Protein 7LF4 (pdb70)

Structure (mmCIF, N/CA/C/O backbone):
data_7LF4
#
_entry.id   7LF4
#
_cell.length_a   117.130
_cell.length_b   117.130
_cell.length_c   210.220
_cell.angle_alpha   90.000
_cell.angle_beta   90.000
_cell.angle_gamma   120.000
#
_symmetry.space_group_name_H-M   'P 32 2 1'
#
loop_
_entity.id
_entity.type
_entity.pdbx_description
1 polymer 'Importin subunit alpha-3'
2 polymer 'Nuclear factor NF-kappa-B p105 subunit'
3 polymer 'Transcription factor p65'
#
loop_
_atom_site.group_PDB
_atom_site.id
_atom_site.type_symbol
_atom_site.label_atom_id
_atom_site.label_alt_id
_atom_site.label_comp_id
_atom_site.label_asym_id
_atom_site.label_entity_id
_atom_site.label_seq_id
_atom_site.pdbx_PDB_ins_code
_atom_site.Cartn_x
_atom_site.Cartn_y
_atom_site.Cartn_z
_atom_site.occupancy
_atom_site.B_iso_or_equiv
_atom_site.auth_seq_id
_atom_site.auth_comp_id
_atom_site.auth_asym_id
_atom_site.auth_atom_id
_atom_site.pdbx_PDB_model_num
ATOM 1 N N . SER A 1 72 ? 33.375 14.285 -23.183 1.00 113.52 72 SER A N 1
ATOM 2 C CA . SER A 1 72 ? 32.249 13.469 -23.703 1.00 132.68 72 SER A CA 1
ATOM 3 C C . SER A 1 72 ? 32.674 11.994 -23.734 1.00 151.64 72 SER A C 1
ATOM 4 O O . SER A 1 72 ? 33.872 11.734 -23.963 1.00 124.23 72 SER A O 1
ATOM 7 N N . LEU A 1 73 ? 31.723 11.071 -23.532 1.00 161.00 73 LEU A N 1
ATOM 8 C CA . LEU A 1 73 ? 32.070 9.636 -23.349 1.00 140.12 73 LEU A CA 1
ATOM 9 C C . LEU A 1 73 ? 31.707 8.707 -24.505 1.00 136.29 73 LEU A C 1
ATOM 10 O O . LEU A 1 73 ? 32.615 7.987 -24.925 1.00 141.31 73 LEU A O 1
ATOM 15 N N . GLU A 1 74 ? 30.463 8.668 -24.987 1.00 137.65 74 GLU A N 1
ATOM 16 C CA . GLU A 1 74 ? 30.245 7.612 -25.978 1.00 136.63 74 GLU A CA 1
ATOM 17 C C . GLU A 1 74 ? 29.993 8.131 -27.380 1.00 139.76 74 GLU A C 1
ATOM 18 O O . GLU A 1 74 ? 30.671 7.700 -28.322 1.00 125.35 74 GLU A O 1
ATOM 24 N N . ALA A 1 75 ? 29.037 9.039 -27.559 1.00 134.98 75 ALA A N 1
ATOM 25 C CA . ALA A 1 75 ? 28.615 9.322 -28.922 1.00 112.36 75 ALA A CA 1
ATOM 26 C C . ALA A 1 75 ? 29.630 10.257 -29.551 1.00 118.23 75 ALA A C 1
ATOM 27 O O . ALA A 1 75 ? 29.273 11.283 -30.139 1.00 95.64 75 ALA A O 1
ATOM 29 N N . ILE A 1 76 ? 30.906 9.875 -29.458 1.00 131.41 76 ILE A N 1
ATOM 30 C CA . ILE A 1 76 ? 31.963 10.594 -30.146 1.00 126.81 76 ILE A CA 1
ATOM 31 C C . ILE A 1 76 ? 31.901 10.361 -31.642 1.00 114.32 76 ILE A C 1
ATOM 32 O O . ILE A 1 76 ? 32.614 11.036 -32.394 1.00 119.59 76 ILE A O 1
ATOM 37 N N . VAL A 1 77 ? 31.059 9.417 -32.081 1.00 100.79 77 VAL A N 1
ATOM 38 C CA . VAL A 1 77 ? 30.686 9.348 -33.489 1.00 106.86 77 VAL A CA 1
ATOM 39 C C . VAL A 1 77 ? 30.276 10.739 -33.938 1.00 106.85 77 VAL A C 1
ATOM 40 O O . VAL A 1 77 ? 30.537 11.143 -35.078 1.00 102.38 77 VAL A O 1
ATOM 44 N N . GLN A 1 78 ? 29.635 11.502 -33.043 1.00 92.11 78 GLN A N 1
ATOM 45 C CA . GLN A 1 78 ? 29.283 12.865 -33.399 1.00 94.81 78 GLN A CA 1
ATOM 46 C C . GLN A 1 78 ? 30.499 13.780 -33.353 1.00 103.93 78 GLN A C 1
ATOM 47 O O . GLN A 1 78 ? 30.717 14.569 -34.282 1.00 113.43 78 GLN A O 1
ATOM 53 N N . ASN A 1 79 ? 31.320 13.668 -32.299 1.00 92.27 79 ASN A N 1
ATOM 54 C CA . ASN A 1 79 ? 32.388 14.646 -32.107 1.00 95.73 79 ASN A CA 1
ATOM 55 C C . ASN A 1 79 ? 33.394 14.572 -33.244 1.00 108.77 79 ASN A C 1
ATOM 56 O O . ASN A 1 79 ? 33.975 15.591 -33.639 1.00 85.66 79 ASN A O 1
ATOM 61 N N . ALA A 1 80 ? 33.574 13.373 -33.805 1.00 113.37 80 ALA A N 1
ATOM 62 C CA . ALA A 1 80 ? 34.520 13.113 -34.879 1.00 95.14 80 ALA A CA 1
ATOM 63 C C . ALA A 1 80 ? 34.070 13.713 -36.202 1.00 91.38 80 ALA A C 1
ATOM 64 O O . ALA A 1 80 ? 34.822 13.654 -37.181 1.00 91.85 80 ALA A O 1
ATOM 66 N N . SER A 1 81 ? 32.857 14.261 -36.257 1.00 93.63 81 SER A N 1
ATOM 67 C CA . SER A 1 81 ? 32.346 14.899 -37.461 1.00 97.82 81 SER A CA 1
ATOM 68 C C . SER A 1 81 ? 32.120 16.383 -37.192 1.00 88.42 81 SER A C 1
ATOM 69 O O . SER A 1 81 ? 31.069 16.941 -37.527 1.00 97.17 81 SER A O 1
ATOM 72 N N . SER A 1 82 ? 33.109 17.016 -36.565 1.00 84.40 82 SER A N 1
ATOM 73 C CA . SER A 1 82 ? 33.064 18.413 -36.161 1.00 83.71 82 SER A CA 1
ATOM 74 C C . SER A 1 82 ? 33.864 19.294 -37.114 1.00 91.22 82 SER A C 1
ATOM 75 O O . SER A 1 82 ? 34.848 18.858 -37.719 1.00 103.10 82 SER A O 1
ATOM 78 N N . ASP A 1 83 ? 33.418 20.546 -37.243 1.00 89.42 83 ASP A N 1
ATOM 79 C CA . ASP A 1 83 ? 34.180 21.545 -37.988 1.00 92.19 83 ASP A CA 1
ATOM 80 C C . ASP A 1 83 ? 35.514 21.829 -37.306 1.00 101.88 83 ASP A C 1
ATOM 81 O O . ASP A 1 83 ? 36.550 21.976 -37.966 1.00 119.43 83 ASP A O 1
ATOM 86 N N . ASN A 1 84 ? 35.496 21.910 -35.980 1.00 90.16 84 ASN A N 1
ATOM 87 C CA . ASN A 1 84 ? 36.668 22.209 -35.167 1.00 88.42 84 ASN A CA 1
ATOM 88 C C . ASN A 1 84 ? 37.616 21.014 -35.200 1.00 82.76 84 ASN A C 1
ATOM 89 O O . ASN A 1 84 ? 37.283 19.944 -34.681 1.00 79.70 84 ASN A O 1
ATOM 94 N N . GLN A 1 85 ? 38.792 21.174 -35.821 1.00 72.95 85 GLN A N 1
ATOM 95 C CA . GLN A 1 85 ? 39.665 20.013 -35.983 1.00 79.92 85 GLN A CA 1
ATOM 96 C C . GLN A 1 85 ? 40.193 19.491 -34.652 1.00 76.29 85 GLN A C 1
ATOM 97 O O . GLN A 1 85 ? 40.576 18.319 -34.571 1.00 71.65 85 GLN A O 1
ATOM 103 N N . GLY A 1 86 ? 40.201 20.321 -33.605 1.00 73.87 86 GLY A N 1
ATOM 104 C CA . GLY A 1 86 ? 40.570 19.831 -32.286 1.00 66.83 86 GLY A CA 1
ATOM 105 C C . GLY A 1 86 ? 39.567 18.839 -31.723 1.00 67.54 86 GLY A C 1
ATOM 106 O O . GLY A 1 86 ? 39.951 17.786 -31.202 1.00 66.47 86 GLY A O 1
ATOM 107 N N . ILE A 1 87 ? 38.271 19.150 -31.839 1.00 69.14 87 ILE A N 1
ATOM 108 C CA . ILE A 1 87 ? 37.222 18.240 -31.374 1.00 72.77 87 ILE A CA 1
ATOM 109 C C . ILE A 1 87 ? 37.300 16.924 -32.133 1.00 77.30 87 ILE A C 1
ATOM 110 O O . ILE A 1 87 ? 37.260 15.834 -31.546 1.00 79.29 87 ILE A O 1
ATOM 115 N N . GLN A 1 88 ? 37.420 17.018 -33.457 1.00 73.30 88 GLN A N 1
ATOM 116 C CA . GLN A 1 88 ? 37.502 15.841 -34.308 1.00 71.91 88 GLN A CA 1
ATOM 117 C C . GLN A 1 88 ? 38.710 14.992 -33.945 1.00 69.56 88 GLN A C 1
ATOM 118 O O . GLN A 1 88 ? 38.614 13.761 -33.850 1.00 63.85 88 GLN A O 1
ATOM 124 N N . LEU A 1 89 ? 39.859 15.638 -33.745 1.00 63.00 89 LEU A N 1
ATOM 125 C CA . LEU A 1 89 ? 41.080 14.899 -33.466 1.00 61.28 89 LEU A CA 1
ATOM 126 C C . LEU A 1 89 ? 40.987 14.220 -32.107 1.00 64.30 89 LEU A C 1
ATOM 127 O O . LEU A 1 89 ? 41.421 13.073 -31.952 1.00 72.68 89 LEU A O 1
ATOM 132 N N . SER A 1 90 ? 40.419 14.910 -31.110 1.00 74.96 90 SER A N 1
ATOM 133 C CA . SER A 1 90 ? 40.232 14.298 -29.795 1.00 70.68 90 SER A CA 1
ATOM 134 C C . SER A 1 90 ? 39.290 13.105 -29.865 1.00 69.62 90 SER A C 1
ATOM 135 O O . SER A 1 90 ? 39.536 12.078 -29.226 1.00 75.57 90 SER A O 1
ATOM 138 N N . ALA A 1 91 ? 38.200 13.220 -30.631 1.00 70.41 91 ALA A N 1
ATOM 139 C CA . ALA A 1 91 ? 37.262 12.104 -30.749 1.00 72.68 91 ALA A CA 1
ATOM 140 C C . ALA A 1 91 ? 37.903 10.905 -31.441 1.00 80.61 91 ALA A C 1
ATOM 141 O O . ALA A 1 91 ? 37.699 9.757 -31.028 1.00 73.96 91 ALA A O 1
ATOM 143 N N . VAL A 1 92 ? 38.669 11.150 -32.506 1.00 77.59 92 VAL A N 1
ATOM 144 C CA . VAL A 1 92 ? 39.337 10.053 -33.200 1.00 67.98 92 VAL A CA 1
ATOM 145 C C . VAL A 1 92 ? 40.398 9.429 -32.302 1.00 69.86 92 VAL A C 1
ATOM 146 O O . VAL A 1 92 ? 40.588 8.204 -32.291 1.00 68.84 92 VAL A O 1
ATOM 150 N N . GLN A 1 93 ? 41.103 10.256 -31.532 1.00 61.68 93 GLN A N 1
ATOM 151 C CA . GLN A 1 93 ? 42.074 9.732 -30.585 1.00 64.86 93 GLN A CA 1
ATOM 152 C C . GLN A 1 93 ? 41.389 8.899 -29.512 1.00 81.50 93 GLN A C 1
ATOM 153 O O . GLN A 1 93 ? 41.933 7.883 -29.079 1.00 93.26 93 GLN A O 1
ATOM 159 N N . ALA A 1 94 ? 40.183 9.299 -29.099 1.00 77.83 94 ALA A N 1
ATOM 160 C CA . ALA A 1 94 ? 39.383 8.490 -28.182 1.00 77.54 94 ALA A CA 1
ATOM 161 C C . ALA A 1 94 ? 38.982 7.155 -28.809 1.00 87.44 94 ALA A C 1
ATOM 162 O O . ALA A 1 94 ? 38.943 6.125 -28.125 1.00 89.77 94 ALA A O 1
ATOM 164 N N . ALA A 1 95 ? 38.632 7.160 -30.096 1.00 67.89 95 ALA A N 1
ATOM 165 C CA . ALA A 1 95 ? 38.315 5.902 -30.765 1.00 65.70 95 ALA A CA 1
ATOM 166 C C . ALA A 1 95 ? 39.530 4.980 -30.772 1.00 85.61 95 ALA A C 1
ATOM 167 O O . ALA A 1 95 ? 39.423 3.775 -30.489 1.00 72.76 95 ALA A O 1
ATOM 169 N N . ARG A 1 96 ? 40.701 5.545 -31.066 1.00 74.02 96 ARG A N 1
ATOM 170 C CA . ARG A 1 96 ? 41.948 4.805 -30.915 1.00 60.78 96 ARG A CA 1
ATOM 171 C C . ARG A 1 96 ? 42.122 4.295 -29.489 1.00 78.35 96 ARG A C 1
ATOM 172 O O . ARG A 1 96 ? 42.605 3.174 -29.277 1.00 87.83 96 ARG A O 1
ATOM 180 N N . LYS A 1 97 ? 41.735 5.105 -28.502 1.00 82.63 97 LYS A N 1
ATOM 181 C CA . LYS A 1 97 ? 41.854 4.692 -27.107 1.00 75.19 97 LYS A CA 1
ATOM 182 C C . LYS A 1 97 ? 41.031 3.442 -26.840 1.00 70.18 97 LYS A C 1
ATOM 183 O O . LYS A 1 97 ? 41.538 2.455 -26.296 1.00 79.94 97 LYS A O 1
ATOM 189 N N . LEU A 1 98 ? 39.759 3.463 -27.243 1.00 69.51 98 LEU A N 1
ATOM 190 C CA . LEU A 1 98 ? 38.919 2.276 -27.102 1.00 71.45 98 LEU A CA 1
ATOM 191 C C . LEU A 1 98 ? 39.512 1.078 -27.830 1.00 80.63 98 LEU A C 1
ATOM 192 O O . LEU A 1 98 ? 39.385 -0.059 -27.359 1.00 77.81 98 LEU A O 1
ATOM 197 N N . LEU A 1 99 ? 40.157 1.303 -28.970 1.00 78.78 99 LEU A N 1
ATOM 198 C CA . LEU A 1 99 ? 40.621 0.190 -29.785 1.00 79.92 99 LEU A CA 1
ATOM 199 C C . LEU A 1 99 ? 42.048 -0.254 -29.484 1.00 84.93 99 LEU A C 1
ATOM 200 O O . LEU A 1 99 ? 42.527 -1.195 -30.127 1.00 79.77 99 LEU A O 1
ATOM 205 N N . SER A 1 100 ? 42.741 0.368 -28.523 1.00 69.83 100 SER A N 1
ATOM 206 C CA . SER A 1 100 ? 44.127 -0.020 -28.287 1.00 91.31 100 SER A CA 1
ATOM 207 C C . SER A 1 100 ? 44.570 -0.098 -26.829 1.00 81.33 100 SER A C 1
ATOM 208 O O . SER A 1 100 ? 45.722 -0.469 -26.585 1.00 86.09 100 SER A O 1
ATOM 211 N N . SER A 1 101 ? 43.715 0.215 -25.856 1.00 95.01 101 SER A N 1
ATOM 212 C CA . SER A 1 101 ? 44.148 0.148 -24.462 1.00 105.65 101 SER A CA 1
ATOM 213 C C . SER A 1 101 ? 43.998 -1.250 -23.880 1.00 93.95 101 SER A C 1
ATOM 214 O O . SER A 1 101 ? 44.816 -1.668 -23.052 1.00 83.72 101 SER A O 1
ATOM 217 N N . ASP A 1 102 ? 42.988 -1.989 -24.326 1.00 110.69 102 ASP A N 1
ATOM 218 C CA . ASP A 1 102 ? 42.528 -3.183 -23.643 1.00 99.63 102 ASP A CA 1
ATOM 219 C C . ASP A 1 102 ? 42.968 -4.461 -24.351 1.00 103.62 102 ASP A C 1
ATOM 220 O O . ASP A 1 102 ? 43.668 -4.450 -25.366 1.00 96.28 102 ASP A O 1
ATOM 225 N N . ARG A 1 103 ? 42.516 -5.582 -23.789 1.00 120.89 103 ARG A N 1
ATOM 226 C CA . ARG A 1 103 ? 42.904 -6.915 -24.235 1.00 132.05 103 ARG A CA 1
ATOM 227 C C . ARG A 1 103 ? 42.110 -7.372 -25.460 1.00 98.37 103 ARG A C 1
ATOM 228 O O . ARG A 1 103 ? 42.699 -7.831 -26.445 1.00 80.90 103 ARG A O 1
ATOM 236 N N . ASN A 1 104 ? 40.786 -7.188 -25.447 1.00 92.98 104 ASN A N 1
ATOM 237 C CA . ASN A 1 104 ? 39.891 -7.647 -26.512 1.00 76.71 104 ASN A CA 1
ATOM 238 C C . ASN A 1 104 ? 39.075 -6.437 -26.940 1.00 88.04 104 ASN A C 1
ATOM 239 O O . ASN A 1 104 ? 38.004 -6.171 -26.377 1.00 104.84 104 ASN A O 1
ATOM 244 N N . PRO A 1 105 ? 39.536 -5.690 -27.943 1.00 97.15 105 PRO A N 1
ATOM 245 C CA . PRO A 1 105 ? 38.856 -4.447 -28.297 1.00 99.13 105 PRO A CA 1
ATOM 246 C C . PRO A 1 105 ? 37.455 -4.711 -28.821 1.00 93.45 105 PRO A C 1
ATOM 247 O O . PRO A 1 105 ? 37.200 -5.739 -29.474 1.00 100.41 105 PRO A O 1
ATOM 251 N N . PRO A 1 106 ? 36.514 -3.787 -28.565 1.00 90.87 106 PRO A N 1
ATOM 252 C CA . PRO A 1 106 ? 35.105 -3.984 -28.956 1.00 91.11 106 PRO A CA 1
ATOM 253 C C . PRO A 1 106 ? 34.874 -3.601 -30.413 1.00 85.30 106 PRO A C 1
ATOM 254 O O . PRO A 1 106 ? 34.099 -2.694 -30.731 1.00 80.37 106 PRO A O 1
ATOM 258 N N . ILE A 1 107 ? 35.542 -4.324 -31.312 1.00 73.12 107 ILE A N 1
ATOM 259 C CA . ILE A 1 107 ? 35.589 -3.922 -32.716 1.00 86.68 107 ILE A CA 1
ATOM 260 C C . ILE A 1 107 ? 34.190 -3.881 -33.311 1.00 98.73 107 ILE A C 1
ATOM 261 O O . ILE A 1 107 ? 33.866 -3.003 -34.123 1.00 84.14 107 ILE A O 1
ATOM 266 N N . ASP A 1 108 ? 33.340 -4.828 -32.915 1.00 94.05 108 ASP A N 1
ATOM 267 C CA . ASP A 1 108 ? 32.021 -4.944 -33.522 1.00 90.17 108 ASP A CA 1
ATOM 268 C C . ASP A 1 108 ? 31.153 -3.723 -33.226 1.00 100.25 108 ASP A C 1
ATOM 269 O O . ASP A 1 108 ? 30.489 -3.202 -34.128 1.00 110.99 108 ASP A O 1
ATOM 274 N N . ASP A 1 109 ? 31.156 -3.234 -31.981 1.00 107.48 109 ASP A N 1
ATOM 275 C CA . ASP A 1 109 ? 30.393 -2.022 -31.683 1.00 121.52 109 ASP A CA 1
ATOM 276 C C . ASP A 1 109 ? 30.932 -0.824 -32.457 1.00 112.15 109 ASP A C 1
ATOM 277 O O . ASP A 1 109 ? 30.157 0.025 -32.914 1.00 111.32 109 ASP A O 1
ATOM 282 N N . LEU A 1 110 ? 32.255 -0.737 -32.619 1.00 94.38 110 LEU A N 1
ATOM 283 C CA . LEU A 1 110 ? 32.835 0.365 -33.383 1.00 92.37 110 LEU A CA 1
ATOM 284 C C . LEU A 1 110 ? 32.380 0.329 -34.837 1.00 97.78 110 LEU A C 1
ATOM 285 O O . LEU A 1 110 ? 31.999 1.359 -35.408 1.00 76.44 110 LEU A O 1
ATOM 290 N N . ILE A 1 111 ? 32.395 -0.856 -35.449 1.00 95.50 111 ILE A N 1
ATOM 291 C CA . ILE A 1 111 ? 31.965 -0.975 -36.840 1.00 99.14 111 ILE A CA 1
ATOM 292 C C . ILE A 1 111 ? 30.479 -0.672 -36.962 1.00 95.97 111 ILE A C 1
ATOM 293 O O . ILE A 1 111 ? 30.045 0.028 -37.885 1.00 85.22 111 ILE A O 1
ATOM 298 N N . LYS A 1 112 ? 29.679 -1.180 -36.021 1.00 99.38 112 LYS A N 1
ATOM 299 C CA . LYS A 1 112 ? 28.243 -0.942 -36.024 1.00 106.68 112 LYS A CA 1
ATOM 300 C C . LYS A 1 112 ? 27.910 0.527 -35.819 1.00 104.61 112 LYS A C 1
ATOM 301 O O . LYS A 1 112 ? 26.849 0.979 -36.260 1.00 114.55 112 LYS A O 1
ATOM 307 N N . SER A 1 113 ? 28.798 1.278 -35.165 1.00 102.98 113 SER A N 1
ATOM 308 C CA . SER A 1 113 ? 28.561 2.674 -34.819 1.00 106.11 113 SER A CA 1
ATOM 309 C C . SER A 1 113 ? 28.723 3.629 -35.994 1.00 114.09 113 SER A C 1
ATOM 310 O O . SER A 1 113 ? 28.429 4.819 -35.843 1.00 90.19 113 SER A O 1
ATOM 313 N N . GLY A 1 114 ? 29.190 3.150 -37.145 1.00 123.05 114 GLY A N 1
ATOM 314 C CA . GLY A 1 114 ? 29.370 4.023 -38.287 1.00 128.58 114 GLY A CA 1
ATOM 315 C C . GLY A 1 114 ? 30.536 4.981 -38.199 1.00 111.77 114 GLY A C 1
ATOM 316 O O . GLY A 1 114 ? 30.537 5.999 -38.894 1.00 111.70 114 GLY A O 1
ATOM 317 N N . ILE A 1 115 ? 31.524 4.705 -37.344 1.00 100.24 115 ILE A N 1
ATOM 318 C CA . ILE A 1 115 ? 32.737 5.521 -37.337 1.00 95.32 115 ILE A CA 1
ATOM 319 C C . ILE A 1 115 ? 33.708 5.111 -38.437 1.00 96.08 115 ILE A C 1
ATOM 320 O O . ILE A 1 115 ? 34.668 5.846 -38.708 1.00 79.17 115 ILE A O 1
ATOM 325 N N . LEU A 1 116 ? 33.470 3.971 -39.107 1.00 92.38 116 LEU A N 1
ATOM 326 C CA . LEU A 1 116 ? 34.359 3.543 -40.188 1.00 81.44 116 LEU A CA 1
ATOM 327 C C . LEU A 1 116 ? 34.520 4.577 -41.295 1.00 82.48 116 LEU A C 1
ATOM 328 O O . LEU A 1 116 ? 35.663 4.993 -41.561 1.00 83.18 116 LEU A O 1
ATOM 333 N N . PRO A 1 117 ? 33.461 5.022 -41.985 1.00 80.89 117 PRO A N 1
ATOM 334 C CA . PRO A 1 117 ? 33.691 5.979 -43.079 1.00 77.78 117 PRO A CA 1
ATOM 335 C C . PRO A 1 117 ? 34.342 7.264 -42.613 1.00 77.25 117 PRO A C 1
ATOM 336 O O . PRO A 1 117 ? 35.106 7.872 -43.373 1.00 76.67 117 PRO A O 1
ATOM 340 N N . ILE A 1 118 ? 34.081 7.685 -41.374 1.00 71.82 118 ILE A N 1
ATOM 341 C CA . ILE A 1 118 ? 34.726 8.881 -40.836 1.00 79.55 118 ILE A CA 1
ATOM 342 C C . ILE A 1 118 ? 36.236 8.684 -40.742 1.00 69.38 118 ILE A C 1
ATOM 343 O O . ILE A 1 118 ? 37.018 9.552 -41.147 1.00 76.61 118 ILE A O 1
ATOM 348 N N . LEU A 1 119 ? 36.673 7.542 -40.201 1.00 63.72 119 LEU A N 1
ATOM 349 C CA . LEU A 1 119 ? 38.109 7.291 -40.084 1.00 65.71 119 LEU A CA 1
ATOM 350 C C . LEU A 1 119 ? 38.755 7.131 -41.457 1.00 72.86 119 LEU A C 1
ATOM 351 O O . LEU A 1 119 ? 39.892 7.580 -41.683 1.00 70.71 119 LEU A O 1
ATOM 356 N N . VAL A 1 120 ? 38.031 6.530 -42.401 1.00 68.54 120 VAL A N 1
ATOM 357 C CA . VAL A 1 120 ? 38.565 6.408 -43.753 1.00 66.15 120 VAL A CA 1
ATOM 358 C C . VAL A 1 120 ? 38.750 7.787 -44.382 1.00 73.26 120 VAL A C 1
ATOM 359 O O . VAL A 1 120 ? 39.777 8.059 -45.016 1.00 63.67 120 VAL A O 1
ATOM 363 N N . HIS A 1 121 ? 37.765 8.682 -44.214 1.00 55.92 121 HIS A N 1
ATOM 364 C CA . HIS A 1 121 ? 37.968 10.075 -44.610 1.00 55.86 121 HIS A CA 1
ATOM 365 C C . HIS A 1 121 ? 39.179 10.680 -43.922 1.00 60.57 121 HIS A C 1
ATOM 366 O O . HIS A 1 121 ? 39.958 11.405 -44.546 1.00 65.67 121 HIS A O 1
ATOM 373 N N . CYS A 1 122 ? 39.337 10.430 -42.624 1.00 66.63 122 CYS A N 1
ATOM 374 C CA . CYS A 1 122 ? 40.482 10.995 -41.920 1.00 61.57 122 CYS A CA 1
ATOM 375 C C . CYS A 1 122 ? 41.792 10.576 -42.570 1.00 60.15 122 CYS A C 1
ATOM 376 O O . CYS A 1 122 ? 42.758 11.347 -42.563 1.00 51.62 122 CYS A O 1
ATOM 379 N N . LEU A 1 123 ? 41.835 9.376 -43.158 1.00 67.79 123 LEU A N 1
ATOM 380 C CA . LEU A 1 123 ? 43.083 8.934 -43.784 1.00 56.38 123 LEU A CA 1
ATOM 381 C C . LEU A 1 123 ? 43.574 9.869 -44.887 1.00 51.65 123 LEU A C 1
ATOM 382 O O . LEU A 1 123 ? 44.771 9.856 -45.199 1.00 54.14 123 LEU A O 1
ATOM 387 N N . GLU A 1 124 ? 42.692 10.659 -45.496 1.00 51.63 124 GLU A N 1
ATOM 388 C CA . GLU A 1 124 ? 43.026 11.434 -46.686 1.00 60.13 124 GLU A CA 1
ATOM 389 C C . GLU A 1 124 ? 43.296 12.895 -46.357 1.00 59.63 124 GLU A C 1
ATOM 390 O O . GLU A 1 124 ? 43.428 13.715 -47.271 1.00 75.25 124 GLU A O 1
ATOM 396 N N . ARG A 1 125 ? 43.406 13.225 -45.069 1.00 63.64 125 ARG A N 1
ATOM 397 C CA . ARG A 1 125 ? 43.543 14.603 -44.597 1.00 60.02 125 ARG A CA 1
ATOM 398 C C . ARG A 1 125 ? 45.015 14.979 -44.470 1.00 51.44 125 ARG A C 1
ATOM 399 O O . ARG A 1 125 ? 45.609 14.976 -43.389 1.00 49.88 125 ARG A O 1
ATOM 407 N N . ASP A 1 126 ? 45.599 15.356 -45.605 1.00 49.32 126 ASP A N 1
ATOM 408 C CA . ASP A 1 126 ? 47.015 15.691 -45.680 1.00 60.43 126 ASP A CA 1
ATOM 409 C C . ASP A 1 126 ? 47.365 16.933 -44.879 1.00 54.94 126 ASP A C 1
ATOM 410 O O . ASP A 1 126 ? 48.552 17.196 -44.654 1.00 48.23 126 ASP A O 1
ATOM 415 N N . ASP A 1 127 ? 46.372 17.700 -44.446 1.00 50.29 127 ASP A N 1
ATOM 416 C CA . ASP A 1 127 ? 46.656 18.887 -43.664 1.00 68.39 127 ASP A CA 1
ATOM 417 C C . ASP A 1 127 ? 46.828 18.590 -42.183 1.00 64.91 127 ASP A C 1
ATOM 418 O O . ASP A 1 127 ? 47.446 19.391 -41.477 1.00 52.38 127 ASP A O 1
ATOM 423 N N . ASN A 1 128 ? 46.322 17.464 -41.690 1.00 63.92 128 ASN A N 1
ATOM 424 C CA . ASN A 1 128 ? 46.331 17.181 -40.257 1.00 58.70 128 ASN A CA 1
ATOM 425 C C . ASN A 1 128 ? 46.920 15.789 -40.044 1.00 58.54 128 ASN A C 1
ATOM 426 O O . ASN A 1 128 ? 46.186 14.811 -39.835 1.00 50.97 128 ASN A O 1
ATOM 431 N N . PRO A 1 129 ? 48.254 15.670 -40.068 1.00 62.31 129 PRO A N 1
ATOM 432 C CA . PRO A 1 129 ? 48.875 14.336 -40.007 1.00 53.84 129 PRO A CA 1
ATOM 433 C C . PRO A 1 129 ? 48.508 13.577 -38.751 1.00 57.47 129 PRO A C 1
ATOM 434 O O . PRO A 1 129 ? 48.446 12.344 -38.773 1.00 68.21 129 PRO A O 1
ATOM 438 N N . SER A 1 130 ? 48.308 14.283 -37.638 1.00 68.41 130 SER A N 1
ATOM 439 C CA . SER A 1 130 ? 47.940 13.617 -36.396 1.00 68.08 130 SER A CA 1
ATOM 440 C C . SER A 1 130 ? 46.580 12.950 -36.544 1.00 71.77 130 SER A C 1
ATOM 441 O O . SER A 1 130 ? 46.359 11.845 -36.032 1.00 73.16 130 SER A O 1
ATOM 444 N N . LEU A 1 131 ? 45.658 13.615 -37.245 1.00 54.65 131 LEU A N 1
ATOM 445 C CA . LEU A 1 131 ? 44.355 13.023 -37.525 1.00 62.14 131 LEU A CA 1
ATOM 446 C C . LEU A 1 131 ? 44.489 11.772 -38.388 1.00 68.59 131 LEU A C 1
ATOM 447 O O . LEU A 1 131 ? 43.854 10.744 -38.114 1.00 59.87 131 LEU A O 1
ATOM 452 N N . GLN A 1 132 ? 45.322 11.840 -39.429 1.00 58.42 132 GLN A N 1
ATOM 453 C CA . GLN A 1 132 ? 45.608 10.664 -40.247 1.00 55.87 132 GLN A CA 1
ATOM 454 C C . GLN A 1 132 ? 46.165 9.522 -39.412 1.00 60.57 132 GLN A C 1
ATOM 455 O O . GLN A 1 132 ? 45.743 8.371 -39.552 1.00 60.54 132 GLN A O 1
ATOM 461 N N . PHE A 1 133 ? 47.138 9.830 -38.557 1.00 60.32 133 PHE A N 1
ATOM 462 C CA . PHE A 1 133 ? 47.791 8.820 -37.734 1.00 56.95 133 PHE A CA 1
ATOM 463 C C . PHE A 1 133 ? 46.803 8.154 -36.789 1.00 59.05 133 PHE A C 1
ATOM 464 O O . PHE A 1 133 ? 46.758 6.921 -36.679 1.00 50.82 133 PHE A O 1
ATOM 472 N N . GLU A 1 134 ? 45.991 8.959 -36.101 1.00 58.51 134 GLU A N 1
ATOM 473 C CA . GLU A 1 134 ? 45.003 8.407 -35.181 1.00 67.28 134 GLU A CA 1
ATOM 474 C C . GLU A 1 134 ? 43.967 7.558 -35.906 1.00 63.51 134 GLU A C 1
ATOM 475 O O . GLU A 1 134 ? 43.625 6.464 -35.442 1.00 58.89 134 GLU A O 1
ATOM 481 N N . ALA A 1 135 ? 43.452 8.041 -37.040 1.00 62.21 135 ALA A N 1
ATOM 482 C CA . ALA A 1 135 ? 42.503 7.245 -37.810 1.00 66.82 135 ALA A CA 1
ATOM 483 C C . ALA A 1 135 ? 43.130 5.944 -38.285 1.00 54.37 135 ALA A C 1
ATOM 484 O O . ALA A 1 135 ? 42.493 4.884 -38.247 1.00 60.10 135 ALA A O 1
ATOM 486 N N . ALA A 1 136 ? 44.372 6.013 -38.765 1.00 53.10 136 ALA A N 1
ATOM 487 C CA . ALA A 1 136 ? 45.036 4.831 -39.293 1.00 50.41 136 ALA A CA 1
ATOM 488 C C . ALA A 1 136 ? 45.270 3.803 -38.202 1.00 51.30 136 ALA A C 1
ATOM 489 O O . ALA A 1 136 ? 45.143 2.605 -38.445 1.00 51.04 136 ALA A O 1
ATOM 491 N N . TRP A 1 137 ? 45.626 4.245 -36.998 1.00 55.60 137 TRP A N 1
ATOM 492 C CA . TRP A 1 137 ? 45.833 3.291 -35.912 1.00 57.60 137 TRP A CA 1
ATOM 493 C C . TRP A 1 137 ? 44.515 2.758 -35.349 1.00 53.95 137 TRP A C 1
ATOM 494 O O . TRP A 1 137 ? 44.425 1.566 -35.006 1.00 63.33 137 TRP A O 1
ATOM 505 N N . ALA A 1 138 ? 43.457 3.567 -35.347 1.00 55.69 138 ALA A N 1
ATOM 506 C CA . ALA A 1 138 ? 42.138 3.007 -35.083 1.00 56.83 138 ALA A CA 1
ATOM 507 C C . ALA A 1 138 ? 41.817 1.891 -36.071 1.00 56.13 138 ALA A C 1
ATOM 508 O O . ALA A 1 138 ? 41.557 0.747 -35.672 1.00 56.93 138 ALA A O 1
ATOM 510 N N . LEU A 1 139 ? 41.919 2.188 -37.372 1.00 67.99 139 LEU A N 1
ATOM 511 C CA . LEU A 1 139 ? 41.595 1.204 -38.404 1.00 55.24 139 LEU A CA 1
ATOM 512 C C . LEU A 1 139 ? 42.528 0.007 -38.351 1.00 53.88 139 LEU A C 1
ATOM 513 O O . LEU A 1 139 ? 42.125 -1.117 -38.666 1.00 58.73 139 LEU A O 1
ATOM 518 N N . THR A 1 140 ? 43.795 0.240 -38.024 1.00 52.89 140 THR A N 1
ATOM 519 C CA . THR A 1 140 ? 44.735 -0.856 -37.852 1.00 55.33 140 THR A CA 1
ATOM 520 C C . THR A 1 140 ? 44.225 -1.839 -36.817 1.00 64.30 140 THR A C 1
ATOM 521 O O . THR A 1 140 ? 44.196 -3.055 -37.052 1.00 55.01 140 THR A O 1
ATOM 525 N N . ASN A 1 141 ? 43.787 -1.324 -35.667 1.00 59.02 141 ASN A N 1
ATOM 526 C CA . ASN A 1 141 ? 43.268 -2.239 -34.664 1.00 56.83 141 ASN A CA 1
ATOM 527 C C . ASN A 1 141 ? 41.941 -2.865 -35.088 1.00 68.17 141 ASN A C 1
ATOM 528 O O . ASN A 1 141 ? 41.664 -4.007 -34.708 1.00 69.12 141 ASN A O 1
ATOM 533 N N . ILE A 1 142 ? 41.116 -2.170 -35.886 1.00 57.88 142 ILE A N 1
ATOM 534 C CA . ILE A 1 142 ? 39.909 -2.843 -36.384 1.00 58.99 142 ILE A CA 1
ATOM 535 C C . ILE A 1 142 ? 40.291 -4.018 -37.278 1.00 68.29 142 ILE A C 1
ATOM 536 O O . ILE A 1 142 ? 39.739 -5.120 -37.153 1.00 82.56 142 ILE A O 1
ATOM 541 N N . ALA A 1 143 ? 41.249 -3.811 -38.178 1.00 56.34 143 ALA A N 1
ATOM 542 C CA . ALA A 1 143 ? 41.646 -4.852 -39.115 1.00 68.20 143 ALA A CA 1
ATOM 543 C C . ALA A 1 143 ? 42.641 -5.828 -38.508 1.00 63.13 143 ALA A C 1
ATOM 544 O O . ALA A 1 143 ? 43.119 -6.724 -39.211 1.00 74.43 143 ALA A O 1
ATOM 546 N N . SER A 1 144 ? 42.924 -5.704 -37.216 1.00 75.22 144 SER A N 1
ATOM 547 C CA . SER A 1 144 ? 43.685 -6.717 -36.502 1.00 77.89 144 SER A CA 1
ATOM 548 C C . SER A 1 144 ? 42.789 -7.819 -35.952 1.00 74.09 144 SER A C 1
ATOM 549 O O . SER A 1 144 ? 43.271 -8.683 -35.211 1.00 74.24 144 SER A O 1
ATOM 552 N N . GLY A 1 145 ? 41.500 -7.801 -36.290 1.00 77.34 145 GLY A N 1
ATOM 553 C CA . GLY A 1 145 ? 40.535 -8.708 -35.697 1.00 74.90 145 GLY A CA 1
ATOM 554 C C . GLY A 1 145 ? 40.112 -9.864 -36.580 1.00 74.91 145 GLY A C 1
ATOM 555 O O . GLY A 1 145 ? 40.944 -10.480 -37.250 1.00 63.87 145 GLY A O 1
ATOM 556 N N . THR A 1 146 ? 38.813 -10.164 -36.592 1.00 79.61 146 THR A N 1
ATOM 557 C CA . THR A 1 146 ? 38.301 -11.320 -37.315 1.00 74.57 146 THR A CA 1
ATOM 558 C C . THR A 1 146 ? 38.330 -11.063 -38.823 1.00 73.84 146 THR A C 1
ATOM 559 O O . THR A 1 146 ? 38.603 -9.953 -39.289 1.00 77.91 146 THR A O 1
ATOM 563 N N . SER A 1 147 ? 38.033 -12.117 -39.591 1.00 81.94 147 SER A N 1
ATOM 564 C CA . SER A 1 147 ? 38.059 -11.999 -41.047 1.00 83.78 147 SER A CA 1
ATOM 565 C C . SER A 1 147 ? 37.046 -10.963 -41.520 1.00 80.36 147 SER A C 1
ATOM 566 O O . SER A 1 147 ? 37.364 -10.113 -42.362 1.00 82.16 147 SER A O 1
ATOM 569 N N . GLU A 1 148 ? 35.821 -11.005 -40.984 1.00 75.25 148 GLU A N 1
ATOM 570 C CA . GLU A 1 148 ? 34.845 -9.996 -41.383 1.00 94.07 148 GLU A CA 1
ATOM 571 C C . GLU A 1 148 ? 35.230 -8.623 -40.857 1.00 83.01 148 GLU A C 1
ATOM 572 O O . GLU A 1 148 ? 34.901 -7.613 -41.480 1.00 67.60 148 GLU A O 1
ATOM 578 N N . GLN A 1 149 ? 35.899 -8.563 -39.706 1.00 73.72 149 GLN A N 1
ATOM 579 C CA . GLN A 1 149 ? 36.388 -7.283 -39.202 1.00 79.08 149 GLN A CA 1
ATOM 580 C C . GLN A 1 149 ? 37.430 -6.675 -40.135 1.00 77.19 149 GLN A C 1
ATOM 581 O O . GLN A 1 149 ? 37.438 -5.456 -40.351 1.00 84.72 149 GLN A O 1
ATOM 587 N N . THR A 1 150 ? 38.325 -7.496 -40.689 1.00 72.26 150 THR A N 1
ATOM 588 C CA . THR A 1 150 ? 39.263 -6.983 -41.684 1.00 72.19 150 THR A CA 1
ATOM 589 C C . THR A 1 150 ? 38.532 -6.570 -42.958 1.00 75.16 150 THR A C 1
ATOM 590 O O . THR A 1 150 ? 38.840 -5.528 -43.554 1.00 70.53 150 THR A O 1
ATOM 594 N N . GLN A 1 151 ? 37.559 -7.378 -43.390 1.00 77.27 151 GLN A N 1
ATOM 595 C CA . GLN A 1 151 ? 36.767 -7.007 -44.559 1.00 81.74 151 GLN A CA 1
ATOM 596 C C . GLN A 1 151 ? 35.969 -5.732 -44.338 1.00 80.83 151 GLN A C 1
ATOM 597 O O . GLN A 1 151 ? 35.648 -5.046 -45.305 1.00 81.69 151 GLN A O 1
ATOM 603 N N . ALA A 1 152 ? 35.614 -5.408 -43.098 1.00 72.14 152 ALA A N 1
ATOM 604 C CA . ALA A 1 152 ? 34.953 -4.129 -42.853 1.00 72.82 152 ALA A CA 1
ATOM 605 C C . ALA A 1 152 ? 35.847 -2.969 -43.278 1.00 72.15 152 ALA A C 1
ATOM 606 O O . ALA A 1 152 ? 35.408 -2.057 -43.992 1.00 78.45 152 ALA A O 1
ATOM 608 N N . VAL A 1 153 ? 37.125 -3.019 -42.891 1.00 68.47 153 VAL A N 1
ATOM 609 C CA . VAL A 1 153 ? 38.067 -1.987 -43.310 1.00 60.89 153 VAL A CA 1
ATOM 610 C C . VAL A 1 153 ? 38.269 -2.031 -44.818 1.00 71.59 153 VAL A C 1
ATOM 611 O O . VAL A 1 153 ? 38.257 -0.990 -45.488 1.00 72.55 153 VAL A O 1
ATOM 615 N N . VAL A 1 154 ? 38.448 -3.232 -45.378 1.00 81.97 154 VAL A N 1
ATOM 616 C CA . VAL A 1 154 ? 38.721 -3.341 -46.812 1.00 77.14 154 VAL A CA 1
ATOM 617 C C . VAL A 1 154 ? 37.554 -2.792 -47.623 1.00 61.17 154 VAL A C 1
ATOM 618 O O . VAL A 1 154 ? 37.736 -1.971 -48.528 1.00 61.07 154 VAL A O 1
ATOM 622 N N . GLN A 1 155 ? 36.340 -3.253 -47.323 1.00 65.97 155 GLN A N 1
ATOM 623 C CA . GLN A 1 155 ? 35.154 -2.824 -48.044 1.00 66.07 155 GLN A CA 1
ATOM 624 C C . GLN A 1 155 ? 34.792 -1.377 -47.741 1.00 69.51 155 GLN A C 1
ATOM 625 O O . GLN A 1 155 ? 33.998 -0.787 -48.481 1.00 81.44 155 GLN A O 1
ATOM 631 N N . SER A 1 156 ? 35.336 -0.794 -46.665 1.00 74.48 156 SER A N 1
ATOM 632 C CA . SER A 1 156 ? 35.343 0.665 -46.572 1.00 71.06 156 SER A CA 1
ATOM 633 C C . SER A 1 156 ? 36.250 1.290 -47.623 1.00 71.16 156 SER A C 1
ATOM 634 O O . SER A 1 156 ? 36.312 2.521 -47.721 1.00 66.44 156 SER A O 1
ATOM 637 N N . ASN A 1 157 ? 36.966 0.459 -48.380 1.00 61.00 157 ASN A N 1
ATOM 638 C CA . ASN A 1 157 ? 37.777 0.861 -49.525 1.00 70.45 157 ASN A CA 1
ATOM 639 C C . ASN A 1 157 ? 38.843 1.873 -49.095 1.00 59.68 157 ASN A C 1
ATOM 640 O O . ASN A 1 157 ? 38.949 2.982 -49.620 1.00 56.71 157 ASN A O 1
ATOM 645 N N . ALA A 1 158 ? 39.649 1.454 -48.115 1.00 51.51 158 ALA A N 1
ATOM 646 C CA . ALA A 1 158 ? 40.709 2.280 -47.555 1.00 53.84 158 ALA A CA 1
ATOM 647 C C . ALA A 1 158 ? 42.107 1.841 -47.968 1.00 68.37 158 ALA A C 1
ATOM 648 O O . ALA A 1 158 ? 43.064 2.589 -47.732 1.00 55.97 158 ALA A O 1
ATOM 650 N N . VAL A 1 159 ? 42.247 0.659 -48.585 1.00 48.98 159 VAL A N 1
ATOM 651 C CA . VAL A 1 159 ? 43.580 0.156 -48.927 1.00 47.89 159 VAL A CA 1
ATOM 652 C C . VAL A 1 159 ? 44.307 1.141 -49.831 1.00 47.06 159 VAL A C 1
ATOM 653 O O . VAL A 1 159 ? 45.488 1.429 -49.573 1.00 46.27 159 VAL A O 1
ATOM 657 N N . PRO A 1 160 ? 43.689 1.719 -50.870 1.00 47.31 160 PRO A N 1
ATOM 658 C CA . PRO A 1 160 ? 44.419 2.730 -51.655 1.00 55.66 160 PRO A CA 1
ATOM 659 C C . PRO A 1 160 ? 44.816 3.942 -50.830 1.00 56.95 160 PRO A C 1
ATOM 660 O O . PRO A 1 160 ? 45.851 4.562 -51.107 1.00 52.04 160 PRO A O 1
ATOM 664 N N . LEU A 1 161 ? 44.012 4.306 -49.828 1.00 50.90 161 LEU A N 1
ATOM 665 C CA . LEU A 1 161 ? 44.376 5.412 -48.946 1.00 60.06 161 LEU A CA 1
ATOM 666 C C . LEU A 1 161 ? 45.627 5.099 -48.133 1.00 46.96 161 LEU A C 1
ATOM 667 O O . LEU A 1 161 ? 46.511 5.950 -47.992 1.00 59.07 161 LEU A O 1
ATOM 672 N N . PHE A 1 162 ? 45.709 3.899 -47.554 1.00 47.99 162 PHE A N 1
ATOM 673 C CA . PHE A 1 162 ? 46.940 3.531 -46.862 1.00 45.73 162 PHE A CA 1
ATOM 674 C C . PHE A 1 162 ? 48.117 3.569 -47.825 1.00 44.86 162 PHE A C 1
ATOM 675 O O . PHE A 1 162 ? 49.204 4.051 -47.480 1.00 44.38 162 PHE A O 1
ATOM 683 N N . LEU A 1 163 ? 47.909 3.065 -49.043 1.00 44.81 163 LEU A N 1
ATOM 684 C CA . LEU A 1 163 ? 48.962 3.073 -50.052 1.00 49.56 163 LEU A CA 1
ATOM 685 C C . LEU A 1 163 ? 49.436 4.488 -50.342 1.00 54.94 163 LEU A C 1
ATOM 686 O O . LEU A 1 163 ? 50.634 4.729 -50.541 1.00 55.62 163 LEU A O 1
ATOM 691 N N . ARG A 1 164 ? 48.504 5.433 -50.371 1.00 44.34 164 ARG A N 1
ATOM 692 C CA . ARG A 1 164 ? 48.867 6.821 -50.592 1.00 44.23 164 ARG A CA 1
ATOM 693 C C . ARG A 1 164 ? 49.618 7.382 -49.388 1.00 50.84 164 ARG A C 1
ATOM 694 O O . ARG A 1 164 ? 50.579 8.144 -49.546 1.00 64.66 164 ARG A O 1
ATOM 702 N N . LEU A 1 165 ? 49.215 6.975 -48.179 1.00 52.43 165 LEU A N 1
ATOM 703 C CA . LEU A 1 165 ? 49.910 7.358 -46.951 1.00 49.82 165 LEU A CA 1
ATOM 704 C C . LEU A 1 165 ? 51.335 6.828 -46.882 1.00 53.09 165 LEU A C 1
ATOM 705 O O . LEU A 1 165 ? 52.162 7.398 -46.161 1.00 56.39 165 LEU A O 1
ATOM 710 N N . LEU A 1 166 ? 51.634 5.750 -47.607 1.00 54.03 166 LEU A N 1
ATOM 711 C CA . LEU A 1 166 ? 53.013 5.263 -47.655 1.00 45.47 166 LEU A CA 1
ATOM 712 C C . LEU A 1 166 ? 53.987 6.306 -48.174 1.00 51.92 166 LEU A C 1
ATOM 713 O O . LEU A 1 166 ? 55.192 6.182 -47.928 1.00 42.73 166 LEU A O 1
ATOM 718 N N . HIS A 1 167 ? 53.504 7.323 -48.881 1.00 55.93 167 HIS A N 1
ATOM 719 C CA . HIS A 1 167 ? 54.369 8.342 -49.445 1.00 58.60 167 HIS A CA 1
ATOM 720 C C . HIS A 1 167 ? 54.362 9.622 -48.618 1.00 52.20 167 HIS A C 1
ATOM 721 O O . HIS A 1 167 ? 54.869 10.651 -49.079 1.00 54.20 167 HIS A O 1
ATOM 728 N N . SER A 1 168 ? 53.783 9.587 -47.419 1.00 50.45 168 SER A N 1
ATOM 729 C CA . SER A 1 168 ? 53.719 10.779 -46.593 1.00 57.63 168 SER A CA 1
ATOM 730 C C . SER A 1 168 ? 55.115 11.192 -46.123 1.00 53.80 168 SER A C 1
ATOM 731 O O . SER A 1 168 ? 55.990 10.347 -45.919 1.00 75.30 168 SER A O 1
ATOM 734 N N . PRO A 1 169 ? 55.344 12.492 -45.935 1.00 62.07 169 PRO A N 1
ATOM 735 C CA . PRO A 1 169 ? 56.608 12.961 -45.354 1.00 44.16 169 PRO A CA 1
ATOM 736 C C . PRO A 1 169 ? 56.715 12.817 -43.844 1.00 48.45 169 PRO A C 1
ATOM 737 O O . PRO A 1 169 ? 57.620 13.415 -43.253 1.00 69.88 169 PRO A O 1
ATOM 741 N N . HIS A 1 170 ? 55.828 12.063 -43.197 1.00 61.84 170 HIS A N 1
ATOM 742 C CA . HIS A 1 170 ? 55.846 11.882 -41.748 1.00 62.04 170 HIS A CA 1
ATOM 743 C C . HIS A 1 170 ? 56.073 10.405 -41.445 1.00 62.27 170 HIS A C 1
ATOM 744 O O . HIS A 1 170 ? 55.266 9.561 -41.854 1.00 57.38 170 HIS A O 1
ATOM 751 N N . GLN A 1 171 ? 57.146 10.098 -40.703 1.00 51.30 171 GLN A N 1
ATOM 752 C CA . GLN A 1 171 ? 57.475 8.700 -40.433 1.00 62.56 171 GLN A CA 1
ATOM 753 C C . GLN A 1 171 ? 56.317 7.956 -39.788 1.00 66.88 171 GLN A C 1
ATOM 754 O O . GLN A 1 171 ? 56.026 6.817 -40.166 1.00 68.04 171 GLN A O 1
ATOM 760 N N . ASN A 1 172 ? 55.683 8.551 -38.777 1.00 63.38 172 ASN A N 1
ATOM 761 C CA . ASN A 1 172 ? 54.654 7.812 -38.052 1.00 58.70 172 ASN A CA 1
ATOM 762 C C . ASN A 1 172 ? 53.450 7.490 -38.935 1.00 61.02 172 ASN A C 1
ATOM 763 O O . ASN A 1 172 ? 52.856 6.412 -38.795 1.00 59.72 172 ASN A O 1
ATOM 768 N N . VAL A 1 173 ? 53.093 8.377 -39.870 1.00 62.23 173 VAL A N 1
ATOM 769 C CA . VAL A 1 173 ? 52.004 8.058 -40.792 1.00 59.33 173 VAL A CA 1
ATOM 770 C C . VAL A 1 173 ? 52.390 6.889 -41.692 1.00 68.99 173 VAL A C 1
ATOM 771 O O . VAL A 1 173 ? 51.589 5.974 -41.921 1.00 55.52 173 VAL A O 1
ATOM 775 N N . CYS A 1 174 ? 53.624 6.887 -42.204 1.00 62.74 174 CYS A N 1
ATOM 776 C CA A CYS A 1 174 ? 54.092 5.758 -43.004 1.00 61.02 174 CYS A CA 1
ATOM 777 C CA B CYS A 1 174 ? 54.079 5.759 -43.008 0.00 75.92 174 CYS A CA 1
ATOM 778 C C . CYS A 1 174 ? 54.067 4.471 -42.197 1.00 59.48 174 CYS A C 1
ATOM 779 O O . CYS A 1 174 ? 53.667 3.416 -42.703 1.00 62.15 174 CYS A O 1
ATOM 784 N N . GLU A 1 175 ? 54.519 4.540 -40.945 1.00 53.72 175 GLU A N 1
ATOM 785 C CA . GLU A 1 175 ? 54.575 3.360 -40.102 1.00 50.62 175 GLU A CA 1
ATOM 786 C C . GLU A 1 175 ? 53.186 2.806 -39.880 1.00 48.39 175 GLU A C 1
ATOM 787 O O . GLU A 1 175 ? 52.978 1.591 -39.933 1.00 60.53 175 GLU A O 1
ATOM 793 N N . GLN A 1 176 ? 52.215 3.679 -39.638 1.00 47.90 176 GLN A N 1
ATOM 794 C CA . GLN A 1 176 ? 50.894 3.148 -39.357 1.00 47.92 176 GLN A CA 1
ATOM 795 C C . GLN A 1 176 ? 50.237 2.629 -40.634 1.00 49.28 176 GLN A C 1
ATOM 796 O O . GLN A 1 176 ? 49.502 1.636 -40.598 1.00 57.23 176 GLN A O 1
ATOM 802 N N . ALA A 1 177 ? 50.496 3.278 -41.772 1.00 47.16 177 ALA A N 1
ATOM 803 C CA . ALA A 1 177 ? 49.993 2.754 -43.034 1.00 46.68 177 ALA A CA 1
ATOM 804 C C . ALA A 1 177 ? 50.574 1.372 -43.316 1.00 46.16 177 ALA A C 1
ATOM 805 O O . ALA A 1 177 ? 49.849 0.451 -43.718 1.00 48.24 177 ALA A O 1
ATOM 807 N N . VAL A 1 178 ? 51.883 1.208 -43.092 1.00 46.05 178 VAL A N 1
ATOM 808 C CA . VAL A 1 178 ? 52.540 -0.085 -43.267 1.00 45.59 178 VAL A CA 1
ATOM 809 C C . VAL A 1 178 ? 51.944 -1.116 -42.318 1.00 48.42 178 VAL A C 1
ATOM 810 O O . VAL A 1 178 ? 51.671 -2.254 -42.712 1.00 50.10 178 VAL A O 1
ATOM 814 N N . TRP A 1 179 ? 51.720 -0.734 -41.060 1.00 46.16 179 TRP A N 1
ATOM 815 C CA . TRP A 1 179 ? 51.164 -1.670 -40.090 1.00 49.17 179 TRP A CA 1
ATOM 816 C C . TRP A 1 179 ? 49.790 -2.153 -40.553 1.00 55.12 179 TRP A C 1
ATOM 817 O O . TRP A 1 179 ? 49.491 -3.357 -40.533 1.00 59.21 179 TRP A O 1
ATOM 828 N N . ALA A 1 180 ? 48.918 -1.202 -40.918 1.00 50.44 180 ALA A N 1
ATOM 829 C CA . ALA A 1 180 ? 47.556 -1.532 -41.319 1.00 46.54 180 ALA A CA 1
ATOM 830 C C . ALA A 1 180 ? 47.545 -2.428 -42.545 1.00 51.15 180 ALA A C 1
ATOM 831 O O . ALA A 1 180 ? 46.794 -3.421 -42.605 1.00 56.73 180 ALA A O 1
ATOM 833 N N . LEU A 1 181 ? 48.360 -2.086 -43.540 1.00 56.61 181 LEU A N 1
ATOM 834 C CA . LEU A 1 181 ? 48.435 -2.931 -44.716 1.00 45.15 181 LEU A CA 1
ATOM 835 C C . LEU A 1 181 ? 48.916 -4.324 -44.341 1.00 55.88 181 LEU A C 1
ATOM 836 O O . LEU A 1 181 ? 48.424 -5.317 -44.878 1.00 56.14 181 LEU A O 1
ATOM 841 N N . GLY A 1 182 ? 49.893 -4.416 -43.437 1.00 52.95 182 GLY A N 1
ATOM 842 C CA . GLY A 1 182 ? 50.343 -5.720 -42.973 1.00 44.73 182 GLY A CA 1
ATOM 843 C C . GLY A 1 182 ? 49.226 -6.545 -42.361 1.00 45.01 182 GLY A C 1
ATOM 844 O O . GLY A 1 182 ? 49.098 -7.737 -42.645 1.00 51.62 182 GLY A O 1
ATOM 845 N N . ASN A 1 183 ? 48.389 -5.921 -41.528 1.00 45.54 183 ASN A N 1
ATOM 846 C CA . ASN A 1 183 ? 47.237 -6.655 -41.005 1.00 45.90 183 ASN A CA 1
ATOM 847 C C . ASN A 1 183 ? 46.292 -7.109 -42.118 1.00 52.01 183 ASN A C 1
ATOM 848 O O . ASN A 1 183 ? 45.703 -8.194 -42.032 1.00 50.40 183 ASN A O 1
ATOM 853 N N . ILE A 1 184 ? 46.095 -6.283 -43.150 1.00 50.35 184 ILE A N 1
ATOM 854 C CA . ILE A 1 184 ? 45.198 -6.685 -44.240 1.00 61.25 184 ILE A CA 1
ATOM 855 C C . ILE A 1 184 ? 45.802 -7.845 -45.035 1.00 57.69 184 ILE A C 1
ATOM 856 O O . ILE A 1 184 ? 45.128 -8.842 -45.327 1.00 47.95 184 ILE A O 1
ATOM 861 N N . ILE A 1 185 ? 47.081 -7.724 -45.397 1.00 49.18 185 ILE A N 1
ATOM 862 C CA . ILE A 1 185 ? 47.774 -8.740 -46.183 1.00 44.19 185 ILE A CA 1
ATOM 863 C C . ILE A 1 185 ? 47.807 -10.067 -45.435 1.00 54.86 185 ILE A C 1
ATOM 864 O O . ILE A 1 185 ? 47.690 -11.146 -46.033 1.00 57.08 185 ILE A O 1
ATOM 869 N N . GLY A 1 186 ? 47.947 -10.008 -44.111 1.00 58.37 186 GLY A N 1
ATOM 870 C CA . GLY A 1 186 ? 48.044 -11.201 -43.292 1.00 48.31 186 GLY A CA 1
ATOM 871 C C . GLY A 1 186 ? 46.749 -11.975 -43.164 1.00 57.87 186 GLY A C 1
ATOM 872 O O . GLY A 1 186 ? 46.762 -13.077 -42.606 1.00 71.06 186 GLY A O 1
ATOM 873 N N . ASP A 1 187 ? 45.632 -11.411 -43.631 1.00 68.50 187 ASP A N 1
ATOM 874 C CA . ASP A 1 187 ? 44.343 -12.082 -43.490 1.00 65.80 187 ASP A CA 1
ATOM 875 C C . ASP A 1 187 ? 44.277 -13.346 -44.336 1.00 68.14 187 ASP A C 1
ATOM 876 O O . ASP A 1 187 ? 43.926 -14.420 -43.835 1.00 81.22 187 ASP A O 1
ATOM 881 N N . GLY A 1 188 ? 44.610 -13.245 -45.621 1.00 68.27 188 GLY A N 1
ATOM 882 C CA . GLY A 1 188 ? 44.497 -14.379 -46.507 1.00 70.34 188 GLY A CA 1
ATOM 883 C C . GLY A 1 188 ? 45.158 -14.172 -47.854 1.00 68.76 188 GLY A C 1
ATOM 884 O O . GLY A 1 188 ? 45.659 -13.086 -48.168 1.00 71.06 188 GLY A O 1
ATOM 885 N N . PRO A 1 189 ? 45.199 -15.232 -48.671 1.00 73.52 189 PRO A N 1
ATOM 886 C CA . PRO A 1 189 ? 45.806 -15.090 -50.005 1.00 72.17 189 PRO A CA 1
ATOM 887 C C . PRO A 1 189 ? 45.090 -14.070 -50.872 1.00 72.59 189 PRO A C 1
ATOM 888 O O . PRO A 1 189 ? 45.733 -13.345 -51.646 1.00 45.08 189 PRO A O 1
ATOM 892 N N . GLN A 1 190 ? 43.763 -13.994 -50.751 1.00 83.40 190 GLN A N 1
ATOM 893 C CA . GLN A 1 190 ? 42.989 -13.064 -51.565 1.00 77.07 190 GLN A CA 1
ATOM 894 C C . GLN A 1 190 ? 43.384 -11.629 -51.261 1.00 71.78 190 GLN A C 1
ATOM 895 O O . GLN A 1 190 ? 43.683 -10.844 -52.169 1.00 70.82 190 GLN A O 1
ATOM 901 N N . CYS A 1 191 ? 43.395 -11.272 -49.974 1.00 72.25 191 CYS A N 1
ATOM 902 C CA . CYS A 1 191 ? 43.721 -9.906 -49.592 1.00 64.41 191 CYS A CA 1
ATOM 903 C C . CYS A 1 191 ? 45.180 -9.594 -49.884 1.00 48.11 191 CYS A C 1
ATOM 904 O O . CYS A 1 191 ? 45.512 -8.476 -50.287 1.00 53.10 191 CYS A O 1
ATOM 907 N N . ARG A 1 192 ? 46.066 -10.569 -49.687 1.00 44.26 192 ARG A N 1
ATOM 908 C CA . ARG A 1 192 ? 47.465 -10.370 -50.041 1.00 43.65 192 ARG A CA 1
ATOM 909 C C . ARG A 1 192 ? 47.613 -10.038 -51.520 1.00 53.10 192 ARG A C 1
ATOM 910 O O . ARG A 1 192 ? 48.289 -9.067 -51.883 1.00 47.52 192 ARG A O 1
ATOM 918 N N . ASP A 1 193 ? 46.982 -10.827 -52.391 1.00 58.84 193 ASP A N 1
ATOM 919 C CA . ASP A 1 193 ? 47.080 -10.557 -53.823 1.00 50.47 193 ASP A CA 1
ATOM 920 C C . ASP A 1 193 ? 46.445 -9.218 -54.187 1.00 52.01 193 ASP A C 1
ATOM 921 O O . ASP A 1 193 ? 46.970 -8.487 -55.037 1.00 59.76 193 ASP A O 1
ATOM 926 N N . TYR A 1 194 ? 45.305 -8.887 -53.572 1.00 58.54 194 TYR A N 1
ATOM 927 C CA . TYR A 1 194 ? 44.682 -7.583 -53.800 1.00 58.74 194 TYR A CA 1
ATOM 928 C C . TYR A 1 194 ? 45.626 -6.445 -53.441 1.00 49.22 194 TYR A C 1
ATOM 929 O O . TYR A 1 194 ? 45.865 -5.546 -54.257 1.00 44.51 194 TYR A O 1
ATOM 938 N N . VAL A 1 195 ? 46.188 -6.477 -52.229 1.00 52.64 195 VAL A N 1
ATOM 939 C CA . VAL A 1 195 ? 47.070 -5.394 -51.805 1.00 48.38 195 VAL A CA 1
ATOM 940 C C . VAL A 1 195 ? 48.296 -5.313 -52.708 1.00 58.66 195 VAL A C 1
ATOM 941 O O . VAL A 1 195 ? 48.776 -4.216 -53.027 1.00 54.68 195 VAL A O 1
ATOM 945 N N . ILE A 1 196 ? 48.821 -6.463 -53.141 1.00 43.60 196 ILE A N 1
ATOM 946 C CA . ILE A 1 196 ? 49.926 -6.450 -54.098 1.00 49.43 196 ILE A CA 1
ATOM 947 C C . ILE A 1 196 ? 49.506 -5.752 -55.388 1.00 49.80 196 ILE A C 1
ATOM 948 O O . ILE A 1 196 ? 50.241 -4.916 -55.928 1.00 52.61 196 ILE A O 1
ATOM 953 N N . SER A 1 197 ? 48.310 -6.079 -55.893 1.00 51.39 197 SER A N 1
ATOM 954 C CA . SER A 1 197 ? 47.868 -5.603 -57.203 1.00 54.70 197 SER A CA 1
ATOM 955 C C . SER A 1 197 ? 47.761 -4.084 -57.290 1.00 57.23 197 SER A C 1
ATOM 956 O O . SER A 1 197 ? 47.810 -3.536 -58.397 1.00 49.25 197 SER A O 1
ATOM 959 N N . LEU A 1 198 ? 47.616 -3.393 -56.163 1.00 54.39 198 LEU A N 1
ATOM 960 C CA . LEU A 1 198 ? 47.615 -1.936 -56.140 1.00 51.72 198 LEU A CA 1
ATOM 961 C C . LEU A 1 198 ? 49.013 -1.345 -55.945 1.00 53.08 198 LEU A C 1
ATOM 962 O O . LEU A 1 198 ? 49.139 -0.129 -55.765 1.00 46.96 198 LEU A O 1
ATOM 967 N N . GLY A 1 199 ? 50.054 -2.180 -55.977 1.00 51.94 199 GLY A N 1
ATOM 968 C CA . GLY A 1 199 ? 51.436 -1.731 -56.012 1.00 46.69 199 GLY A CA 1
ATOM 969 C C . GLY A 1 199 ? 52.077 -1.430 -54.670 1.00 54.81 199 GLY A C 1
ATOM 970 O O . GLY A 1 199 ? 52.734 -0.395 -54.512 1.00 59.30 199 GLY A O 1
ATOM 971 N N . VAL A 1 200 ? 51.913 -2.333 -53.700 1.00 63.77 200 VAL A N 1
ATOM 972 C CA . VAL A 1 200 ? 52.409 -2.076 -52.349 1.00 47.49 200 VAL A CA 1
ATOM 973 C C . VAL A 1 200 ? 53.902 -2.372 -52.226 1.00 43.62 200 VAL A C 1
ATOM 974 O O . VAL A 1 200 ? 54.601 -1.745 -51.418 1.00 52.34 200 VAL A O 1
ATOM 978 N N . VAL A 1 201 ? 54.426 -3.291 -53.036 1.00 47.08 201 VAL A N 1
ATOM 979 C CA . VAL A 1 201 ? 55.716 -3.891 -52.714 1.00 43.11 201 VAL A CA 1
ATOM 980 C C . VAL A 1 201 ? 56.852 -2.900 -52.941 1.00 43.32 201 VAL A C 1
ATOM 981 O O . VAL A 1 201 ? 57.776 -2.808 -52.128 1.00 43.33 201 VAL A O 1
ATOM 985 N N . LYS A 1 202 ? 56.836 -2.177 -54.059 1.00 43.56 202 LYS A N 1
ATOM 986 C CA . LYS A 1 202 ? 57.957 -1.274 -54.323 1.00 43.84 202 LYS A CA 1
ATOM 987 C C . LYS A 1 202 ? 58.054 -0.144 -53.302 1.00 49.79 202 LYS A C 1
ATOM 988 O O . LYS A 1 202 ? 59.157 0.077 -52.762 1.00 51.43 202 LYS A O 1
ATOM 994 N N . PRO A 1 203 ? 56.977 0.583 -52.966 1.00 51.05 203 PRO A N 1
ATOM 995 C CA . PRO A 1 203 ? 57.087 1.547 -51.858 1.00 45.65 203 PRO A CA 1
ATOM 996 C C . PRO A 1 203 ? 57.421 0.908 -50.525 1.00 44.56 203 PRO A C 1
ATOM 997 O O . PRO A 1 203 ? 58.181 1.497 -49.746 1.00 54.05 203 PRO A O 1
ATOM 1001 N N . LEU A 1 204 ? 56.879 -0.279 -50.231 1.00 48.51 204 LEU A N 1
ATOM 1002 C CA . LEU A 1 204 ? 57.196 -0.929 -48.961 1.00 44.09 204 LEU A CA 1
ATOM 1003 C C . LEU A 1 204 ? 58.684 -1.220 -48.851 1.00 44.03 204 LEU A C 1
ATOM 1004 O O . LEU A 1 204 ? 59.310 -0.953 -47.820 1.00 44.27 204 LEU A O 1
ATOM 1009 N N . LEU A 1 205 ? 59.266 -1.754 -49.920 1.00 43.78 205 LEU A N 1
ATOM 1010 C CA . LEU A 1 205 ? 60.673 -2.113 -49.928 1.00 43.73 205 LEU A CA 1
ATOM 1011 C C . LEU A 1 205 ? 61.588 -0.903 -50.020 1.00 52.89 205 LEU A C 1
ATOM 1012 O O . LEU A 1 205 ? 62.774 -1.026 -49.688 1.00 64.64 205 LEU A O 1
ATOM 1017 N N . SER A 1 206 ? 61.080 0.258 -50.456 1.00 44.56 206 SER A N 1
ATOM 1018 C CA . SER A 1 206 ? 61.949 1.433 -50.475 1.00 45.37 206 SER A CA 1
ATOM 1019 C C . SER A 1 206 ? 62.323 1.880 -49.068 1.00 57.89 206 SER A C 1
ATOM 1020 O O . SER A 1 206 ? 63.395 2.468 -48.878 1.00 73.81 206 SER A O 1
ATOM 1023 N N . PHE A 1 207 ? 61.477 1.597 -48.068 1.00 52.61 207 PHE A N 1
ATOM 1024 C CA . PHE A 1 207 ? 61.749 2.099 -46.722 1.00 58.55 207 PHE A CA 1
ATOM 1025 C C . PHE A 1 207 ? 63.039 1.533 -46.149 1.00 64.40 207 PHE A C 1
ATOM 1026 O O . PHE A 1 207 ? 63.670 2.176 -45.305 1.00 66.54 207 PHE A O 1
ATOM 1034 N N . ILE A 1 208 ? 63.462 0.358 -46.614 1.00 60.17 208 ILE A N 1
ATOM 1035 C CA . ILE A 1 208 ? 64.686 -0.269 -46.128 1.00 59.48 208 ILE A CA 1
ATOM 1036 C C . ILE A 1 208 ? 65.860 0.636 -46.463 1.00 76.57 208 ILE A C 1
ATOM 1037 O O . ILE A 1 208 ? 66.212 0.820 -47.632 1.00 87.22 208 ILE A O 1
ATOM 1042 N N . SER A 1 209 ? 66.463 1.212 -45.428 1.00 81.03 209 SER A N 1
ATOM 1043 C CA . SER A 1 209 ? 67.557 2.156 -45.584 1.00 95.67 209 SER A CA 1
ATOM 1044 C C . SER A 1 209 ? 68.406 2.114 -44.328 1.00 94.97 209 SER A C 1
ATOM 1045 O O . SER A 1 209 ? 67.877 1.879 -43.238 1.00 96.31 209 SER A O 1
ATOM 1048 N N . PRO A 1 210 ? 69.722 2.307 -44.445 1.00 90.06 210 PRO A N 1
ATOM 1049 C CA . PRO A 1 210 ? 70.576 2.292 -43.246 1.00 86.92 210 PRO A CA 1
ATOM 1050 C C . PRO A 1 210 ? 70.218 3.383 -42.249 1.00 93.61 210 PRO A C 1
ATOM 1051 O O . PRO A 1 210 ? 70.668 3.325 -41.098 1.00 100.08 210 PRO A O 1
ATOM 1055 N N . SER A 1 211 ? 69.418 4.362 -42.661 1.00 96.73 211 SER A N 1
ATOM 1056 C CA . SER A 1 211 ? 69.053 5.529 -41.868 1.00 90.89 211 SER A CA 1
ATOM 1057 C C . SER A 1 211 ? 67.600 5.463 -41.395 1.00 86.36 211 SER A C 1
ATOM 1058 O O . SER A 1 211 ? 66.882 6.465 -41.394 1.00 101.46 211 SER A O 1
ATOM 1061 N N . ILE A 1 212 ? 67.150 4.274 -41.005 1.00 68.22 212 ILE A N 1
ATOM 1062 C CA . ILE A 1 212 ? 65.758 4.017 -40.638 1.00 70.97 212 ILE A CA 1
ATOM 1063 C C . ILE A 1 212 ? 65.648 3.704 -39.148 1.00 74.94 212 ILE A C 1
ATOM 1064 O O . ILE A 1 212 ? 66.563 3.094 -38.577 1.00 83.99 212 ILE A O 1
ATOM 1069 N N . PRO A 1 213 ? 64.584 4.130 -38.467 1.00 65.38 213 PRO A N 1
ATOM 1070 C CA . PRO A 1 213 ? 64.346 3.637 -37.104 1.00 66.98 213 PRO A CA 1
ATOM 1071 C C . PRO A 1 213 ? 64.094 2.135 -37.108 1.00 73.43 213 PRO A C 1
ATOM 1072 O O . PRO A 1 213 ? 63.464 1.598 -38.021 1.00 67.76 213 PRO A O 1
ATOM 1076 N N . ILE A 1 214 ? 64.598 1.455 -36.075 1.00 76.55 214 ILE A N 1
ATOM 1077 C CA . ILE A 1 214 ? 64.507 -0.005 -36.039 1.00 70.28 214 ILE A CA 1
ATOM 1078 C C . ILE A 1 214 ? 63.108 -0.475 -35.647 1.00 60.13 214 ILE A C 1
ATOM 1079 O O . ILE A 1 214 ? 62.620 -1.490 -36.176 1.00 59.70 214 ILE A O 1
ATOM 1084 N N . THR A 1 215 ? 62.419 0.277 -34.778 1.00 61.29 215 THR A N 1
ATOM 1085 C CA . THR A 1 215 ? 61.042 -0.057 -34.421 1.00 59.94 215 THR A CA 1
ATOM 1086 C C . THR A 1 215 ? 60.164 -0.164 -35.657 1.00 72.18 215 THR A C 1
ATOM 1087 O O . THR A 1 215 ? 59.207 -0.945 -35.681 1.00 71.28 215 THR A O 1
ATOM 1091 N N . PHE A 1 216 ? 60.510 0.587 -36.699 1.00 62.41 216 PHE A N 1
ATOM 1092 C CA . PHE A 1 216 ? 59.818 0.693 -37.971 1.00 52.44 216 PHE A CA 1
ATOM 1093 C C . PHE A 1 216 ? 60.317 -0.336 -38.982 1.00 56.12 216 PHE A C 1
ATOM 1094 O O . PHE A 1 216 ? 59.520 -0.907 -39.743 1.00 46.35 216 PHE A O 1
ATOM 1102 N N . LEU A 1 217 ? 61.631 -0.567 -39.010 1.00 56.71 217 LEU A N 1
ATOM 1103 C CA . LEU A 1 217 ? 62.175 -1.608 -39.871 1.00 46.26 217 LEU A CA 1
ATOM 1104 C C . LEU A 1 217 ? 61.563 -2.959 -39.536 1.00 47.08 217 LEU A C 1
ATOM 1105 O O . LEU A 1 217 ? 61.325 -3.784 -40.428 1.00 59.44 217 LEU A O 1
ATOM 1110 N N . ARG A 1 218 ? 61.306 -3.204 -38.252 1.00 46.29 218 ARG A N 1
ATOM 1111 C CA . ARG A 1 218 ? 60.693 -4.469 -37.855 1.00 59.35 218 ARG A CA 1
ATOM 1112 C C . ARG A 1 218 ? 59.276 -4.605 -38.401 1.00 52.18 218 ARG A C 1
ATOM 1113 O O . ARG A 1 218 ? 58.864 -5.694 -38.819 1.00 60.03 218 ARG A O 1
ATOM 1121 N N . ASN A 1 219 ? 58.511 -3.513 -38.393 1.00 50.50 219 ASN A N 1
ATOM 1122 C CA . ASN A 1 219 ? 57.167 -3.551 -38.962 1.00 45.82 219 ASN A CA 1
ATOM 1123 C C . ASN A 1 219 ? 57.219 -3.822 -40.463 1.00 45.19 219 ASN A C 1
ATOM 1124 O O . ASN A 1 219 ? 56.410 -4.594 -40.999 1.00 45.09 219 ASN A O 1
ATOM 1129 N N . VAL A 1 220 ? 58.182 -3.210 -41.152 1.00 45.11 220 VAL A N 1
ATOM 1130 C CA . VAL A 1 220 ? 58.366 -3.476 -42.578 1.00 44.59 220 VAL A CA 1
ATOM 1131 C C . VAL A 1 220 ? 58.668 -4.955 -42.820 1.00 44.11 220 VAL A C 1
ATOM 1132 O O . VAL A 1 220 ? 58.087 -5.588 -43.713 1.00 59.94 220 VAL A O 1
ATOM 1136 N N . THR A 1 221 ? 59.575 -5.536 -42.028 1.00 44.19 221 THR A N 1
ATOM 1137 C CA . THR A 1 221 ? 59.913 -6.951 -42.227 1.00 43.76 221 THR A CA 1
ATOM 1138 C C . THR A 1 221 ? 58.724 -7.852 -41.911 1.00 43.67 221 THR A C 1
ATOM 1139 O O . THR A 1 221 ? 58.525 -8.889 -42.561 1.00 45.70 221 THR A O 1
ATOM 1143 N N . TRP A 1 222 ? 57.936 -7.473 -40.903 1.00 44.12 222 TRP A N 1
ATOM 1144 C CA . TRP A 1 222 ? 56.698 -8.187 -40.607 1.00 44.16 222 TRP A CA 1
ATOM 1145 C C . TRP A 1 222 ? 55.766 -8.203 -41.820 1.00 43.84 222 TRP A C 1
ATOM 1146 O O . TRP A 1 222 ? 55.212 -9.249 -42.197 1.00 43.61 222 TRP A O 1
ATOM 1157 N N . VAL A 1 223 ? 55.571 -7.039 -42.440 1.00 56.01 223 VAL A N 1
ATOM 1158 C CA . VAL A 1 223 ? 54.690 -6.973 -43.601 1.00 43.68 223 VAL A CA 1
ATOM 1159 C C . VAL A 1 223 ? 55.252 -7.825 -44.731 1.00 43.18 223 VAL A C 1
ATOM 1160 O O . VAL A 1 223 ? 54.496 -8.444 -45.492 1.00 51.97 223 VAL A O 1
ATOM 1164 N N . MET A 1 224 ? 56.582 -7.868 -44.859 1.00 43.01 224 MET A N 1
ATOM 1165 C CA . MET A 1 224 ? 57.212 -8.745 -45.844 1.00 42.58 224 MET A CA 1
ATOM 1166 C C . MET A 1 224 ? 56.871 -10.207 -45.579 1.00 42.40 224 MET A C 1
ATOM 1167 O O . MET A 1 224 ? 56.514 -10.960 -46.507 1.00 42.14 224 MET A O 1
ATOM 1172 N N . VAL A 1 225 ? 56.937 -10.619 -44.311 1.00 42.61 225 VAL A N 1
ATOM 1173 C CA . VAL A 1 225 ? 56.549 -11.988 -43.996 1.00 42.52 225 VAL A CA 1
ATOM 1174 C C . VAL A 1 225 ? 55.119 -12.246 -44.439 1.00 42.59 225 VAL A C 1
ATOM 1175 O O . VAL A 1 225 ? 54.834 -13.258 -45.082 1.00 43.84 225 VAL A O 1
ATOM 1179 N N . ASN A 1 226 ? 54.211 -11.308 -44.154 1.00 42.92 226 ASN A N 1
ATOM 1180 C CA . ASN A 1 226 ? 52.834 -11.487 -44.605 1.00 43.05 226 ASN A CA 1
ATOM 1181 C C . ASN A 1 226 ? 52.726 -11.558 -46.123 1.00 42.74 226 ASN A C 1
ATOM 1182 O O . ASN A 1 226 ? 51.825 -12.228 -46.647 1.00 52.84 226 ASN A O 1
ATOM 1187 N N . LEU A 1 227 ? 53.601 -10.861 -46.842 1.00 42.53 227 LEU A N 1
ATOM 1188 C CA . LEU A 1 227 ? 53.596 -10.994 -48.297 1.00 42.48 227 LEU A CA 1
ATOM 1189 C C . LEU A 1 227 ? 54.028 -12.382 -48.740 1.00 42.00 227 LEU A C 1
ATOM 1190 O O . LEU A 1 227 ? 53.614 -12.844 -49.810 1.00 41.93 227 LEU A O 1
ATOM 1195 N N . CYS A 1 228 ? 54.826 -13.068 -47.930 1.00 41.89 228 CYS A N 1
ATOM 1196 C CA . CYS A 1 228 ? 55.388 -14.357 -48.326 1.00 41.61 228 CYS A CA 1
ATOM 1197 C C . CYS A 1 228 ? 54.521 -15.571 -47.969 1.00 41.72 228 CYS A C 1
ATOM 1198 O O . CYS A 1 228 ? 54.930 -16.706 -48.248 1.00 54.00 228 CYS A O 1
ATOM 1201 N N . ARG A 1 229 ? 53.350 -15.376 -47.366 1.00 42.08 229 ARG A N 1
ATOM 1202 C CA . ARG A 1 229 ? 52.590 -16.463 -46.761 1.00 42.32 229 ARG A CA 1
ATOM 1203 C C . ARG A 1 229 ? 51.481 -17.018 -47.665 1.00 54.70 229 ARG A C 1
ATOM 1204 O O . ARG A 1 229 ? 51.340 -16.638 -48.831 1.00 62.46 229 ARG A O 1
ATOM 1212 N N . HIS A 1 230 ? 50.676 -17.933 -47.100 1.00 54.85 230 HIS A N 1
ATOM 1213 C CA . HIS A 1 230 ? 49.493 -18.516 -47.740 1.00 72.88 230 HIS A CA 1
ATOM 1214 C C . HIS A 1 230 ? 49.724 -19.316 -49.028 1.00 71.14 230 HIS A C 1
ATOM 1215 O O . HIS A 1 230 ? 49.532 -18.795 -50.131 1.00 74.87 230 HIS A O 1
ATOM 1222 N N . LYS A 1 231 ? 50.165 -20.575 -48.888 1.00 56.83 231 LYS A N 1
ATOM 1223 C CA . LYS A 1 231 ? 50.522 -21.433 -50.020 1.00 76.75 231 LYS A CA 1
ATOM 1224 C C . LYS A 1 231 ? 49.492 -21.551 -51.147 1.00 76.05 231 LYS A C 1
ATOM 1225 O O . LYS A 1 231 ? 49.859 -22.020 -52.230 1.00 84.52 231 LYS A O 1
ATOM 1231 N N . ASP A 1 232 ? 48.228 -21.173 -50.961 1.00 69.13 232 ASP A N 1
ATOM 1232 C CA . ASP A 1 232 ? 47.221 -21.434 -51.996 1.00 67.15 232 ASP A CA 1
ATOM 1233 C C . ASP A 1 232 ? 46.326 -20.236 -52.297 1.00 57.46 232 ASP A C 1
ATOM 1234 O O . ASP A 1 232 ? 45.386 -19.953 -51.532 1.00 72.88 232 ASP A O 1
ATOM 1239 N N . PRO A 1 233 ? 46.550 -19.534 -53.420 1.00 58.84 233 PRO A N 1
ATOM 1240 C CA . PRO A 1 233 ? 47.706 -19.718 -54.297 1.00 48.02 233 PRO A CA 1
ATOM 1241 C C . PRO A 1 233 ? 48.916 -18.991 -53.733 1.00 57.70 233 PRO A C 1
ATOM 1242 O O . PRO A 1 233 ? 48.739 -18.005 -53.020 1.00 73.79 233 PRO A O 1
ATOM 1246 N N . PRO A 1 234 ? 50.120 -19.470 -54.025 1.00 58.80 234 PRO A N 1
ATOM 1247 C CA . PRO A 1 234 ? 51.320 -18.819 -53.492 1.00 47.06 234 PRO A CA 1
ATOM 1248 C C . PRO A 1 234 ? 51.423 -17.395 -54.008 1.00 61.22 234 PRO A C 1
ATOM 1249 O O . PRO A 1 234 ? 50.737 -17.034 -54.977 1.00 80.45 234 PRO A O 1
ATOM 1253 N N . PRO A 1 235 ? 52.235 -16.544 -53.387 1.00 48.70 235 PRO A N 1
ATOM 1254 C CA . PRO A 1 235 ? 52.310 -15.151 -53.833 1.00 41.95 235 PRO A CA 1
ATOM 1255 C C . PRO A 1 235 ? 52.863 -15.066 -55.244 1.00 50.65 235 PRO A C 1
ATOM 1256 O O . PRO A 1 235 ? 53.553 -15.987 -55.705 1.00 53.37 235 PRO A O 1
ATOM 1260 N N . PRO A 1 236 ? 52.572 -13.983 -55.965 1.00 53.66 236 PRO A N 1
ATOM 1261 C CA . PRO A 1 236 ? 53.003 -13.891 -57.367 1.00 60.98 236 PRO A CA 1
ATOM 1262 C C . PRO A 1 236 ? 54.513 -14.003 -57.524 1.00 63.45 236 PRO A C 1
ATOM 1263 O O . PRO A 1 236 ? 55.281 -13.519 -56.690 1.00 57.84 236 PRO A O 1
ATOM 1267 N N . MET A 1 237 ? 54.927 -14.674 -58.609 1.00 56.73 237 MET A N 1
ATOM 1268 C CA . MET A 1 237 ? 56.350 -14.864 -58.889 1.00 51.30 237 MET A CA 1
ATOM 1269 C C . MET A 1 237 ? 57.069 -13.528 -59.019 1.00 49.76 237 MET A C 1
ATOM 1270 O O . MET A 1 237 ? 58.191 -13.355 -58.515 1.00 71.76 237 MET A O 1
ATOM 1275 N N . GLU A 1 238 ? 56.416 -12.565 -59.671 1.00 49.32 238 GLU A N 1
ATOM 1276 C CA . GLU A 1 238 ? 56.961 -11.220 -59.795 1.00 60.22 238 GLU A CA 1
ATOM 1277 C C . GLU A 1 238 ? 57.304 -10.670 -58.417 1.00 59.77 238 GLU A C 1
ATOM 1278 O O . GLU A 1 238 ? 58.422 -10.200 -58.177 1.00 56.11 238 GLU A O 1
ATOM 1284 N N . THR A 1 239 ? 56.357 -10.788 -57.479 1.00 65.67 239 THR A N 1
ATOM 1285 C CA . THR A 1 239 ? 56.513 -10.208 -56.149 1.00 56.19 239 THR A CA 1
ATOM 1286 C C . THR A 1 239 ? 57.592 -10.934 -55.351 1.00 41.57 239 THR A C 1
ATOM 1287 O O . THR A 1 239 ? 58.343 -10.305 -54.596 1.00 41.57 239 THR A O 1
ATOM 1291 N N . ILE A 1 240 ? 57.695 -12.256 -55.514 1.00 41.36 240 ILE A N 1
ATOM 1292 C CA . ILE A 1 240 ? 58.720 -13.018 -54.801 1.00 48.79 240 ILE A CA 1
ATOM 1293 C C . ILE A 1 240 ? 60.116 -12.590 -55.241 1.00 41.08 240 ILE A C 1
ATOM 1294 O O . ILE A 1 240 ? 61.025 -12.401 -54.414 1.00 41.02 240 ILE A O 1
ATOM 1299 N N . GLN A 1 241 ? 60.313 -12.442 -56.556 1.00 44.14 241 GLN A N 1
ATOM 1300 C CA . GLN A 1 241 ? 61.633 -12.028 -57.006 1.00 43.58 241 GLN A CA 1
ATOM 1301 C C . GLN A 1 241 ? 61.877 -10.542 -56.788 1.00 47.29 241 GLN A C 1
ATOM 1302 O O . GLN A 1 241 ? 63.034 -10.104 -56.828 1.00 41.69 241 GLN A O 1
ATOM 1308 N N . GLU A 1 242 ? 60.817 -9.761 -56.533 1.00 53.59 242 GLU A N 1
ATOM 1309 C CA . GLU A 1 242 ? 61.010 -8.392 -56.039 1.00 54.43 242 GLU A CA 1
ATOM 1310 C C . GLU A 1 242 ? 61.483 -8.391 -54.586 1.00 53.51 242 GLU A C 1
ATOM 1311 O O . GLU A 1 242 ? 62.352 -7.596 -54.215 1.00 43.75 242 GLU A O 1
ATOM 1317 N N . ILE A 1 243 ? 60.912 -9.272 -53.755 1.00 45.61 243 ILE A N 1
ATOM 1318 C CA . ILE A 1 243 ? 61.225 -9.310 -52.325 1.00 41.62 243 ILE A CA 1
ATOM 1319 C C . ILE A 1 243 ? 62.625 -9.852 -52.059 1.00 41.51 243 ILE A C 1
ATOM 1320 O O . ILE A 1 243 ? 63.364 -9.308 -51.232 1.00 46.01 243 ILE A O 1
ATOM 1325 N N . LEU A 1 244 ? 63.015 -10.923 -52.743 1.00 41.36 244 LEU A N 1
ATOM 1326 C CA . LEU A 1 244 ? 64.247 -11.623 -52.371 1.00 41.13 244 LEU A CA 1
ATOM 1327 C C . LEU A 1 244 ? 65.504 -10.750 -52.256 1.00 47.21 244 LEU A C 1
ATOM 1328 O O . LEU A 1 244 ? 66.300 -10.994 -51.332 1.00 41.43 244 LEU A O 1
ATOM 1333 N N . PRO A 1 245 ? 65.765 -9.764 -53.129 1.00 55.48 245 PRO A N 1
ATOM 1334 C CA . PRO A 1 245 ? 66.926 -8.881 -52.881 1.00 46.34 245 PRO A CA 1
ATOM 1335 C C . PRO A 1 245 ? 66.859 -8.156 -51.548 1.00 42.29 245 PRO A C 1
ATOM 1336 O O . PRO A 1 245 ? 67.887 -7.996 -50.856 1.00 45.57 245 PRO A O 1
ATOM 1340 N N . ALA A 1 246 ? 65.651 -7.742 -51.148 1.00 48.11 246 ALA A N 1
ATOM 1341 C CA . ALA A 1 246 ? 65.485 -7.113 -49.842 1.00 43.58 246 ALA A CA 1
ATOM 1342 C C . ALA A 1 246 ? 65.864 -8.074 -48.734 1.00 42.40 246 ALA A C 1
ATOM 1343 O O . ALA A 1 246 ? 66.480 -7.678 -47.740 1.00 51.16 246 ALA A O 1
ATOM 1345 N N . LEU A 1 247 ? 65.528 -9.351 -48.899 1.00 41.99 247 LEU A N 1
ATOM 1346 C CA . LEU A 1 247 ? 65.874 -10.341 -47.883 1.00 41.87 247 LEU A CA 1
ATOM 1347 C C . LEU A 1 247 ? 67.378 -10.616 -47.847 1.00 41.95 247 LEU A C 1
ATOM 1348 O O . LEU A 1 247 ? 67.941 -10.829 -46.769 1.00 44.71 247 LEU A O 1
ATOM 1353 N N . CYS A 1 248 ? 68.048 -10.635 -49.010 1.00 42.09 248 CYS A N 1
ATOM 1354 C CA . CYS A 1 248 ? 69.511 -10.714 -49.007 1.00 42.05 248 CYS A CA 1
ATOM 1355 C C . CYS A 1 248 ? 70.136 -9.567 -48.219 1.00 57.25 248 CYS A C 1
ATOM 1356 O O . CYS A 1 248 ? 71.146 -9.762 -47.535 1.00 72.71 248 CYS A O 1
ATOM 1359 N N . VAL A 1 249 ? 69.560 -8.366 -48.286 1.00 49.57 249 VAL A N 1
ATOM 1360 C CA . VAL A 1 249 ? 70.102 -7.307 -47.433 1.00 43.47 249 VAL A CA 1
ATOM 1361 C C . VAL A 1 249 ? 69.780 -7.573 -45.959 1.00 43.58 249 VAL A C 1
ATOM 1362 O O . VAL A 1 249 ? 70.660 -7.491 -45.090 1.00 51.16 249 VAL A O 1
ATOM 1366 N N . LEU A 1 250 ? 68.517 -7.890 -45.654 1.00 47.89 250 LEU A N 1
ATOM 1367 C CA . LEU A 1 250 ? 68.069 -7.969 -44.263 1.00 43.51 250 LEU A CA 1
ATOM 1368 C C . LEU A 1 250 ? 68.646 -9.155 -43.494 1.00 55.67 250 LEU A C 1
ATOM 1369 O O . LEU A 1 250 ? 68.705 -9.090 -42.263 1.00 69.85 250 LEU A O 1
ATOM 1374 N N . ILE A 1 251 ? 69.096 -10.217 -44.172 1.00 66.45 251 ILE A N 1
ATOM 1375 C CA . ILE A 1 251 ? 69.622 -11.380 -43.461 1.00 43.64 251 ILE A CA 1
ATOM 1376 C C . ILE A 1 251 ? 70.976 -11.116 -42.816 1.00 62.98 251 ILE A C 1
ATOM 1377 O O . ILE A 1 251 ? 71.400 -11.874 -41.935 1.00 69.44 251 ILE A O 1
ATOM 1382 N N . HIS A 1 252 ? 71.644 -10.033 -43.194 1.00 66.24 252 HIS A N 1
ATOM 1383 C CA . HIS A 1 252 ? 72.925 -9.660 -42.620 1.00 70.20 252 HIS A CA 1
ATOM 1384 C C . HIS A 1 252 ? 72.794 -8.729 -41.427 1.00 70.39 252 HIS A C 1
ATOM 1385 O O . HIS A 1 252 ? 73.817 -8.313 -40.871 1.00 89.36 252 HIS A O 1
ATOM 1392 N N . HIS A 1 253 ? 71.573 -8.396 -41.020 1.00 47.02 253 HIS A N 1
ATOM 1393 C CA . HIS A 1 253 ? 71.383 -7.400 -39.981 1.00 56.51 253 HIS A CA 1
ATOM 1394 C C . HIS A 1 253 ? 71.761 -7.999 -38.623 1.00 70.92 253 HIS A C 1
ATOM 1395 O O . HIS A 1 253 ? 72.001 -9.202 -38.494 1.00 73.70 253 HIS A O 1
ATOM 1402 N N . THR A 1 254 ? 71.881 -7.143 -37.607 1.00 71.23 254 THR A N 1
ATOM 1403 C CA . THR A 1 254 ? 72.265 -7.622 -36.282 1.00 65.77 254 THR A CA 1
ATOM 1404 C C . THR A 1 254 ? 71.095 -7.805 -35.321 1.00 65.06 254 THR A C 1
ATOM 1405 O O . THR A 1 254 ? 71.227 -8.576 -34.363 1.00 55.47 254 THR A O 1
ATOM 1409 N N . ASP A 1 255 ? 69.970 -7.122 -35.538 1.00 56.36 255 ASP A N 1
ATOM 1410 C CA . ASP A 1 255 ? 68.812 -7.293 -34.668 1.00 53.58 255 ASP A CA 1
ATOM 1411 C C . ASP A 1 255 ? 68.194 -8.679 -34.787 1.00 46.92 255 ASP A C 1
ATOM 1412 O O . ASP A 1 255 ? 67.997 -9.199 -35.886 1.00 52.51 255 ASP A O 1
ATOM 1417 N N . VAL A 1 256 ? 67.847 -9.256 -33.633 1.00 47.31 256 VAL A N 1
ATOM 1418 C CA . VAL A 1 256 ? 67.249 -10.587 -33.594 1.00 47.11 256 VAL A CA 1
ATOM 1419 C C . VAL A 1 256 ? 65.875 -10.591 -34.256 1.00 47.26 256 VAL A C 1
ATOM 1420 O O . VAL A 1 256 ? 65.545 -11.509 -35.015 1.00 62.00 256 VAL A O 1
ATOM 1424 N N . ASN A 1 257 ? 65.038 -9.589 -33.962 1.00 53.88 257 ASN A N 1
ATOM 1425 C CA . ASN A 1 257 ? 63.695 -9.577 -34.541 1.00 58.56 257 ASN A CA 1
ATOM 1426 C C . ASN A 1 257 ? 63.766 -9.537 -36.065 1.00 63.43 257 ASN A C 1
ATOM 1427 O O . ASN A 1 257 ? 63.010 -10.242 -36.755 1.00 59.20 257 ASN A O 1
ATOM 1432 N N . ILE A 1 258 ? 64.681 -8.725 -36.605 1.00 57.24 258 ILE A N 1
ATOM 1433 C CA . ILE A 1 258 ? 64.837 -8.615 -38.053 1.00 45.99 258 ILE A CA 1
ATOM 1434 C C . ILE A 1 258 ? 65.187 -9.968 -38.654 1.00 47.91 258 ILE A C 1
ATOM 1435 O O . ILE A 1 258 ? 64.577 -10.401 -39.637 1.00 43.90 258 ILE A O 1
ATOM 1440 N N . LEU A 1 259 ? 66.174 -10.658 -38.070 1.00 53.81 259 LEU A N 1
ATOM 1441 C CA . LEU A 1 259 ? 66.573 -11.965 -38.592 1.00 44.72 259 LEU A CA 1
ATOM 1442 C C . LEU A 1 259 ? 65.472 -13.004 -38.473 1.00 43.80 259 LEU A C 1
ATOM 1443 O O . LEU A 1 259 ? 65.271 -13.792 -39.404 1.00 43.25 259 LEU A O 1
ATOM 1448 N N . VAL A 1 260 ? 64.789 -13.066 -37.327 1.00 44.25 260 VAL A N 1
ATOM 1449 C CA . VAL A 1 260 ? 63.726 -14.055 -37.178 1.00 44.10 260 VAL A CA 1
ATOM 1450 C C . VAL A 1 260 ? 62.659 -13.835 -38.242 1.00 53.76 260 VAL A C 1
ATOM 1451 O O . VAL A 1 260 ? 62.222 -14.784 -38.904 1.00 58.13 260 VAL A O 1
ATOM 1455 N N . ASP A 1 261 ? 62.269 -12.578 -38.475 1.00 48.90 261 ASP A N 1
ATOM 1456 C CA . ASP A 1 261 ? 61.258 -12.317 -39.497 1.00 44.81 261 ASP A CA 1
ATOM 1457 C C . ASP A 1 261 ? 61.782 -12.613 -40.904 1.00 47.21 261 ASP A C 1
ATOM 1458 O O . ASP A 1 261 ? 61.066 -13.191 -41.731 1.00 53.57 261 ASP A O 1
ATOM 1463 N N . THR A 1 262 ? 63.033 -12.242 -41.187 1.00 42.89 262 THR A N 1
ATOM 1464 C CA . THR A 1 262 ? 63.637 -12.513 -42.489 1.00 42.43 262 THR A CA 1
ATOM 1465 C C . THR A 1 262 ? 63.631 -14.004 -42.789 1.00 42.99 262 THR A C 1
ATOM 1466 O O . THR A 1 262 ? 63.210 -14.451 -43.875 1.00 46.08 262 THR A O 1
ATOM 1470 N N . VAL A 1 263 ? 64.070 -14.794 -41.811 1.00 42.20 263 VAL A N 1
ATOM 1471 C CA . VAL A 1 263 ? 64.206 -16.217 -42.024 1.00 41.89 263 VAL A CA 1
ATOM 1472 C C . VAL A 1 263 ? 62.847 -16.902 -42.056 1.00 49.33 263 VAL A C 1
ATOM 1473 O O . VAL A 1 263 ? 62.678 -17.900 -42.768 1.00 41.50 263 VAL A O 1
ATOM 1477 N N . TRP A 1 264 ? 61.850 -16.388 -41.322 1.00 42.19 264 TRP A N 1
ATOM 1478 C CA . TRP A 1 264 ? 60.502 -16.933 -41.496 1.00 42.18 264 TRP A CA 1
ATOM 1479 C C . TRP A 1 264 ? 59.923 -16.605 -42.867 1.00 50.24 264 TRP A C 1
ATOM 1480 O O . TRP A 1 264 ? 59.183 -17.416 -43.440 1.00 45.99 264 TRP A O 1
ATOM 1491 N N . ALA A 1 265 ? 60.209 -15.419 -43.399 1.00 45.23 265 ALA A N 1
ATOM 1492 C CA . ALA A 1 265 ? 59.844 -15.139 -44.785 1.00 41.54 265 ALA A CA 1
ATOM 1493 C C . ALA A 1 265 ? 60.426 -16.188 -45.721 1.00 41.16 265 ALA A C 1
ATOM 1494 O O . ALA A 1 265 ? 59.718 -16.735 -46.578 1.00 41.01 265 ALA A O 1
ATOM 1496 N N . LEU A 1 266 ? 61.721 -16.479 -45.568 1.00 41.05 266 LEU A N 1
ATOM 1497 C CA . LEU A 1 266 ? 62.328 -17.521 -46.402 1.00 40.71 266 LEU A CA 1
ATOM 1498 C C . LEU A 1 266 ? 61.661 -18.876 -46.174 1.00 41.14 266 LEU A C 1
ATOM 1499 O O . LEU A 1 266 ? 61.501 -19.661 -47.112 1.00 40.45 266 LEU A O 1
ATOM 1504 N N . SER A 1 267 ? 61.308 -19.187 -44.931 1.00 41.66 267 SER A N 1
ATOM 1505 C CA . SER A 1 267 ? 60.690 -20.466 -44.640 1.00 44.51 267 SER A CA 1
ATOM 1506 C C . SER A 1 267 ? 59.364 -20.612 -45.364 1.00 49.58 267 SER A C 1
ATOM 1507 O O . SER A 1 267 ? 59.096 -21.652 -45.982 1.00 52.87 267 SER A O 1
ATOM 1510 N N . TYR A 1 268 ? 58.534 -19.574 -45.309 1.00 41.20 268 TYR A N 1
ATOM 1511 C CA . TYR A 1 268 ? 57.283 -19.556 -46.054 1.00 41.28 268 TYR A CA 1
ATOM 1512 C C . TYR A 1 268 ? 57.517 -19.761 -47.549 1.00 40.97 268 TYR A C 1
ATOM 1513 O O . TYR A 1 268 ? 56.894 -20.633 -48.173 1.00 47.38 268 TYR A O 1
ATOM 1522 N N . LEU A 1 269 ? 58.458 -19.005 -48.129 1.00 51.69 269 LEU A N 1
ATOM 1523 C CA . LEU A 1 269 ? 58.717 -19.150 -49.561 1.00 40.93 269 LEU A CA 1
ATOM 1524 C C . LEU A 1 269 ? 59.141 -20.575 -49.904 1.00 40.37 269 LEU A C 1
ATOM 1525 O O . LEU A 1 269 ? 58.554 -21.210 -50.787 1.00 49.53 269 LEU A O 1
ATOM 1530 N N . THR A 1 270 ? 60.149 -21.103 -49.207 1.00 40.25 270 THR A N 1
ATOM 1531 C CA . THR A 1 270 ? 60.633 -22.441 -49.513 1.00 40.10 270 THR A CA 1
ATOM 1532 C C . THR A 1 270 ? 59.580 -23.509 -49.245 1.00 40.29 270 THR A C 1
ATOM 1533 O O . THR A 1 270 ? 59.636 -24.586 -49.851 1.00 40.22 270 THR A O 1
ATOM 1537 N N . ASP A 1 271 ? 58.622 -23.243 -48.355 1.00 40.58 271 ASP A N 1
ATOM 1538 C CA . ASP A 1 271 ? 57.512 -24.164 -48.185 1.00 48.04 271 ASP A CA 1
ATOM 1539 C C . ASP A 1 271 ? 56.548 -24.088 -49.358 1.00 47.98 271 ASP A C 1
ATOM 1540 O O . ASP A 1 271 ? 55.834 -25.058 -49.609 1.00 57.83 271 ASP A O 1
ATOM 1545 N N . ALA A 1 272 ? 56.528 -22.968 -50.096 1.00 40.87 272 ALA A N 1
ATOM 1546 C CA . ALA A 1 272 ? 55.521 -22.787 -51.146 1.00 51.24 272 ALA A CA 1
ATOM 1547 C C . ALA A 1 272 ? 55.652 -23.785 -52.297 1.00 53.85 272 ALA A C 1
ATOM 1548 O O . ALA A 1 272 ? 54.644 -24.119 -52.927 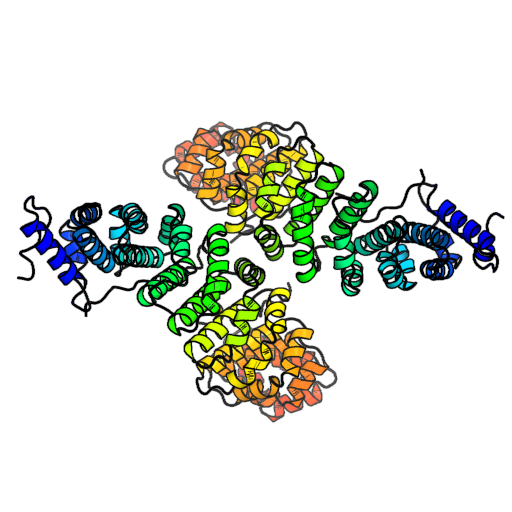1.00 56.17 272 ALA A O 1
ATOM 1550 N N . GLY A 1 273 ? 56.847 -24.256 -52.613 1.00 61.35 273 GLY A N 1
ATOM 1551 C CA . GLY A 1 273 ? 56.984 -25.242 -53.675 1.00 51.67 273 GLY A CA 1
ATOM 1552 C C . GLY A 1 273 ? 58.300 -25.119 -54.413 1.00 45.89 273 GLY A C 1
ATOM 1553 O O . GLY A 1 273 ? 59.041 -24.150 -54.267 1.00 44.02 273 GLY A O 1
ATOM 1554 N N . ASN A 1 274 ? 58.567 -26.137 -55.243 1.00 46.93 274 ASN A N 1
ATOM 1555 C CA . ASN A 1 274 ? 59.897 -26.317 -55.828 1.00 40.19 274 ASN A CA 1
ATOM 1556 C C . ASN A 1 274 ? 60.325 -25.141 -56.697 1.00 40.16 274 ASN A C 1
ATOM 1557 O O . ASN A 1 274 ? 61.510 -24.804 -56.748 1.00 43.76 274 ASN A O 1
ATOM 1562 N N . GLU A 1 275 ? 59.382 -24.495 -57.368 1.00 40.42 275 GLU A N 1
ATOM 1563 C CA . GLU A 1 275 ? 59.722 -23.328 -58.163 1.00 40.47 275 GLU A CA 1
ATOM 1564 C C . GLU A 1 275 ? 60.168 -22.181 -57.264 1.00 44.23 275 GLU A C 1
ATOM 1565 O O . GLU A 1 275 ? 61.169 -21.507 -57.542 1.00 42.33 275 GLU A O 1
ATOM 1571 N N . GLN A 1 276 ? 59.433 -21.950 -56.180 1.00 40.30 276 GLN A N 1
ATOM 1572 C CA . GLN A 1 276 ? 59.797 -20.907 -55.232 1.00 40.21 276 GLN A CA 1
ATOM 1573 C C . GLN A 1 276 ? 61.094 -21.253 -54.498 1.00 39.96 276 GLN A C 1
ATOM 1574 O O . GLN A 1 276 ? 61.933 -20.379 -54.244 1.00 39.90 276 GLN A O 1
ATOM 1580 N N . ILE A 1 277 ? 61.298 -22.535 -54.195 1.00 44.47 277 ILE A N 1
ATOM 1581 C CA . ILE A 1 277 ? 62.583 -22.987 -53.680 1.00 47.13 277 ILE A CA 1
ATOM 1582 C C . ILE A 1 277 ? 63.690 -22.626 -54.658 1.00 45.53 277 ILE A C 1
ATOM 1583 O O . ILE A 1 277 ? 64.778 -22.200 -54.258 1.00 39.51 277 ILE A O 1
ATOM 1588 N N . GLN A 1 278 ? 63.433 -22.789 -55.958 1.00 44.72 278 GLN A N 1
ATOM 1589 C CA . GLN A 1 278 ? 64.475 -22.495 -56.938 1.00 39.72 278 GLN A CA 1
ATOM 1590 C C . GLN A 1 278 ? 64.724 -20.993 -57.026 1.00 43.25 278 GLN A C 1
ATOM 1591 O O . GLN A 1 278 ? 65.855 -20.554 -57.241 1.00 44.15 278 GLN A O 1
ATOM 1597 N N . MET A 1 279 ? 63.683 -20.182 -56.832 1.00 39.96 279 MET A N 1
ATOM 1598 C CA . MET A 1 279 ? 63.899 -18.734 -56.753 1.00 40.10 279 MET A CA 1
ATOM 1599 C C . MET A 1 279 ? 64.771 -18.377 -55.560 1.00 44.73 279 MET A C 1
ATOM 1600 O O . MET A 1 279 ? 65.652 -17.514 -55.655 1.00 42.77 279 MET A O 1
ATOM 1605 N N . VAL A 1 280 ? 64.530 -19.021 -54.418 1.00 43.53 280 VAL A N 1
ATOM 1606 C CA . VAL A 1 280 ? 65.331 -18.714 -53.240 1.00 39.84 280 VAL A CA 1
ATOM 1607 C C . VAL A 1 280 ? 66.778 -19.134 -53.472 1.00 51.18 280 VAL A C 1
ATOM 1608 O O . VAL A 1 280 ? 67.717 -18.431 -53.087 1.00 54.68 280 VAL A O 1
ATOM 1612 N N . ILE A 1 281 ? 66.982 -20.283 -54.116 1.00 42.89 281 ILE A N 1
ATOM 1613 C CA . ILE A 1 281 ? 68.336 -20.738 -54.427 1.00 41.50 281 ILE A CA 1
ATOM 1614 C C . ILE A 1 281 ? 69.019 -19.766 -55.385 1.00 49.97 281 ILE A C 1
ATOM 1615 O O . ILE A 1 281 ? 70.207 -19.438 -55.231 1.00 50.94 281 ILE A O 1
ATOM 1620 N N . ASP A 1 282 ? 68.273 -19.299 -56.393 1.00 48.04 282 ASP A N 1
ATOM 1621 C CA . ASP A 1 282 ? 68.827 -18.444 -57.436 1.00 59.23 282 ASP A CA 1
ATOM 1622 C C . ASP A 1 282 ? 69.153 -17.056 -56.912 1.00 54.22 282 ASP A C 1
ATOM 1623 O O . ASP A 1 282 ? 69.964 -16.353 -57.523 1.00 66.80 282 ASP A O 1
ATOM 1628 N N . SER A 1 283 ? 68.557 -16.659 -55.783 1.00 48.49 283 SER A N 1
ATOM 1629 C CA . SER A 1 283 ? 68.854 -15.370 -55.177 1.00 53.16 283 SER A CA 1
ATOM 1630 C C . SER A 1 283 ? 70.204 -15.375 -54.480 1.00 42.01 283 SER A C 1
ATOM 1631 O O . SER A 1 283 ? 70.651 -14.318 -54.025 1.00 66.02 283 SER A O 1
ATOM 1634 N N . GLY A 1 284 ? 70.856 -16.534 -54.392 1.00 46.06 284 GLY A N 1
ATOM 1635 C CA . GLY A 1 284 ? 72.160 -16.617 -53.771 1.00 64.80 284 GLY A CA 1
ATOM 1636 C C . GLY A 1 284 ? 72.143 -16.474 -52.269 1.00 53.27 284 GLY A C 1
ATOM 1637 O O . GLY A 1 284 ? 73.191 -16.217 -51.672 1.00 58.01 284 GLY A O 1
ATOM 1638 N N . ILE A 1 285 ? 70.984 -16.662 -51.634 1.00 47.28 285 ILE A N 1
ATOM 1639 C CA . ILE A 1 285 ? 70.848 -16.387 -50.209 1.00 41.68 285 ILE A CA 1
ATOM 1640 C C . ILE A 1 285 ? 71.085 -17.630 -49.360 1.00 40.46 285 ILE A C 1
ATOM 1641 O O . ILE A 1 285 ? 71.359 -17.504 -48.159 1.00 42.63 285 ILE A O 1
ATOM 1646 N N . VAL A 1 286 ? 71.007 -18.822 -49.957 1.00 45.82 286 VAL A N 1
ATOM 1647 C CA . VAL A 1 286 ? 71.213 -20.053 -49.189 1.00 40.02 286 VAL A CA 1
ATOM 1648 C C . VAL A 1 286 ? 72.561 -20.067 -48.482 1.00 40.65 286 VAL A C 1
ATOM 1649 O O . VAL A 1 286 ? 72.616 -20.479 -47.312 1.00 41.31 286 VAL A O 1
ATOM 1653 N N . PRO A 1 287 ? 73.678 -19.650 -49.096 1.00 40.39 287 PRO A N 1
ATOM 1654 C CA . PRO A 1 287 ? 74.940 -19.610 -48.335 1.00 49.72 287 PRO A CA 1
ATOM 1655 C C . PRO A 1 287 ? 74.944 -18.626 -47.178 1.00 46.41 287 PRO A C 1
ATOM 1656 O O . PRO A 1 287 ? 75.798 -18.748 -46.293 1.00 60.30 287 PRO A O 1
ATOM 1660 N N . HIS A 1 288 ? 74.043 -17.649 -47.152 1.00 48.74 288 HIS A N 1
ATOM 1661 C CA . HIS A 1 288 ? 73.919 -16.828 -45.962 1.00 41.56 288 HIS A CA 1
ATOM 1662 C C . HIS A 1 288 ? 72.930 -17.419 -44.968 1.00 41.47 288 HIS A C 1
ATOM 1663 O O . HIS A 1 288 ? 72.957 -17.055 -43.783 1.00 46.23 288 HIS A O 1
ATOM 1670 N N . LEU A 1 289 ? 72.082 -18.347 -45.419 1.00 41.04 289 LEU A N 1
ATOM 1671 C CA . LEU A 1 289 ? 71.070 -18.941 -44.555 1.00 41.01 289 LEU A CA 1
ATOM 1672 C C . LEU A 1 289 ? 71.637 -20.098 -43.744 1.00 45.60 289 LEU A C 1
ATOM 1673 O O . LEU A 1 289 ? 71.454 -20.154 -42.520 1.00 44.73 289 LEU A O 1
ATOM 1678 N N . VAL A 1 290 ? 72.329 -21.033 -44.411 1.00 40.78 290 VAL A N 1
ATOM 1679 C CA . VAL A 1 290 ? 72.829 -22.221 -43.716 1.00 40.81 290 VAL A CA 1
ATOM 1680 C C . VAL A 1 290 ? 73.628 -21.888 -42.456 1.00 49.31 290 VAL A C 1
ATOM 1681 O O . VAL A 1 290 ? 73.376 -22.507 -41.414 1.00 43.81 290 VAL A O 1
ATOM 1685 N N . PRO A 1 291 ? 74.568 -20.940 -42.463 1.00 42.42 291 PRO A N 1
ATOM 1686 C CA . PRO A 1 291 ? 75.312 -20.643 -41.223 1.00 42.18 291 PRO A CA 1
ATOM 1687 C C . PRO A 1 291 ? 74.440 -20.187 -40.065 1.00 45.41 291 PRO A C 1
ATOM 1688 O O . PRO A 1 291 ? 74.900 -20.241 -38.920 1.00 58.51 291 PRO A O 1
ATOM 1692 N N . LEU A 1 292 ? 73.204 -19.732 -40.309 1.00 42.61 292 LEU A N 1
ATOM 1693 C CA . LEU A 1 292 ? 72.339 -19.357 -39.197 1.00 46.94 292 LEU A CA 1
ATOM 1694 C C . LEU A 1 292 ? 71.864 -20.555 -38.388 1.00 49.32 292 LEU A C 1
ATOM 1695 O O . LEU A 1 292 ? 71.279 -20.358 -37.316 1.00 45.60 292 LEU A O 1
ATOM 1700 N N . LEU A 1 293 ? 72.118 -21.782 -38.853 1.00 44.80 293 LEU A N 1
ATOM 1701 C CA . LEU A 1 293 ? 71.716 -22.954 -38.083 1.00 42.55 293 LEU A CA 1
ATOM 1702 C C . LEU A 1 293 ? 72.424 -23.042 -36.732 1.00 60.21 293 LEU A C 1
ATOM 1703 O O . LEU A 1 293 ? 71.863 -23.593 -35.782 1.00 67.23 293 LEU A O 1
ATOM 1708 N N . SER A 1 294 ? 73.649 -22.535 -36.624 1.00 46.25 294 SER A N 1
ATOM 1709 C CA . SER A 1 294 ? 74.383 -22.531 -35.363 1.00 54.71 294 SER A CA 1
ATOM 1710 C C . SER A 1 294 ? 74.554 -21.112 -34.821 1.00 71.78 294 SER A C 1
ATOM 1711 O O . SER A 1 294 ? 75.609 -20.740 -34.299 1.00 90.03 294 SER A O 1
ATOM 1714 N N . HIS A 1 295 ? 73.517 -20.297 -34.988 1.00 70.57 295 HIS A N 1
ATOM 1715 C CA . HIS A 1 295 ? 73.449 -18.944 -34.463 1.00 66.92 295 HIS A CA 1
ATOM 1716 C C . HIS A 1 295 ? 73.191 -18.978 -32.958 1.00 58.35 295 HIS A C 1
ATOM 1717 O O . HIS A 1 295 ? 72.713 -19.972 -32.409 1.00 77.77 295 HIS A O 1
ATOM 1724 N N . GLN A 1 296 ? 73.527 -17.872 -32.288 1.00 69.33 296 GLN A N 1
ATOM 1725 C CA . GLN A 1 296 ? 73.424 -17.814 -30.829 1.00 85.52 296 GLN A CA 1
ATOM 1726 C C . GLN A 1 296 ? 71.991 -18.004 -30.355 1.00 71.72 296 GLN A C 1
ATOM 1727 O O . GLN A 1 296 ? 71.736 -18.743 -29.395 1.00 64.42 296 GLN A O 1
ATOM 1733 N N . GLU A 1 297 ? 71.045 -17.344 -31.013 1.00 66.79 297 GLU A N 1
ATOM 1734 C CA . GLU A 1 297 ? 69.665 -17.288 -30.544 1.00 66.91 297 GLU A CA 1
ATOM 1735 C C . GLU A 1 297 ? 68.882 -18.499 -31.027 1.00 58.12 297 GLU A C 1
ATOM 1736 O O . GLU A 1 297 ? 69.093 -18.985 -32.143 1.00 60.07 297 GLU A O 1
ATOM 1742 N N . VAL A 1 298 ? 67.971 -18.992 -30.188 1.00 57.86 298 VAL A N 1
ATOM 1743 C CA . VAL A 1 298 ? 67.276 -20.230 -30.548 1.00 46.76 298 VAL A CA 1
ATOM 1744 C C . VAL A 1 298 ? 66.209 -19.962 -31.602 1.00 52.52 298 VAL A C 1
ATOM 1745 O O . VAL A 1 298 ? 65.953 -20.807 -32.460 1.00 54.08 298 VAL A O 1
ATOM 1749 N N . LYS A 1 299 ? 65.559 -18.792 -31.553 1.00 60.82 299 LYS A N 1
ATOM 1750 C CA . LYS A 1 299 ? 64.557 -18.467 -32.571 1.00 61.52 299 LYS A CA 1
ATOM 1751 C C . LYS A 1 299 ? 65.163 -18.408 -33.970 1.00 51.52 299 LYS A C 1
ATOM 1752 O O . LYS A 1 299 ? 64.598 -18.958 -34.926 1.00 53.83 299 LYS A O 1
ATOM 1758 N N . VAL A 1 300 ? 66.309 -17.737 -34.113 1.00 45.86 300 VAL A N 1
ATOM 1759 C CA . VAL A 1 300 ? 66.994 -17.738 -35.401 1.00 44.35 300 VAL A CA 1
ATOM 1760 C C . VAL A 1 300 ? 67.265 -19.168 -35.844 1.00 51.84 300 VAL A C 1
ATOM 1761 O O . VAL A 1 300 ? 67.028 -19.531 -37.015 1.00 43.31 300 VAL A O 1
ATOM 1765 N N . GLN A 1 301 ? 67.745 -20.004 -34.912 1.00 44.56 301 GLN A N 1
ATOM 1766 C CA . GLN A 1 301 ? 68.080 -21.384 -35.251 1.00 43.92 301 GLN A CA 1
ATOM 1767 C C . GLN A 1 301 ? 66.863 -22.180 -35.723 1.00 43.61 301 GLN A C 1
ATOM 1768 O O . GLN A 1 301 ? 66.938 -22.900 -36.730 1.00 43.06 301 GLN A O 1
ATOM 1774 N N . THR A 1 302 ? 65.751 -22.101 -34.980 1.00 44.03 302 THR A N 1
ATOM 1775 C CA . THR A 1 302 ? 64.577 -22.876 -35.352 1.00 45.03 302 THR A CA 1
ATOM 1776 C C . THR A 1 302 ? 64.056 -22.426 -36.719 1.00 51.98 302 THR A C 1
ATOM 1777 O O . THR A 1 302 ? 63.744 -23.255 -37.587 1.00 46.23 302 THR A O 1
ATOM 1781 N N . ALA A 1 303 ? 63.950 -21.113 -36.936 1.00 43.27 303 ALA A N 1
ATOM 1782 C CA . ALA A 1 303 ? 63.444 -20.659 -38.220 1.00 42.78 303 ALA A CA 1
ATOM 1783 C C . ALA A 1 303 ? 64.376 -21.049 -39.373 1.00 42.21 303 ALA A C 1
ATOM 1784 O O . ALA A 1 303 ? 63.909 -21.436 -40.463 1.00 42.00 303 ALA A O 1
ATOM 1786 N N . ALA A 1 304 ? 65.689 -20.970 -39.155 1.00 43.25 304 ALA A N 1
ATOM 1787 C CA . ALA A 1 304 ? 66.630 -21.340 -40.202 1.00 41.78 304 ALA A CA 1
ATOM 1788 C C . ALA A 1 304 ? 66.538 -22.834 -40.508 1.00 41.53 304 ALA A C 1
ATOM 1789 O O . ALA A 1 304 ? 66.599 -23.250 -41.688 1.00 41.10 304 ALA A O 1
ATOM 1791 N N . LEU A 1 305 ? 66.404 -23.660 -39.455 1.00 41.86 305 LEU A N 1
ATOM 1792 C CA . LEU A 1 305 ? 66.236 -25.085 -39.660 1.00 41.71 305 LEU A CA 1
ATOM 1793 C C . LEU A 1 305 ? 64.988 -25.354 -40.458 1.00 41.50 305 LEU A C 1
ATOM 1794 O O . LEU A 1 305 ? 65.006 -26.195 -41.366 1.00 41.17 305 LEU A O 1
ATOM 1799 N N . ARG A 1 306 ? 63.911 -24.606 -40.173 1.00 43.52 306 ARG A N 1
ATOM 1800 C CA . ARG A 1 306 ? 62.678 -24.801 -40.931 1.00 41.62 306 ARG A CA 1
ATOM 1801 C C . ARG A 1 306 ? 62.881 -24.478 -42.416 1.00 49.09 306 ARG A C 1
ATOM 1802 O O . ARG A 1 306 ? 62.461 -25.237 -43.304 1.00 58.56 306 ARG A O 1
ATOM 1810 N N . ALA A 1 307 ? 63.531 -23.344 -42.695 1.00 41.00 307 ALA A N 1
ATOM 1811 C CA . ALA A 1 307 ? 63.732 -22.917 -44.073 1.00 44.03 307 ALA A CA 1
ATOM 1812 C C . ALA A 1 307 ? 64.552 -23.947 -44.856 1.00 40.31 307 ALA A C 1
ATOM 1813 O O . ALA A 1 307 ? 64.148 -24.379 -45.946 1.00 40.10 307 ALA A O 1
ATOM 1815 N N . VAL A 1 308 ? 65.716 -24.345 -44.318 1.00 40.33 308 VAL A N 1
ATOM 1816 C CA . VAL A 1 308 ? 66.572 -25.260 -45.051 1.00 42.94 308 VAL A CA 1
ATOM 1817 C C . VAL A 1 308 ? 65.956 -26.666 -45.111 1.00 42.82 308 VAL A C 1
ATOM 1818 O O . VAL A 1 308 ? 66.147 -27.393 -46.102 1.00 49.61 308 VAL A O 1
ATOM 1822 N N . GLY A 1 309 ? 65.183 -27.073 -44.101 1.00 40.34 309 GLY A N 1
ATOM 1823 C CA . GLY A 1 309 ? 64.448 -28.323 -44.218 1.00 40.41 309 GLY A CA 1
ATOM 1824 C C . GLY A 1 309 ? 63.467 -28.281 -45.374 1.00 52.41 309 GLY A C 1
ATOM 1825 O O . GLY A 1 309 ? 63.388 -29.222 -46.183 1.00 62.79 309 GLY A O 1
ATOM 1826 N N . ASN A 1 310 ? 62.752 -27.160 -45.511 1.00 43.57 310 ASN A N 1
ATOM 1827 C CA . ASN A 1 310 ? 61.848 -27.014 -46.646 1.00 46.76 310 ASN A CA 1
ATOM 1828 C C . ASN A 1 310 ? 62.605 -27.097 -47.967 1.00 39.93 310 ASN A C 1
ATOM 1829 O O . ASN A 1 310 ? 62.123 -27.716 -48.927 1.00 39.91 310 ASN A O 1
ATOM 1834 N N . ILE A 1 311 ? 63.790 -26.480 -48.043 1.00 47.82 311 ILE A N 1
ATOM 1835 C CA . ILE A 1 311 ? 64.549 -26.549 -49.293 1.00 39.49 311 ILE A CA 1
ATOM 1836 C C . ILE A 1 311 ? 64.915 -27.994 -49.618 1.00 39.41 311 ILE A C 1
ATOM 1837 O O . ILE A 1 311 ? 64.728 -28.461 -50.748 1.00 39.35 311 ILE A O 1
ATOM 1842 N N . VAL A 1 312 ? 65.392 -28.742 -48.619 1.00 44.43 312 VAL A N 1
ATOM 1843 C CA . VAL A 1 312 ? 65.872 -30.100 -48.875 1.00 43.17 312 VAL A CA 1
ATOM 1844 C C . VAL A 1 312 ? 64.691 -31.046 -49.060 1.00 40.60 312 VAL A C 1
ATOM 1845 O O . VAL A 1 312 ? 64.880 -32.244 -49.309 1.00 39.60 312 VAL A O 1
ATOM 1849 N N . THR A 1 313 ? 63.465 -30.521 -48.943 1.00 39.78 313 THR A N 1
ATOM 1850 C CA . THR A 1 313 ? 62.321 -31.322 -49.376 1.00 40.02 313 THR A CA 1
ATOM 1851 C C . THR A 1 313 ? 62.222 -31.465 -50.897 1.00 46.91 313 THR A C 1
ATOM 1852 O O . THR A 1 313 ? 61.457 -32.317 -51.362 1.00 69.78 313 THR A O 1
ATOM 1856 N N . GLY A 1 314 ? 62.973 -30.681 -51.679 1.00 47.70 314 GLY A N 1
ATOM 1857 C CA . GLY A 1 314 ? 62.780 -30.609 -53.121 1.00 48.00 314 GLY A CA 1
ATOM 1858 C C . GLY A 1 314 ? 63.490 -31.666 -5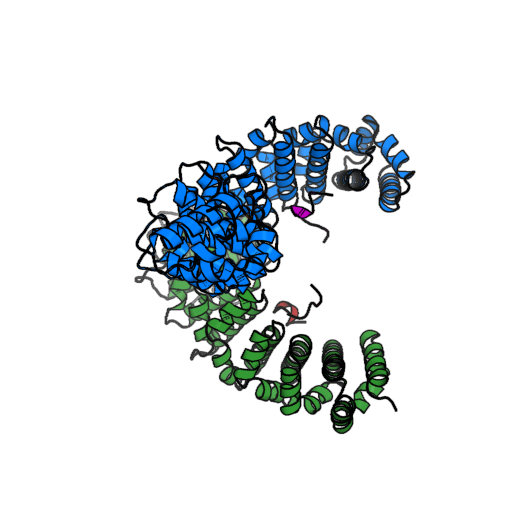3.951 1.00 55.17 314 GLY A C 1
ATOM 1859 O O . GLY A 1 314 ? 63.432 -32.860 -53.626 1.00 54.81 314 GLY A O 1
ATOM 1860 N N . THR A 1 315 ? 64.130 -31.253 -55.044 1.00 49.15 315 THR A N 1
ATOM 1861 C CA . THR A 1 315 ? 64.878 -32.173 -55.882 1.00 52.60 315 THR A CA 1
ATOM 1862 C C . THR A 1 315 ? 66.231 -32.476 -55.251 1.00 61.95 315 THR A C 1
ATOM 1863 O O . THR A 1 315 ? 66.659 -31.832 -54.288 1.00 54.72 315 THR A O 1
ATOM 1867 N N . ASP A 1 316 ? 66.904 -33.490 -55.796 1.00 51.67 316 ASP A N 1
ATOM 1868 C CA . ASP A 1 316 ? 68.213 -33.839 -55.259 1.00 64.15 316 ASP A CA 1
ATOM 1869 C C . ASP A 1 316 ? 69.239 -32.742 -55.506 1.00 58.45 316 ASP A C 1
ATOM 1870 O O . ASP A 1 316 ? 70.161 -32.576 -54.703 1.00 69.31 316 ASP A O 1
ATOM 1875 N N . GLU A 1 317 ? 69.122 -32.015 -56.619 1.00 61.20 317 GLU A N 1
ATOM 1876 C CA . GLU A 1 317 ? 70.094 -30.964 -56.921 1.00 57.06 317 GLU A CA 1
ATOM 1877 C C . GLU A 1 317 ? 69.904 -29.740 -56.019 1.00 55.67 317 GLU A C 1
ATOM 1878 O O . GLU A 1 317 ? 70.884 -29.116 -55.582 1.00 67.06 317 GLU A O 1
ATOM 1884 N N . GLN A 1 318 ? 68.652 -29.390 -55.711 1.00 48.01 318 GLN A N 1
ATOM 1885 C CA . GLN A 1 318 ? 68.377 -28.359 -54.709 1.00 46.79 318 GLN A CA 1
ATOM 1886 C C . GLN A 1 318 ? 68.900 -28.767 -53.336 1.00 46.88 318 GLN A C 1
ATOM 1887 O O . GLN A 1 318 ? 69.606 -28.002 -52.647 1.00 54.68 318 GLN A O 1
ATOM 1893 N N . THR A 1 319 ? 68.567 -29.992 -52.930 1.00 49.33 319 THR A N 1
ATOM 1894 C CA . THR A 1 319 ? 69.105 -30.555 -51.695 1.00 50.21 319 THR A CA 1
ATOM 1895 C C . THR A 1 319 ? 70.623 -30.431 -51.697 1.00 48.28 319 THR A C 1
ATOM 1896 O O . THR A 1 319 ? 71.242 -30.134 -50.670 1.00 47.95 319 THR A O 1
ATOM 1900 N N . GLN A 1 320 ? 71.238 -30.657 -52.863 1.00 48.86 320 GLN A N 1
ATOM 1901 C CA . GLN A 1 320 ? 72.689 -30.629 -52.961 1.00 49.20 320 GLN A CA 1
ATOM 1902 C C . GLN A 1 320 ? 73.226 -29.215 -52.822 1.00 48.08 320 GLN A C 1
ATOM 1903 O O . GLN A 1 320 ? 74.343 -29.039 -52.344 1.00 48.15 320 GLN A O 1
ATOM 1909 N N . VAL A 1 321 ? 72.473 -28.204 -53.264 1.00 47.12 321 VAL A N 1
ATOM 1910 C CA . VAL A 1 321 ? 72.893 -26.831 -52.984 1.00 46.05 321 VAL A CA 1
ATOM 1911 C C . VAL A 1 321 ? 73.026 -26.645 -51.483 1.00 45.73 321 VAL A C 1
ATOM 1912 O O . VAL A 1 321 ? 74.048 -26.142 -50.975 1.00 55.03 321 VAL A O 1
ATOM 1916 N N . VAL A 1 322 ? 72.003 -27.093 -50.746 1.00 52.98 322 VAL A N 1
ATOM 1917 C CA . VAL A 1 322 ? 72.058 -26.962 -49.286 1.00 51.02 322 VAL A CA 1
ATOM 1918 C C . VAL A 1 322 ? 73.272 -27.687 -48.718 1.00 46.30 322 VAL A C 1
ATOM 1919 O O . VAL A 1 322 ? 74.022 -27.127 -47.911 1.00 46.20 322 VAL A O 1
ATOM 1923 N N . LEU A 1 323 ? 73.502 -28.929 -49.157 1.00 60.13 323 LEU A N 1
ATOM 1924 C CA . LEU A 1 323 ? 74.643 -29.694 -48.648 1.00 54.06 323 LEU A CA 1
ATOM 1925 C C . LEU A 1 323 ? 75.978 -29.040 -49.002 1.00 48.94 323 LEU A C 1
ATOM 1926 O O . LEU A 1 323 ? 76.920 -29.078 -48.202 1.00 57.25 323 LEU A O 1
ATOM 1931 N N . ASN A 1 324 ? 76.088 -28.453 -50.197 1.00 48.20 324 ASN A N 1
ATOM 1932 C CA . ASN A 1 324 ? 77.312 -27.755 -50.575 1.00 48.34 324 ASN A CA 1
ATOM 1933 C C . ASN A 1 324 ? 77.536 -26.490 -49.765 1.00 57.18 324 ASN A C 1
ATOM 1934 O O . ASN A 1 324 ? 78.675 -26.018 -49.688 1.00 75.07 324 ASN A O 1
ATOM 1939 N N . CYS A 1 325 ? 76.497 -25.935 -49.147 1.00 46.82 325 CYS A N 1
ATOM 1940 C CA . CYS A 1 325 ? 76.776 -24.883 -48.177 1.00 46.04 325 CYS A CA 1
ATOM 1941 C C . CYS A 1 325 ? 77.285 -25.437 -46.849 1.00 51.11 325 CYS A C 1
ATOM 1942 O O . CYS A 1 325 ? 77.321 -24.706 -45.852 1.00 68.48 325 CYS A O 1
ATOM 1945 N N . ASP A 1 326 ? 77.679 -26.711 -46.825 1.00 66.20 326 ASP A N 1
ATOM 1946 C CA . ASP A 1 326 ? 78.246 -27.372 -45.647 1.00 56.33 326 ASP A CA 1
ATOM 1947 C C . ASP A 1 326 ? 77.231 -27.378 -44.499 1.00 54.02 326 ASP A C 1
ATOM 1948 O O . ASP A 1 326 ? 77.545 -27.052 -43.351 1.00 47.78 326 ASP A O 1
ATOM 1953 N N . ALA A 1 327 ? 75.991 -27.749 -44.828 1.00 60.32 327 ALA A N 1
ATOM 1954 C CA . ALA A 1 327 ? 74.914 -27.648 -43.857 1.00 46.86 327 ALA A CA 1
ATOM 1955 C C . ALA A 1 327 ? 75.066 -28.673 -42.746 1.00 47.64 327 ALA A C 1
ATOM 1956 O O . ALA A 1 327 ? 74.728 -28.388 -41.586 1.00 47.33 327 ALA A O 1
ATOM 1958 N N . LEU A 1 328 ? 75.574 -29.861 -43.079 1.00 48.69 328 LEU A N 1
ATOM 1959 C CA . LEU A 1 328 ? 75.609 -30.946 -42.110 1.00 49.51 328 LEU A CA 1
ATOM 1960 C C . LEU A 1 328 ? 76.513 -30.634 -40.924 1.00 59.47 328 LEU A C 1
ATOM 1961 O O . LEU A 1 328 ? 76.265 -31.137 -39.822 1.00 59.96 328 LEU A O 1
ATOM 1966 N N . SER A 1 329 ? 77.544 -29.801 -41.113 1.00 55.13 329 SER A N 1
ATOM 1967 C CA . SER A 1 329 ? 78.465 -29.516 -40.016 1.00 62.06 329 SER A CA 1
ATOM 1968 C C . SER A 1 329 ? 77.774 -28.817 -38.859 1.00 49.32 329 SER A C 1
ATOM 1969 O O . SER A 1 329 ? 78.315 -28.783 -37.749 1.00 62.93 329 SER A O 1
ATOM 1972 N N . HIS A 1 330 ? 76.599 -28.245 -39.100 1.00 48.31 330 HIS A N 1
ATOM 1973 C CA . HIS A 1 330 ? 75.853 -27.595 -38.038 1.00 50.41 330 HIS A CA 1
ATOM 1974 C C . HIS A 1 330 ? 75.037 -28.576 -37.213 1.00 54.56 330 HIS A C 1
ATOM 1975 O O . HIS A 1 330 ? 74.726 -28.278 -36.054 1.00 69.88 330 HIS A O 1
ATOM 1982 N N . PHE A 1 331 ? 74.725 -29.756 -37.754 1.00 48.52 331 PHE A N 1
ATOM 1983 C CA . PHE A 1 331 ? 73.668 -30.516 -37.095 1.00 48.62 331 PHE A CA 1
ATOM 1984 C C . PHE A 1 331 ? 74.023 -31.253 -35.811 1.00 60.45 331 PHE A C 1
ATOM 1985 O O . PHE A 1 331 ? 73.125 -31.437 -34.982 1.00 54.98 331 PHE A O 1
ATOM 1993 N N . PRO A 1 332 ? 75.246 -31.751 -35.605 1.00 55.26 332 PRO A N 1
ATOM 1994 C CA . PRO A 1 332 ? 75.523 -32.391 -34.306 1.00 51.18 332 PRO A CA 1
ATOM 1995 C C . PRO A 1 332 ? 75.062 -31.538 -33.133 1.00 50.52 332 PRO A C 1
ATOM 1996 O O . PRO A 1 332 ? 74.389 -32.044 -32.221 1.00 50.70 332 PRO A O 1
ATOM 2000 N N . ALA A 1 333 ? 75.331 -30.230 -33.187 1.00 53.02 333 ALA A N 1
ATOM 2001 C CA . ALA A 1 333 ? 74.840 -29.320 -32.154 1.00 50.09 333 ALA A CA 1
ATOM 2002 C C . ALA A 1 333 ? 73.319 -29.364 -32.058 1.00 48.39 333 ALA A C 1
ATOM 2003 O O . ALA A 1 333 ? 72.754 -29.282 -30.957 1.00 48.29 333 ALA A O 1
ATOM 2005 N N . LEU A 1 334 ? 72.639 -29.539 -33.201 1.00 51.16 334 LEU A N 1
ATOM 2006 C CA . LEU A 1 334 ? 71.182 -29.601 -33.197 1.00 57.23 334 LEU A CA 1
ATOM 2007 C C . LEU A 1 334 ? 70.691 -30.929 -32.649 1.00 53.40 334 LEU A C 1
ATOM 2008 O O . LEU A 1 334 ? 69.582 -30.999 -32.104 1.00 51.35 334 LEU A O 1
ATOM 2013 N N . LEU A 1 335 ? 71.486 -31.991 -32.813 1.00 49.26 335 LEU A N 1
ATOM 2014 C CA . LEU A 1 335 ? 71.067 -33.307 -32.366 1.00 56.25 335 LEU A CA 1
ATOM 2015 C C . LEU A 1 335 ? 71.280 -33.492 -30.870 1.00 61.26 335 LEU A C 1
ATOM 2016 O O . LEU A 1 335 ? 70.678 -34.395 -30.278 1.00 80.87 335 LEU A O 1
ATOM 2021 N N . THR A 1 336 ? 72.093 -32.618 -30.289 1.00 50.45 336 THR A N 1
ATOM 2022 C CA . THR A 1 336 ? 72.407 -32.645 -28.848 1.00 50.87 336 THR A CA 1
ATOM 2023 C C . THR A 1 336 ? 71.797 -31.434 -28.159 1.00 49.91 336 THR A C 1
ATOM 2024 O O . THR A 1 336 ? 72.083 -31.244 -27.011 1.00 50.16 336 THR A O 1
ATOM 2028 N N . HIS A 1 337 ? 70.988 -30.649 -28.859 1.00 52.48 337 HIS A N 1
ATOM 2029 C CA . HIS A 1 337 ? 70.371 -29.482 -28.251 1.00 48.05 337 HIS A CA 1
ATOM 2030 C C . HIS A 1 337 ? 69.375 -29.952 -27.195 1.00 56.37 337 HIS A C 1
ATOM 2031 O O . HIS A 1 337 ? 68.649 -30.925 -27.427 1.00 58.08 337 HIS A O 1
ATOM 2038 N N . PRO A 1 338 ? 69.337 -29.324 -26.016 1.00 57.63 338 PRO A N 1
ATOM 2039 C CA . PRO A 1 338 ? 68.366 -29.773 -25.006 1.00 48.63 338 PRO A CA 1
ATOM 2040 C C . PRO A 1 338 ? 66.917 -29.675 -25.454 1.00 56.88 338 PRO A C 1
ATOM 2041 O O . PRO A 1 338 ? 66.126 -30.561 -25.108 1.00 62.64 338 PRO A O 1
ATOM 2045 N N . LYS A 1 339 ? 66.537 -28.661 -26.233 1.00 61.36 339 LYS A N 1
ATOM 2046 C CA . LYS A 1 339 ? 65.152 -28.597 -26.685 1.00 51.51 339 LYS A CA 1
ATOM 2047 C C . LYS A 1 339 ? 64.875 -29.763 -27.620 1.00 63.71 339 LYS A C 1
ATOM 2048 O O . LYS A 1 339 ? 65.598 -29.987 -28.597 1.00 73.36 339 LYS A O 1
ATOM 2054 N N . GLU A 1 340 ? 63.813 -30.500 -27.315 1.00 60.65 340 GLU A N 1
ATOM 2055 C CA . GLU A 1 340 ? 63.591 -31.773 -27.979 1.00 58.87 340 GLU A CA 1
ATOM 2056 C C . GLU A 1 340 ? 62.908 -31.609 -29.342 1.00 59.12 340 GLU A C 1
ATOM 2057 O O . GLU A 1 340 ? 63.131 -32.436 -30.238 1.00 69.86 340 GLU A O 1
ATOM 2063 N N . LYS A 1 341 ? 62.110 -30.546 -29.542 1.00 61.73 341 LYS A N 1
ATOM 2064 C CA . LYS A 1 341 ? 61.567 -30.306 -30.881 1.00 49.54 341 LYS A CA 1
ATOM 2065 C C . LYS A 1 341 ? 62.681 -30.051 -31.888 1.00 56.41 341 LYS A C 1
ATOM 2066 O O . LYS A 1 341 ? 62.540 -30.382 -33.072 1.00 58.03 341 LYS A O 1
ATOM 2072 N N . ILE A 1 342 ? 63.780 -29.433 -31.444 1.00 52.12 342 ILE A N 1
ATOM 2073 C CA . ILE A 1 342 ? 64.907 -29.190 -32.336 1.00 52.96 342 ILE A CA 1
ATOM 2074 C C . ILE A 1 342 ? 65.553 -30.500 -32.750 1.00 59.53 342 ILE A C 1
ATOM 2075 O O . ILE A 1 342 ? 65.882 -30.692 -33.926 1.00 70.10 342 ILE A O 1
ATOM 2080 N N . ASN A 1 343 ? 65.761 -31.414 -31.798 1.00 52.14 343 ASN A N 1
ATOM 2081 C CA . ASN A 1 343 ? 66.255 -32.733 -32.169 1.00 55.13 343 ASN A CA 1
ATOM 2082 C C . ASN A 1 343 ? 65.340 -33.344 -33.211 1.00 48.77 343 ASN A C 1
ATOM 2083 O O . ASN A 1 343 ? 65.798 -33.892 -34.223 1.00 49.24 343 ASN A O 1
ATOM 2088 N N . LYS A 1 344 ? 64.031 -33.245 -32.966 1.00 51.06 344 LYS A N 1
ATOM 2089 C CA . LYS A 1 344 ? 63.039 -33.881 -33.822 1.00 48.98 344 LYS A CA 1
ATOM 2090 C C . LYS A 1 344 ? 63.106 -33.335 -35.244 1.00 55.26 344 LYS A C 1
ATOM 2091 O O . LYS A 1 344 ? 63.145 -34.101 -36.216 1.00 67.87 344 LYS A O 1
ATOM 2097 N N . GLU A 1 345 ? 63.156 -32.004 -35.386 1.00 54.06 345 GLU A N 1
ATOM 2098 C CA . GLU A 1 345 ? 63.210 -31.418 -36.725 1.00 53.50 345 GLU A CA 1
ATOM 2099 C C . GLU A 1 345 ? 64.558 -31.646 -37.391 1.00 47.00 345 GLU A C 1
ATOM 2100 O O . GLU A 1 345 ? 64.624 -31.754 -38.616 1.00 48.59 345 GLU A O 1
ATOM 2106 N N . ALA A 1 346 ? 65.645 -31.682 -36.619 1.00 47.17 346 ALA A N 1
ATOM 2107 C CA . ALA A 1 346 ? 66.943 -31.951 -37.219 1.00 47.58 346 ALA A CA 1
ATOM 2108 C C . ALA A 1 346 ? 66.977 -33.356 -37.804 1.00 48.81 346 ALA A C 1
ATOM 2109 O O . ALA A 1 346 ? 67.508 -33.578 -38.903 1.00 49.10 346 ALA A O 1
ATOM 2111 N N . VAL A 1 347 ? 66.378 -34.318 -37.100 1.00 53.08 347 VAL A N 1
ATOM 2112 C CA . VAL A 1 347 ? 66.318 -35.669 -37.642 1.00 54.25 347 VAL A CA 1
ATOM 2113 C C . VAL A 1 347 ? 65.335 -35.725 -38.812 1.00 50.81 347 VAL A C 1
ATOM 2114 O O . VAL A 1 347 ? 65.511 -36.525 -39.737 1.00 64.77 347 VAL A O 1
ATOM 2118 N N . TRP A 1 348 ? 64.293 -34.884 -38.803 1.00 53.63 348 TRP A N 1
ATOM 2119 C CA . TRP A 1 348 ? 63.461 -34.715 -40.000 1.00 65.67 348 TRP A CA 1
ATOM 2120 C C . TRP A 1 348 ? 64.296 -34.308 -41.214 1.00 54.06 348 TRP A C 1
ATOM 2121 O O . TRP A 1 348 ? 64.200 -34.916 -42.294 1.00 56.27 348 TRP A O 1
ATOM 2132 N N . PHE A 1 349 ? 65.091 -33.249 -41.055 1.00 53.04 349 PHE A N 1
ATOM 2133 C CA . PHE A 1 349 ? 66.008 -32.802 -42.100 1.00 53.68 349 PHE A CA 1
ATOM 2134 C C . PHE A 1 349 ? 66.845 -33.968 -42.598 1.00 49.53 349 PHE A C 1
ATOM 2135 O O . PHE A 1 349 ? 66.979 -34.208 -43.805 1.00 50.91 349 PHE A O 1
ATOM 2143 N N . LEU A 1 350 ? 67.440 -34.690 -41.655 1.00 50.22 350 LEU A N 1
ATOM 2144 C CA . LEU A 1 350 ? 68.324 -35.785 -42.012 1.00 51.42 350 LEU A CA 1
ATOM 2145 C C . LEU A 1 350 ? 67.577 -36.886 -42.752 1.00 52.45 350 LEU A C 1
ATOM 2146 O O . LEU A 1 350 ? 68.144 -37.526 -43.640 1.00 53.26 350 LEU A O 1
ATOM 2151 N N . SER A 1 351 ? 66.319 -37.135 -42.389 1.00 52.51 351 SER A N 1
ATOM 2152 C CA . SER A 1 351 ? 65.529 -38.140 -43.091 1.00 53.53 351 SER A CA 1
ATOM 2153 C C . SER A 1 351 ? 65.322 -37.734 -44.539 1.00 53.28 351 SER A C 1
ATOM 2154 O O . SER A 1 351 ? 65.352 -38.576 -45.448 1.00 56.20 351 SER A O 1
ATOM 2157 N N . ASN A 1 352 ? 65.082 -36.445 -44.771 1.00 51.99 352 ASN A N 1
ATOM 2158 C CA . ASN A 1 352 ? 65.021 -35.971 -46.149 1.00 51.72 352 ASN A CA 1
ATOM 2159 C C . ASN A 1 352 ? 66.372 -36.100 -46.857 1.00 52.06 352 ASN A C 1
ATOM 2160 O O . ASN A 1 352 ? 66.410 -36.272 -48.078 1.00 52.46 352 ASN A O 1
ATOM 2165 N N . ILE A 1 353 ? 67.487 -35.989 -46.130 1.00 51.96 353 ILE A N 1
ATOM 2166 C CA . ILE A 1 353 ? 68.783 -36.130 -46.798 1.00 52.38 353 ILE A CA 1
ATOM 2167 C C . ILE A 1 353 ? 69.070 -37.591 -47.155 1.00 53.95 353 ILE A C 1
ATOM 2168 O O . ILE A 1 353 ? 69.529 -37.891 -48.263 1.00 54.53 353 ILE A O 1
ATOM 2173 N N . THR A 1 354 ? 68.811 -38.522 -46.231 1.00 55.91 354 THR A N 1
ATOM 2174 C CA . THR A 1 354 ? 69.033 -39.941 -46.506 1.00 66.03 354 THR A CA 1
ATOM 2175 C C . THR A 1 354 ? 68.090 -40.484 -47.568 1.00 72.37 354 THR A C 1
ATOM 2176 O O . THR A 1 354 ? 68.324 -41.586 -48.075 1.00 87.70 354 THR A O 1
ATOM 2180 N N . ALA A 1 355 ? 67.029 -39.752 -47.900 1.00 56.10 355 ALA A N 1
ATOM 2181 C CA . ALA A 1 355 ? 66.139 -40.145 -48.980 1.00 66.77 355 ALA A CA 1
ATOM 2182 C C . ALA A 1 355 ? 66.713 -39.842 -50.357 1.00 75.94 355 ALA A C 1
ATOM 2183 O O . ALA A 1 355 ? 66.105 -40.226 -51.361 1.00 78.17 355 ALA A O 1
ATOM 2185 N N . GLY A 1 356 ? 67.867 -39.183 -50.430 1.00 63.71 356 GLY A N 1
ATOM 2186 C CA . GLY A 1 356 ? 68.449 -38.791 -51.700 1.00 56.09 356 GLY A CA 1
ATOM 2187 C C . GLY A 1 356 ? 69.242 -39.868 -52.414 1.00 70.57 356 GLY A C 1
ATOM 2188 O O . GLY A 1 356 ? 68.841 -41.038 -52.442 1.00 66.72 356 GLY A O 1
ATOM 2189 N N . ASN A 1 357 ? 70.369 -39.474 -53.005 1.00 70.49 357 ASN A N 1
ATOM 2190 C CA . ASN A 1 357 ? 71.204 -40.376 -53.782 1.00 68.98 357 ASN A CA 1
ATOM 2191 C C . ASN A 1 357 ? 72.297 -40.944 -52.875 1.00 66.45 357 ASN A C 1
ATOM 2192 O O . ASN A 1 357 ? 72.294 -40.733 -51.660 1.00 72.39 357 ASN A O 1
ATOM 2197 N N . GLN A 1 358 ? 73.241 -41.684 -53.457 1.00 60.55 358 GLN A N 1
ATOM 2198 C CA . GLN A 1 358 ? 74.247 -42.356 -52.642 1.00 62.44 358 GLN A CA 1
ATOM 2199 C C . GLN A 1 358 ? 75.261 -41.372 -52.068 1.00 70.14 358 GLN A C 1
ATOM 2200 O O . GLN A 1 358 ? 75.707 -41.529 -50.925 1.00 97.15 358 GLN A O 1
ATOM 2206 N N . GLN A 1 359 ? 75.633 -40.350 -52.839 1.00 68.90 359 GLN A N 1
ATOM 2207 C CA . GLN A 1 359 ? 76.602 -39.378 -52.344 1.00 72.39 359 GLN A CA 1
ATOM 2208 C C . GLN A 1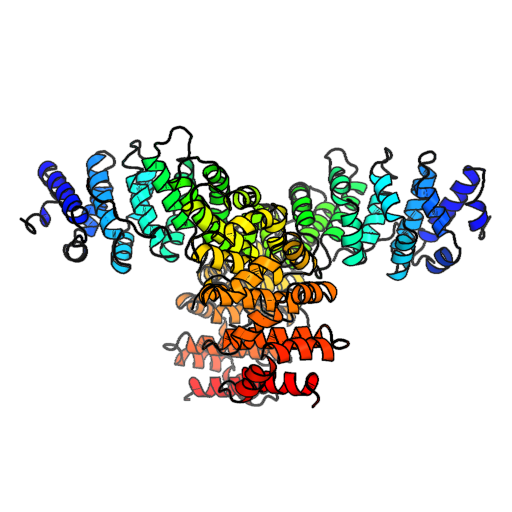 359 ? 76.042 -38.580 -51.172 1.00 70.43 359 GLN A C 1
ATOM 2209 O O . GLN A 1 359 ? 76.785 -38.223 -50.250 1.00 57.08 359 GLN A O 1
ATOM 2215 N N . GLN A 1 360 ? 74.737 -38.309 -51.177 1.00 79.07 360 GLN A N 1
ATOM 2216 C CA . GLN A 1 360 ? 74.109 -37.596 -50.065 1.00 69.51 360 GLN A CA 1
ATOM 2217 C C . GLN A 1 360 ? 74.049 -38.451 -48.798 1.00 57.52 360 GLN A C 1
ATOM 2218 O O . GLN A 1 360 ? 74.316 -37.956 -47.692 1.00 56.72 360 GLN A O 1
ATOM 2224 N N . VAL A 1 361 ? 73.709 -39.735 -48.936 1.00 68.90 361 VAL A N 1
ATOM 2225 C CA . VAL A 1 361 ? 73.844 -40.664 -47.815 1.00 58.29 361 VAL A CA 1
ATOM 2226 C C . VAL A 1 361 ? 75.275 -40.668 -47.298 1.00 58.62 361 VAL A C 1
ATOM 2227 O O . VAL A 1 361 ? 75.515 -40.701 -46.086 1.00 58.54 361 VAL A O 1
ATOM 2231 N N . GLN A 1 362 ? 76.246 -40.629 -48.210 1.00 59.03 362 GLN A N 1
ATOM 2232 C CA . GLN A 1 362 ? 77.641 -40.630 -47.792 1.00 59.45 362 GLN A CA 1
ATOM 2233 C C . GLN A 1 362 ? 77.993 -39.348 -47.050 1.00 58.13 362 GLN A C 1
ATOM 2234 O O . GLN A 1 362 ? 78.836 -39.369 -46.157 1.00 67.74 362 GLN A O 1
ATOM 2240 N N . ALA A 1 363 ? 77.408 -38.218 -47.442 1.00 66.24 363 ALA A N 1
ATOM 2241 C CA . ALA A 1 363 ? 77.621 -36.985 -46.690 1.00 55.58 363 ALA A CA 1
ATOM 2242 C C . ALA A 1 363 ? 77.057 -37.101 -45.278 1.00 64.83 363 ALA A C 1
ATOM 2243 O O . ALA A 1 363 ? 77.702 -36.688 -44.300 1.00 55.08 363 ALA A O 1
ATOM 2245 N N . VAL A 1 364 ? 75.871 -37.706 -45.149 1.00 63.63 364 VAL A N 1
ATOM 2246 C CA . VAL A 1 364 ? 75.328 -37.991 -43.818 1.00 55.45 364 VAL A CA 1
ATOM 2247 C C . VAL A 1 364 ? 76.321 -38.823 -43.016 1.00 56.55 364 VAL A C 1
ATOM 2248 O O . VAL A 1 364 ? 76.611 -38.529 -41.851 1.00 62.45 364 VAL A O 1
ATOM 2252 N N . ILE A 1 365 ? 76.866 -39.867 -43.638 1.00 58.67 365 ILE A N 1
ATOM 2253 C CA . ILE A 1 365 ? 77.794 -40.757 -42.941 1.00 59.07 365 ILE A CA 1
ATOM 2254 C C . ILE A 1 365 ? 79.068 -40.017 -42.547 1.00 58.80 365 ILE A C 1
ATOM 2255 O O . ILE A 1 365 ? 79.495 -40.051 -41.386 1.00 69.31 365 ILE A O 1
ATOM 2260 N N . ASP A 1 366 ? 79.688 -39.328 -43.507 1.00 58.43 366 ASP A N 1
ATOM 2261 C CA . ASP A 1 366 ? 80.967 -38.678 -43.266 1.00 58.57 366 ASP A CA 1
ATOM 2262 C C . ASP A 1 366 ? 80.839 -37.523 -42.292 1.00 61.66 366 ASP A C 1
ATOM 2263 O O . ASP A 1 366 ? 81.854 -37.073 -41.753 1.00 70.59 366 ASP A O 1
ATOM 2268 N N . ALA A 1 367 ? 79.627 -37.032 -42.051 1.00 61.85 367 ALA A N 1
ATOM 2269 C CA . ALA A 1 367 ? 79.487 -36.010 -41.027 1.00 66.46 367 ALA A CA 1
ATOM 2270 C C . ALA A 1 367 ? 79.415 -36.595 -39.620 1.00 72.15 367 ALA A C 1
ATOM 2271 O O . ALA A 1 367 ? 79.259 -35.834 -38.659 1.00 61.07 367 ALA A O 1
ATOM 2273 N N . ASN A 1 368 ? 79.556 -37.917 -39.483 1.00 72.95 368 ASN A N 1
ATOM 2274 C CA . ASN A 1 368 ? 79.509 -38.645 -38.216 1.00 62.39 368 ASN A CA 1
ATOM 2275 C C . ASN A 1 368 ? 78.126 -38.622 -37.579 1.00 57.11 368 ASN A C 1
ATOM 2276 O O . ASN A 1 368 ? 77.985 -38.888 -36.380 1.00 83.21 368 ASN A O 1
ATOM 2281 N N . LEU A 1 369 ? 77.096 -38.318 -38.361 1.00 56.25 369 LEU A N 1
ATOM 2282 C CA . LEU A 1 369 ? 75.734 -38.197 -37.858 1.00 55.58 369 LEU A CA 1
ATOM 2283 C C . LEU A 1 369 ? 75.049 -39.545 -37.693 1.00 59.01 369 LEU A C 1
ATOM 2284 O O . LEU A 1 369 ? 73.999 -39.612 -37.048 1.00 65.56 369 LEU A O 1
ATOM 2289 N N . VAL A 1 370 ? 75.629 -40.612 -38.241 1.00 60.71 370 VAL A N 1
ATOM 2290 C CA . VAL A 1 370 ? 75.028 -41.940 -38.107 1.00 59.11 370 VAL A CA 1
ATOM 2291 C C . VAL A 1 370 ? 74.975 -42.394 -36.650 1.00 67.17 370 VAL A C 1
ATOM 2292 O O . VAL A 1 370 ? 73.902 -42.838 -36.202 1.00 59.72 370 VAL A O 1
ATOM 2296 N N . PRO A 1 371 ? 76.067 -42.336 -35.869 1.00 63.63 371 PRO A N 1
ATOM 2297 C CA . PRO A 1 371 ? 75.953 -42.735 -34.459 1.00 60.36 371 PRO A CA 1
ATOM 2298 C C . PRO A 1 371 ? 74.962 -41.890 -33.689 1.00 69.63 371 PRO A C 1
ATOM 2299 O O . PRO A 1 371 ? 74.248 -42.414 -32.830 1.00 69.49 371 PRO A O 1
ATOM 2303 N N . MET A 1 372 ? 74.888 -40.591 -33.984 1.00 60.32 372 MET A N 1
ATOM 2304 C CA . MET A 1 372 ? 73.967 -39.732 -33.253 1.00 58.24 372 MET A CA 1
ATOM 2305 C C . MET A 1 372 ? 72.520 -40.063 -33.588 1.00 61.48 372 MET A C 1
ATOM 2306 O O . MET A 1 372 ? 71.655 -40.056 -32.704 1.00 71.69 372 MET A O 1
ATOM 2311 N N . ILE A 1 373 ? 72.238 -40.350 -34.860 1.00 56.69 373 ILE A N 1
ATOM 2312 C CA . ILE A 1 373 ? 70.886 -40.742 -35.244 1.00 56.73 373 ILE A CA 1
ATOM 2313 C C . ILE A 1 373 ? 70.501 -42.050 -34.563 1.00 61.43 373 ILE A C 1
ATOM 2314 O O . ILE A 1 373 ? 69.381 -42.196 -34.062 1.00 57.96 373 ILE A O 1
ATOM 2319 N N . ILE A 1 374 ? 71.423 -43.019 -34.523 1.00 67.33 374 ILE A N 1
ATOM 2320 C CA . ILE A 1 374 ? 71.122 -44.278 -33.838 1.00 60.59 374 ILE A CA 1
ATOM 2321 C C . ILE A 1 374 ? 70.923 -44.038 -32.344 1.00 65.13 374 ILE A C 1
ATOM 2322 O O . ILE A 1 374 ? 70.064 -44.658 -31.703 1.00 65.36 374 ILE A O 1
ATOM 2327 N N . HIS A 1 375 ? 71.704 -43.124 -31.772 1.00 65.52 375 HIS A N 1
ATOM 2328 C CA . HIS A 1 375 ? 71.575 -42.783 -30.360 1.00 59.37 375 HIS A CA 1
ATOM 2329 C C . HIS A 1 375 ? 70.191 -42.219 -30.062 1.00 61.44 375 HIS A C 1
ATOM 2330 O O . HIS A 1 375 ? 69.527 -42.636 -29.102 1.00 67.78 375 HIS A O 1
ATOM 2337 N N . LEU A 1 376 ? 69.747 -41.258 -30.878 1.00 67.09 376 LEU A N 1
ATOM 2338 C CA . LEU A 1 376 ? 68.416 -40.679 -30.719 1.00 61.58 376 LEU A CA 1
ATOM 2339 C C . LEU A 1 376 ? 67.324 -41.707 -30.984 1.00 67.15 376 LEU A C 1
ATOM 2340 O O . LEU A 1 376 ? 66.239 -41.625 -30.397 1.00 57.09 376 LEU A O 1
ATOM 2345 N N . LEU A 1 377 ? 67.594 -42.666 -31.871 1.00 76.25 377 LEU A N 1
ATOM 2346 C CA . LEU A 1 377 ? 66.695 -43.795 -32.081 1.00 75.84 377 LEU A CA 1
ATOM 2347 C C . LEU A 1 377 ? 66.544 -44.617 -30.813 1.00 74.93 377 LEU A C 1
ATOM 2348 O O . LEU A 1 377 ? 65.446 -45.084 -30.487 1.00 80.90 377 LEU A O 1
ATOM 2353 N N . ASP A 1 378 ? 67.646 -44.811 -30.093 1.00 63.64 378 ASP A N 1
ATOM 2354 C CA . ASP A 1 378 ? 67.635 -45.673 -28.919 1.00 61.81 378 ASP A CA 1
ATOM 2355 C C . ASP A 1 378 ? 66.969 -44.980 -27.730 1.00 68.35 378 ASP A C 1
ATOM 2356 O O . ASP A 1 378 ? 65.990 -45.489 -27.171 1.00 78.46 378 ASP A O 1
ATOM 2361 N N . LYS A 1 379 ? 67.484 -43.809 -27.334 1.00 67.01 379 LYS A N 1
ATOM 2362 C CA . LYS A 1 379 ? 67.204 -43.239 -26.018 1.00 69.94 379 LYS A CA 1
ATOM 2363 C C . LYS A 1 379 ? 66.229 -42.060 -26.005 1.00 70.62 379 LYS A C 1
ATOM 2364 O O . LYS A 1 379 ? 65.814 -41.646 -24.917 1.00 72.29 379 LYS A O 1
ATOM 2370 N N . GLY A 1 380 ? 65.836 -41.527 -27.159 1.00 58.95 380 GLY A N 1
ATOM 2371 C CA . GLY A 1 380 ? 64.957 -40.370 -27.217 1.00 60.72 380 GLY A CA 1
ATOM 2372 C C . GLY A 1 380 ? 63.527 -40.693 -26.818 1.00 80.93 380 GLY A C 1
ATOM 2373 O O . GLY A 1 380 ? 63.193 -41.805 -26.409 1.00 98.82 380 GLY A O 1
ATOM 2374 N N . ASP A 1 381 ? 62.657 -39.690 -26.934 1.00 87.36 381 ASP A N 1
ATOM 2375 C CA . ASP A 1 381 ? 61.243 -39.957 -26.705 1.00 93.71 381 ASP A CA 1
ATOM 2376 C C . ASP A 1 381 ? 60.668 -40.634 -27.946 1.00 91.32 381 ASP A C 1
ATOM 2377 O O . ASP A 1 381 ? 61.378 -40.928 -28.909 1.00 93.51 381 ASP A O 1
ATOM 2382 N N . PHE A 1 382 ? 59.353 -40.850 -27.949 1.00 101.77 382 PHE A N 1
ATOM 2383 C CA . PHE A 1 382 ? 58.705 -41.437 -29.116 1.00 80.25 382 PHE A CA 1
ATOM 2384 C C . PHE A 1 382 ? 58.774 -40.516 -30.329 1.00 81.86 382 PHE A C 1
ATOM 2385 O O . PHE A 1 382 ? 59.057 -40.973 -31.445 1.00 74.96 382 PHE A O 1
ATOM 2393 N N . GLY A 1 383 ? 58.530 -39.218 -30.126 1.00 85.98 383 GLY A N 1
ATOM 2394 C CA . GLY A 1 383 ? 58.476 -38.291 -31.246 1.00 98.07 383 GLY A CA 1
ATOM 2395 C C . GLY A 1 383 ? 59.764 -38.249 -32.049 1.00 84.24 383 GLY A C 1
ATOM 2396 O O . GLY A 1 383 ? 59.737 -38.211 -33.283 1.00 75.51 383 GLY A O 1
ATOM 2397 N N . THR A 1 384 ? 60.911 -38.241 -31.359 1.00 73.80 384 THR A N 1
ATOM 2398 C CA . THR A 1 384 ? 62.205 -38.217 -32.038 1.00 60.24 384 THR A CA 1
ATOM 2399 C C . THR A 1 384 ? 62.578 -39.588 -32.601 1.00 71.54 384 THR A C 1
ATOM 2400 O O . THR A 1 384 ? 63.180 -39.677 -33.681 1.00 74.90 384 THR A O 1
ATOM 2404 N N . GLN A 1 385 ? 62.241 -40.661 -31.877 1.00 65.83 385 GLN A N 1
ATOM 2405 C CA . GLN A 1 385 ? 62.508 -42.006 -32.375 1.00 63.21 385 GLN A CA 1
ATOM 2406 C C . GLN A 1 385 ? 61.785 -42.279 -33.687 1.00 65.33 385 GLN A C 1
ATOM 2407 O O . GLN A 1 385 ? 62.317 -42.992 -34.547 1.00 61.57 385 GLN A O 1
ATOM 2413 N N . LYS A 1 386 ? 60.582 -41.726 -33.860 1.00 61.41 386 LYS A N 1
ATOM 2414 C CA . LYS A 1 386 ? 59.894 -41.837 -35.145 1.00 64.28 386 LYS A CA 1
ATOM 2415 C C . LYS A 1 386 ? 60.761 -41.289 -36.274 1.00 56.69 386 LYS A C 1
ATOM 2416 O O . LYS A 1 386 ? 60.912 -41.916 -37.334 1.00 56.96 386 LYS A O 1
ATOM 2422 N N . GLU A 1 387 ? 61.335 -40.103 -36.063 1.00 61.74 387 GLU A N 1
ATOM 2423 C CA . GLU A 1 387 ? 62.101 -39.454 -37.118 1.00 58.09 387 GLU A CA 1
ATOM 2424 C C . GLU A 1 387 ? 63.396 -40.203 -37.379 1.00 56.51 387 GLU A C 1
ATOM 2425 O O . GLU A 1 387 ? 63.831 -40.338 -38.531 1.00 61.72 387 GLU A O 1
ATOM 2431 N N . ALA A 1 388 ? 64.014 -40.715 -36.313 1.00 64.14 388 ALA A N 1
ATOM 2432 C CA . ALA A 1 388 ? 65.193 -41.553 -36.480 1.00 56.65 388 ALA A CA 1
ATOM 2433 C C . ALA A 1 388 ? 64.850 -42.787 -37.300 1.00 57.99 388 ALA A C 1
ATOM 2434 O O . ALA A 1 388 ? 65.640 -43.222 -38.145 1.00 67.19 388 ALA A O 1
ATOM 2436 N N . ALA A 1 389 ? 63.673 -43.369 -37.055 1.00 58.56 389 ALA A N 1
ATOM 2437 C CA . ALA A 1 389 ? 63.260 -44.558 -37.791 1.00 59.93 389 ALA A CA 1
ATOM 2438 C C . ALA A 1 389 ? 63.082 -44.252 -39.271 1.00 63.34 389 ALA A C 1
ATOM 2439 O O . ALA A 1 389 ? 63.485 -45.048 -40.129 1.00 74.10 389 ALA A O 1
ATOM 2441 N N . TRP A 1 390 ? 62.466 -43.110 -39.591 1.00 72.99 390 TRP A N 1
ATOM 2442 C CA . TRP A 1 390 ? 62.415 -42.693 -40.993 1.00 59.83 390 TRP A CA 1
ATOM 2443 C C . TRP A 1 390 ? 63.808 -42.532 -41.582 1.00 57.98 390 TRP A C 1
ATOM 2444 O O . TRP A 1 390 ? 64.055 -42.948 -42.718 1.00 66.46 390 TRP A O 1
ATOM 2455 N N . ALA A 1 391 ? 64.723 -41.901 -40.844 1.00 57.24 391 ALA A N 1
ATOM 2456 C CA . ALA A 1 391 ? 66.066 -41.716 -41.380 1.00 57.18 391 ALA A CA 1
ATOM 2457 C C . ALA A 1 391 ? 66.717 -43.060 -41.693 1.00 58.76 391 ALA A C 1
ATOM 2458 O O . ALA A 1 391 ? 67.286 -43.255 -42.779 1.00 70.90 391 ALA A O 1
ATOM 2460 N N . ILE A 1 392 ? 66.597 -44.015 -40.771 1.00 59.73 392 ILE A N 1
ATOM 2461 C CA . ILE A 1 392 ? 67.214 -45.324 -40.958 1.00 61.31 392 ILE A CA 1
ATOM 2462 C C . ILE A 1 392 ? 66.587 -46.050 -42.144 1.00 68.29 392 ILE A C 1
ATOM 2463 O O . ILE A 1 392 ? 67.291 -46.621 -42.988 1.00 64.27 392 ILE A O 1
ATOM 2468 N N . SER A 1 393 ? 65.251 -46.062 -42.213 1.00 62.18 393 SER A N 1
ATOM 2469 C CA . SER A 1 393 ? 64.572 -46.769 -43.297 1.00 63.17 393 SER A CA 1
ATOM 2470 C C . SER A 1 393 ? 64.881 -46.146 -44.650 1.00 62.66 393 SER A C 1
ATOM 2471 O O . SER A 1 393 ? 65.073 -46.859 -45.642 1.00 80.83 393 SER A O 1
ATOM 2474 N N . ASN A 1 394 ? 64.913 -44.816 -44.718 1.00 61.08 394 ASN A N 1
ATOM 2475 C CA . ASN A 1 394 ? 65.221 -44.168 -45.981 1.00 70.36 394 ASN A CA 1
ATOM 2476 C C . ASN A 1 394 ? 66.663 -44.446 -46.389 1.00 61.66 394 ASN A C 1
ATOM 2477 O O . ASN A 1 394 ? 66.967 -44.526 -47.585 1.00 71.26 394 ASN A O 1
ATOM 2482 N N . LEU A 1 395 ? 67.563 -44.608 -45.419 1.00 61.14 395 LEU A N 1
ATOM 2483 C CA . LEU A 1 395 ? 68.919 -44.979 -45.793 1.00 61.79 395 LEU A CA 1
ATOM 2484 C C . LEU A 1 395 ? 68.970 -46.426 -46.281 1.00 63.61 395 LEU A C 1
ATOM 2485 O O . LEU A 1 395 ? 69.739 -46.743 -47.196 1.00 66.02 395 LEU A O 1
ATOM 2490 N N . THR A 1 396 ? 68.154 -47.314 -45.698 1.00 64.48 396 THR A N 1
ATOM 2491 C CA . THR A 1 396 ? 68.096 -48.690 -46.195 1.00 66.28 396 THR A CA 1
ATOM 2492 C C . THR A 1 396 ? 67.555 -48.726 -47.622 1.00 75.00 396 THR A C 1
ATOM 2493 O O . THR A 1 396 ? 67.961 -49.569 -48.430 1.00 96.71 396 THR A O 1
ATOM 2497 N N . ILE A 1 397 ? 66.616 -47.832 -47.940 1.00 84.90 397 ILE A N 1
ATOM 2498 C CA . ILE A 1 397 ? 66.101 -47.746 -49.308 1.00 83.32 397 ILE A CA 1
ATOM 2499 C C . ILE A 1 397 ? 67.155 -47.177 -50.258 1.00 71.35 397 ILE A C 1
ATOM 2500 O O . ILE A 1 397 ? 67.322 -47.665 -51.382 1.00 95.98 397 ILE A O 1
ATOM 2505 N N . SER A 1 398 ? 67.885 -46.146 -49.828 1.00 72.31 398 SER A N 1
ATOM 2506 C CA . SER A 1 398 ? 68.712 -45.361 -50.738 1.00 74.07 398 SER A CA 1
ATOM 2507 C C . SER A 1 398 ? 70.170 -45.805 -50.838 1.00 77.28 398 SER A C 1
ATOM 2508 O O . SER A 1 398 ? 70.844 -45.418 -51.799 1.00 87.24 398 SER A O 1
ATOM 2511 N N . GLY A 1 399 ? 70.677 -46.607 -49.894 1.00 79.58 399 GLY A N 1
ATOM 2512 C CA . GLY A 1 399 ? 72.109 -46.759 -49.709 1.00 84.32 399 GLY A CA 1
ATOM 2513 C C . GLY A 1 399 ? 72.788 -47.834 -50.557 1.00 86.74 399 GLY A C 1
ATOM 2514 O O . GLY A 1 399 ? 72.160 -48.569 -51.320 1.00 67.93 399 GLY A O 1
ATOM 2515 N N . ARG A 1 400 ? 74.123 -47.890 -50.409 1.00 91.41 400 ARG A N 1
ATOM 2516 C CA . ARG A 1 400 ? 74.995 -48.859 -51.066 1.00 95.83 400 ARG A CA 1
ATOM 2517 C C . ARG A 1 400 ? 75.293 -50.081 -50.200 1.00 98.01 400 ARG A C 1
ATOM 2518 O O . ARG A 1 400 ? 74.697 -50.313 -49.144 1.00 90.63 400 ARG A O 1
ATOM 2526 N N . LYS A 1 401 ? 76.247 -50.880 -50.687 1.00 105.78 401 LYS A N 1
ATOM 2527 C CA . LYS A 1 401 ? 76.825 -52.023 -49.997 1.00 96.53 401 LYS A CA 1
ATOM 2528 C C . LYS A 1 401 ? 77.449 -51.557 -48.687 1.00 93.07 401 LYS A C 1
ATOM 2529 O O . LYS A 1 401 ? 76.934 -51.801 -47.585 1.00 97.44 401 LYS A O 1
ATOM 2535 N N . ASP A 1 402 ? 78.537 -50.797 -48.840 1.00 95.09 402 ASP A N 1
ATOM 2536 C CA . ASP A 1 402 ? 79.361 -50.341 -47.730 1.00 103.15 402 ASP A CA 1
ATOM 2537 C C . ASP A 1 402 ? 78.651 -49.349 -46.820 1.00 87.41 402 ASP A C 1
ATOM 2538 O O . ASP A 1 402 ? 79.025 -49.231 -45.654 1.00 91.41 402 ASP A O 1
ATOM 2543 N N . GLN A 1 403 ? 77.621 -48.661 -47.306 1.00 79.66 403 GLN A N 1
ATOM 2544 C CA . GLN A 1 403 ? 76.905 -47.708 -46.462 1.00 81.09 403 GLN A CA 1
ATOM 2545 C C . GLN A 1 403 ? 76.027 -48.413 -45.436 1.00 83.53 403 GLN A C 1
ATOM 2546 O O . GLN A 1 403 ? 76.092 -48.112 -44.237 1.00 79.93 403 GLN A O 1
ATOM 2552 N N . VAL A 1 404 ? 75.189 -49.348 -45.886 1.00 73.29 404 VAL A N 1
ATOM 2553 C CA . VAL A 1 404 ? 74.436 -50.162 -44.939 1.00 83.85 404 VAL A CA 1
ATOM 2554 C C . VAL A 1 404 ? 75.392 -50.988 -44.084 1.00 90.57 404 VAL A C 1
ATOM 2555 O O . VAL A 1 404 ? 75.113 -51.260 -42.908 1.00 78.59 404 VAL A O 1
ATOM 2559 N N . ALA A 1 405 ? 76.546 -51.375 -44.644 1.00 90.90 405 ALA A N 1
ATOM 2560 C CA . ALA A 1 405 ? 77.558 -52.062 -43.841 1.00 79.31 405 ALA A CA 1
ATOM 2561 C C . ALA A 1 405 ? 78.100 -51.176 -42.715 1.00 85.03 405 ALA A C 1
ATOM 2562 O O . ALA A 1 405 ? 78.279 -51.643 -41.585 1.00 82.06 405 ALA A O 1
ATOM 2564 N N . TYR A 1 406 ? 78.374 -49.898 -43.007 1.00 93.05 406 TYR A N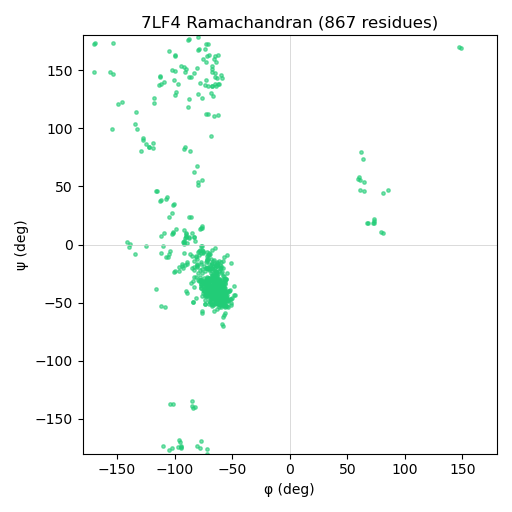 1
ATOM 2565 C CA . TYR A 1 406 ? 78.782 -48.945 -41.975 1.00 79.92 406 TYR A CA 1
ATOM 2566 C C . TYR A 1 406 ? 77.691 -48.764 -40.935 1.00 67.82 406 TYR A C 1
ATOM 2567 O O . TYR A 1 406 ? 77.966 -48.685 -39.732 1.00 67.75 406 TYR A O 1
ATOM 2576 N N . LEU A 1 407 ? 76.444 -48.678 -41.392 1.00 72.92 407 LEU A N 1
ATOM 2577 C CA . LEU A 1 407 ? 75.309 -48.602 -40.482 1.00 78.96 407 LEU A CA 1
ATOM 2578 C C . LEU A 1 407 ? 75.271 -49.788 -39.528 1.00 84.89 407 LEU A C 1
ATOM 2579 O O . LEU A 1 407 ? 74.993 -49.623 -38.334 1.00 77.06 407 LEU A O 1
ATOM 2584 N N . ILE A 1 408 ? 75.546 -50.990 -40.031 1.00 82.85 408 ILE A N 1
ATOM 2585 C CA . ILE A 1 408 ? 75.598 -52.154 -39.149 1.00 84.79 408 ILE A CA 1
ATOM 2586 C C . ILE A 1 408 ? 76.798 -52.071 -38.205 1.00 80.15 408 ILE A C 1
ATOM 2587 O O . ILE A 1 408 ? 76.681 -52.370 -37.011 1.00 77.14 408 ILE A O 1
ATOM 2592 N N . GLN A 1 409 ? 77.966 -51.662 -38.721 1.00 88.74 409 GLN A N 1
ATOM 2593 C CA . GLN A 1 409 ? 79.150 -51.488 -37.877 1.00 83.88 409 GLN A CA 1
ATOM 2594 C C . GLN A 1 409 ? 78.881 -50.507 -36.740 1.00 87.41 409 GLN A C 1
ATOM 2595 O O . GLN A 1 409 ? 79.522 -50.584 -35.685 1.00 94.23 409 GLN A O 1
ATOM 2601 N N . GLN A 1 410 ? 77.949 -49.575 -36.934 1.00 89.91 410 GLN A N 1
ATOM 2602 C CA . GLN A 1 410 ? 77.522 -48.679 -35.869 1.00 91.65 410 GLN A CA 1
ATOM 2603 C C . GLN A 1 410 ? 76.353 -49.235 -35.059 1.00 95.03 410 GLN A C 1
ATOM 2604 O O . GLN A 1 410 ? 75.760 -48.499 -34.263 1.00 91.92 410 GLN A O 1
ATOM 2610 N N . ASN A 1 411 ? 75.997 -50.506 -35.273 1.00 94.10 411 ASN A N 1
ATOM 2611 C CA . ASN A 1 411 ? 75.164 -51.270 -34.340 1.00 100.36 411 ASN A CA 1
ATOM 2612 C C . ASN A 1 411 ? 73.752 -50.688 -34.203 1.00 72.22 411 ASN A C 1
ATOM 2613 O O . ASN A 1 411 ? 73.269 -50.411 -33.103 1.00 68.65 411 ASN A O 1
ATOM 2618 N N . VAL A 1 412 ? 73.081 -50.526 -35.348 1.00 83.55 412 VAL A N 1
ATOM 2619 C CA . VAL A 1 412 ? 71.724 -49.977 -35.405 1.00 80.43 412 VAL A CA 1
ATOM 2620 C C . VAL A 1 412 ? 70.622 -50.998 -35.133 1.00 80.63 412 VAL A C 1
ATOM 2621 O O . VAL A 1 412 ? 69.498 -50.608 -34.789 1.00 80.04 412 VAL A O 1
ATOM 2625 N N . ILE A 1 413 ? 70.913 -52.295 -35.261 1.00 89.10 413 ILE A N 1
ATOM 2626 C CA . ILE A 1 413 ? 69.843 -53.298 -35.309 1.00 89.37 413 ILE A CA 1
ATOM 2627 C C . ILE A 1 413 ? 69.010 -53.334 -34.030 1.00 89.99 413 ILE A C 1
ATOM 2628 O O . ILE A 1 413 ? 67.771 -53.331 -34.128 1.00 93.06 413 ILE A O 1
ATOM 2633 N N . PRO A 1 414 ? 69.593 -53.390 -32.829 1.00 90.61 414 PRO A N 1
ATOM 2634 C CA . PRO A 1 414 ? 68.776 -53.578 -31.609 1.00 91.22 414 PRO A CA 1
ATOM 2635 C C . PRO A 1 414 ? 67.775 -52.453 -31.385 1.00 82.33 414 PRO A C 1
ATOM 2636 O O . PRO A 1 414 ? 66.581 -52.734 -31.175 1.00 79.51 414 PRO A O 1
ATOM 2640 N N . PRO A 1 415 ? 68.193 -51.175 -31.362 1.00 82.33 415 PRO A N 1
ATOM 2641 C CA . PRO A 1 415 ? 67.182 -50.126 -31.158 1.00 84.50 415 PRO A CA 1
ATOM 2642 C C . PRO A 1 415 ? 66.156 -50.084 -32.271 1.00 88.38 415 PRO A C 1
ATOM 2643 O O . PRO A 1 415 ? 64.984 -49.793 -32.010 1.00 84.54 415 PRO A O 1
ATOM 2647 N N . PHE A 1 416 ? 66.561 -50.391 -33.504 1.00 87.65 416 PHE A N 1
ATOM 2648 C CA . PHE A 1 416 ? 65.623 -50.377 -34.618 1.00 86.53 416 PHE A CA 1
ATOM 2649 C C . PHE A 1 416 ? 64.554 -51.445 -34.411 1.00 91.49 416 PHE A C 1
ATOM 2650 O O . PHE A 1 416 ? 63.371 -51.218 -34.700 1.00 84.52 416 PHE A O 1
ATOM 2658 N N . CYS A 1 417 ? 64.949 -52.604 -33.867 1.00 88.92 417 CYS A N 1
ATOM 2659 C CA . CYS A 1 417 ? 63.982 -53.664 -33.592 1.00 87.97 417 CYS A CA 1
ATOM 2660 C C . CYS A 1 417 ? 63.067 -53.316 -32.424 1.00 91.56 417 CYS A C 1
ATOM 2661 O O . CYS A 1 417 ? 61.872 -53.630 -32.459 1.00 100.46 417 CYS A O 1
ATOM 2664 N N . ASN A 1 418 ? 63.599 -52.677 -31.376 1.00 84.21 418 ASN A N 1
ATOM 2665 C CA . ASN A 1 418 ? 62.748 -52.414 -30.210 1.00 86.60 418 ASN A CA 1
ATOM 2666 C C . ASN A 1 418 ? 61.562 -51.497 -30.500 1.00 88.61 418 ASN A C 1
ATOM 2667 O O . ASN A 1 418 ? 60.645 -51.437 -29.674 1.00 85.66 418 ASN A O 1
ATOM 2672 N N . LEU A 1 419 ? 61.547 -50.789 -31.629 1.00 95.90 419 LEU A N 1
ATOM 2673 C CA . LEU A 1 419 ? 60.399 -49.950 -31.965 1.00 95.61 419 LEU A CA 1
ATOM 2674 C C . LEU A 1 419 ? 59.228 -50.738 -32.538 1.00 100.42 419 LEU A C 1
ATOM 2675 O O . LEU A 1 419 ? 58.174 -50.148 -32.792 1.00 106.92 419 LEU A O 1
ATOM 2680 N N . LEU A 1 420 ? 59.393 -52.040 -32.777 1.00 92.98 420 LEU A N 1
ATOM 2681 C CA . LEU A 1 420 ? 58.351 -52.832 -33.425 1.00 91.83 420 LEU A CA 1
ATOM 2682 C C . LEU A 1 420 ? 57.058 -52.905 -32.614 1.00 98.99 420 LEU A C 1
ATOM 2683 O O . LEU A 1 420 ? 56.014 -53.256 -33.173 1.00 101.09 420 LEU A O 1
ATOM 2688 N N . THR A 1 421 ? 57.091 -52.556 -31.324 1.00 90.68 421 THR A N 1
ATOM 2689 C CA . THR A 1 421 ? 55.960 -52.736 -30.417 1.00 85.94 421 THR A CA 1
ATOM 2690 C C . THR A 1 421 ? 55.199 -51.442 -30.150 1.00 86.74 421 THR A C 1
ATOM 2691 O O . THR A 1 421 ? 54.583 -51.300 -29.089 1.00 72.64 421 THR A O 1
ATOM 2695 N N . VAL A 1 422 ? 55.221 -50.505 -31.066 1.00 84.81 422 VAL A N 1
ATOM 2696 C CA . VAL A 1 422 ? 54.709 -49.172 -30.771 1.00 92.34 422 VAL A CA 1
ATOM 2697 C C . VAL A 1 422 ? 53.234 -49.059 -31.143 1.00 92.13 422 VAL A C 1
ATOM 2698 O O . VAL A 1 422 ? 52.729 -49.760 -32.026 1.00 97.52 422 VAL A O 1
ATOM 2702 N N . LYS A 1 423 ? 52.538 -48.159 -30.434 1.00 95.65 423 LYS A N 1
ATOM 2703 C CA . LYS A 1 423 ? 51.118 -47.918 -30.661 1.00 103.03 423 LYS A CA 1
ATOM 2704 C C . LYS A 1 423 ? 50.846 -47.436 -32.080 1.00 114.22 423 LYS A C 1
ATOM 2705 O O . LYS A 1 423 ? 49.784 -47.723 -32.643 1.00 105.38 423 LYS A O 1
ATOM 2711 N N . ASP A 1 424 ? 51.790 -46.709 -32.669 1.00 117.56 424 ASP A N 1
ATOM 2712 C CA . ASP A 1 424 ? 51.614 -46.133 -33.993 1.00 107.48 424 ASP A CA 1
ATOM 2713 C C . ASP A 1 424 ? 51.849 -47.168 -35.086 1.00 109.71 424 ASP A C 1
ATOM 2714 O O . ASP A 1 424 ? 52.861 -47.876 -35.081 1.00 98.54 424 ASP A O 1
ATOM 2719 N N . ALA A 1 425 ? 50.896 -47.259 -36.017 1.00 104.09 425 ALA A N 1
ATOM 2720 C CA . ALA A 1 425 ? 51.001 -48.227 -37.102 1.00 106.35 425 ALA A CA 1
ATOM 2721 C C . ALA A 1 425 ? 52.035 -47.804 -38.146 1.00 114.09 425 ALA A C 1
ATOM 2722 O O . ALA A 1 425 ? 52.775 -48.655 -38.670 1.00 106.47 425 ALA A O 1
ATOM 2724 N N . GLN A 1 426 ? 52.101 -46.505 -38.478 1.00 107.65 426 GLN A N 1
ATOM 2725 C CA . GLN A 1 426 ? 53.031 -46.093 -39.530 1.00 100.83 426 GLN A CA 1
ATOM 2726 C C . GLN A 1 426 ? 54.456 -46.470 -39.163 1.00 97.90 426 GLN A C 1
ATOM 2727 O O . GLN A 1 426 ? 55.191 -47.026 -39.982 1.00 79.93 426 GLN A O 1
ATOM 2733 N N . VAL A 1 427 ? 54.851 -46.199 -37.918 1.00 100.95 427 VAL A N 1
ATOM 2734 C CA . VAL A 1 427 ? 56.245 -46.367 -37.516 1.00 101.91 427 VAL A CA 1
ATOM 2735 C C . VAL A 1 427 ? 56.636 -47.843 -37.483 1.00 90.75 427 VAL A C 1
ATOM 2736 O O . VAL A 1 427 ? 57.751 -48.211 -37.880 1.00 64.64 427 VAL A O 1
ATOM 2740 N N . VAL A 1 428 ? 55.750 -48.710 -36.981 1.00 93.65 428 VAL A N 1
ATOM 2741 C CA . VAL A 1 428 ? 56.065 -50.136 -36.988 1.00 98.34 428 VAL A CA 1
ATOM 2742 C C . VAL A 1 428 ? 56.175 -50.632 -38.424 1.00 95.60 428 VAL A C 1
ATOM 2743 O O . VAL A 1 428 ? 57.037 -51.461 -38.750 1.00 96.38 428 VAL A O 1
ATOM 2747 N N . GLN A 1 429 ? 55.332 -50.104 -39.316 1.00 79.19 429 GLN A N 1
ATOM 2748 C CA . GLN A 1 429 ? 55.461 -50.466 -40.722 1.00 93.15 429 GLN A CA 1
ATOM 2749 C C . GLN A 1 429 ? 56.801 -49.994 -41.279 1.00 90.51 429 GLN A C 1
ATOM 2750 O O . GLN A 1 429 ? 57.432 -50.693 -42.080 1.00 91.50 429 GLN A O 1
ATOM 2756 N N . VAL A 1 430 ? 57.241 -48.802 -40.869 1.00 90.87 430 VAL A N 1
ATOM 2757 C CA . VAL A 1 430 ? 58.504 -48.241 -41.349 1.00 81.65 430 VAL A CA 1
ATOM 2758 C C . VAL A 1 430 ? 59.679 -49.120 -40.929 1.00 79.57 430 VAL A C 1
ATOM 2759 O O . VAL A 1 430 ? 60.582 -49.404 -41.728 1.00 92.16 430 VAL A O 1
ATOM 2763 N N . VAL A 1 431 ? 59.695 -49.554 -39.665 1.00 75.93 431 VAL A N 1
ATOM 2764 C CA . VAL A 1 431 ? 60.800 -50.405 -39.221 1.00 82.32 431 VAL A CA 1
ATOM 2765 C C . VAL A 1 431 ? 60.735 -51.771 -39.898 1.00 92.95 431 VAL A C 1
ATOM 2766 O O . VAL A 1 431 ? 61.774 -52.360 -40.217 1.00 98.10 431 VAL A O 1
ATOM 2770 N N . LEU A 1 432 ? 59.529 -52.301 -40.137 1.00 87.97 432 LEU A N 1
ATOM 2771 C CA . LEU A 1 432 ? 59.445 -53.550 -40.894 1.00 91.85 432 LEU A CA 1
ATOM 2772 C C . LEU A 1 432 ? 59.996 -53.387 -42.308 1.00 91.21 432 LEU A C 1
ATOM 2773 O O . LEU A 1 432 ? 60.707 -54.266 -42.806 1.00 88.91 432 LEU A O 1
ATOM 2778 N N . ASP A 1 433 ? 59.680 -52.270 -42.971 1.00 98.30 433 ASP A N 1
ATOM 2779 C CA . ASP A 1 433 ? 60.242 -52.004 -44.295 1.00 109.40 433 ASP A CA 1
ATOM 2780 C C . ASP A 1 433 ? 61.762 -51.942 -44.249 1.00 99.84 433 ASP A C 1
ATOM 2781 O O . ASP A 1 433 ? 62.455 -52.548 -45.083 1.00 91.55 433 ASP A O 1
ATOM 2786 N N . GLY A 1 434 ? 62.299 -51.211 -43.270 1.00 90.41 434 GLY A N 1
ATOM 2787 C CA . GLY A 1 434 ? 63.743 -51.096 -43.158 1.00 93.24 434 GLY A CA 1
ATOM 2788 C C . GLY A 1 434 ? 64.412 -52.436 -42.934 1.00 92.60 434 GLY A C 1
ATOM 2789 O O . GLY A 1 434 ? 65.385 -52.775 -43.606 1.00 75.55 434 GLY A O 1
ATOM 2790 N N . LEU A 1 435 ? 63.878 -53.226 -42.000 1.00 93.99 435 LEU A N 1
ATOM 2791 C CA . LEU A 1 435 ? 64.400 -54.565 -41.744 1.00 82.45 435 LEU A CA 1
ATOM 2792 C C . LEU A 1 435 ? 64.348 -55.426 -42.997 1.00 100.50 435 LEU A C 1
ATOM 2793 O O . LEU A 1 435 ? 65.310 -56.136 -43.322 1.00 93.15 435 LEU A O 1
ATOM 2798 N N . SER A 1 436 ? 63.207 -55.405 -43.689 1.00 99.54 436 SER A N 1
ATOM 2799 C CA . SER A 1 436 ? 63.044 -56.195 -44.899 1.00 87.75 436 SER A CA 1
ATOM 2800 C C . SER A 1 436 ? 64.145 -55.873 -45.893 1.00 92.82 436 SER A C 1
ATOM 2801 O O . SER A 1 436 ? 64.790 -56.773 -46.441 1.00 84.44 436 SER A O 1
ATOM 2804 N N . ASN A 1 437 ? 64.393 -54.583 -46.111 1.00 93.36 437 ASN A N 1
ATOM 2805 C CA . ASN A 1 437 ? 65.424 -54.203 -47.069 1.00 90.93 437 ASN A CA 1
ATOM 2806 C C . ASN A 1 437 ? 66.827 -54.521 -46.557 1.00 84.55 437 ASN A C 1
ATOM 2807 O O . ASN A 1 437 ? 67.722 -54.796 -47.362 1.00 94.11 437 ASN A O 1
ATOM 2812 N N . ILE A 1 438 ? 67.044 -54.475 -45.237 1.00 79.78 438 ILE A N 1
ATOM 2813 C CA . ILE A 1 438 ? 68.361 -54.793 -44.685 1.00 86.63 438 ILE A CA 1
ATOM 2814 C C . ILE A 1 438 ? 68.693 -56.272 -44.871 1.00 110.14 438 ILE A C 1
ATOM 2815 O O . ILE A 1 438 ? 69.824 -56.623 -45.232 1.00 115.51 438 ILE A O 1
ATOM 2820 N N . LEU A 1 439 ? 67.725 -57.162 -44.628 1.00 105.56 439 LEU A N 1
ATOM 2821 C CA . LEU A 1 439 ? 67.960 -58.586 -44.874 1.00 118.19 439 LEU A CA 1
ATOM 2822 C C . LEU A 1 439 ? 68.255 -58.855 -46.343 1.00 126.02 439 LEU A C 1
ATOM 2823 O O . LEU A 1 439 ? 69.168 -59.623 -46.672 1.00 133.50 439 LEU A O 1
ATOM 2828 N N . LYS A 1 440 ? 67.487 -58.234 -47.240 1.00 118.77 440 LYS A N 1
ATOM 2829 C CA . LYS A 1 440 ? 67.722 -58.384 -48.672 1.00 102.38 440 LYS A CA 1
ATOM 2830 C C . LYS A 1 440 ? 69.057 -57.771 -49.077 1.00 101.95 440 LYS A C 1
ATOM 2831 O O . LYS A 1 440 ? 69.751 -58.297 -49.955 1.00 111.64 440 LYS A O 1
ATOM 2837 N N . MET A 1 441 ? 69.432 -56.663 -48.432 1.00 121.74 441 MET A N 1
ATOM 2838 C CA . MET A 1 441 ? 70.627 -55.915 -48.814 1.00 121.37 441 MET A CA 1
ATOM 2839 C C . MET A 1 441 ? 71.900 -56.739 -48.681 1.00 109.52 441 MET A C 1
ATOM 2840 O O . MET A 1 441 ? 72.775 -56.688 -49.555 1.00 97.31 441 MET A O 1
ATOM 2845 N N . ALA A 1 442 ? 72.035 -57.491 -47.596 1.00 127.89 442 ALA A N 1
ATOM 2846 C CA . ALA A 1 442 ? 73.209 -58.330 -47.376 1.00 142.35 442 ALA A CA 1
ATOM 2847 C C . ALA A 1 442 ? 72.712 -59.767 -47.302 1.00 148.63 442 ALA A C 1
ATOM 2848 O O . ALA A 1 442 ? 72.417 -60.287 -46.223 1.00 145.28 442 ALA A O 1
ATOM 2850 N N . GLU A 1 443 ? 72.615 -60.401 -48.470 1.00 159.95 443 GLU A N 1
ATOM 2851 C CA . GLU A 1 443 ? 72.175 -61.785 -48.544 1.00 154.29 443 GLU A CA 1
ATOM 2852 C C . GLU A 1 443 ? 73.261 -62.762 -48.118 1.00 173.52 443 GLU A C 1
ATOM 2853 O O . GLU A 1 443 ? 72.943 -63.903 -47.763 1.00 152.15 443 GLU A O 1
ATOM 2859 N N . ASP A 1 444 ? 74.531 -62.353 -48.159 1.00 237.97 444 ASP A N 1
ATOM 2860 C CA . ASP A 1 444 ? 75.608 -63.224 -47.700 1.00 234.62 444 ASP A CA 1
ATOM 2861 C C . ASP A 1 444 ? 75.726 -63.249 -46.179 1.00 218.14 444 ASP A C 1
ATOM 2862 O O . ASP A 1 444 ? 76.116 -64.280 -45.618 1.00 217.44 444 ASP A O 1
ATOM 2867 N N . GLU A 1 445 ? 75.405 -62.144 -45.494 1.00 177.39 445 GLU A N 1
ATOM 2868 C CA . GLU A 1 445 ? 75.207 -62.198 -44.049 1.00 178.32 445 GLU A CA 1
ATOM 2869 C C . GLU A 1 445 ? 73.767 -62.491 -43.654 1.00 177.82 445 GLU A C 1
ATOM 2870 O O . GLU A 1 445 ? 73.445 -62.397 -42.466 1.00 170.90 445 GLU A O 1
ATOM 2876 N N . ALA A 1 446 ? 72.899 -62.861 -44.603 1.00 164.33 446 ALA A N 1
ATOM 2877 C CA . ALA A 1 446 ? 71.472 -62.946 -44.294 1.00 150.36 446 ALA A CA 1
ATOM 2878 C C . ALA A 1 446 ? 71.202 -63.882 -43.124 1.00 139.26 446 ALA A C 1
ATOM 2879 O O . ALA A 1 446 ? 70.305 -63.624 -42.311 1.00 142.54 446 ALA A O 1
ATOM 2881 N N . GLU A 1 447 ? 72.006 -64.936 -42.993 1.00 138.92 447 GLU A N 1
ATOM 2882 C CA . GLU A 1 447 ? 71.882 -65.856 -41.869 1.00 143.36 447 GLU A CA 1
ATOM 2883 C C . GLU A 1 447 ? 72.309 -65.196 -40.559 1.00 145.04 447 GLU A C 1
ATOM 2884 O O . GLU A 1 447 ? 71.560 -65.202 -39.571 1.00 141.98 447 GLU A O 1
ATOM 2890 N N . THR A 1 448 ? 73.484 -64.562 -40.549 1.00 143.36 448 THR A N 1
ATOM 2891 C CA . THR A 1 448 ? 73.935 -63.894 -39.333 1.00 145.03 448 THR A CA 1
ATOM 2892 C C . THR A 1 448 ? 73.119 -62.635 -39.058 1.00 143.45 448 THR A C 1
ATOM 2893 O O . THR A 1 448 ? 72.971 -62.244 -37.897 1.00 144.48 448 THR A O 1
ATOM 2897 N N . ILE A 1 449 ? 72.585 -61.981 -40.095 1.00 139.79 449 ILE A N 1
ATOM 2898 C CA . ILE A 1 449 ? 71.700 -60.843 -39.849 1.00 130.80 449 ILE A CA 1
ATOM 2899 C C . ILE A 1 449 ? 70.405 -61.306 -39.196 1.00 131.50 449 ILE A C 1
ATOM 2900 O O . ILE A 1 449 ? 69.915 -60.679 -38.247 1.00 116.56 449 ILE A O 1
ATOM 2905 N N . GLY A 1 450 ? 69.828 -62.405 -39.691 1.00 132.23 450 GLY A N 1
ATOM 2906 C CA . GLY A 1 450 ? 68.653 -62.953 -39.040 1.00 117.22 450 GLY A CA 1
ATOM 2907 C C . GLY A 1 450 ? 68.930 -63.333 -37.600 1.00 125.39 450 GLY A C 1
ATOM 2908 O O . GLY A 1 450 ? 68.092 -63.125 -36.719 1.00 119.15 450 GLY A O 1
ATOM 2909 N N . ASN A 1 451 ? 70.122 -63.875 -37.339 1.00 144.05 451 ASN A N 1
ATOM 2910 C CA . ASN A 1 451 ? 70.505 -64.175 -35.961 1.00 146.58 451 ASN A CA 1
ATOM 2911 C C . ASN A 1 451 ? 70.663 -62.922 -35.104 1.00 145.01 451 ASN A C 1
ATOM 2912 O O . ASN A 1 451 ? 70.258 -62.925 -33.940 1.00 140.27 451 ASN A O 1
ATOM 2917 N N . LEU A 1 452 ? 71.284 -61.860 -35.623 1.00 133.83 452 LEU A N 1
ATOM 2918 C CA . LEU A 1 452 ? 71.428 -60.665 -34.794 1.00 110.96 452 LEU A CA 1
ATOM 2919 C C . LEU A 1 452 ? 70.069 -60.024 -34.529 1.00 110.44 452 LEU A C 1
ATOM 2920 O O . LEU A 1 452 ? 69.858 -59.430 -33.465 1.00 110.88 452 LEU A O 1
ATOM 2925 N N . ILE A 1 453 ? 69.135 -60.149 -35.476 1.00 115.96 453 ILE A N 1
ATOM 2926 C CA . ILE A 1 453 ? 67.756 -59.717 -35.246 1.00 115.06 453 ILE A CA 1
ATOM 2927 C C . ILE A 1 453 ? 67.113 -60.552 -34.145 1.00 112.89 453 ILE A C 1
ATOM 2928 O O . ILE A 1 453 ? 66.525 -60.017 -33.198 1.00 112.53 453 ILE A O 1
ATOM 2933 N N . GLU A 1 454 ? 67.206 -61.879 -34.258 1.00 127.82 454 GLU A N 1
ATOM 2934 C CA . GLU A 1 454 ? 66.614 -62.769 -33.264 1.00 126.23 454 GLU A CA 1
ATOM 2935 C C . GLU A 1 454 ? 67.292 -62.619 -31.905 1.00 127.51 454 GLU A C 1
ATOM 2936 O O . GLU A 1 454 ? 66.702 -62.975 -30.880 1.00 121.53 454 GLU A O 1
ATOM 2942 N N . GLU A 1 455 ? 68.513 -62.078 -31.895 1.00 132.62 455 GLU A N 1
ATOM 2943 C CA . GLU A 1 455 ? 69.301 -61.921 -30.676 1.00 123.61 455 GLU A CA 1
ATOM 2944 C C . GLU A 1 455 ? 68.659 -60.937 -29.709 1.00 135.24 455 GLU A C 1
ATOM 2945 O O . GLU A 1 455 ? 68.505 -61.225 -28.516 1.00 152.33 455 GLU A O 1
ATOM 2951 N N . CYS A 1 456 ? 68.294 -59.757 -30.205 1.00 133.67 456 CYS A N 1
ATOM 2952 C CA . CYS A 1 456 ? 67.672 -58.718 -29.402 1.00 123.38 456 CYS A CA 1
ATOM 2953 C C . CYS A 1 456 ? 66.155 -58.851 -29.341 1.00 120.66 456 CYS A C 1
ATOM 2954 O O . CYS A 1 456 ? 65.461 -57.857 -29.094 1.00 112.17 456 CYS A O 1
ATOM 2957 N N . GLY A 1 457 ? 65.633 -60.054 -29.563 1.00 121.53 457 GLY A N 1
ATOM 2958 C CA . GLY A 1 457 ? 64.211 -60.310 -29.479 1.00 120.29 457 GLY A CA 1
ATOM 2959 C C . GLY A 1 457 ? 63.403 -59.891 -30.685 1.00 125.70 457 GLY A C 1
ATOM 2960 O O . GLY A 1 457 ? 62.170 -59.909 -30.615 1.00 116.83 457 GLY A O 1
ATOM 2961 N N . GLY A 1 458 ? 64.055 -59.531 -31.793 1.00 134.61 458 GLY A N 1
ATOM 2962 C CA . GLY A 1 458 ? 63.326 -59.031 -32.949 1.00 131.79 458 GLY A CA 1
ATOM 2963 C C . GLY A 1 458 ? 62.427 -60.067 -33.599 1.00 125.40 458 GLY A C 1
ATOM 2964 O O . GLY A 1 458 ? 61.324 -59.743 -34.051 1.00 123.28 458 GLY A O 1
ATOM 2965 N N . LEU A 1 459 ? 62.889 -61.319 -33.673 1.00 129.34 459 LEU A N 1
ATOM 2966 C CA . LEU A 1 459 ? 62.052 -62.385 -34.220 1.00 132.44 459 LEU A CA 1
ATOM 2967 C C . LEU A 1 459 ? 60.724 -62.490 -33.487 1.00 137.28 459 LEU A C 1
ATOM 2968 O O . LEU A 1 459 ? 59.671 -62.661 -34.115 1.00 130.83 459 LEU A O 1
ATOM 2973 N N . GLU A 1 460 ? 60.755 -62.412 -32.157 1.00 138.69 460 GLU A N 1
ATOM 2974 C CA . GLU A 1 460 ? 59.533 -62.577 -31.381 1.00 141.59 460 GLU A CA 1
ATOM 2975 C C . GLU A 1 460 ? 58.550 -61.452 -31.686 1.00 132.46 460 GLU A C 1
ATOM 2976 O O . GLU A 1 460 ? 57.351 -61.694 -31.881 1.00 123.35 460 GLU A O 1
ATOM 2982 N N . LYS A 1 461 ? 59.049 -60.213 -31.764 1.00 130.15 461 LYS A N 1
ATOM 2983 C CA . LYS A 1 461 ? 58.178 -59.075 -32.038 1.00 110.03 461 LYS A CA 1
ATOM 2984 C C . LYS A 1 461 ? 57.623 -59.140 -33.457 1.00 128.39 461 LYS A C 1
ATOM 2985 O O . LYS A 1 461 ? 56.475 -58.754 -33.698 1.00 144.11 461 LYS A O 1
ATOM 2991 N N . ILE A 1 462 ? 58.430 -59.611 -34.413 1.00 132.03 462 ILE A N 1
ATOM 2992 C CA . ILE A 1 462 ? 57.947 -59.782 -35.782 1.00 126.67 462 ILE A CA 1
ATOM 2993 C C . ILE A 1 462 ? 56.856 -60.844 -35.843 1.00 126.48 462 ILE A C 1
ATOM 2994 O O . ILE A 1 462 ? 55.831 -60.668 -36.515 1.00 119.11 462 ILE A O 1
ATOM 2999 N N . GLU A 1 463 ? 57.046 -61.958 -35.135 1.00 127.72 463 GLU A N 1
ATOM 3000 C CA . GLU A 1 463 ? 56.016 -62.990 -35.137 1.00 129.71 463 GLU A CA 1
ATOM 3001 C C . GLU A 1 463 ? 54.749 -62.506 -34.446 1.00 133.54 463 GLU A C 1
ATOM 3002 O O . GLU A 1 463 ? 53.649 -62.956 -34.786 1.00 135.97 463 GLU A O 1
ATOM 3008 N N . GLN A 1 464 ? 54.881 -61.594 -33.480 1.00 141.30 464 GLN A N 1
ATOM 3009 C CA . GLN A 1 464 ? 53.697 -61.033 -32.835 1.00 148.27 464 GLN A CA 1
ATOM 3010 C C . GLN A 1 464 ? 52.987 -60.020 -33.734 1.00 152.76 464 GLN A C 1
ATOM 3011 O O . GLN A 1 464 ? 51.753 -59.965 -33.755 1.00 150.20 464 GLN A O 1
ATOM 3017 N N . LEU A 1 465 ? 53.740 -59.191 -34.469 1.00 159.62 465 LEU A N 1
ATOM 3018 C CA . LEU A 1 465 ? 53.115 -58.311 -35.459 1.00 153.52 465 LEU A CA 1
ATOM 3019 C C . LEU A 1 465 ? 52.515 -59.085 -36.623 1.00 159.11 465 LEU A C 1
ATOM 3020 O O . LEU A 1 465 ? 51.664 -58.546 -37.339 1.00 158.16 465 LEU A O 1
ATOM 3025 N N . GLN A 1 466 ? 52.955 -60.325 -36.845 1.00 152.18 466 GLN A N 1
ATOM 3026 C CA . GLN A 1 466 ? 52.221 -61.205 -37.746 1.00 151.20 466 GLN A CA 1
ATOM 3027 C C . GLN A 1 466 ? 50.802 -61.444 -37.241 1.00 142.96 466 GLN A C 1
ATOM 3028 O O . GLN A 1 466 ? 49.930 -61.840 -38.022 1.00 132.91 466 GLN A O 1
ATOM 3034 N N . ASN A 1 467 ? 50.551 -61.167 -35.959 1.00 145.67 467 ASN A N 1
ATOM 3035 C CA . ASN A 1 467 ? 49.239 -61.294 -35.337 1.00 139.54 467 ASN A CA 1
ATOM 3036 C C . ASN A 1 467 ? 48.534 -59.948 -35.191 1.00 133.78 467 ASN A C 1
ATOM 3037 O O . ASN A 1 467 ? 47.821 -59.731 -34.205 1.00 124.10 467 ASN A O 1
ATOM 3042 N N . HIS A 1 468 ? 48.731 -59.030 -36.133 1.00 140.08 468 HIS A N 1
ATOM 3043 C CA . HIS A 1 468 ? 48.241 -57.666 -35.994 1.00 142.61 468 HIS A CA 1
ATOM 3044 C C . HIS A 1 468 ? 46.943 -57.505 -36.782 1.00 155.02 468 HIS A C 1
ATOM 3045 O O . HIS A 1 468 ? 46.614 -58.318 -37.650 1.00 157.74 468 HIS A O 1
ATOM 3052 N N . GLU A 1 469 ? 46.194 -56.448 -36.460 1.00 157.28 469 GLU A N 1
ATOM 3053 C CA . GLU A 1 469 ? 44.887 -56.216 -37.068 1.00 167.85 469 GLU A CA 1
ATOM 3054 C C . GLU A 1 469 ? 44.943 -55.447 -38.385 1.00 175.10 469 GLU A C 1
ATOM 3055 O O . GLU A 1 469 ? 43.905 -55.303 -39.040 1.00 178.82 469 GLU A O 1
ATOM 3061 N N . ASN A 1 470 ? 46.106 -54.932 -38.772 1.00 186.06 470 ASN A N 1
ATOM 3062 C CA . ASN A 1 470 ? 46.272 -54.160 -39.998 1.00 175.97 470 ASN A CA 1
ATOM 3063 C C . ASN A 1 470 ? 46.842 -55.061 -41.088 1.00 183.49 470 ASN A C 1
ATOM 3064 O O . ASN A 1 470 ? 47.835 -55.757 -40.855 1.00 184.33 470 ASN A O 1
ATOM 3069 N N . GLU A 1 471 ? 46.221 -55.039 -42.277 1.00 189.96 471 GLU A N 1
ATOM 3070 C CA . GLU A 1 471 ? 46.698 -55.881 -43.375 1.00 189.59 471 GLU A CA 1
ATOM 3071 C C . GLU A 1 471 ? 48.166 -55.628 -43.667 1.00 179.88 471 GLU A C 1
ATOM 3072 O O . GLU A 1 471 ? 48.954 -56.570 -43.830 1.00 174.37 471 GLU A O 1
ATOM 3078 N N . ASP A 1 472 ? 48.550 -54.355 -43.722 1.00 172.19 472 ASP A N 1
ATOM 3079 C CA . ASP A 1 472 ? 49.905 -53.997 -44.116 1.00 169.40 472 ASP A CA 1
ATOM 3080 C C . ASP A 1 472 ? 50.914 -54.672 -43.200 1.00 165.58 472 ASP A C 1
ATOM 3081 O O . ASP A 1 472 ? 51.847 -55.350 -43.657 1.00 167.50 472 ASP A O 1
ATOM 3086 N N . ILE A 1 473 ? 50.672 -54.573 -41.893 1.00 168.45 473 ILE A N 1
ATOM 3087 C CA . ILE A 1 473 ? 51.639 -55.023 -40.902 1.00 173.68 473 ILE A CA 1
ATOM 3088 C C . ILE A 1 473 ? 51.770 -56.543 -40.920 1.00 174.10 473 ILE A C 1
ATOM 3089 O O . ILE A 1 473 ? 52.885 -57.075 -40.991 1.00 170.82 473 ILE A O 1
ATOM 3094 N N . TYR A 1 474 ? 50.647 -57.274 -40.851 1.00 173.08 474 TYR A N 1
ATOM 3095 C CA . TYR A 1 474 ? 50.797 -58.725 -40.762 1.00 166.25 474 TYR A CA 1
ATOM 3096 C C . TYR A 1 474 ? 51.244 -59.319 -42.091 1.00 158.21 474 TYR A C 1
ATOM 3097 O O . TYR A 1 474 ? 51.979 -60.312 -42.100 1.00 146.88 474 TYR A O 1
ATOM 3106 N N . LYS A 1 475 ? 50.809 -58.749 -43.218 1.00 161.70 475 LYS A N 1
ATOM 3107 C CA . LYS A 1 475 ? 51.273 -59.265 -44.500 1.00 162.71 475 LYS A CA 1
ATOM 3108 C C . LYS A 1 475 ? 52.781 -59.073 -44.635 1.00 157.31 475 LYS A C 1
ATOM 3109 O O . LYS A 1 475 ? 53.493 -59.993 -45.059 1.00 151.73 475 LYS A O 1
ATOM 3115 N N . LEU A 1 476 ? 53.300 -57.903 -44.232 1.00 153.46 476 LEU A N 1
ATOM 3116 C CA . LEU A 1 476 ? 54.749 -57.714 -44.238 1.00 138.30 476 LEU A CA 1
ATOM 3117 C C . LEU A 1 476 ? 55.453 -58.667 -43.277 1.00 143.03 476 LEU A C 1
ATOM 3118 O O . LEU A 1 476 ? 56.528 -59.186 -43.596 1.00 139.39 476 LEU A O 1
ATOM 3123 N N . ALA A 1 477 ? 54.898 -58.873 -42.077 1.00 155.39 477 ALA A N 1
ATOM 3124 C CA . ALA A 1 477 ? 55.559 -59.751 -41.112 1.00 159.22 477 ALA A CA 1
ATOM 3125 C C . ALA A 1 477 ? 55.624 -61.188 -41.622 1.00 147.35 477 ALA A C 1
ATOM 3126 O O . ALA A 1 477 ? 56.663 -61.852 -41.514 1.00 145.69 477 ALA A O 1
ATOM 3128 N N . TYR A 1 478 ? 54.522 -61.678 -42.192 1.00 136.63 478 TYR A N 1
ATOM 3129 C CA . TYR A 1 478 ? 54.500 -63.003 -42.804 1.00 146.42 478 TYR A CA 1
ATOM 3130 C C . TYR A 1 478 ? 55.492 -63.095 -43.962 1.00 153.83 478 TYR A C 1
ATOM 3131 O O . TYR A 1 478 ? 56.195 -64.101 -44.111 1.00 157.48 478 TYR A O 1
ATOM 3140 N N . GLU A 1 479 ? 55.583 -62.034 -44.765 1.00 153.99 479 GLU A N 1
ATOM 3141 C CA . GLU A 1 479 ? 56.489 -61.991 -45.912 1.00 153.07 479 GLU A CA 1
ATOM 3142 C C . GLU A 1 479 ? 57.961 -62.038 -45.484 1.00 156.24 479 GLU A C 1
ATOM 3143 O O . GLU A 1 479 ? 58.758 -62.833 -46.018 1.00 154.47 479 GLU A O 1
ATOM 3149 N N . ILE A 1 480 ? 58.325 -61.243 -44.474 1.00 158.98 480 ILE A N 1
ATOM 3150 C CA . ILE A 1 480 ? 59.697 -61.247 -43.971 1.00 149.36 480 ILE A CA 1
ATOM 3151 C C . ILE A 1 480 ? 60.029 -62.580 -43.305 1.00 148.97 480 ILE A C 1
ATOM 3152 O O . ILE A 1 480 ? 61.147 -63.091 -43.447 1.00 150.31 480 ILE A O 1
ATOM 3157 N N . ILE A 1 481 ? 59.090 -63.154 -42.545 1.00 148.08 481 ILE A N 1
ATOM 3158 C CA . ILE A 1 481 ? 59.356 -64.454 -41.932 1.00 157.31 481 ILE A CA 1
ATOM 3159 C C . ILE A 1 481 ? 59.525 -65.535 -42.998 1.00 160.33 481 ILE A C 1
ATOM 3160 O O . ILE A 1 481 ? 60.346 -66.448 -42.846 1.00 165.16 481 ILE A O 1
ATOM 3165 N N . ASP A 1 482 ? 58.766 -65.455 -44.096 1.00 162.24 482 ASP A N 1
ATOM 3166 C CA . ASP A 1 482 ? 58.911 -66.473 -45.135 1.00 166.44 482 ASP A CA 1
ATOM 3167 C C . ASP A 1 482 ? 60.257 -66.393 -45.849 1.00 162.89 482 ASP A C 1
ATOM 3168 O O . ASP A 1 482 ? 60.917 -67.422 -46.034 1.00 164.44 482 ASP A O 1
ATOM 3173 N N . GLN A 1 483 ? 60.694 -65.198 -46.270 1.00 157.02 483 GLN A N 1
ATOM 3174 C CA . GLN A 1 483 ? 61.891 -65.198 -47.120 1.00 158.82 483 GLN A CA 1
ATOM 3175 C C . GLN A 1 483 ? 63.146 -65.620 -46.357 1.00 158.83 483 GLN A C 1
ATOM 3176 O O . GLN A 1 483 ? 63.949 -66.409 -46.870 1.00 150.81 483 GLN A O 1
ATOM 3182 N N . PHE A 1 484 ? 63.338 -65.116 -45.141 1.00 162.91 484 PHE A N 1
ATOM 3183 C CA . PHE A 1 484 ? 64.635 -65.193 -44.475 1.00 157.55 484 PHE A CA 1
ATOM 3184 C C . PHE A 1 484 ? 64.696 -66.126 -43.276 1.00 159.57 484 PHE A C 1
ATOM 3185 O O . PHE A 1 484 ? 65.771 -66.263 -42.683 1.00 164.80 484 PHE A O 1
ATOM 3193 N N . PHE A 1 485 ? 63.604 -66.782 -42.901 1.00 160.90 485 PHE A N 1
ATOM 3194 C CA . PHE A 1 485 ? 63.615 -67.611 -41.697 1.00 166.71 485 PHE A CA 1
ATOM 3195 C C . PHE A 1 485 ? 63.316 -69.070 -42.027 1.00 162.46 485 PHE A C 1
ATOM 3196 O O . PHE A 1 485 ? 62.177 -69.531 -41.927 1.00 144.65 485 PHE A O 1
ATOM 3204 N N . SER A 1 486 ? 64.362 -69.793 -42.443 1.00 161.63 486 SER A N 1
ATOM 3205 C CA . SER A 1 486 ? 64.240 -71.224 -42.689 1.00 150.82 486 SER A CA 1
ATOM 3206 C C . SER A 1 486 ? 64.233 -71.987 -41.373 1.00 157.13 486 SER A C 1
ATOM 3207 O O . SER A 1 486 ? 63.608 -73.049 -41.275 1.00 145.68 486 SER A O 1
ATOM 3210 N N . SER A 1 487 ? 64.944 -71.457 -40.377 1.00 168.19 487 SER A N 1
ATOM 3211 C CA . SER A 1 487 ? 64.974 -71.940 -38.994 1.00 152.50 487 SER A CA 1
ATOM 3212 C C . SER A 1 487 ? 64.878 -73.452 -38.808 1.00 128.03 487 SER A C 1
ATOM 3213 O O . SER A 1 487 ? 64.796 -73.933 -37.678 1.00 122.69 487 SER A O 1
ATOM 3216 N N . GLU B 2 4 ? 55.442 -19.130 -37.524 1.00 94.66 433 GLU B N 1
ATOM 3217 C CA . GLU B 2 4 ? 55.175 -18.917 -36.105 1.00 112.96 433 GLU B CA 1
ATOM 3218 C C . GLU B 2 4 ? 54.842 -17.461 -35.788 1.00 111.13 433 GLU B C 1
ATOM 3219 O O . GLU B 2 4 ? 54.105 -17.177 -34.844 1.00 91.60 433 GLU B O 1
ATOM 3225 N N . VAL B 2 5 ? 55.371 -16.535 -36.588 1.00 113.75 434 VAL B N 1
ATOM 3226 C CA . VAL B 2 5 ? 55.056 -15.127 -36.384 1.00 102.83 434 VAL B CA 1
ATOM 3227 C C . VAL B 2 5 ? 53.567 -14.901 -36.622 1.00 88.54 434 VAL B C 1
ATOM 3228 O O . VAL B 2 5 ? 52.976 -15.462 -37.555 1.00 105.51 434 VAL B O 1
ATOM 3232 N N . GLN B 2 6 ? 52.932 -14.117 -35.750 1.00 83.74 435 GLN B N 1
ATOM 3233 C CA . GLN B 2 6 ? 51.482 -14.002 -35.836 1.00 84.92 435 GLN B CA 1
ATOM 3234 C C . GLN B 2 6 ? 51.112 -13.149 -37.044 1.00 71.22 435 GLN B C 1
ATOM 3235 O O . GLN B 2 6 ? 51.757 -12.138 -37.332 1.00 70.33 435 GLN B O 1
ATOM 3241 N N . ARG B 2 7 ? 50.092 -13.596 -37.783 1.00 71.26 436 ARG B N 1
ATOM 3242 C CA . ARG B 2 7 ? 49.785 -12.989 -39.078 1.00 70.33 436 ARG B CA 1
ATOM 3243 C C . ARG B 2 7 ? 49.131 -11.617 -38.933 1.00 68.78 436 ARG B C 1
ATOM 3244 O O . ARG B 2 7 ? 49.474 -10.686 -39.670 1.00 68.98 436 ARG B O 1
ATOM 3252 N N . LYS B 2 8 ? 48.196 -11.465 -38.002 1.00 68.59 437 LYS B N 1
ATOM 3253 C CA . LYS B 2 8 ? 47.612 -10.168 -37.686 1.00 67.44 437 LYS B CA 1
ATOM 3254 C C . LYS B 2 8 ? 48.025 -9.742 -36.284 1.00 67.59 437 LYS B C 1
ATOM 3255 O O . LYS B 2 8 ? 48.186 -10.579 -35.392 1.00 88.75 437 LYS B O 1
ATOM 3261 N N . ARG B 2 9 ? 48.228 -8.438 -36.103 1.00 82.66 438 ARG B N 1
ATOM 3262 C CA . ARG B 2 9 ? 48.861 -7.923 -34.892 1.00 69.54 438 ARG B CA 1
ATOM 3263 C C . ARG B 2 9 ? 48.262 -6.569 -34.530 1.00 69.23 438 ARG B C 1
ATOM 3264 O O . ARG B 2 9 ? 48.299 -5.643 -35.346 1.00 65.78 438 ARG B O 1
ATOM 3272 N N . GLN B 2 10 ? 47.706 -6.443 -33.321 1.00 81.47 439 GLN B N 1
ATOM 3273 C CA . GLN B 2 10 ? 47.113 -5.172 -32.915 1.00 86.40 439 GLN B CA 1
ATOM 3274 C C . GLN B 2 10 ? 48.150 -4.297 -32.223 1.00 77.12 439 GLN B C 1
ATOM 3275 O O . GLN B 2 10 ? 49.086 -4.790 -31.586 1.00 68.06 439 GLN B O 1
ATOM 3281 N N . LYS B 2 11 ? 47.962 -2.986 -32.342 1.00 67.03 440 LYS B N 1
ATOM 3282 C CA . LYS B 2 11 ? 48.919 -2.020 -31.825 1.00 72.57 440 LYS B CA 1
ATOM 3283 C C . LYS B 2 11 ? 48.614 -1.688 -30.370 1.00 87.11 440 LYS B C 1
ATOM 3284 O O . LYS B 2 11 ? 47.501 -1.272 -30.032 1.00 85.11 440 LYS B O 1
ATOM 3290 N N . LEU B 2 12 ? 49.617 -1.870 -29.525 1.00 89.35 441 LEU B N 1
ATOM 3291 C CA . LEU B 2 12 ? 49.509 -1.811 -28.077 1.00 76.90 441 LEU B CA 1
ATOM 3292 C C . LEU B 2 12 ? 49.921 -0.440 -27.554 1.00 83.72 441 LEU B C 1
ATOM 3293 O O . LEU B 2 12 ? 50.875 0.163 -28.054 1.00 96.90 441 LEU B O 1
ATOM 3298 N N . MET B 2 13 ? 49.150 0.079 -26.570 1.00 87.52 442 MET B N 1
ATOM 3299 C CA . MET B 2 13 ? 49.464 1.418 -26.078 1.00 83.12 442 MET B CA 1
ATOM 3300 C C . MET B 2 13 ? 50.663 1.394 -25.136 1.00 96.98 442 MET B C 1
ATOM 3301 O O . MET B 2 13 ? 50.763 0.513 -24.277 1.00 92.14 442 MET B O 1
ATOM 3306 N N . PRO B 2 14 ? 51.564 2.379 -25.252 1.00 109.20 443 PRO B N 1
ATOM 3307 C CA . PRO B 2 14 ? 52.736 2.539 -24.385 1.00 114.43 443 PRO B CA 1
ATOM 3308 C C . PRO B 2 14 ? 52.347 2.776 -22.925 1.00 106.92 443 PRO B C 1
ATOM 3309 O O . PRO B 2 14 ? 52.034 1.825 -22.209 1.00 93.69 443 PRO B O 1
ATOM 3313 N N . SER C 1 72 ? 102.905 -49.153 -94.424 1.00 203.24 72 SER C N 1
ATOM 3314 C CA . SER C 1 72 ? 102.485 -50.156 -93.454 1.00 208.10 72 SER C CA 1
ATOM 3315 C C . SER C 1 72 ? 101.326 -49.655 -92.596 1.00 208.88 72 SER C C 1
ATOM 3316 O O . SER C 1 72 ? 101.274 -48.487 -92.210 1.00 211.67 72 SER C O 1
ATOM 3319 N N . LEU C 1 73 ? 100.400 -50.564 -92.301 1.00 176.62 73 LEU C N 1
ATOM 3320 C CA . LEU C 1 73 ? 99.214 -50.282 -91.503 1.00 171.16 73 LEU C CA 1
ATOM 3321 C C . LEU C 1 73 ? 99.396 -50.652 -90.037 1.00 188.32 73 LEU C C 1
ATOM 3322 O O . LEU C 1 73 ? 98.691 -50.111 -89.179 1.00 178.74 73 LEU C O 1
ATOM 3327 N N . GLU C 1 74 ? 100.322 -51.560 -89.737 1.00 211.82 74 GLU C N 1
ATOM 3328 C CA . GLU C 1 74 ? 100.564 -52.060 -88.387 1.00 219.36 74 GLU C CA 1
ATOM 3329 C C . GLU C 1 74 ? 101.941 -51.716 -87.836 1.00 229.22 74 GLU C C 1
ATOM 3330 O O . GLU C 1 74 ? 102.060 -51.424 -86.645 1.00 233.83 74 GLU C O 1
ATOM 3336 N N . ALA C 1 75 ? 102.992 -51.743 -88.660 1.00 218.47 75 ALA C N 1
ATOM 3337 C CA . ALA C 1 75 ? 104.374 -51.763 -88.171 1.00 215.23 75 ALA C CA 1
ATOM 3338 C C . ALA C 1 75 ? 104.849 -50.395 -87.662 1.00 220.35 75 ALA C C 1
ATOM 3339 O O . ALA C 1 75 ? 105.847 -49.838 -88.118 1.00 204.86 75 ALA C O 1
ATOM 3341 N N . ILE C 1 76 ? 104.096 -49.841 -86.705 1.00 247.09 76 ILE C N 1
ATOM 3342 C CA . ILE C 1 76 ? 104.510 -48.638 -85.978 1.00 240.28 76 ILE C CA 1
ATOM 3343 C C . ILE C 1 76 ? 104.270 -48.825 -84.474 1.00 225.41 76 ILE C C 1
ATOM 3344 O O . ILE C 1 76 ? 104.758 -48.042 -83.649 1.00 216.22 76 ILE C O 1
ATOM 3349 N N . VAL C 1 77 ? 103.594 -49.923 -84.114 1.00 201.39 77 VAL C N 1
ATOM 3350 C CA . VAL C 1 77 ? 102.956 -50.082 -82.800 1.00 193.46 77 VAL C CA 1
ATOM 3351 C C . VAL C 1 77 ? 103.862 -49.708 -81.626 1.00 187.14 77 VAL C C 1
ATOM 3352 O O . VAL C 1 77 ? 103.426 -49.034 -80.685 1.00 168.50 77 VAL C O 1
ATOM 3356 N N . GLN C 1 78 ? 105.124 -50.132 -81.653 1.00 189.95 78 GLN C N 1
ATOM 3357 C CA . GLN C 1 78 ? 106.004 -49.908 -80.503 1.00 186.25 78 GLN C CA 1
ATOM 3358 C C . GLN C 1 78 ? 106.658 -48.524 -80.502 1.00 187.82 78 GLN C C 1
ATOM 3359 O O . GLN C 1 78 ? 106.879 -47.940 -79.427 1.00 170.34 78 GLN C O 1
ATOM 3365 N N . ASN C 1 79 ? 106.922 -47.970 -81.689 1.00 198.22 79 ASN C N 1
ATOM 3366 C CA . ASN C 1 79 ? 107.833 -46.838 -81.845 1.00 190.37 79 ASN C CA 1
ATOM 3367 C C . ASN C 1 79 ? 107.476 -45.639 -80.975 1.00 192.56 79 ASN C C 1
ATOM 3368 O O . ASN C 1 79 ? 108.362 -44.835 -80.666 1.00 185.00 79 ASN C O 1
ATOM 3373 N N . ALA C 1 80 ? 106.214 -45.496 -80.569 1.00 196.94 80 ALA C N 1
ATOM 3374 C CA . ALA C 1 80 ? 105.810 -44.313 -79.818 1.00 194.58 80 ALA C CA 1
ATOM 3375 C C . ALA C 1 80 ? 106.393 -44.253 -78.412 1.00 185.09 80 ALA C C 1
ATOM 3376 O O . ALA C 1 80 ? 106.241 -43.218 -77.751 1.00 175.55 80 ALA C O 1
ATOM 3378 N N . SER C 1 81 ? 107.060 -45.305 -77.935 1.00 187.15 81 SER C N 1
ATOM 3379 C CA . SER C 1 81 ? 107.631 -45.219 -76.592 1.00 185.61 81 SER C CA 1
ATOM 3380 C C . SER C 1 81 ? 109.155 -45.282 -76.628 1.00 198.65 81 SER C C 1
ATOM 3381 O O . SER C 1 81 ? 109.772 -46.002 -75.836 1.00 190.22 81 SER C O 1
ATOM 3384 N N . SER C 1 82 ? 109.765 -44.514 -77.528 1.00 202.35 82 SER C N 1
ATOM 3385 C CA . SER C 1 82 ? 111.199 -44.555 -77.780 1.00 201.76 82 SER C CA 1
ATOM 3386 C C . SER C 1 82 ? 111.943 -43.424 -77.074 1.00 212.26 82 SER C C 1
ATOM 3387 O O . SER C 1 82 ? 111.407 -42.333 -76.864 1.00 200.34 82 SER C O 1
ATOM 3390 N N . ASP C 1 83 ? 113.197 -43.710 -76.705 1.00 234.61 83 ASP C N 1
ATOM 3391 C CA . ASP C 1 83 ? 114.073 -42.682 -76.145 1.00 232.84 83 ASP C CA 1
ATOM 3392 C C . ASP C 1 83 ? 114.380 -41.597 -77.169 1.00 228.93 83 ASP C C 1
ATOM 3393 O O . ASP C 1 83 ? 114.387 -40.404 -76.840 1.00 211.87 83 ASP C O 1
ATOM 3398 N N . ASN C 1 84 ? 114.652 -41.998 -78.409 1.00 235.04 84 ASN C N 1
ATOM 3399 C CA . ASN C 1 84 ? 114.987 -41.072 -79.487 1.00 231.93 84 ASN C CA 1
ATOM 3400 C C . ASN C 1 84 ? 113.724 -40.326 -79.900 1.00 229.34 84 ASN C C 1
ATOM 3401 O O . ASN C 1 84 ? 112.799 -40.922 -80.460 1.00 233.81 84 ASN C O 1
ATOM 3406 N N . GLN C 1 85 ? 113.680 -39.019 -79.624 1.00 212.18 85 GLN C N 1
ATOM 3407 C CA . GLN C 1 85 ? 112.456 -38.255 -79.846 1.00 207.01 85 GLN C CA 1
ATOM 3408 C C . GLN C 1 85 ? 112.073 -38.139 -81.319 1.00 211.94 85 GLN C C 1
ATOM 3409 O O . GLN C 1 85 ? 110.919 -37.815 -81.612 1.00 208.97 85 GLN C O 1
ATOM 3415 N N . GLY C 1 86 ? 113.004 -38.367 -82.249 1.00 217.35 86 GLY C N 1
ATOM 3416 C CA . GLY C 1 86 ? 112.619 -38.413 -83.652 1.00 207.49 86 GLY C CA 1
ATOM 3417 C C . GLY C 1 86 ? 111.725 -39.601 -83.964 1.00 213.06 86 GLY C C 1
ATOM 3418 O O . GLY C 1 86 ? 110.699 -39.465 -84.637 1.00 210.81 86 GLY C O 1
ATOM 3419 N N . ILE C 1 87 ? 112.103 -40.783 -83.473 1.00 209.59 87 ILE C N 1
ATOM 3420 C CA . ILE C 1 87 ? 111.261 -41.968 -83.627 1.00 203.97 87 ILE C CA 1
ATOM 3421 C C . ILE C 1 87 ? 109.946 -41.778 -82.884 1.00 189.96 87 ILE C C 1
ATOM 3422 O O . ILE C 1 87 ? 108.868 -42.115 -83.389 1.00 172.96 87 ILE C O 1
ATOM 3427 N N . GLN C 1 88 ? 110.027 -41.248 -81.663 1.00 198.60 88 GLN C N 1
ATOM 3428 C CA . GLN C 1 88 ? 108.851 -41.036 -80.827 1.00 189.52 88 GLN C CA 1
ATOM 3429 C C . GLN C 1 88 ? 107.846 -40.093 -81.480 1.00 200.70 88 GLN C C 1
ATOM 3430 O O . GLN C 1 88 ? 106.643 -40.376 -81.512 1.00 199.04 88 GLN C O 1
ATOM 3436 N N . LEU C 1 89 ? 108.322 -38.958 -81.997 1.00 210.68 89 LEU C N 1
ATOM 3437 C CA . LEU C 1 89 ? 107.417 -37.942 -82.530 1.00 207.79 89 LEU C CA 1
ATOM 3438 C C . LEU C 1 89 ? 106.761 -38.406 -83.830 1.00 212.15 89 LEU C C 1
ATOM 3439 O O . LEU C 1 89 ? 105.559 -38.182 -84.045 1.00 205.81 89 LEU C O 1
ATOM 3444 N N . SER C 1 90 ? 107.526 -39.078 -84.698 1.00 220.95 90 SER C N 1
ATOM 3445 C CA . SER C 1 90 ? 106.955 -39.603 -85.935 1.00 214.02 90 SER C CA 1
ATOM 3446 C C . SER C 1 90 ? 105.856 -40.615 -85.645 1.00 214.59 90 SER C C 1
ATOM 3447 O O . SER C 1 90 ? 104.802 -40.600 -86.291 1.00 214.38 90 SER C O 1
ATOM 3450 N N . ALA C 1 91 ? 106.078 -41.487 -84.659 1.00 195.27 91 ALA C N 1
ATOM 3451 C CA . ALA C 1 91 ? 105.084 -42.501 -84.326 1.00 182.06 91 ALA C CA 1
ATOM 3452 C C . ALA C 1 91 ? 103.798 -41.876 -83.801 1.00 202.90 91 ALA C C 1
ATOM 3453 O O . ALA C 1 91 ? 102.699 -42.313 -84.157 1.00 211.28 91 ALA C O 1
ATOM 3455 N N . VAL C 1 92 ? 103.912 -40.860 -82.943 1.00 242.28 92 VAL C N 1
ATOM 3456 C CA . VAL C 1 92 ? 102.715 -40.229 -82.393 1.00 247.12 92 VAL C CA 1
ATOM 3457 C C . VAL C 1 92 ? 101.946 -39.478 -83.474 1.00 240.41 92 VAL C C 1
ATOM 3458 O O . VAL C 1 92 ? 100.709 -39.526 -83.518 1.00 238.13 92 VAL C O 1
ATOM 3462 N N . GLN C 1 93 ? 102.651 -38.778 -84.368 1.00 211.92 93 GLN C N 1
ATOM 3463 C CA . GLN C 1 93 ? 101.944 -38.122 -85.465 1.00 199.97 93 GLN C CA 1
ATOM 3464 C C . GLN C 1 93 ? 101.285 -39.142 -86.390 1.00 200.18 93 GLN C C 1
ATOM 3465 O O . GLN C 1 93 ? 100.169 -38.919 -86.879 1.00 188.72 93 GLN C O 1
ATOM 3471 N N . ALA C 1 94 ? 101.931 -40.292 -86.601 1.00 215.76 94 ALA C N 1
ATOM 3472 C CA . ALA C 1 94 ? 101.295 -41.358 -87.369 1.00 201.68 94 ALA C CA 1
ATOM 3473 C C . ALA C 1 94 ? 100.045 -41.882 -86.674 1.00 205.70 94 ALA C C 1
ATOM 3474 O O . ALA C 1 94 ? 99.038 -42.157 -87.330 1.00 207.30 94 ALA C O 1
ATOM 3476 N N . ALA C 1 95 ? 100.096 -42.047 -85.350 1.00 192.02 95 ALA C N 1
ATOM 3477 C CA . ALA C 1 95 ? 98.924 -42.512 -84.612 1.00 176.11 95 ALA C CA 1
ATOM 3478 C C . ALA C 1 95 ? 97.777 -41.517 -84.728 1.00 173.74 95 ALA C C 1
ATOM 3479 O O . ALA C 1 95 ? 96.615 -41.903 -84.922 1.00 162.80 95 ALA C O 1
ATOM 3481 N N . ARG C 1 96 ? 98.094 -40.227 -84.617 1.00 183.37 96 ARG C N 1
ATOM 3482 C CA . ARG C 1 96 ? 97.107 -39.190 -84.890 1.00 172.97 96 ARG C CA 1
ATOM 3483 C C . ARG C 1 96 ? 96.520 -39.332 -86.291 1.00 170.96 96 ARG C C 1
ATOM 3484 O O . ARG C 1 96 ? 95.316 -39.130 -86.489 1.00 152.41 96 ARG C O 1
ATOM 3492 N N . LYS C 1 97 ? 97.354 -39.669 -87.276 1.00 175.89 97 LYS C N 1
ATOM 3493 C CA . LYS C 1 97 ? 96.839 -39.903 -88.624 1.00 158.02 97 LYS C CA 1
ATOM 3494 C C . LYS C 1 97 ? 95.882 -41.093 -88.656 1.00 165.06 97 LYS C C 1
ATOM 3495 O O . LYS C 1 97 ? 94.784 -41.005 -89.219 1.00 157.87 97 LYS C O 1
ATOM 3501 N N . LEU C 1 98 ? 96.282 -42.213 -88.046 1.00 176.91 98 LEU C N 1
ATOM 3502 C CA . LEU C 1 98 ? 95.424 -43.398 -88.003 1.00 169.05 98 LEU C CA 1
ATOM 3503 C C . LEU C 1 98 ? 94.072 -43.099 -87.369 1.00 155.62 98 LEU C C 1
ATOM 3504 O O . LEU C 1 98 ? 93.047 -43.642 -87.798 1.00 147.25 98 LEU C O 1
ATOM 3509 N N . LEU C 1 99 ? 94.042 -42.251 -86.349 1.00 153.64 99 LEU C N 1
ATOM 3510 C CA . LEU C 1 99 ? 92.799 -42.050 -85.621 1.00 163.30 99 LEU C CA 1
ATOM 3511 C C . LEU C 1 99 ? 91.958 -40.888 -86.140 1.00 167.53 99 LEU C C 1
ATOM 3512 O O . LEU C 1 99 ? 90.896 -40.617 -85.573 1.00 162.88 99 LEU C O 1
ATOM 3517 N N . SER C 1 100 ? 92.385 -40.201 -87.200 1.00 167.66 100 SER C N 1
ATOM 3518 C CA . SER C 1 100 ? 91.607 -39.080 -87.713 1.00 167.77 100 SER C CA 1
ATOM 3519 C C . SER C 1 100 ? 91.572 -38.961 -89.231 1.00 152.14 100 SER C C 1
ATOM 3520 O O . SER C 1 100 ? 90.965 -38.009 -89.732 1.00 149.39 100 SER C O 1
ATOM 3523 N N . SER C 1 101 ? 92.186 -39.877 -89.982 1.00 139.22 101 SER C N 1
ATOM 3524 C CA . SER C 1 101 ? 92.241 -39.681 -91.428 1.00 153.99 101 SER C CA 1
ATOM 3525 C C . SER C 1 101 ? 90.974 -40.154 -92.133 1.00 159.44 101 SER C C 1
ATOM 3526 O O . SER C 1 101 ? 90.541 -39.533 -93.110 1.00 146.89 101 SER C O 1
ATOM 3529 N N . ASP C 1 102 ? 90.370 -41.240 -91.665 1.00 179.81 102 ASP C N 1
ATOM 3530 C CA . ASP C 1 102 ? 89.282 -41.902 -92.369 1.00 175.06 102 ASP C CA 1
ATOM 3531 C C . ASP C 1 102 ? 87.964 -41.701 -91.624 1.00 182.77 102 ASP C C 1
ATOM 3532 O O . ASP C 1 102 ? 87.885 -40.955 -90.639 1.00 177.29 102 ASP C O 1
ATOM 3537 N N . ARG C 1 103 ? 86.915 -42.376 -92.105 1.00 170.89 103 ARG C N 1
ATOM 3538 C CA . ARG C 1 103 ? 85.607 -42.259 -91.471 1.00 158.12 103 ARG C CA 1
ATOM 3539 C C . ARG C 1 103 ? 85.570 -43.027 -90.160 1.00 151.11 103 ARG C C 1
ATOM 3540 O O . ARG C 1 103 ? 84.971 -42.565 -89.184 1.00 138.30 103 ARG C O 1
ATOM 3548 N N . ASN C 1 104 ? 86.190 -44.208 -90.126 1.00 167.23 104 ASN C N 1
ATOM 3549 C CA . ASN C 1 104 ? 86.162 -45.083 -88.956 1.00 174.40 10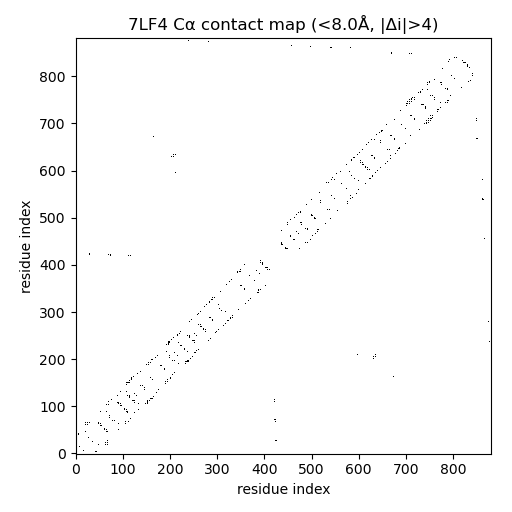4 ASN C CA 1
ATOM 3550 C C . ASN C 1 104 ? 87.574 -45.479 -88.544 1.00 184.57 104 ASN C C 1
ATOM 3551 O O . ASN C 1 104 ? 88.121 -46.478 -89.032 1.00 190.11 104 ASN C O 1
ATOM 3556 N N . PRO C 1 105 ? 88.209 -44.697 -87.669 1.00 175.13 105 PRO C N 1
ATOM 3557 C CA . PRO C 1 105 ? 89.540 -45.062 -87.192 1.00 165.16 105 PRO C CA 1
ATOM 3558 C C . PRO C 1 105 ? 89.483 -46.311 -86.323 1.00 162.31 105 PRO C C 1
ATOM 3559 O O . PRO C 1 105 ? 88.470 -46.570 -85.655 1.00 153.55 105 PRO C O 1
ATOM 3563 N N . PRO C 1 106 ? 90.563 -47.107 -86.296 1.00 160.61 106 PRO C N 1
ATOM 3564 C CA . PRO C 1 106 ? 90.573 -48.443 -85.642 1.00 149.72 106 PRO C CA 1
ATOM 3565 C C . PRO C 1 106 ? 90.762 -48.411 -84.129 1.00 171.71 106 PRO C C 1
ATOM 3566 O O . PRO C 1 106 ? 91.774 -48.859 -83.586 1.00 171.62 106 PRO C O 1
ATOM 3570 N N . ILE C 1 107 ? 89.759 -47.889 -83.419 1.00 188.62 107 ILE C N 1
ATOM 3571 C CA . ILE C 1 107 ? 89.892 -47.643 -81.981 1.00 191.89 107 ILE C CA 1
ATOM 3572 C C . ILE C 1 107 ? 90.183 -48.940 -81.228 1.00 203.61 107 ILE C C 1
ATOM 3573 O O . ILE C 1 107 ? 90.951 -48.955 -80.251 1.00 212.51 107 ILE C O 1
ATOM 3578 N N . ASP C 1 108 ? 89.579 -50.048 -81.673 1.00 181.88 108 ASP C N 1
ATOM 3579 C CA . ASP C 1 108 ? 89.702 -51.310 -80.948 1.00 176.10 108 ASP C CA 1
ATOM 3580 C C . ASP C 1 108 ? 91.148 -51.791 -80.899 1.00 176.19 108 ASP C C 1
ATOM 3581 O O . ASP C 1 108 ? 91.626 -52.231 -79.847 1.00 180.29 108 ASP C O 1
ATOM 3586 N N . ASP C 1 109 ? 91.861 -51.717 -82.027 1.00 183.34 109 ASP C N 1
ATOM 3587 C CA . ASP C 1 109 ? 93.273 -52.089 -82.027 1.00 187.86 109 ASP C CA 1
ATOM 3588 C C . ASP C 1 109 ? 94.100 -51.154 -81.156 1.00 190.15 109 ASP C C 1
ATOM 3589 O O . ASP C 1 109 ? 95.084 -51.581 -80.547 1.00 193.87 109 ASP C O 1
ATOM 3594 N N . LEU C 1 110 ? 93.750 -49.867 -81.117 1.00 180.05 110 LEU C N 1
ATOM 3595 C CA . LEU C 1 110 ? 94.492 -48.952 -80.257 1.00 177.82 110 LEU C CA 1
ATOM 3596 C C . LEU C 1 110 ? 94.348 -49.350 -78.788 1.00 176.76 110 LEU C C 1
ATOM 3597 O O . LEU C 1 110 ? 95.328 -49.318 -78.035 1.00 173.89 110 LEU C O 1
ATOM 3602 N N . ILE C 1 111 ? 93.138 -49.720 -78.355 1.00 172.07 111 ILE C N 1
ATOM 3603 C CA . ILE C 1 111 ? 92.993 -50.178 -76.970 1.00 160.29 111 ILE C CA 1
ATOM 3604 C C . ILE C 1 111 ? 93.703 -51.516 -76.758 1.00 163.92 111 ILE C C 1
ATOM 3605 O O . ILE C 1 111 ? 94.372 -51.721 -75.737 1.00 154.05 111 ILE C O 1
ATOM 3610 N N . LYS C 1 112 ? 93.573 -52.448 -77.712 1.00 176.16 112 LYS C N 1
ATOM 3611 C CA . LYS C 1 112 ? 94.196 -53.762 -77.554 1.00 167.26 112 LYS C CA 1
ATOM 3612 C C . LYS C 1 112 ? 95.719 -53.693 -77.554 1.00 161.11 112 LYS C C 1
ATOM 3613 O O . LYS C 1 112 ? 96.373 -54.530 -76.923 1.00 158.58 112 LYS C O 1
ATOM 3619 N N . SER C 1 113 ? 96.297 -52.716 -78.248 1.00 165.41 113 SER C N 1
ATOM 3620 C CA . SER C 1 113 ? 97.742 -52.609 -78.401 1.00 171.73 113 SER C CA 1
ATOM 3621 C C . SER C 1 113 ? 98.438 -52.003 -77.190 1.00 180.57 113 SER C C 1
ATOM 3622 O O . SER C 1 113 ? 99.673 -51.972 -77.162 1.00 175.00 113 SER C O 1
ATOM 3625 N N . GLY C 1 114 ? 97.688 -51.521 -76.200 1.00 178.69 114 GLY C N 1
ATOM 3626 C CA . GLY C 1 114 ? 98.298 -50.908 -75.036 1.00 167.23 114 GLY C CA 1
ATOM 3627 C C . GLY C 1 114 ? 98.886 -49.539 -75.279 1.00 169.92 114 GLY C C 1
ATOM 3628 O O . GLY C 1 114 ? 99.749 -49.098 -74.515 1.00 164.30 114 GLY C O 1
ATOM 3629 N N . ILE C 1 115 ? 98.433 -48.843 -76.324 1.00 175.97 115 ILE C N 1
ATOM 3630 C CA . ILE C 1 115 ? 98.891 -47.482 -76.587 1.00 167.50 115 ILE C CA 1
ATOM 3631 C C . ILE C 1 115 ? 98.210 -46.458 -75.691 1.00 170.56 115 ILE C C 1
ATOM 3632 O O . ILE C 1 115 ? 98.618 -45.289 -75.682 1.00 178.57 115 ILE C O 1
ATOM 3637 N N . LEU C 1 116 ? 97.175 -46.859 -74.938 1.00 165.16 116 LEU C N 1
ATOM 3638 C CA . LEU C 1 116 ? 96.491 -45.919 -74.049 1.00 165.99 116 LEU C CA 1
ATOM 3639 C C . LEU C 1 116 ? 97.444 -45.276 -73.045 1.00 174.90 116 LEU C C 1
ATOM 3640 O O . LEU C 1 116 ? 97.590 -44.039 -73.065 1.00 175.12 116 LEU C O 1
ATOM 3645 N N . PRO C 1 117 ? 98.126 -46.024 -72.163 1.00 173.92 117 PRO C N 1
ATOM 3646 C CA . PRO C 1 117 ? 99.048 -45.357 -71.228 1.00 170.04 117 PRO C CA 1
ATOM 3647 C C . PRO C 1 117 ? 100.180 -44.619 -71.927 1.00 179.79 117 PRO C C 1
ATOM 3648 O O . PRO C 1 117 ? 100.659 -43.601 -71.410 1.00 181.99 117 PRO C O 1
ATOM 3652 N N . ILE C 1 118 ? 100.603 -45.091 -73.104 1.00 181.09 118 ILE C N 1
ATOM 3653 C CA . ILE C 1 118 ? 101.681 -44.435 -73.843 1.00 177.43 118 ILE C CA 1
ATOM 3654 C C . ILE C 1 118 ? 101.281 -43.016 -74.236 1.00 179.07 118 ILE C C 1
ATOM 3655 O O . ILE C 1 118 ? 102.003 -42.045 -73.973 1.00 177.79 118 ILE C O 1
ATOM 3660 N N . LEU C 1 119 ? 100.108 -42.871 -74.852 1.00 181.18 119 LEU C N 1
ATOM 3661 C CA . LEU C 1 119 ? 99.642 -41.544 -75.246 1.00 176.20 119 LEU C CA 1
ATOM 3662 C C . LEU C 1 119 ? 99.267 -40.696 -74.036 1.00 170.07 119 LEU C C 1
ATOM 3663 O O . LEU C 1 119 ? 99.411 -39.464 -74.071 1.00 170.64 119 LEU C O 1
ATOM 3668 N N . VAL C 1 120 ? 98.791 -41.322 -72.958 1.00 171.12 120 VAL C N 1
ATOM 3669 C CA . VAL C 1 120 ? 98.529 -40.552 -71.744 1.00 171.00 120 VAL C CA 1
ATOM 3670 C C . VAL C 1 120 ? 99.824 -39.942 -71.212 1.00 171.26 120 VAL C C 1
ATOM 3671 O O . VAL C 1 120 ? 99.847 -38.777 -70.794 1.00 163.24 120 VAL C O 1
ATOM 3675 N N . HIS C 1 121 ? 100.921 -40.711 -71.212 1.00 177.05 121 HIS C N 1
ATOM 3676 C CA . HIS C 1 121 ? 102.229 -40.110 -70.939 1.00 174.95 121 HIS C CA 1
ATOM 3677 C C . HIS C 1 121 ? 102.556 -38.995 -71.923 1.00 175.33 121 HIS C C 1
ATOM 3678 O O . HIS C 1 121 ? 103.072 -37.944 -71.525 1.00 167.90 121 HIS C O 1
ATOM 3685 N N . CYS C 1 122 ? 102.288 -39.214 -73.215 1.00 183.63 122 CYS C N 1
ATOM 3686 C CA . CYS C 1 122 ? 102.586 -38.181 -74.208 1.00 182.23 122 CYS C CA 1
ATOM 3687 C C . CYS C 1 122 ? 101.897 -36.865 -73.869 1.00 176.91 122 CYS C C 1
ATOM 3688 O O . CYS C 1 122 ? 102.411 -35.789 -74.197 1.00 173.74 122 CYS C O 1
ATOM 3691 N N . LEU C 1 123 ? 100.730 -36.940 -73.228 1.00 172.37 123 LEU C N 1
ATOM 3692 C CA . LEU C 1 123 ? 99.993 -35.744 -72.824 1.00 161.22 123 LEU C CA 1
ATOM 3693 C C . LEU C 1 123 ? 100.782 -34.841 -71.879 1.00 156.54 123 LEU C C 1
ATOM 3694 O O . LEU C 1 123 ? 100.446 -33.658 -71.748 1.00 155.66 123 LEU C O 1
ATOM 3699 N N . GLU C 1 124 ? 101.805 -35.368 -71.210 1.00 152.70 124 GLU C N 1
ATOM 3700 C CA . GLU C 1 124 ? 102.405 -34.743 -70.038 1.00 158.14 124 GLU C CA 1
ATOM 3701 C C . GLU C 1 124 ? 103.682 -33.953 -70.331 1.00 167.63 124 GLU C C 1
ATOM 3702 O O . GLU C 1 124 ? 104.405 -33.601 -69.394 1.00 170.05 124 GLU C O 1
ATOM 3708 N N . ARG C 1 125 ? 103.977 -33.668 -71.601 1.00 175.72 125 ARG C N 1
ATOM 3709 C CA . ARG C 1 125 ? 105.222 -32.996 -71.992 1.00 179.07 125 ARG C CA 1
ATOM 3710 C C . ARG C 1 125 ? 105.004 -31.482 -72.014 1.00 180.10 125 ARG C C 1
ATOM 3711 O O . ARG C 1 125 ? 104.745 -30.871 -73.053 1.00 176.40 125 ARG C O 1
ATOM 3719 N N . ASP C 1 126 ? 105.128 -30.862 -70.831 1.00 173.55 126 ASP C N 1
ATOM 3720 C CA . ASP C 1 126 ? 104.852 -29.431 -70.697 1.00 166.52 126 ASP C CA 1
ATOM 3721 C C . ASP C 1 126 ? 105.812 -28.567 -71.505 1.00 168.15 126 ASP C C 1
ATOM 3722 O O . ASP C 1 126 ? 105.518 -27.392 -71.752 1.00 157.03 126 ASP C O 1
ATOM 3727 N N . ASP C 1 127 ? 106.951 -29.120 -71.910 1.00 182.09 127 ASP C N 1
ATOM 3728 C CA . ASP C 1 127 ? 107.981 -28.402 -72.650 1.00 181.78 127 ASP C CA 1
ATOM 3729 C C . ASP C 1 127 ? 107.838 -28.476 -74.165 1.00 191.92 127 ASP C C 1
ATOM 3730 O O . ASP C 1 127 ? 108.430 -27.648 -74.867 1.00 191.83 127 ASP C O 1
ATOM 3735 N N . ASN C 1 128 ? 107.066 -29.430 -74.686 1.00 209.02 128 ASN C N 1
ATOM 3736 C CA . ASN C 1 128 ? 107.039 -29.754 -76.112 1.00 210.27 128 ASN C CA 1
ATOM 3737 C C . ASN C 1 128 ? 105.595 -29.650 -76.586 1.00 206.48 128 ASN C C 1
ATOM 3738 O O . ASN C 1 128 ? 104.856 -30.647 -76.587 1.00 199.82 128 ASN C O 1
ATOM 3743 N N . PRO C 1 129 ? 105.146 -28.451 -76.971 1.00 188.91 129 PRO C N 1
ATOM 3744 C CA . PRO C 1 129 ? 103.710 -28.248 -77.234 1.00 180.60 129 PRO C CA 1
ATOM 3745 C C . PRO C 1 129 ? 103.145 -29.154 -78.313 1.00 186.57 129 PRO C C 1
ATOM 3746 O O . PRO C 1 129 ? 102.001 -29.617 -78.202 1.00 187.26 129 PRO C O 1
ATOM 3750 N N . SER C 1 130 ? 103.932 -29.427 -79.355 1.00 182.67 130 SER C N 1
ATOM 3751 C CA . SER C 1 130 ? 103.446 -30.220 -80.481 1.00 186.20 130 SER C CA 1
ATOM 3752 C C . SER C 1 130 ? 103.184 -31.673 -80.097 1.00 194.44 130 SER C C 1
ATOM 3753 O O . SER C 1 130 ? 102.210 -32.273 -80.567 1.00 195.51 130 SER C O 1
ATOM 3756 N N . LEU C 1 131 ? 104.051 -32.270 -79.274 1.00 206.06 131 LEU C N 1
ATOM 3757 C CA . LEU C 1 131 ? 103.827 -33.654 -78.864 1.00 204.66 131 LEU C CA 1
ATOM 3758 C C . LEU C 1 131 ? 102.542 -33.781 -78.053 1.00 205.04 131 LEU C C 1
ATOM 3759 O O . LEU C 1 131 ? 101.738 -34.696 -78.279 1.00 202.61 131 LEU C O 1
ATOM 3764 N N . GLN C 1 132 ? 102.326 -32.859 -77.108 1.00 181.24 132 GLN C N 1
ATOM 3765 C CA . GLN C 1 132 ? 101.055 -32.823 -76.390 1.00 161.98 132 GLN C CA 1
ATOM 3766 C C . GLN C 1 132 ? 99.880 -32.647 -77.340 1.00 169.10 132 GLN C C 1
ATOM 3767 O O . GLN C 1 132 ? 98.847 -33.299 -77.174 1.00 166.27 132 GLN C O 1
ATOM 3773 N N . PHE C 1 133 ? 99.999 -31.746 -78.318 1.00 174.85 133 PHE C N 1
ATOM 3774 C CA . PHE C 1 133 ? 98.893 -31.521 -79.246 1.00 170.45 133 PHE C CA 1
ATOM 3775 C C . PHE C 1 133 ? 98.546 -32.788 -80.020 1.00 176.37 133 PHE C C 1
ATOM 3776 O O . PHE C 1 133 ? 97.372 -33.170 -80.125 1.00 170.78 133 PHE C O 1
ATOM 3784 N N . GLU C 1 134 ? 99.563 -33.453 -80.574 1.00 196.03 134 GLU C N 1
ATOM 3785 C CA . GLU C 1 134 ? 99.329 -34.673 -81.340 1.00 188.68 134 GLU C CA 1
ATOM 3786 C C . GLU C 1 134 ? 98.721 -35.761 -80.467 1.00 187.35 134 GLU C C 1
ATOM 3787 O O . GLU C 1 134 ? 97.755 -36.427 -80.869 1.00 180.73 134 GLU C O 1
ATOM 3793 N N . ALA C 1 135 ? 99.260 -35.941 -79.257 1.00 188.53 135 ALA C N 1
ATOM 3794 C CA . ALA C 1 135 ? 98.705 -36.931 -78.343 1.00 179.62 135 ALA C CA 1
ATOM 3795 C C . ALA C 1 135 ? 97.258 -36.618 -77.998 1.00 176.10 135 ALA C C 1
ATOM 3796 O O . ALA C 1 135 ? 96.400 -37.509 -78.002 1.00 168.08 135 ALA C O 1
ATOM 3798 N N . ALA C 1 136 ? 96.971 -35.350 -77.712 1.00 167.68 136 ALA C N 1
ATOM 3799 C CA . ALA C 1 136 ? 95.630 -34.957 -77.312 1.00 147.85 136 ALA C CA 1
ATOM 3800 C C . ALA C 1 136 ? 94.630 -35.164 -78.439 1.00 142.54 136 ALA C C 1
ATOM 3801 O O . ALA C 1 136 ? 93.493 -35.567 -78.192 1.00 127.05 136 ALA C O 1
ATOM 3803 N N . TRP C 1 137 ? 95.025 -34.887 -79.683 1.00 150.77 137 TRP C N 1
ATOM 3804 C CA . TRP C 1 137 ? 94.097 -35.092 -80.794 1.00 150.03 137 TRP C CA 1
ATOM 3805 C C . TRP C 1 137 ? 93.912 -36.576 -81.123 1.00 147.09 137 TRP C C 1
ATOM 3806 O O . TRP C 1 137 ? 92.793 -36.999 -81.466 1.00 148.24 137 TRP C O 1
ATOM 3817 N N . ALA C 1 138 ? 94.949 -37.398 -80.929 1.00 150.34 138 ALA C N 1
ATOM 3818 C CA . ALA C 1 138 ? 94.746 -38.848 -80.954 1.00 149.60 138 ALA C CA 1
ATOM 3819 C C . ALA C 1 138 ? 93.703 -39.284 -79.921 1.00 141.72 138 ALA C C 1
ATOM 3820 O O . ALA C 1 138 ? 92.734 -39.982 -80.254 1.00 144.02 138 ALA C O 1
ATOM 3822 N N . LEU C 1 139 ? 93.884 -38.880 -78.656 1.00 133.61 139 LEU C N 1
ATOM 3823 C CA . LEU C 1 139 ? 92.929 -39.270 -77.615 1.00 139.21 139 LEU C CA 1
ATOM 3824 C C . LEU C 1 139 ? 91.543 -38.706 -77.891 1.00 129.74 139 LEU C C 1
ATOM 3825 O O . LEU C 1 139 ? 90.530 -39.348 -77.590 1.00 119.72 139 LEU C O 1
ATOM 3830 N N . THR C 1 140 ? 91.485 -37.491 -78.432 1.00 129.79 140 THR C N 1
ATOM 3831 C CA . THR C 1 140 ? 90.222 -36.884 -78.820 1.00 126.34 140 THR C CA 1
ATOM 3832 C C . THR C 1 140 ? 89.452 -37.789 -79.759 1.00 126.74 140 THR C C 1
ATOM 3833 O O . THR C 1 140 ? 88.253 -38.032 -79.575 1.00 117.77 140 THR C O 1
ATOM 3837 N N . ASN C 1 141 ? 90.132 -38.295 -80.781 1.00 138.46 141 ASN C N 1
ATOM 3838 C CA . ASN C 1 141 ? 89.450 -39.179 -81.713 1.00 134.75 141 ASN C CA 1
ATOM 3839 C C . ASN C 1 141 ? 89.126 -40.532 -81.090 1.00 137.36 141 ASN C C 1
ATOM 3840 O O . ASN C 1 141 ? 88.138 -41.165 -81.478 1.00 133.76 141 ASN C O 1
ATOM 3845 N N . ILE C 1 142 ? 89.934 -40.995 -80.131 1.00 151.84 142 ILE C N 1
ATOM 3846 C CA . ILE C 1 142 ? 89.612 -42.257 -79.459 1.00 151.01 142 ILE C CA 1
ATOM 3847 C C . ILE C 1 142 ? 88.323 -42.123 -78.652 1.00 147.18 142 ILE C C 1
ATOM 3848 O O . ILE C 1 142 ? 87.434 -42.981 -78.718 1.00 143.27 142 ILE C O 1
ATOM 3853 N N . ALA C 1 143 ? 88.201 -41.040 -77.884 1.00 137.87 143 ALA C N 1
ATOM 3854 C CA . ALA C 1 143 ? 87.042 -40.805 -77.028 1.00 118.60 143 ALA C CA 1
ATOM 3855 C C . ALA C 1 143 ? 85.888 -40.154 -77.774 1.00 124.78 143 ALA C C 1
ATOM 3856 O O . ALA C 1 143 ? 84.946 -39.668 -77.138 1.00 122.20 143 ALA C O 1
ATOM 3858 N N . SER C 1 144 ? 85.979 -40.062 -79.094 1.00 115.53 144 SER C N 1
ATOM 3859 C CA . SER C 1 144 ? 84.860 -39.656 -79.927 1.00 113.39 144 SER C CA 1
ATOM 3860 C C . SER C 1 144 ? 84.023 -40.838 -80.404 1.00 112.16 144 SER C C 1
ATOM 3861 O O . SER C 1 144 ? 83.084 -40.639 -81.182 1.00 115.22 144 SER C O 1
ATOM 3864 N N . GLY C 1 145 ? 84.313 -42.044 -79.937 1.00 109.75 145 GLY C N 1
ATOM 3865 C CA . GLY C 1 145 ? 83.718 -43.255 -80.487 1.00 123.89 145 GLY C CA 1
ATOM 3866 C C . GLY C 1 145 ? 82.590 -43.798 -79.637 1.00 121.47 145 GLY C C 1
ATOM 3867 O O . GLY C 1 145 ? 81.739 -43.048 -79.146 1.00 98.11 145 GLY C O 1
ATOM 3868 N N . THR C 1 146 ? 82.581 -45.117 -79.463 1.00 137.76 146 THR C N 1
ATOM 3869 C CA . THR C 1 146 ? 81.486 -45.766 -78.763 1.00 133.89 146 THR C CA 1
ATOM 3870 C C . THR C 1 146 ? 81.561 -45.432 -77.275 1.00 121.58 146 THR C C 1
ATOM 3871 O O . THR C 1 146 ? 82.518 -44.827 -76.795 1.00 121.76 146 THR C O 1
ATOM 3875 N N . SER C 1 147 ? 80.524 -45.831 -76.539 1.00 118.18 147 SER C N 1
ATOM 3876 C CA . SER C 1 147 ? 80.445 -45.488 -75.122 1.00 135.79 147 SER C CA 1
ATOM 3877 C C . SER C 1 147 ? 81.613 -46.080 -74.331 1.00 150.08 147 SER C C 1
ATOM 3878 O O . SER C 1 147 ? 82.296 -45.373 -73.572 1.00 156.10 147 SER C O 1
ATOM 3881 N N . GLU C 1 148 ? 81.886 -47.370 -74.535 1.00 144.36 148 GLU C N 1
ATOM 3882 C CA . GLU C 1 148 ? 82.924 -48.052 -73.768 1.00 139.77 148 GLU C CA 1
ATOM 3883 C C . GLU C 1 148 ? 84.330 -47.601 -74.166 1.00 141.69 148 GLU C C 1
ATOM 3884 O O . GLU C 1 148 ? 85.220 -47.528 -73.312 1.00 145.71 148 GLU C O 1
ATOM 3890 N N . GLN C 1 149 ? 84.540 -47.259 -75.438 1.00 145.20 149 GLN C N 1
ATOM 3891 C CA . GLN C 1 149 ? 85.829 -46.726 -75.880 1.00 151.60 149 GLN C CA 1
ATOM 3892 C C . GLN C 1 149 ? 86.142 -45.389 -75.204 1.00 137.66 149 GLN C C 1
ATOM 3893 O O . GLN C 1 149 ? 87.277 -45.140 -74.760 1.00 131.20 149 GLN C O 1
ATOM 3899 N N . THR C 1 150 ? 85.134 -44.526 -75.085 1.00 138.58 150 THR C N 1
ATOM 3900 C CA . THR C 1 150 ? 85.318 -43.259 -74.388 1.00 137.60 150 THR C CA 1
ATOM 3901 C C . THR C 1 150 ? 85.579 -43.477 -72.903 1.00 142.71 150 THR C C 1
ATOM 3902 O O . THR C 1 150 ? 86.418 -42.788 -72.300 1.00 133.43 150 THR C O 1
ATOM 3906 N N . GLN C 1 151 ? 84.858 -44.422 -72.291 1.00 151.16 151 GLN C N 1
ATOM 3907 C CA . GLN C 1 151 ? 85.126 -44.730 -70.891 1.00 149.87 151 GLN C CA 1
ATOM 3908 C C . GLN C 1 151 ? 86.554 -45.249 -70.723 1.00 152.40 151 GLN C C 1
ATOM 3909 O O . GLN C 1 151 ? 87.202 -44.986 -69.701 1.00 161.45 151 GLN C O 1
ATOM 3915 N N . ALA C 1 152 ? 87.064 -45.957 -71.738 1.00 153.35 152 ALA C N 1
ATOM 3916 C CA . ALA C 1 152 ? 88.459 -46.391 -71.746 1.00 148.25 152 ALA C CA 1
ATOM 3917 C C . ALA C 1 152 ? 89.411 -45.204 -71.736 1.00 148.21 152 ALA C C 1
ATOM 3918 O O . ALA C 1 152 ? 90.433 -45.224 -71.039 1.00 148.83 152 ALA C O 1
ATOM 3920 N N . VAL C 1 153 ? 89.109 -44.172 -72.528 1.00 142.66 153 VAL C N 1
ATOM 3921 C CA . VAL C 1 153 ? 89.968 -42.986 -72.515 1.00 128.94 153 VAL C CA 1
ATOM 3922 C C . VAL C 1 153 ? 89.958 -42.343 -71.134 1.00 137.21 153 VAL C C 1
ATOM 3923 O O . VAL C 1 153 ? 91.004 -41.928 -70.617 1.00 132.70 153 VAL C O 1
ATOM 3927 N N . VAL C 1 154 ? 88.776 -42.236 -70.522 1.00 153.25 154 VAL C N 1
ATOM 3928 C CA . VAL C 1 154 ? 88.684 -41.586 -69.212 1.00 162.57 154 VAL C CA 1
ATOM 3929 C C . VAL C 1 154 ? 89.482 -42.354 -68.161 1.00 168.18 154 VAL C C 1
ATOM 3930 O O . VAL C 1 154 ? 90.291 -41.774 -67.428 1.00 157.97 154 VAL C O 1
ATOM 3934 N N . GLN C 1 155 ? 89.264 -43.670 -68.065 1.00 169.31 155 GLN C N 1
ATOM 3935 C CA . GLN C 1 155 ? 89.946 -44.456 -67.038 1.00 158.07 155 GLN C CA 1
ATOM 3936 C C . GLN C 1 155 ? 91.449 -44.577 -67.260 1.00 147.56 155 GLN C C 1
ATOM 3937 O O . GLN C 1 155 ? 92.154 -45.020 -66.348 1.00 126.47 155 GLN C O 1
ATOM 3943 N N . SER C 1 156 ? 91.956 -44.214 -68.438 1.00 177.87 156 SER C N 1
ATOM 3944 C CA . SER C 1 156 ? 93.389 -43.992 -68.610 1.00 182.49 156 SER C CA 1
ATOM 3945 C C . SER C 1 156 ? 93.843 -42.799 -67.772 1.00 183.51 156 SER C C 1
ATOM 3946 O O . SER C 1 156 ? 95.033 -42.466 -67.734 1.00 183.25 156 SER C O 1
ATOM 3949 N N . ASN C 1 157 ? 92.881 -42.150 -67.112 1.00 166.17 157 ASN C N 1
ATOM 3950 C CA . ASN C 1 157 ? 93.113 -41.080 -66.146 1.00 167.60 157 ASN C CA 1
ATOM 3951 C C . ASN C 1 157 ? 93.834 -39.910 -66.821 1.00 155.34 157 ASN C C 1
ATOM 3952 O O . ASN C 1 157 ? 94.931 -39.496 -66.438 1.00 143.61 157 ASN C O 1
ATOM 3957 N N . ALA C 1 158 ? 93.178 -39.394 -67.864 1.00 148.66 158 ALA C N 1
ATOM 3958 C CA . ALA C 1 158 ? 93.695 -38.302 -68.673 1.00 140.87 158 ALA C CA 1
ATOM 3959 C C . ALA C 1 158 ? 93.002 -36.974 -68.415 1.00 132.30 158 ALA C C 1
ATOM 3960 O O . ALA C 1 158 ? 93.470 -35.947 -68.918 1.00 130.55 158 ALA C O 1
ATOM 3962 N N . VAL C 1 159 ? 91.890 -36.966 -67.676 1.00 122.03 159 VAL C N 1
ATOM 3963 C CA . VAL C 1 159 ? 91.136 -35.724 -67.487 1.00 123.35 159 VAL C CA 1
ATOM 3964 C C . VAL C 1 159 ? 91.934 -34.629 -66.779 1.00 137.42 159 VAL C C 1
ATOM 3965 O O . VAL C 1 159 ? 91.892 -33.476 -67.241 1.00 123.38 159 VAL C O 1
ATOM 3969 N N . PRO C 1 160 ? 92.669 -34.892 -65.679 1.00 146.80 160 PRO C N 1
ATOM 3970 C CA . PRO C 1 160 ? 93.436 -33.785 -65.082 1.00 138.51 160 PRO C CA 1
ATOM 3971 C C . PRO C 1 160 ? 94.507 -33.270 -66.019 1.00 144.37 160 PRO C C 1
ATOM 3972 O O . PRO C 1 160 ? 94.849 -32.079 -65.988 1.00 147.55 160 PRO C O 1
ATOM 3976 N N . LEU C 1 161 ? 95.035 -34.152 -66.867 1.00 144.10 161 LEU C N 1
ATOM 3977 C CA . LEU C 1 161 ? 96.039 -33.752 -67.842 1.00 147.40 161 LEU C CA 1
ATOM 3978 C C . LEU C 1 161 ? 95.462 -32.736 -68.820 1.00 151.23 161 LEU C C 1
ATOM 3979 O O . LEU C 1 161 ? 96.054 -31.676 -69.057 1.00 154.75 161 LEU C O 1
ATOM 3984 N N . PHE C 1 162 ? 94.277 -33.029 -69.363 1.00 142.58 162 PHE C N 1
ATOM 3985 C CA . PHE C 1 162 ? 93.580 -32.083 -70.231 1.00 136.79 162 PHE C CA 1
ATOM 3986 C C . PHE C 1 162 ? 93.277 -30.782 -69.496 1.00 144.62 162 PHE C C 1
ATOM 3987 O O . PHE C 1 162 ? 93.426 -29.686 -70.057 1.00 143.61 162 PHE C O 1
ATOM 3995 N N . LEU C 1 163 ? 92.844 -30.886 -68.237 1.00 133.81 163 LEU C N 1
ATOM 3996 C CA . LEU C 1 163 ? 92.525 -29.687 -67.468 1.00 130.44 163 LEU C CA 1
ATOM 3997 C C . LEU C 1 163 ? 93.733 -28.777 -67.315 1.00 140.12 163 LEU C C 1
ATOM 3998 O O . LEU C 1 163 ? 93.610 -27.551 -67.417 1.00 127.75 163 LEU C O 1
ATOM 4003 N N . ARG C 1 164 ? 94.909 -29.346 -67.048 1.00 153.16 164 ARG C N 1
ATOM 4004 C CA . ARG C 1 164 ? 96.079 -28.481 -66.970 1.00 150.90 164 ARG C CA 1
ATOM 4005 C C . ARG C 1 164 ? 96.472 -27.972 -68.350 1.00 150.20 164 ARG C C 1
ATOM 4006 O O . ARG C 1 164 ? 96.943 -26.837 -68.478 1.00 150.78 164 ARG C O 1
ATOM 4014 N N . LEU C 1 165 ? 96.259 -28.781 -69.392 1.00 154.63 165 LEU C N 1
ATOM 4015 C CA . LEU C 1 165 ? 96.510 -28.304 -70.748 1.00 150.43 165 LEU C CA 1
ATOM 4016 C C . LEU C 1 165 ? 95.653 -27.087 -71.062 1.00 144.99 165 LEU C C 1
ATOM 4017 O O . LEU C 1 165 ? 95.993 -26.291 -71.944 1.00 156.85 165 LEU C O 1
ATOM 4022 N N . LEU C 1 166 ? 94.527 -26.946 -70.365 1.00 130.79 166 LEU C N 1
ATOM 4023 C CA . LEU C 1 166 ? 93.693 -25.755 -70.514 1.00 131.77 166 LEU C CA 1
ATOM 4024 C C . LEU C 1 166 ? 94.388 -24.460 -70.088 1.00 137.53 166 LEU C C 1
ATOM 4025 O O . LEU C 1 166 ? 93.910 -23.378 -70.446 1.00 127.18 166 LEU C O 1
ATOM 4030 N N . HIS C 1 167 ? 95.470 -24.527 -69.309 1.00 137.89 167 HIS C N 1
ATOM 4031 C CA . HIS C 1 167 ? 96.157 -23.326 -68.843 1.00 141.09 167 HIS C CA 1
ATOM 4032 C C . HIS C 1 167 ? 97.438 -23.026 -69.620 1.00 155.60 167 HIS C C 1
ATOM 4033 O O . HIS C 1 167 ? 98.188 -22.125 -69.232 1.00 165.08 167 HIS C O 1
ATOM 4040 N N . SER C 1 168 ? 97.693 -23.745 -70.711 1.00 195.01 168 SER C N 1
ATOM 4041 C CA . SER C 1 168 ? 98.927 -23.592 -71.471 1.00 195.65 168 SER C CA 1
ATOM 4042 C C . SER C 1 168 ? 99.002 -22.227 -72.162 1.00 198.73 168 SER C C 1
ATOM 4043 O O . SER C 1 168 ? 97.974 -21.610 -72.453 1.00 207.22 168 SER C O 1
ATOM 4046 N N . PRO C 1 169 ? 100.212 -21.726 -72.421 1.00 167.14 169 PRO C N 1
ATOM 4047 C CA . PRO C 1 169 ? 100.369 -20.492 -73.204 1.00 161.53 169 PRO C CA 1
ATOM 4048 C C . PRO C 1 169 ? 100.168 -20.654 -74.704 1.00 158.49 169 PRO C C 1
ATOM 4049 O O . PRO C 1 169 ? 100.540 -19.748 -75.455 1.00 144.59 169 PRO C O 1
ATOM 4053 N N . HIS C 1 170 ? 99.606 -21.769 -75.168 1.00 169.00 170 HIS C N 1
ATOM 4054 C CA . HIS C 1 170 ? 99.417 -22.038 -76.589 1.00 170.62 170 HIS C CA 1
ATOM 4055 C C . HIS C 1 170 ? 97.934 -22.164 -76.911 1.00 164.41 170 HIS C C 1
ATOM 4056 O O . HIS C 1 170 ? 97.220 -22.941 -76.267 1.00 164.78 170 HIS C O 1
ATOM 4063 N N . GLN C 1 171 ? 97.475 -21.377 -77.889 1.00 153.80 171 GLN C N 1
ATOM 4064 C CA . GLN C 1 171 ? 96.064 -21.384 -78.273 1.00 150.46 171 GLN C CA 1
ATOM 4065 C C . GLN C 1 171 ? 95.570 -22.773 -78.654 1.00 162.04 171 GLN C C 1
ATOM 4066 O O . GLN C 1 171 ? 94.545 -23.241 -78.144 1.00 166.11 171 GLN C O 1
ATOM 4072 N N . ASN C 1 172 ? 96.279 -23.439 -79.568 1.00 169.42 172 ASN C N 1
ATOM 4073 C CA . ASN C 1 172 ? 95.795 -24.701 -80.121 1.00 170.24 172 ASN C CA 1
ATOM 4074 C C . ASN C 1 172 ? 95.787 -25.824 -79.089 1.00 173.36 172 ASN C C 1
ATOM 4075 O O . ASN C 1 172 ? 94.915 -26.700 -79.140 1.00 171.14 172 ASN C O 1
ATOM 4080 N N . VAL C 1 173 ? 96.738 -25.824 -78.152 1.00 193.49 173 VAL C N 1
ATOM 4081 C CA . VAL C 1 173 ? 96.730 -26.839 -77.101 1.00 195.68 173 VAL C CA 1
ATOM 4082 C C . VAL C 1 173 ? 95.491 -26.684 -76.226 1.00 190.28 173 VAL C C 1
ATOM 4083 O O . VAL C 1 173 ? 94.842 -27.672 -75.855 1.00 185.20 173 VAL C O 1
ATOM 4087 N N . CYS C 1 174 ? 95.144 -25.441 -75.883 1.00 165.11 174 CYS C N 1
ATOM 4088 C CA A CYS C 1 174 ? 93.897 -25.197 -75.167 0.99 147.41 174 CYS C CA 1
ATOM 4089 C CA B CYS C 1 174 ? 93.896 -25.199 -75.167 0.01 147.07 174 CYS C CA 1
ATOM 4090 C C . CYS C 1 174 ? 92.697 -25.623 -76.005 1.00 141.71 174 CYS C C 1
ATOM 4091 O O . CYS C 1 174 ? 91.741 -26.205 -75.481 1.00 134.83 174 CYS C O 1
ATOM 4096 N N . GLU C 1 175 ? 92.734 -25.344 -77.311 1.00 150.03 175 GLU C N 1
ATOM 4097 C CA . GLU C 1 175 ? 91.652 -25.752 -78.202 1.00 151.67 175 GLU C CA 1
ATOM 4098 C C . GLU C 1 175 ? 91.432 -27.255 -78.134 1.00 147.89 175 GLU C C 1
ATOM 4099 O O . GLU C 1 175 ? 90.296 -27.729 -78.014 1.00 138.81 175 GLU C O 1
ATOM 4105 N N . GLN C 1 176 ? 92.518 -28.020 -78.179 1.00 167.00 176 GLN C N 1
ATOM 4106 C CA . GLN C 1 176 ? 92.390 -29.470 -78.222 1.00 164.36 176 GLN C CA 1
ATOM 4107 C C . GLN C 1 176 ? 92.013 -30.047 -76.861 1.00 156.06 176 GLN C C 1
ATOM 4108 O O . GLN C 1 176 ? 91.263 -31.026 -76.790 1.00 155.49 176 GLN C O 1
ATOM 4114 N N . ALA C 1 177 ? 92.525 -29.469 -75.770 1.00 137.36 177 ALA C N 1
ATOM 4115 C CA . ALA C 1 177 ? 92.081 -29.905 -74.451 1.00 115.25 177 ALA C CA 1
ATOM 4116 C C . ALA C 1 177 ? 90.587 -29.650 -74.281 1.00 118.15 177 ALA C C 1
ATOM 4117 O O . ALA C 1 177 ? 89.855 -30.508 -73.769 1.00 116.62 177 ALA C O 1
ATOM 4119 N N . VAL C 1 178 ? 90.114 -28.480 -74.728 1.00 115.15 178 VAL C N 1
ATOM 4120 C CA . VAL C 1 178 ? 88.686 -28.179 -74.700 1.00 107.42 178 VAL C CA 1
ATOM 4121 C C . VAL C 1 178 ? 87.916 -29.196 -75.527 1.00 106.45 178 VAL C C 1
ATOM 4122 O O . VAL C 1 178 ? 86.868 -29.695 -75.103 1.00 102.46 178 VAL C O 1
ATOM 4126 N N . TRP C 1 179 ? 88.420 -29.513 -76.723 1.00 112.93 179 TRP C N 1
ATOM 4127 C CA . TRP C 1 179 ? 87.719 -30.437 -77.608 1.00 113.97 179 TRP C CA 1
ATOM 4128 C C . TRP C 1 179 ? 87.571 -31.801 -76.944 1.00 111.52 179 TRP C C 1
ATOM 4129 O O . TRP C 1 179 ? 86.474 -32.380 -76.894 1.00 112.77 179 TRP C O 1
ATOM 4140 N N . ALA C 1 180 ? 88.691 -32.336 -76.446 1.00 111.55 180 ALA C N 1
ATOM 4141 C CA . ALA C 1 180 ? 88.694 -33.662 -75.842 1.00 114.81 180 ALA C CA 1
ATOM 4142 C C . ALA C 1 180 ? 87.787 -33.704 -74.626 1.00 108.44 180 ALA C C 1
ATOM 4143 O O . ALA C 1 180 ? 86.988 -34.635 -74.460 1.00 97.77 180 ALA C O 1
ATOM 4145 N N . LEU C 1 181 ? 87.888 -32.694 -73.762 1.00 102.31 181 LEU C N 1
ATOM 4146 C CA . LEU C 1 181 ? 87.019 -32.673 -72.598 1.00 101.95 181 LEU C CA 1
ATOM 4147 C C . LEU C 1 181 ? 85.559 -32.613 -73.016 1.00 105.08 181 LEU C C 1
ATOM 4148 O O . LEU C 1 181 ? 84.740 -33.374 -72.502 1.00 102.15 181 LEU C O 1
ATOM 4153 N N . GLY C 1 182 ? 85.231 -31.781 -74.008 1.00 99.75 182 GLY C N 1
ATOM 4154 C CA . GLY C 1 182 ? 83.858 -31.716 -74.486 1.00 94.55 182 GLY C CA 1
ATOM 4155 C C . GLY C 1 182 ? 83.340 -33.063 -74.946 1.00 95.13 182 GLY C C 1
ATOM 4156 O O . GLY C 1 182 ? 82.195 -33.427 -74.663 1.00 103.73 182 GLY C O 1
ATOM 4157 N N . ASN C 1 183 ? 84.173 -33.819 -75.664 1.00 103.13 183 ASN C N 1
ATOM 4158 C CA . ASN C 1 183 ? 83.789 -35.186 -76.014 1.00 106.50 183 ASN C CA 1
ATOM 4159 C C . ASN C 1 183 ? 83.573 -36.030 -74.765 1.00 114.86 183 ASN C C 1
ATOM 4160 O O . ASN C 1 183 ? 82.671 -36.876 -74.725 1.00 117.23 183 ASN C O 1
ATOM 4165 N N . ILE C 1 184 ? 84.385 -35.808 -73.732 1.00 116.32 184 ILE C N 1
ATOM 4166 C CA . ILE C 1 184 ? 84.252 -36.584 -72.500 1.00 110.59 184 ILE C CA 1
ATOM 4167 C C . ILE C 1 184 ? 82.921 -36.280 -71.814 1.00 112.12 184 ILE C C 1
ATOM 4168 O O . ILE C 1 184 ? 82.206 -37.192 -71.382 1.00 112.54 184 ILE C O 1
ATOM 4173 N N . ILE C 1 185 ? 82.570 -34.994 -71.700 1.00 95.84 185 ILE C N 1
ATOM 4174 C CA . ILE C 1 185 ? 81.297 -34.597 -71.100 1.00 93.83 185 ILE C CA 1
ATOM 4175 C C . ILE C 1 185 ? 80.130 -35.184 -71.890 1.00 101.90 185 ILE C C 1
ATOM 4176 O O . ILE C 1 185 ? 79.083 -35.517 -71.317 1.00 96.66 185 ILE C O 1
ATOM 4181 N N . GLY C 1 186 ? 80.291 -35.341 -73.205 1.00 94.20 186 GLY C N 1
ATOM 4182 C CA . GLY C 1 186 ? 79.201 -35.788 -74.058 1.00 100.38 186 GLY C CA 1
ATOM 4183 C C . GLY C 1 186 ? 78.794 -37.246 -73.906 1.00 99.61 186 GLY C C 1
ATOM 4184 O O . GLY C 1 186 ? 77.730 -37.611 -74.417 1.00 94.97 186 GLY C O 1
ATOM 4185 N N . ASP C 1 187 ? 79.584 -38.083 -73.224 1.00 93.38 187 ASP C N 1
ATOM 4186 C CA . ASP C 1 187 ? 79.209 -39.494 -73.127 1.00 108.50 187 ASP C CA 1
ATOM 4187 C C . ASP C 1 187 ? 77.936 -39.676 -72.315 1.00 103.91 187 ASP C C 1
ATOM 4188 O O . ASP C 1 187 ? 76.983 -40.319 -72.769 1.00 103.71 187 ASP C O 1
ATOM 4193 N N . GLY C 1 188 ? 77.900 -39.118 -71.113 1.00 98.94 188 GLY C N 1
ATOM 4194 C CA . GLY C 1 188 ? 76.767 -39.275 -70.239 1.00 95.73 188 GLY C CA 1
ATOM 4195 C C . GLY C 1 188 ? 76.872 -38.353 -69.047 1.00 96.22 188 GLY C C 1
ATOM 4196 O O . GLY C 1 188 ? 77.897 -37.698 -68.827 1.00 93.73 188 GLY C O 1
ATOM 4197 N N . PRO C 1 189 ? 75.813 -38.300 -68.240 1.00 90.50 189 PRO C N 1
ATOM 4198 C CA . PRO C 1 189 ? 75.849 -37.442 -67.048 1.00 92.19 189 PRO C CA 1
ATOM 4199 C C . PRO C 1 189 ? 76.970 -37.806 -66.102 1.00 95.21 189 PRO C C 1
ATOM 4200 O O . PRO C 1 189 ? 77.481 -36.934 -65.389 1.00 103.03 189 PRO C O 1
ATOM 4204 N N . GLN C 1 190 ? 77.350 -39.085 -66.069 1.00 102.82 190 GLN C N 1
ATOM 4205 C CA . GLN C 1 190 ? 78.365 -39.553 -65.134 1.00 86.05 190 GLN C CA 1
ATOM 4206 C C . GLN C 1 190 ? 79.673 -38.812 -65.370 1.00 88.55 190 GLN C C 1
ATOM 4207 O O . GLN C 1 190 ? 80.233 -38.180 -64.463 1.00 88.59 190 GLN C O 1
ATOM 4213 N N . CYS C 1 191 ? 80.140 -38.838 -66.619 1.00 87.96 191 CYS C N 1
ATOM 4214 C CA . CYS C 1 191 ? 81.396 -38.202 -66.986 1.00 87.76 191 CYS C CA 1
ATOM 4215 C C . CYS C 1 191 ? 81.279 -36.686 -66.940 1.00 91.49 191 CYS C C 1
ATOM 4216 O O . CYS C 1 191 ? 82.251 -35.996 -66.621 1.00 82.25 191 CYS C O 1
ATOM 4219 N N . ARG C 1 192 ? 80.112 -36.145 -67.297 1.00 85.12 192 ARG C N 1
ATOM 4220 C CA . ARG C 1 192 ? 79.895 -34.707 -67.170 1.00 79.78 192 ARG C CA 1
ATOM 4221 C C . ARG C 1 192 ? 80.109 -34.247 -65.737 1.00 104.70 192 ARG C C 1
ATOM 4222 O O . ARG C 1 192 ? 80.855 -33.293 -65.479 1.00 111.32 192 ARG C O 1
ATOM 4230 N N . ASP C 1 193 ? 79.444 -34.913 -64.790 1.00 111.56 193 ASP C N 1
ATOM 4231 C CA . ASP C 1 193 ? 79.564 -34.532 -63.389 1.00 98.87 193 ASP C CA 1
ATOM 4232 C C . ASP C 1 193 ? 80.998 -34.703 -62.921 1.00 102.47 193 ASP C C 1
ATOM 4233 O O . ASP C 1 193 ? 81.525 -33.866 -62.178 1.00 103.54 193 ASP C O 1
ATOM 4238 N N . TYR C 1 194 ? 81.646 -35.783 -63.366 1.00 115.22 194 TYR C N 1
ATOM 4239 C CA . TYR C 1 194 ? 83.054 -36.003 -63.055 1.00 103.92 194 TYR C CA 1
ATOM 4240 C C . TYR C 1 194 ? 83.924 -34.842 -63.529 1.00 100.01 194 TYR C C 1
ATOM 4241 O O . TYR C 1 194 ? 84.685 -34.266 -62.746 1.00 98.93 194 TYR C O 1
ATOM 4250 N N . VAL C 1 195 ? 83.805 -34.464 -64.804 1.00 99.21 195 VAL C N 1
ATOM 4251 C CA . VAL C 1 195 ? 84.644 -33.399 -65.352 1.00 102.02 195 VAL C CA 1
ATOM 4252 C C . VAL C 1 195 ? 84.372 -32.081 -64.639 1.00 99.26 195 VAL C C 1
ATOM 4253 O O . VAL C 1 195 ? 85.296 -31.301 -64.373 1.00 97.20 195 VAL C O 1
ATOM 4257 N N . ILE C 1 196 ? 83.105 -31.810 -64.316 1.00 93.04 196 ILE C N 1
ATOM 4258 C CA . ILE C 1 196 ? 82.781 -30.605 -63.559 1.00 84.31 196 ILE C CA 1
ATOM 4259 C C . ILE C 1 196 ? 83.480 -30.619 -62.208 1.00 92.84 196 ILE C C 1
ATOM 4260 O O . ILE C 1 196 ? 84.069 -29.616 -61.787 1.00 106.11 196 ILE C O 1
ATOM 4265 N N . SER C 1 197 ? 83.436 -31.760 -61.511 1.00 104.04 197 SER C N 1
ATOM 4266 C CA . SER C 1 197 ? 83.957 -31.829 -60.149 1.00 116.95 197 SER C CA 1
ATOM 4267 C C . SER C 1 197 ? 85.442 -31.507 -60.088 1.00 108.71 197 SER C C 1
ATOM 4268 O O . SER C 1 197 ? 85.941 -31.124 -59.025 1.00 102.71 197 SER C O 1
ATOM 4271 N N . LEU C 1 198 ? 86.154 -31.636 -61.204 1.00 107.62 198 LEU C N 1
ATOM 4272 C CA . LEU C 1 198 ? 87.542 -31.218 -61.269 1.00 100.91 198 LEU C CA 1
ATOM 4273 C C . LEU C 1 198 ? 87.667 -29.746 -61.638 1.00 101.57 198 LEU C C 1
ATOM 4274 O O . LEU C 1 198 ? 88.781 -29.256 -61.847 1.00 107.02 198 LEU C O 1
ATOM 4279 N N . GLY C 1 199 ? 86.543 -29.039 -61.730 1.00 109.52 199 GLY C N 1
ATOM 4280 C CA . GLY C 1 199 ? 86.527 -27.594 -61.827 1.00 113.42 199 GLY C CA 1
ATOM 4281 C C . GLY C 1 199 ? 86.782 -27.081 -63.226 1.00 103.47 199 GLY C C 1
ATOM 4282 O O . GLY C 1 199 ? 87.522 -26.113 -63.413 1.00 121.46 199 GLY C O 1
ATOM 4283 N N . VAL C 1 200 ? 86.133 -27.696 -64.214 1.00 96.82 200 VAL C N 1
ATOM 4284 C CA . VAL C 1 200 ? 86.400 -27.370 -65.612 1.00 97.25 200 VAL C CA 1
ATOM 4285 C C . VAL C 1 200 ? 85.687 -26.091 -66.046 1.00 97.25 200 VAL C C 1
ATOM 4286 O O . VAL C 1 200 ? 86.156 -25.393 -66.965 1.00 90.34 200 VAL C O 1
ATOM 4290 N N . VAL C 1 201 ? 84.591 -25.747 -65.365 1.00 91.35 201 VAL C N 1
ATOM 4291 C CA . VAL C 1 201 ? 83.606 -24.822 -65.915 1.00 80.16 201 VAL C CA 1
ATOM 4292 C C . VAL C 1 201 ? 84.127 -23.387 -65.907 1.00 86.75 201 VAL C C 1
ATOM 4293 O O . VAL C 1 201 ? 83.999 -22.664 -66.903 1.00 101.62 201 VAL C O 1
ATOM 4297 N N . LYS C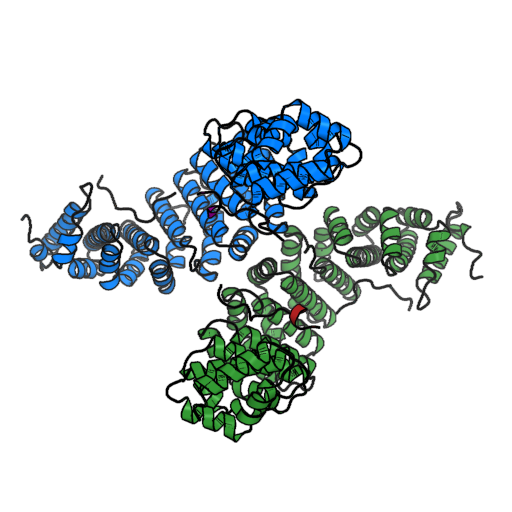 1 202 ? 84.686 -22.935 -64.779 1.00 98.82 202 LYS C N 1
ATOM 4298 C CA . LYS C 1 202 ? 85.146 -21.548 -64.716 1.00 109.43 202 LYS C CA 1
ATOM 4299 C C . LYS C 1 202 ? 86.281 -21.281 -65.697 1.00 99.72 202 LYS C C 1
ATOM 4300 O O . LYS C 1 202 ? 86.224 -20.262 -66.411 1.00 107.48 202 LYS C O 1
ATOM 4306 N N . PRO C 1 203 ? 87.317 -22.128 -65.805 1.00 102.41 203 PRO C N 1
ATOM 4307 C CA . PRO C 1 203 ? 88.293 -21.914 -66.886 1.00 111.34 203 PRO C CA 1
ATOM 4308 C C . PRO C 1 203 ? 87.683 -21.974 -68.274 1.00 105.24 203 PRO C C 1
ATOM 4309 O O . PRO C 1 203 ? 88.108 -21.203 -69.144 1.00 110.44 203 PRO C O 1
ATOM 4313 N N . LEU C 1 204 ? 86.707 -22.855 -68.528 1.00 106.00 204 LEU C N 1
ATOM 4314 C CA . LEU C 1 204 ? 86.112 -22.861 -69.865 1.00 101.64 204 LEU C CA 1
ATOM 4315 C C . LEU C 1 204 ? 85.437 -21.527 -70.169 1.00 87.05 204 LEU C C 1
ATOM 4316 O O . LEU C 1 204 ? 85.600 -20.968 -71.259 1.00 94.89 204 LEU C O 1
ATOM 4321 N N . LEU C 1 205 ? 84.686 -20.990 -69.204 1.00 99.53 205 LEU C N 1
ATOM 4322 C CA . LEU C 1 205 ? 83.987 -19.726 -69.425 1.00 104.79 205 LEU C CA 1
ATOM 4323 C C . LEU C 1 205 ? 84.918 -18.522 -69.457 1.00 111.13 205 LEU C C 1
ATOM 4324 O O . LEU C 1 205 ? 84.530 -17.480 -69.997 1.00 100.61 205 LEU C O 1
ATOM 4329 N N . SER C 1 206 ? 86.129 -18.627 -68.904 1.00 109.66 206 SER C N 1
ATOM 4330 C CA . SER C 1 206 ? 87.032 -17.483 -68.972 1.00 102.35 206 SER C CA 1
ATOM 4331 C C . SER C 1 206 ? 87.492 -17.186 -70.395 1.00 107.36 206 SER C C 1
ATOM 4332 O O . SER C 1 206 ? 87.821 -16.033 -70.697 1.00 104.07 206 SER C O 1
ATOM 4335 N N . PHE C 1 207 ? 87.516 -18.191 -71.275 1.00 112.96 207 PHE C N 1
ATOM 4336 C CA . PHE C 1 207 ? 88.005 -17.984 -72.635 1.00 108.48 207 PHE C CA 1
ATOM 4337 C C . PHE C 1 207 ? 87.141 -17.016 -73.432 1.00 107.88 207 PHE C C 1
ATOM 4338 O O . PHE C 1 207 ? 87.629 -16.437 -74.407 1.00 112.61 207 PHE C O 1
ATOM 4346 N N . ILE C 1 208 ? 85.871 -16.844 -73.061 1.00 110.06 208 ILE C N 1
ATOM 4347 C CA . ILE C 1 208 ? 85.007 -15.884 -73.741 1.00 105.77 208 ILE C CA 1
ATOM 4348 C C . ILE C 1 208 ? 85.517 -14.470 -73.498 1.00 124.39 208 ILE C C 1
ATOM 4349 O O . ILE C 1 208 ? 85.451 -13.947 -72.380 1.00 136.51 208 ILE C O 1
ATOM 4354 N N . SER C 1 209 ? 86.040 -13.855 -74.554 1.00 135.42 209 SER C N 1
ATOM 4355 C CA . SER C 1 209 ? 86.570 -12.501 -74.530 1.00 146.80 209 SER C CA 1
ATOM 4356 C C . SER C 1 209 ? 86.499 -11.971 -75.950 1.00 153.81 209 SER C C 1
ATOM 4357 O O . SER C 1 209 ? 86.628 -12.753 -76.897 1.00 149.78 209 SER C O 1
ATOM 4360 N N . PRO C 1 210 ? 86.303 -10.663 -76.139 1.00 154.04 210 PRO C N 1
ATOM 4361 C CA . PRO C 1 210 ? 86.162 -10.129 -77.508 1.00 147.54 210 PRO C CA 1
ATOM 4362 C C . PRO C 1 210 ? 87.340 -10.429 -78.426 1.00 146.40 210 PRO C C 1
ATOM 4363 O O . PRO C 1 210 ? 87.227 -10.200 -79.637 1.00 130.34 210 PRO C O 1
ATOM 4367 N N . SER C 1 211 ? 88.452 -10.935 -77.901 1.00 159.34 211 SER C N 1
ATOM 4368 C CA . SER C 1 211 ? 89.660 -11.187 -78.676 1.00 158.20 211 SER C CA 1
ATOM 4369 C C . SER C 1 211 ? 89.873 -12.681 -78.908 1.00 144.88 211 SER C C 1
ATOM 4370 O O . SER C 1 211 ? 90.994 -13.184 -78.821 1.00 139.74 211 SER C O 1
ATOM 4373 N N . ILE C 1 212 ? 88.797 -13.407 -79.200 1.00 140.70 212 ILE C N 1
ATOM 4374 C CA . ILE C 1 212 ? 88.866 -14.859 -79.351 1.00 140.39 212 ILE C CA 1
ATOM 4375 C C . ILE C 1 212 ? 88.683 -15.224 -80.821 1.00 148.20 212 ILE C C 1
ATOM 4376 O O . ILE C 1 212 ? 87.874 -14.598 -81.522 1.00 144.55 212 ILE C O 1
ATOM 4381 N N . PRO C 1 213 ? 89.438 -16.192 -81.341 1.00 150.05 213 PRO C N 1
ATOM 4382 C CA . PRO C 1 213 ? 89.110 -16.744 -82.658 1.00 140.33 213 PRO C CA 1
ATOM 4383 C C . PRO C 1 213 ? 87.774 -17.460 -82.603 1.00 140.54 213 PRO C C 1
ATOM 4384 O O . PRO C 1 213 ? 87.431 -18.094 -81.603 1.00 138.86 213 PRO C O 1
ATOM 4388 N N . ILE C 1 214 ? 87.015 -17.352 -83.690 1.00 130.33 214 ILE C N 1
ATOM 4389 C CA . ILE C 1 214 ? 85.666 -17.900 -83.675 1.00 117.62 214 ILE C CA 1
ATOM 4390 C C . ILE C 1 214 ? 85.699 -19.421 -83.827 1.00 108.39 214 ILE C C 1
ATOM 4391 O O . ILE C 1 214 ? 84.830 -20.122 -83.288 1.00 107.00 214 ILE C O 1
ATOM 4396 N N . THR C 1 215 ? 86.707 -19.951 -84.531 1.00 109.46 215 THR C N 1
ATOM 4397 C CA . THR C 1 215 ? 86.896 -21.398 -84.629 1.00 115.76 215 THR C CA 1
ATOM 4398 C C . THR C 1 215 ? 87.001 -22.042 -83.250 1.00 124.69 215 THR C C 1
ATOM 4399 O O . THR C 1 215 ? 86.595 -23.195 -83.063 1.00 123.96 215 THR C O 1
ATOM 4403 N N . PHE C 1 216 ? 87.509 -21.293 -82.274 1.00 133.39 216 PHE C N 1
ATOM 4404 C CA . PHE C 1 216 ? 87.769 -21.697 -80.898 1.00 127.59 216 PHE C CA 1
ATOM 4405 C C . PHE C 1 216 ? 86.541 -21.457 -80.021 1.00 124.03 216 PHE C C 1
ATOM 4406 O O . PHE C 1 216 ? 86.166 -22.301 -79.184 1.00 117.91 216 PHE C O 1
ATOM 4414 N N . LEU C 1 217 ? 85.900 -20.308 -80.242 1.00 117.22 217 LEU C N 1
ATOM 4415 C CA . LEU C 1 217 ? 84.651 -19.981 -79.568 1.00 110.18 217 LEU C CA 1
ATOM 4416 C C . LEU C 1 217 ? 83.578 -21.025 -79.849 1.00 107.64 217 LEU C C 1
ATOM 4417 O O . LEU C 1 217 ? 82.757 -21.335 -78.975 1.00 109.50 217 LEU C O 1
ATOM 4422 N N . ARG C 1 218 ? 83.561 -21.571 -81.067 1.00 86.85 218 ARG C N 1
ATOM 4423 C CA . ARG C 1 218 ? 82.554 -22.573 -81.402 1.00 92.36 218 ARG C CA 1
ATOM 4424 C C . ARG C 1 218 ? 82.720 -23.842 -80.574 1.00 107.34 218 ARG C C 1
ATOM 4425 O O . ARG C 1 218 ? 81.729 -24.410 -80.099 1.00 113.17 218 ARG C O 1
ATOM 4433 N N . ASN C 1 219 ? 83.959 -24.295 -80.371 1.00 125.88 219 ASN C N 1
ATOM 4434 C CA . ASN C 1 219 ? 84.178 -25.448 -79.502 1.00 127.03 219 ASN C CA 1
ATOM 4435 C C . ASN C 1 219 ? 83.812 -25.137 -78.058 1.00 120.42 219 ASN C C 1
ATOM 4436 O O . ASN C 1 219 ? 83.257 -25.993 -77.358 1.00 119.76 219 ASN C O 1
ATOM 4441 N N . VAL C 1 220 ? 84.120 -23.926 -77.588 1.00 108.77 220 VAL C N 1
ATOM 4442 C CA . VAL C 1 220 ? 83.718 -23.561 -76.228 1.00 95.27 220 VAL C CA 1
ATOM 4443 C C . VAL C 1 220 ? 82.202 -23.667 -76.075 1.00 95.49 220 VAL C C 1
ATOM 4444 O O . VAL C 1 220 ? 81.688 -24.256 -75.111 1.00 93.98 220 VAL C O 1
ATOM 4448 N N . THR C 1 221 ? 81.465 -23.132 -77.049 1.00 98.94 221 THR C N 1
ATOM 4449 C CA . THR C 1 221 ? 80.009 -23.153 -76.969 1.00 96.24 221 THR C CA 1
ATOM 4450 C C . THR C 1 221 ? 79.473 -24.582 -77.076 1.00 94.26 221 THR C C 1
ATOM 4451 O O . THR C 1 221 ? 78.510 -24.953 -76.387 1.00 92.00 221 THR C O 1
ATOM 4455 N N . TRP C 1 222 ? 80.103 -25.401 -77.921 1.00 88.09 222 TRP C N 1
ATOM 4456 C CA . TRP C 1 222 ? 79.749 -26.814 -78.022 1.00 91.84 222 TRP C CA 1
ATOM 4457 C C . TRP C 1 222 ? 79.889 -27.518 -76.678 1.00 98.05 222 TRP C C 1
ATOM 4458 O O . TRP C 1 222 ? 78.996 -28.267 -76.251 1.00 88.12 222 TRP C O 1
ATOM 4469 N N . VAL C 1 223 ? 81.023 -27.309 -76.009 1.00 99.45 223 VAL C N 1
ATOM 4470 C CA . VAL C 1 223 ? 81.251 -27.963 -74.725 1.00 92.15 223 VAL C CA 1
ATOM 4471 C C . VAL C 1 223 ? 80.234 -27.478 -73.701 1.00 88.11 223 VAL C C 1
ATOM 4472 O O . VAL C 1 223 ? 79.804 -28.237 -72.824 1.00 98.19 223 VAL C O 1
ATOM 4476 N N . MET C 1 224 ? 79.845 -26.203 -73.782 1.00 80.53 224 MET C N 1
ATOM 4477 C CA . MET C 1 224 ? 78.787 -25.718 -72.898 1.00 79.08 224 MET C CA 1
ATOM 4478 C C . MET C 1 224 ? 77.499 -26.498 -73.118 1.00 78.09 224 MET C C 1
ATOM 4479 O O . MET C 1 224 ? 76.830 -26.922 -72.161 1.00 77.96 224 MET C O 1
ATOM 4484 N N . VAL C 1 225 ? 77.137 -26.698 -74.386 1.00 70.00 225 VAL C N 1
ATOM 4485 C CA . VAL C 1 225 ? 75.921 -27.448 -74.687 1.00 73.15 225 VAL C CA 1
ATOM 4486 C C . VAL C 1 225 ? 76.018 -28.850 -74.101 1.00 74.44 225 VAL C C 1
ATOM 4487 O O . VAL C 1 225 ? 75.054 -29.362 -73.518 1.00 82.29 225 VAL C O 1
ATOM 4491 N N . ASN C 1 226 ? 77.183 -29.492 -74.239 1.00 75.03 226 ASN C N 1
ATOM 4492 C CA . ASN C 1 226 ? 77.367 -30.798 -73.605 1.00 75.68 226 ASN C CA 1
ATOM 4493 C C . ASN C 1 226 ? 77.231 -30.724 -72.093 1.00 79.23 226 ASN C C 1
ATOM 4494 O O . ASN C 1 226 ? 76.746 -31.675 -71.467 1.00 83.27 226 ASN C O 1
ATOM 4499 N N . LEU C 1 227 ? 77.649 -29.614 -71.488 1.00 72.13 227 LEU C N 1
ATOM 4500 C CA . LEU C 1 227 ? 77.465 -29.473 -70.050 1.00 66.04 227 LEU C CA 1
ATOM 4501 C C . LEU C 1 227 ? 75.992 -29.386 -69.685 1.00 65.29 227 LEU C C 1
ATOM 4502 O O . LEU C 1 227 ? 75.610 -29.771 -68.575 1.00 62.02 227 LEU C O 1
ATOM 4507 N N . CYS C 1 228 ? 75.151 -28.885 -70.588 1.00 69.57 228 CYS C N 1
ATOM 4508 C CA . CYS C 1 228 ? 73.759 -28.671 -70.207 1.00 69.76 228 CYS C CA 1
ATOM 4509 C C . CYS C 1 228 ? 72.819 -29.841 -70.490 1.00 79.71 228 CYS C C 1
ATOM 4510 O O . CYS C 1 228 ? 71.667 -29.791 -70.046 1.00 85.43 228 CYS C O 1
ATOM 4513 N N . ARG C 1 229 ? 73.256 -30.897 -71.174 1.00 70.20 229 ARG C N 1
ATOM 4514 C CA . ARG C 1 229 ? 72.301 -31.914 -71.588 1.00 72.26 229 ARG C CA 1
ATOM 4515 C C . ARG C 1 229 ? 72.306 -33.058 -70.569 1.00 87.00 229 ARG C C 1
ATOM 4516 O O . ARG C 1 229 ? 72.881 -32.944 -69.481 1.00 79.35 229 ARG C O 1
ATOM 4524 N N . HIS C 1 230 ? 71.664 -34.173 -70.931 1.00 68.42 230 HIS C N 1
ATOM 4525 C CA . HIS C 1 230 ? 71.496 -35.360 -70.089 1.00 66.58 230 HIS C CA 1
ATOM 4526 C C . HIS C 1 230 ? 70.650 -35.037 -68.851 1.00 76.66 230 HIS C C 1
ATOM 4527 O O . HIS C 1 230 ? 71.140 -34.925 -67.727 1.00 79.85 230 HIS C O 1
ATOM 4534 N N . LYS C 1 231 ? 69.355 -34.872 -69.101 1.00 91.26 231 LYS C N 1
ATOM 4535 C CA . LYS C 1 231 ? 68.361 -34.558 -68.079 1.00 67.01 231 LYS C CA 1
ATOM 4536 C C . LYS C 1 231 ? 68.323 -35.531 -66.898 1.00 89.79 231 LYS C C 1
ATOM 4537 O O . LYS C 1 231 ? 67.607 -35.281 -65.924 1.00 110.04 231 LYS C O 1
ATOM 4543 N N . ASP C 1 232 ? 69.031 -36.656 -66.977 1.00 80.99 232 ASP C N 1
ATOM 4544 C CA . ASP C 1 232 ? 68.984 -37.681 -65.933 1.00 83.63 232 ASP C CA 1
ATOM 4545 C C . ASP C 1 232 ? 70.381 -38.153 -65.541 1.00 93.19 232 ASP C C 1
ATOM 4546 O O . ASP C 1 232 ? 70.960 -39.010 -66.230 1.00 111.40 232 ASP C O 1
ATOM 4551 N N . PRO C 1 233 ? 70.949 -37.650 -64.429 1.00 78.73 233 PRO C N 1
ATOM 4552 C CA . PRO C 1 233 ? 70.494 -36.512 -63.623 1.00 69.15 233 PRO C CA 1
ATOM 4553 C C . PRO C 1 233 ? 70.972 -35.192 -64.232 1.00 74.56 233 PRO C C 1
ATOM 4554 O O . PRO C 1 233 ? 72.069 -35.161 -64.791 1.00 90.75 233 PRO C O 1
ATOM 4558 N N . PRO C 1 234 ? 70.193 -34.123 -64.097 1.00 53.64 234 PRO C N 1
ATOM 4559 C CA . PRO C 1 234 ? 70.585 -32.831 -64.681 1.00 69.07 234 PRO C CA 1
ATOM 4560 C C . PRO C 1 234 ? 71.840 -32.280 -64.023 1.00 62.37 234 PRO C C 1
ATOM 4561 O O . PRO C 1 234 ? 72.224 -32.719 -62.929 1.00 55.36 234 PRO C O 1
ATOM 4565 N N . PRO C 1 235 ? 72.514 -31.327 -64.663 1.00 53.28 235 PRO C N 1
ATOM 4566 C CA . PRO C 1 235 ? 73.802 -30.826 -64.147 1.00 52.25 235 PRO C CA 1
ATOM 4567 C C . PRO C 1 235 ? 73.657 -30.096 -62.823 1.00 68.02 235 PRO C C 1
ATOM 4568 O O . PRO C 1 235 ? 72.553 -29.670 -62.452 1.00 75.31 235 PRO C O 1
ATOM 4572 N N . PRO C 1 236 ? 74.750 -29.971 -62.064 1.00 60.03 236 PRO C N 1
ATOM 4573 C CA . PRO C 1 236 ? 74.685 -29.305 -60.756 1.00 52.52 236 PRO C CA 1
ATOM 4574 C C . PRO C 1 236 ? 74.208 -27.860 -60.855 1.00 54.35 236 PRO C C 1
ATOM 4575 O O . PRO C 1 236 ? 74.483 -27.151 -61.826 1.00 68.39 236 PRO C O 1
ATOM 4579 N N . MET C 1 237 ? 73.467 -27.436 -59.827 1.00 55.43 237 MET C N 1
ATOM 4580 C CA . MET C 1 237 ? 72.942 -26.075 -59.790 1.00 51.28 237 MET C CA 1
ATOM 4581 C C . MET C 1 237 ? 74.064 -25.055 -59.922 1.00 65.95 237 MET C C 1
ATOM 4582 O O . MET C 1 237 ? 73.903 -24.020 -60.588 1.00 67.00 237 MET C O 1
ATOM 4587 N N . GLU C 1 238 ? 75.218 -25.346 -59.315 1.00 66.39 238 GLU C N 1
ATOM 4588 C CA . GLU C 1 238 ? 76.356 -24.437 -59.385 1.00 91.26 238 GLU C CA 1
ATOM 4589 C C . GLU C 1 238 ? 76.698 -24.094 -60.826 1.00 88.70 238 GLU C C 1
ATOM 4590 O O . GLU C 1 238 ? 76.772 -22.920 -61.207 1.00 81.69 238 GLU C O 1
ATOM 4596 N N . THR C 1 239 ? 76.893 -25.121 -61.647 1.00 72.46 239 THR C N 1
ATOM 4597 C CA . THR C 1 239 ? 77.358 -24.899 -63.008 1.00 69.24 239 THR C CA 1
ATOM 4598 C C . THR C 1 239 ? 76.270 -24.342 -63.915 1.00 55.07 239 THR C C 1
ATOM 4599 O O . THR C 1 239 ? 76.583 -23.618 -64.860 1.00 62.64 239 THR C O 1
ATOM 4603 N N . ILE C 1 240 ? 75.003 -24.697 -63.695 1.00 49.05 240 ILE C N 1
ATOM 4604 C CA . ILE C 1 240 ? 73.955 -24.054 -64.481 1.00 43.42 240 ILE C CA 1
ATOM 4605 C C . ILE C 1 240 ? 73.940 -22.554 -64.202 1.00 50.73 240 ILE C C 1
ATOM 4606 O O . ILE C 1 240 ? 73.805 -21.738 -65.127 1.00 52.82 240 ILE C O 1
ATOM 4611 N N . GLN C 1 241 ? 74.097 -22.161 -62.926 1.00 53.76 241 GLN C N 1
ATOM 4612 C CA . GLN C 1 241 ? 74.153 -20.730 -62.618 1.00 64.65 241 GLN C CA 1
ATOM 4613 C C . GLN C 1 241 ? 75.458 -20.087 -63.054 1.00 51.21 241 GLN C C 1
ATOM 4614 O O . GLN C 1 241 ? 75.519 -18.861 -63.178 1.00 51.24 241 GLN C O 1
ATOM 4620 N N . GLU C 1 242 ? 76.508 -20.877 -63.258 1.00 48.31 242 GLU C N 1
ATOM 4621 C CA . GLU C 1 242 ? 77.710 -20.329 -63.878 1.00 57.96 242 GLU C CA 1
ATOM 4622 C C . GLU C 1 242 ? 77.526 -20.117 -65.381 1.00 62.33 242 GLU C C 1
ATOM 4623 O O . GLU C 1 242 ? 77.946 -19.087 -65.918 1.00 58.22 242 GLU C O 1
ATOM 4629 N N . ILE C 1 243 ? 76.883 -21.067 -66.064 1.00 66.00 243 ILE C N 1
ATOM 4630 C CA . ILE C 1 243 ? 76.724 -20.998 -67.517 1.00 44.07 243 ILE C CA 1
ATOM 4631 C C . ILE C 1 243 ? 75.705 -19.940 -67.941 1.00 45.91 243 ILE C C 1
ATOM 4632 O O . ILE C 1 243 ? 75.930 -19.228 -68.925 1.00 48.81 243 ILE C O 1
ATOM 4637 N N . LEU C 1 244 ? 74.565 -19.834 -67.255 1.00 45.71 244 LEU C N 1
ATOM 4638 C CA . LEU C 1 244 ? 73.528 -18.918 -67.740 1.00 55.60 244 LEU C CA 1
ATOM 4639 C C . LEU C 1 244 ? 74.023 -17.495 -68.000 1.00 64.08 244 LEU C C 1
ATOM 4640 O O . LEU C 1 244 ? 73.579 -16.896 -68.995 1.00 65.40 244 LEU C O 1
ATOM 4645 N N . PRO C 1 245 ? 74.895 -16.893 -67.182 1.00 52.34 245 PRO C N 1
ATOM 4646 C CA . PRO C 1 245 ? 75.481 -15.606 -67.602 1.00 62.90 245 PRO C CA 1
ATOM 4647 C C . PRO C 1 245 ? 76.260 -15.709 -68.903 1.00 62.94 245 PRO C C 1
ATOM 4648 O O . PRO C 1 245 ? 76.176 -14.812 -69.760 1.00 58.05 245 PRO C O 1
ATOM 4652 N N . ALA C 1 246 ? 76.979 -16.817 -69.102 1.00 64.05 246 ALA C N 1
ATOM 4653 C CA . ALA C 1 246 ? 77.677 -17.014 -70.366 1.00 62.06 246 ALA C CA 1
ATOM 4654 C C . ALA C 1 246 ? 76.695 -17.065 -71.529 1.00 64.73 246 ALA C C 1
ATOM 4655 O O . ALA C 1 246 ? 76.999 -16.585 -72.625 1.00 63.26 246 ALA C O 1
ATOM 4657 N N . LEU C 1 247 ? 75.520 -17.669 -71.322 1.00 66.62 247 LEU C N 1
ATOM 4658 C CA . LEU C 1 247 ? 74.541 -17.731 -72.405 1.00 54.34 247 LEU C CA 1
ATOM 4659 C C . LEU C 1 247 ? 73.881 -16.374 -72.657 1.00 47.47 247 LEU C C 1
ATOM 4660 O O . LEU C 1 247 ? 73.586 -16.037 -73.808 1.00 58.00 247 LEU C O 1
ATOM 4665 N N . CYS C 1 248 ? 73.610 -15.590 -71.604 1.00 49.11 248 CYS C N 1
ATOM 4666 C CA . CYS C 1 248 ? 73.188 -14.210 -71.842 1.00 43.68 248 CYS C CA 1
ATOM 4667 C C . CYS C 1 248 ? 74.216 -13.462 -72.673 1.00 52.20 248 CYS C C 1
ATOM 4668 O O . CYS C 1 248 ? 73.854 -12.592 -73.472 1.00 62.49 248 CYS C O 1
ATOM 4671 N N . VAL C 1 249 ? 75.499 -13.777 -72.500 1.00 63.87 249 VAL C N 1
ATOM 4672 C CA . VAL C 1 249 ? 76.517 -13.161 -73.352 1.00 66.19 249 VAL C CA 1
ATOM 4673 C C . VAL C 1 249 ? 76.415 -13.684 -74.785 1.00 63.67 249 VAL C C 1
ATOM 4674 O O . VAL C 1 249 ? 76.333 -12.907 -75.744 1.00 59.06 249 VAL C O 1
ATOM 4678 N N . LEU C 1 250 ? 76.386 -15.009 -74.946 1.00 52.83 250 LEU C N 1
ATOM 4679 C CA . LEU C 1 250 ? 76.489 -15.619 -76.269 1.00 48.50 250 LEU C CA 1
ATOM 4680 C C . LEU C 1 250 ? 75.231 -15.454 -77.121 1.00 48.40 250 LEU C C 1
ATOM 4681 O O . LEU C 1 250 ? 75.315 -15.585 -78.346 1.00 61.23 250 LEU C O 1
ATOM 4686 N N . ILE C 1 251 ? 74.071 -15.180 -76.518 1.00 51.49 251 ILE C N 1
ATOM 4687 C CA . ILE C 1 251 ? 72.835 -15.075 -77.287 1.00 59.22 251 ILE C CA 1
ATOM 4688 C C . ILE C 1 251 ? 72.740 -13.803 -78.122 1.00 72.77 251 ILE C C 1
ATOM 4689 O O . ILE C 1 251 ? 71.888 -13.716 -79.015 1.00 78.55 251 ILE C O 1
ATOM 4694 N N . HIS C 1 252 ? 73.580 -12.808 -77.867 1.00 60.66 252 HIS C N 1
ATOM 4695 C CA . HIS C 1 252 ? 73.588 -11.612 -78.693 1.00 70.94 252 HIS C CA 1
ATOM 4696 C C . HIS C 1 252 ? 74.586 -11.706 -79.834 1.00 79.98 252 HIS C C 1
ATOM 4697 O O . HIS C 1 252 ? 74.741 -10.740 -80.591 1.00 76.18 252 HIS C O 1
ATOM 4704 N N . HIS C 1 253 ? 75.252 -12.845 -79.977 1.00 75.30 253 HIS C N 1
ATOM 4705 C CA . HIS C 1 253 ? 76.314 -12.954 -80.954 1.00 75.27 253 HIS C CA 1
ATOM 4706 C C . HIS C 1 253 ? 75.705 -12.978 -82.354 1.00 88.57 253 HIS C C 1
ATOM 4707 O O . HIS C 1 253 ? 74.512 -13.236 -82.536 1.00 83.76 253 HIS C O 1
ATOM 4714 N N . THR C 1 254 ? 76.537 -12.700 -83.356 1.00 95.28 254 THR C N 1
ATOM 4715 C CA . THR C 1 254 ? 76.049 -12.639 -84.725 1.00 84.97 254 THR C CA 1
ATOM 4716 C C . THR C 1 254 ? 76.344 -13.899 -85.520 1.00 76.29 254 THR C C 1
ATOM 4717 O O . THR C 1 254 ? 75.638 -14.174 -86.496 1.00 79.73 254 THR C O 1
ATOM 4721 N N . ASP C 1 255 ? 77.353 -14.669 -85.126 1.00 66.15 255 ASP C N 1
ATOM 4722 C CA . ASP C 1 255 ? 77.651 -15.895 -85.843 1.00 74.06 255 ASP C CA 1
ATOM 4723 C C . ASP C 1 255 ? 76.494 -16.868 -85.685 1.00 77.53 255 ASP C C 1
ATOM 4724 O O . ASP C 1 255 ? 75.925 -17.013 -84.599 1.00 81.95 255 ASP C O 1
ATOM 4729 N N . VAL C 1 256 ? 76.143 -17.533 -86.785 1.00 84.67 256 VAL C N 1
ATOM 4730 C CA . VAL C 1 256 ? 75.005 -18.449 -86.777 1.00 82.27 256 VAL C CA 1
ATOM 4731 C C . VAL C 1 256 ? 75.260 -19.629 -85.845 1.00 71.67 256 VAL C C 1
ATOM 4732 O O . VAL C 1 256 ? 74.396 -20.004 -85.042 1.00 68.91 256 VAL C O 1
ATOM 4736 N N . ASN C 1 257 ? 76.461 -20.212 -85.915 1.00 77.12 257 ASN C N 1
ATOM 4737 C CA . ASN C 1 257 ? 76.764 -21.400 -85.123 1.00 83.57 257 ASN C CA 1
ATOM 4738 C C . ASN C 1 257 ? 76.652 -21.114 -83.630 1.00 81.02 257 ASN C C 1
ATOM 4739 O O . ASN C 1 257 ? 76.099 -21.923 -82.870 1.00 80.36 257 ASN C O 1
ATOM 4744 N N . ILE C 1 258 ? 77.179 -19.971 -83.194 1.00 84.59 258 ILE C N 1
ATOM 4745 C CA . ILE C 1 258 ? 77.140 -19.620 -81.778 1.00 77.72 258 ILE C CA 1
ATOM 4746 C C . ILE C 1 258 ? 75.701 -19.480 -81.298 1.00 67.87 258 ILE C C 1
ATOM 4747 O O . ILE C 1 258 ? 75.347 -19.955 -80.213 1.00 65.85 258 ILE C O 1
ATOM 4752 N N . LEU C 1 259 ? 74.857 -18.792 -82.077 1.00 62.46 259 LEU C N 1
ATOM 4753 C CA . LEU C 1 259 ? 73.453 -18.670 -81.688 1.00 61.19 259 LEU C CA 1
ATOM 4754 C C . LEU C 1 259 ? 72.768 -20.025 -81.627 1.00 59.46 259 LEU C C 1
ATOM 4755 O O . LEU C 1 259 ? 71.994 -20.289 -80.700 1.00 50.11 259 LEU C O 1
ATOM 4760 N N . VAL C 1 260 ? 73.021 -20.891 -82.610 1.00 53.63 260 VAL C N 1
ATOM 4761 C CA . VAL C 1 260 ? 72.385 -22.205 -82.602 1.00 49.92 260 VAL C CA 1
ATOM 4762 C C . VAL C 1 260 ? 72.771 -22.976 -81.346 1.00 61.79 260 VAL C C 1
ATOM 4763 O O . VAL C 1 260 ? 71.912 -23.531 -80.649 1.00 66.70 260 VAL C O 1
ATOM 4767 N N . ASP C 1 261 ? 74.064 -22.985 -81.009 1.00 63.55 261 ASP C N 1
ATOM 4768 C CA . ASP C 1 261 ? 74.488 -23.731 -79.825 1.00 72.85 261 ASP C CA 1
ATOM 4769 C C . ASP C 1 261 ? 73.959 -23.095 -78.543 1.00 53.96 261 ASP C C 1
ATOM 4770 O O . ASP C 1 261 ? 73.557 -23.805 -77.613 1.00 51.45 261 ASP C O 1
ATOM 4775 N N . THR C 1 262 ? 73.953 -21.763 -78.471 1.00 54.82 262 THR C N 1
ATOM 4776 C CA . THR C 1 262 ? 73.415 -21.079 -77.299 1.00 52.85 262 THR C CA 1
ATOM 4777 C C . THR C 1 262 ? 71.955 -21.454 -77.068 1.00 45.64 262 THR C C 1
ATOM 4778 O O . THR C 1 262 ? 71.543 -21.803 -75.950 1.00 47.92 262 THR C O 1
ATOM 4782 N N . VAL C 1 263 ? 71.158 -21.413 -78.133 1.00 41.54 263 VAL C N 1
ATOM 4783 C CA . VAL C 1 263 ? 69.737 -21.660 -77.978 1.00 45.41 263 VAL C CA 1
ATOM 4784 C C . VAL C 1 263 ? 69.471 -23.140 -77.708 1.00 55.32 263 VAL C C 1
ATOM 4785 O O . VAL C 1 263 ? 68.524 -23.488 -76.985 1.00 49.75 263 VAL C O 1
ATOM 4789 N N . TRP C 1 264 ? 70.303 -24.041 -78.243 1.00 52.25 264 TRP C N 1
ATOM 4790 C CA . TRP C 1 264 ? 70.154 -25.451 -77.881 1.00 61.98 264 TRP C CA 1
ATOM 4791 C C . TRP C 1 264 ? 70.534 -25.716 -76.431 1.00 59.74 264 TRP C C 1
ATOM 4792 O O . TRP C 1 264 ? 69.910 -26.556 -75.767 1.00 55.74 264 TRP C O 1
ATOM 4803 N N . ALA C 1 265 ? 71.574 -25.047 -75.934 1.00 48.68 265 ALA C N 1
ATOM 4804 C CA . ALA C 1 265 ? 71.875 -25.123 -74.510 1.00 53.99 265 ALA C CA 1
ATOM 4805 C C . ALA C 1 265 ? 70.657 -24.749 -73.687 1.00 54.31 265 ALA C C 1
ATOM 4806 O O . ALA C 1 265 ? 70.296 -25.445 -72.727 1.00 59.91 265 ALA C O 1
ATOM 4808 N N . LEU C 1 266 ? 70.020 -23.635 -74.051 1.00 50.62 266 LEU C N 1
ATOM 4809 C CA . LEU C 1 266 ? 68.843 -23.182 -73.318 1.00 37.34 266 LEU C CA 1
ATOM 4810 C C . LEU C 1 266 ? 67.701 -24.195 -73.392 1.00 43.66 266 LEU C C 1
ATOM 4811 O O . LEU C 1 266 ? 67.026 -24.459 -72.383 1.00 55.53 266 LEU C O 1
ATOM 4816 N N . SER C 1 267 ? 67.465 -24.776 -74.578 1.00 44.36 267 SER C N 1
ATOM 4817 C CA . SER C 1 267 ? 66.377 -25.746 -74.723 1.00 48.56 267 SER C CA 1
ATOM 4818 C C . SER C 1 267 ? 66.652 -26.997 -73.899 1.00 53.19 267 SER C C 1
ATOM 4819 O O . SER C 1 267 ? 65.748 -27.526 -73.241 1.00 51.63 267 SER C O 1
ATOM 4822 N N . TYR C 1 268 ? 67.893 -27.490 -73.938 1.00 48.10 268 TYR C N 1
ATOM 4823 C CA . TYR C 1 268 ? 68.307 -28.588 -73.069 1.00 61.82 268 TYR C CA 1
ATOM 4824 C C . TYR C 1 268 ? 68.041 -28.277 -71.604 1.00 54.32 268 TYR C C 1
ATOM 4825 O O . TYR C 1 268 ? 67.497 -29.115 -70.872 1.00 51.62 268 TYR C O 1
ATOM 4834 N N . LEU C 1 269 ? 68.431 -27.085 -71.149 1.00 47.67 269 LEU C N 1
ATOM 4835 C CA . LEU C 1 269 ? 68.189 -26.740 -69.752 1.00 37.18 269 LEU C CA 1
ATOM 4836 C C . LEU C 1 269 ? 66.705 -26.809 -69.428 1.00 38.41 269 LEU C C 1
ATOM 4837 O O . LEU C 1 269 ? 66.302 -27.460 -68.460 1.00 41.07 269 LEU C O 1
ATOM 4842 N N . THR C 1 270 ? 65.875 -26.152 -70.243 1.00 35.64 270 THR C N 1
ATOM 4843 C CA . THR C 1 270 ? 64.435 -26.116 -70.002 1.00 36.48 270 THR C CA 1
ATOM 4844 C C . THR C 1 270 ? 63.776 -27.487 -70.129 1.00 43.64 270 THR C C 1
ATOM 4845 O O . THR C 1 270 ? 62.715 -27.711 -69.537 1.00 49.45 270 THR C O 1
ATOM 4849 N N . ASP C 1 271 ? 64.383 -28.421 -70.860 1.00 52.78 271 ASP C N 1
ATOM 4850 C CA . ASP C 1 271 ? 63.822 -29.765 -70.910 1.00 47.98 271 ASP C CA 1
ATOM 4851 C C . ASP C 1 271 ? 63.946 -30.493 -69.581 1.00 54.65 271 ASP C C 1
ATOM 4852 O O . ASP C 1 271 ? 63.143 -31.390 -69.299 1.00 76.64 271 ASP C O 1
ATOM 4857 N N . ALA C 1 272 ? 64.920 -30.106 -68.754 1.00 65.77 272 ALA C N 1
ATOM 4858 C CA . ALA C 1 272 ? 65.239 -30.854 -67.538 1.00 55.35 272 ALA C CA 1
ATOM 4859 C C . ALA C 1 272 ? 64.122 -30.805 -66.501 1.00 46.13 272 ALA C C 1
ATOM 4860 O O . ALA C 1 272 ? 63.953 -31.757 -65.736 1.00 42.68 272 ALA C O 1
ATOM 4862 N N . GLY C 1 273 ? 63.354 -29.725 -66.451 1.00 51.74 273 GLY C N 1
ATOM 4863 C CA . GLY C 1 273 ? 62.271 -29.682 -65.494 1.00 42.59 273 GLY C CA 1
ATOM 4864 C C . GLY C 1 273 ? 61.971 -28.303 -64.941 1.00 43.13 273 GLY C C 1
ATOM 4865 O O . GLY C 1 273 ? 62.732 -27.357 -65.159 1.00 49.08 273 GLY C O 1
ATOM 4866 N N . ASN C 1 274 ? 60.856 -28.191 -64.221 1.00 36.56 274 ASN C N 1
ATOM 4867 C CA . ASN C 1 274 ? 60.370 -26.884 -63.819 1.00 37.49 274 ASN C CA 1
ATOM 4868 C C . ASN C 1 274 ? 61.401 -26.122 -62.992 1.00 38.48 274 ASN C C 1
ATOM 4869 O O . ASN C 1 274 ? 61.404 -24.886 -62.980 1.00 42.60 274 ASN C O 1
ATOM 4874 N N . GLU C 1 275 ? 62.270 -26.834 -62.291 1.00 38.86 275 GLU C N 1
ATOM 4875 C CA . GLU C 1 275 ? 63.304 -26.185 -61.495 1.00 48.78 275 GLU C CA 1
ATOM 4876 C C . GLU C 1 275 ? 64.332 -25.490 -62.391 1.00 47.16 275 GLU C C 1
ATOM 4877 O O . GLU C 1 275 ? 64.650 -24.300 -62.200 1.00 42.81 275 GLU C O 1
ATOM 4883 N N . GLN C 1 276 ? 64.846 -26.211 -63.397 1.00 43.66 276 GLN C N 1
ATOM 4884 C CA . GLN C 1 276 ? 65.759 -25.590 -64.353 1.00 44.66 276 GLN C CA 1
ATOM 4885 C C . GLN C 1 276 ? 65.058 -24.572 -65.240 1.00 42.61 276 GLN C C 1
ATOM 4886 O O . GLN C 1 276 ? 65.674 -23.584 -65.649 1.00 44.11 276 GLN C O 1
ATOM 4892 N N . ILE C 1 277 ? 63.790 -24.807 -65.569 1.00 42.00 277 ILE C N 1
ATOM 4893 C CA . ILE C 1 277 ? 62.988 -23.786 -66.247 1.00 44.51 277 ILE C CA 1
ATOM 4894 C C . ILE C 1 277 ? 62.977 -22.499 -65.430 1.00 43.41 277 ILE C C 1
ATOM 4895 O O . ILE C 1 277 ? 63.077 -21.398 -65.981 1.00 39.68 277 ILE C O 1
ATOM 4900 N N . GLN C 1 278 ? 62.860 -22.623 -64.104 1.00 43.37 278 GLN C N 1
ATOM 4901 C CA . GLN C 1 278 ? 62.854 -21.453 -63.243 1.00 38.22 278 GLN C CA 1
ATOM 4902 C C . GLN C 1 278 ? 64.226 -20.810 -63.186 1.00 41.22 278 GLN C C 1
ATOM 4903 O O . GLN C 1 278 ? 64.317 -19.579 -63.068 1.00 48.23 278 GLN C O 1
ATOM 4909 N N . MET C 1 279 ? 65.301 -21.613 -63.257 1.00 40.92 279 MET C N 1
ATOM 4910 C CA . MET C 1 279 ? 66.633 -21.010 -63.329 1.00 37.00 279 MET C CA 1
ATOM 4911 C C . MET C 1 279 ? 66.783 -20.172 -64.603 1.00 45.78 279 MET C C 1
ATOM 4912 O O . MET C 1 279 ? 67.325 -19.063 -64.567 1.00 50.30 279 MET C O 1
ATOM 4917 N N . VAL C 1 280 ? 66.287 -20.683 -65.735 1.00 45.62 280 VAL C N 1
ATOM 4918 C CA . VAL C 1 280 ? 66.361 -19.944 -66.991 1.00 42.13 280 VAL C CA 1
ATOM 4919 C C . VAL C 1 280 ? 65.504 -18.687 -66.927 1.00 42.09 280 VAL C C 1
ATOM 4920 O O . VAL C 1 280 ? 65.911 -17.621 -67.409 1.00 45.91 280 VAL C O 1
ATOM 4924 N N . ILE C 1 281 ? 64.316 -18.776 -66.330 1.00 39.44 281 ILE C N 1
ATOM 4925 C CA . ILE C 1 281 ? 63.505 -17.572 -66.165 1.00 35.61 281 ILE C CA 1
ATOM 4926 C C . ILE C 1 281 ? 64.232 -16.561 -65.284 1.00 42.49 281 ILE C C 1
ATOM 4927 O O . ILE C 1 281 ? 64.253 -15.359 -65.576 1.00 55.33 281 ILE C O 1
ATOM 4932 N N . ASP C 1 282 ? 64.857 -17.033 -64.203 1.00 48.90 282 ASP C N 1
ATOM 4933 C CA . ASP C 1 282 ? 65.518 -16.135 -63.261 1.00 55.02 282 ASP C CA 1
ATOM 4934 C C . ASP C 1 282 ? 66.779 -15.510 -63.837 1.00 60.93 282 ASP C C 1
ATOM 4935 O O . ASP C 1 282 ? 67.229 -14.483 -63.327 1.00 63.74 282 ASP C O 1
ATOM 4940 N N . SER C 1 283 ? 67.359 -16.099 -64.882 1.00 59.30 283 SER C N 1
ATOM 4941 C CA . SER C 1 283 ? 68.554 -15.500 -65.459 1.00 57.54 283 SER C CA 1
ATOM 4942 C C . SER C 1 283 ? 68.246 -14.261 -66.287 1.00 49.97 283 SER C C 1
ATOM 4943 O O . SER C 1 283 ? 69.180 -13.582 -66.727 1.00 58.81 283 SER C O 1
ATOM 4946 N N . GLY C 1 284 ? 66.971 -13.953 -66.508 1.00 55.59 284 GLY C N 1
ATOM 4947 C CA . GLY C 1 284 ? 66.614 -12.793 -67.297 1.00 71.85 284 GLY C CA 1
ATOM 4948 C C . GLY C 1 284 ? 66.858 -12.940 -68.780 1.00 60.84 284 GLY C C 1
ATOM 4949 O O . GLY C 1 284 ? 66.916 -11.936 -69.491 1.00 73.22 284 GLY C O 1
ATOM 4950 N N . ILE C 1 285 ? 67.001 -14.171 -69.267 1.00 61.09 285 ILE C N 1
ATOM 4951 C CA . ILE C 1 285 ? 67.359 -14.420 -70.656 1.00 38.67 285 ILE C CA 1
ATOM 4952 C C . ILE C 1 285 ? 66.131 -14.682 -71.521 1.00 47.49 285 ILE C C 1
ATOM 4953 O O . ILE C 1 285 ? 66.208 -14.525 -72.749 1.00 49.87 285 ILE C O 1
ATOM 4958 N N . VAL C 1 286 ? 64.997 -15.042 -70.912 1.00 56.21 286 VAL C N 1
ATOM 4959 C CA . VAL C 1 286 ? 63.797 -15.359 -71.695 1.00 54.84 286 VAL C CA 1
ATOM 4960 C C . VAL C 1 286 ? 63.382 -14.211 -72.604 1.00 51.43 286 VAL C C 1
ATOM 4961 O O . VAL C 1 286 ? 63.004 -14.471 -73.762 1.00 52.75 286 VAL C O 1
ATOM 4965 N N . PRO C 1 287 ? 63.406 -12.939 -72.177 1.00 53.67 287 PRO C N 1
ATOM 4966 C CA . PRO C 1 287 ? 63.089 -11.858 -73.122 1.00 53.05 287 PRO C CA 1
ATOM 4967 C C . PRO C 1 287 ? 64.070 -11.746 -74.263 1.00 51.59 287 PRO C C 1
ATOM 4968 O O . PRO C 1 287 ? 63.740 -11.111 -75.270 1.00 60.17 287 PRO C O 1
ATOM 4972 N N . HIS C 1 288 ? 65.264 -12.313 -74.142 1.00 48.76 288 HIS C N 1
ATOM 4973 C CA . HIS C 1 288 ? 66.147 -12.381 -75.293 1.00 63.71 288 HIS C CA 1
ATOM 4974 C C . HIS C 1 288 ? 65.922 -13.639 -76.116 1.00 46.20 288 HIS C C 1
ATOM 4975 O O . HIS C 1 288 ? 66.395 -13.709 -77.252 1.00 45.54 288 HIS C O 1
ATOM 4982 N N . LEU C 1 289 ? 65.219 -14.631 -75.574 1.00 49.00 289 LEU C N 1
ATOM 4983 C CA . LEU C 1 289 ? 64.949 -15.845 -76.330 1.00 44.45 289 LEU C CA 1
ATOM 4984 C C . LEU C 1 289 ? 63.734 -15.672 -77.233 1.00 46.88 289 LEU C C 1
ATOM 4985 O O . LEU C 1 289 ? 63.802 -15.956 -78.436 1.00 55.10 289 LEU C O 1
ATOM 4990 N N . VAL C 1 290 ? 62.624 -15.173 -76.669 1.00 44.03 290 VAL C N 1
ATOM 4991 C CA . VAL C 1 290 ? 61.371 -15.079 -77.425 1.00 38.31 290 VAL C CA 1
ATOM 4992 C C . VAL C 1 290 ? 61.536 -14.384 -78.783 1.00 51.76 290 VAL C C 1
ATOM 4993 O O . VAL C 1 290 ? 61.036 -14.913 -79.784 1.00 54.36 290 VAL C O 1
ATOM 4997 N N . PRO C 1 291 ? 62.209 -13.232 -78.893 1.00 54.66 291 PRO C N 1
ATOM 4998 C CA . PRO C 1 291 ? 62.332 -12.595 -80.221 1.00 54.71 291 PRO C CA 1
ATOM 4999 C C . PRO C 1 291 ? 63.042 -13.450 -81.258 1.00 61.98 291 PRO C C 1
ATOM 5000 O O . PRO C 1 291 ? 62.877 -13.197 -82.458 1.00 67.20 291 PRO C O 1
ATOM 5004 N N . LEU C 1 292 ? 63.830 -14.449 -80.848 1.00 47.49 292 LEU C N 1
ATOM 5005 C CA . LEU C 1 292 ? 64.451 -15.330 -81.831 1.00 43.26 292 LEU C CA 1
ATOM 5006 C C . LEU C 1 292 ? 63.453 -16.245 -82.529 1.00 60.79 292 LEU C C 1
ATOM 5007 O O . LEU C 1 292 ? 63.845 -16.931 -83.480 1.00 59.77 292 LEU C O 1
ATOM 5012 N N . LEU C 1 293 ? 62.186 -16.280 -82.093 1.00 62.87 293 LEU C N 1
ATOM 5013 C CA . LEU C 1 293 ? 61.200 -17.101 -82.796 1.00 54.50 293 LEU C CA 1
ATOM 5014 C C . LEU C 1 293 ? 60.971 -16.639 -84.229 1.00 65.38 293 LEU C C 1
ATOM 5015 O O . LEU C 1 293 ? 60.595 -17.451 -85.080 1.00 72.89 293 LEU C O 1
ATOM 5020 N N . SER C 1 294 ? 61.139 -15.352 -84.516 1.00 59.89 294 SER C N 1
ATOM 5021 C CA . SER C 1 294 ? 61.060 -14.864 -85.888 1.00 52.54 294 SER C CA 1
ATOM 5022 C C . SER C 1 294 ? 62.416 -14.374 -86.381 1.00 49.75 294 SER C C 1
ATOM 5023 O O . SER C 1 294 ? 62.516 -13.381 -87.105 1.00 73.49 294 SER C O 1
ATOM 5026 N N . HIS C 1 295 ? 63.472 -15.075 -85.988 1.00 58.23 295 HIS C N 1
ATOM 5027 C CA . HIS C 1 295 ? 64.799 -14.757 -86.478 1.00 72.99 295 HIS C CA 1
ATOM 5028 C C . HIS C 1 295 ? 64.909 -15.196 -87.935 1.00 79.38 295 HIS C C 1
ATOM 5029 O O . HIS C 1 295 ? 64.148 -16.041 -88.415 1.00 81.49 295 HIS C O 1
ATOM 5036 N N . GLN C 1 296 ? 65.845 -14.581 -88.658 1.00 87.62 296 GLN C N 1
ATOM 5037 C CA . GLN C 1 296 ? 65.924 -14.835 -90.093 1.00 83.17 296 GLN C CA 1
ATOM 5038 C C . GLN C 1 296 ? 66.286 -16.283 -90.407 1.00 79.37 296 GLN C C 1
ATOM 5039 O O . GLN C 1 296 ? 65.665 -16.908 -91.273 1.00 90.68 296 GLN C O 1
ATOM 5045 N N . GLU C 1 297 ? 67.284 -16.838 -89.727 1.00 69.36 297 GLU C N 1
ATOM 5046 C CA . GLU C 1 297 ? 67.766 -18.149 -90.132 1.00 87.15 297 GLU C CA 1
ATOM 5047 C C . GLU C 1 297 ? 66.938 -19.219 -89.424 1.00 80.56 297 GLU C C 1
ATOM 5048 O O . GLU C 1 297 ? 66.533 -19.056 -88.271 1.00 80.91 297 GLU C O 1
ATOM 5054 N N . VAL C 1 298 ? 66.697 -20.325 -90.131 1.00 87.06 298 VAL C N 1
ATOM 5055 C CA . VAL C 1 298 ? 65.706 -21.301 -89.685 1.00 73.98 298 VAL C CA 1
ATOM 5056 C C . VAL C 1 298 ? 66.211 -22.181 -88.536 1.00 68.83 298 VAL C C 1
ATOM 5057 O O . VAL C 1 298 ? 65.431 -22.534 -87.650 1.00 66.33 298 VAL C O 1
ATOM 5061 N N . LYS C 1 299 ? 67.499 -22.553 -88.504 1.00 72.62 299 LYS C N 1
ATOM 5062 C CA . LYS C 1 299 ? 67.988 -23.416 -87.420 1.00 64.06 299 LYS C CA 1
ATOM 5063 C C . LYS C 1 299 ? 67.815 -22.738 -86.062 1.00 60.21 299 LYS C C 1
ATOM 5064 O O . LYS C 1 299 ? 67.303 -23.341 -85.104 1.00 66.20 299 LYS C O 1
ATOM 5070 N N . VAL C 1 300 ? 68.227 -21.468 -85.976 1.00 53.84 300 VAL C N 1
ATOM 5071 C CA . VAL C 1 300 ? 68.013 -20.661 -84.781 1.00 54.74 300 VAL C CA 1
ATOM 5072 C C . VAL C 1 300 ? 66.530 -20.613 -84.439 1.00 62.50 300 VAL C C 1
ATOM 5073 O O . VAL C 1 300 ? 66.137 -20.746 -83.269 1.00 62.35 300 VAL C O 1
ATOM 5077 N N . GLN C 1 301 ? 65.687 -20.424 -85.454 1.00 62.59 301 GLN C N 1
ATOM 5078 C CA . GLN C 1 301 ? 64.249 -20.303 -85.239 1.00 65.57 301 GLN C CA 1
ATOM 5079 C C . GLN C 1 301 ? 63.672 -21.584 -84.629 1.00 58.18 301 GLN C C 1
ATOM 5080 O O . GLN C 1 301 ? 62.890 -21.531 -83.668 1.00 55.89 301 GLN C O 1
ATOM 5086 N N . THR C 1 302 ? 64.070 -22.745 -85.163 1.00 50.37 302 THR C N 1
ATOM 5087 C CA . THR C 1 302 ? 63.577 -24.025 -84.655 1.00 54.92 302 THR C CA 1
ATOM 5088 C C . THR C 1 302 ? 64.013 -24.247 -83.215 1.00 56.99 302 THR C C 1
ATOM 5089 O O . THR C 1 302 ? 63.215 -24.657 -82.364 1.00 49.32 302 THR C O 1
ATOM 5093 N N . ALA C 1 303 ? 65.303 -24.036 -82.940 1.00 56.38 303 ALA C N 1
ATOM 5094 C CA . ALA C 1 303 ? 65.807 -24.277 -81.594 1.00 46.55 303 ALA C CA 1
ATOM 5095 C C . ALA C 1 303 ? 65.143 -23.333 -80.602 1.00 41.00 303 ALA C C 1
ATOM 5096 O O . ALA C 1 303 ? 64.893 -23.699 -79.443 1.00 52.33 303 ALA C O 1
ATOM 5098 N N . ALA C 1 304 ? 64.871 -22.099 -81.027 1.00 44.62 304 ALA C N 1
ATOM 5099 C CA . ALA C 1 304 ? 64.205 -21.149 -80.144 1.00 42.89 304 ALA C CA 1
ATOM 5100 C C . ALA C 1 304 ? 62.784 -21.599 -79.842 1.00 37.67 304 ALA C C 1
ATOM 5101 O O . ALA C 1 304 ? 62.304 -21.464 -78.701 1.00 36.82 304 ALA C O 1
ATOM 5103 N N . LEU C 1 305 ? 62.092 -22.138 -80.858 1.00 38.14 305 LEU C N 1
ATOM 5104 C CA . LEU C 1 305 ? 60.762 -22.690 -80.606 1.00 37.65 305 LEU C CA 1
ATOM 5105 C C . LEU C 1 305 ? 60.845 -23.833 -79.599 1.00 36.99 305 LEU C C 1
ATOM 5106 O O . LEU C 1 305 ? 59.990 -23.968 -78.714 1.00 36.38 305 LEU C O 1
ATOM 5111 N N . ARG C 1 306 ? 61.879 -24.663 -79.715 1.00 46.83 306 ARG C N 1
ATOM 5112 C CA . ARG C 1 306 ? 62.048 -25.761 -78.767 1.00 54.99 306 ARG C CA 1
ATOM 5113 C C . ARG C 1 306 ? 62.211 -25.238 -77.349 1.00 51.55 306 ARG C C 1
A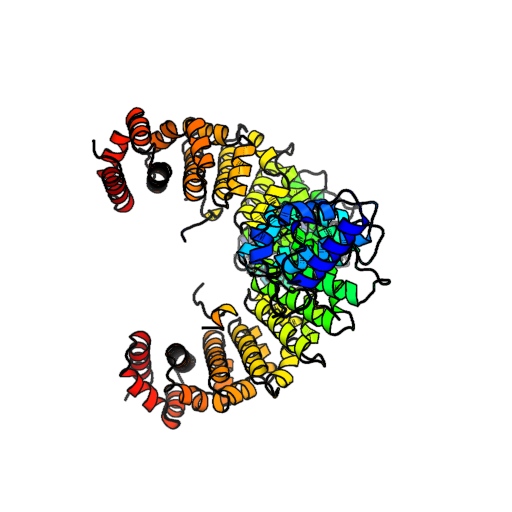TOM 5114 O O . ARG C 1 306 ? 61.550 -25.714 -76.421 1.00 47.84 306 ARG C O 1
ATOM 5122 N N . ALA C 1 307 ? 63.076 -24.239 -77.169 1.00 44.56 307 ALA C N 1
ATOM 5123 C CA . ALA C 1 307 ? 63.333 -23.710 -75.834 1.00 40.60 307 ALA C CA 1
ATOM 5124 C C . ALA C 1 307 ? 62.064 -23.134 -75.208 1.00 40.25 307 ALA C C 1
ATOM 5125 O O . ALA C 1 307 ? 61.718 -23.461 -74.067 1.00 49.22 307 ALA C O 1
ATOM 5127 N N . VAL C 1 308 ? 61.354 -22.267 -75.940 1.00 35.17 308 VAL C N 1
ATOM 5128 C CA . VAL C 1 308 ? 60.165 -21.627 -75.370 1.00 36.90 308 VAL C CA 1
ATOM 5129 C C . VAL C 1 308 ? 59.020 -22.629 -75.198 1.00 37.16 308 VAL C C 1
ATOM 5130 O O . VAL C 1 308 ? 58.214 -22.510 -74.262 1.00 40.65 308 VAL C O 1
ATOM 5134 N N . GLY C 1 309 ? 58.956 -23.665 -76.037 1.00 35.07 309 GLY C N 1
ATOM 5135 C CA . GLY C 1 309 ? 57.987 -24.726 -75.811 1.00 35.17 309 GLY C CA 1
ATOM 5136 C C . GLY C 1 309 ? 58.247 -25.466 -74.514 1.00 34.89 309 GLY C C 1
ATOM 5137 O O . GLY C 1 309 ? 57.321 -25.746 -73.742 1.00 42.61 309 GLY C O 1
ATOM 5138 N N . ASN C 1 310 ? 59.519 -25.773 -74.243 1.00 37.47 310 ASN C N 1
ATOM 5139 C CA . ASN C 1 310 ? 59.839 -26.399 -72.968 1.00 50.02 310 ASN C CA 1
ATOM 5140 C C . ASN C 1 310 ? 59.457 -25.490 -71.814 1.00 37.05 310 ASN C C 1
ATOM 5141 O O . ASN C 1 310 ? 58.873 -25.954 -70.821 1.00 34.49 310 ASN C O 1
ATOM 5146 N N . ILE C 1 311 ? 59.742 -24.188 -71.932 1.00 50.06 311 ILE C N 1
ATOM 5147 C CA . ILE C 1 311 ? 59.384 -23.316 -70.814 1.00 35.87 311 ILE C CA 1
ATOM 5148 C C . ILE C 1 311 ? 57.888 -23.353 -70.566 1.00 34.10 311 ILE C C 1
ATOM 5149 O O . ILE C 1 311 ? 57.439 -23.438 -69.416 1.00 34.22 311 ILE C O 1
ATOM 5154 N N . VAL C 1 312 ? 57.090 -23.324 -71.640 1.00 36.80 312 VAL C N 1
ATOM 5155 C CA . VAL C 1 312 ? 55.643 -23.320 -71.443 1.00 38.71 312 VAL C CA 1
ATOM 5156 C C . VAL C 1 312 ? 55.094 -24.685 -71.080 1.00 34.99 312 VAL C C 1
ATOM 5157 O O . VAL C 1 312 ? 53.885 -24.802 -70.846 1.00 35.50 312 VAL C O 1
ATOM 5161 N N . THR C 1 313 ? 55.935 -25.722 -71.004 1.00 39.13 313 THR C N 1
ATOM 5162 C CA . THR C 1 313 ? 55.401 -26.951 -70.411 1.00 35.54 313 THR C CA 1
ATOM 5163 C C . THR C 1 313 ? 55.197 -26.824 -68.904 1.00 35.72 313 THR C C 1
ATOM 5164 O O . THR C 1 313 ? 54.531 -27.677 -68.313 1.00 51.15 313 THR C O 1
ATOM 5168 N N . GLY C 1 314 ? 55.747 -25.791 -68.271 1.00 40.14 314 GLY C N 1
ATOM 5169 C CA . GLY C 1 314 ? 55.789 -25.750 -66.823 1.00 35.96 314 GLY C CA 1
ATOM 5170 C C . GLY C 1 314 ? 54.575 -25.218 -66.094 1.00 44.85 314 GLY C C 1
ATOM 5171 O O . GLY C 1 314 ? 53.439 -25.530 -66.469 1.00 48.30 314 GLY C O 1
ATOM 5172 N N . THR C 1 315 ? 54.791 -24.420 -65.048 1.00 42.83 315 THR C N 1
ATOM 5173 C CA . THR C 1 315 ? 53.667 -23.858 -64.305 1.00 46.84 315 THR C CA 1
ATOM 5174 C C . THR C 1 315 ? 53.083 -22.660 -65.048 1.00 50.21 315 THR C C 1
ATOM 5175 O O . THR C 1 315 ? 53.673 -22.142 -66.002 1.00 46.28 315 THR C O 1
ATOM 5179 N N . ASP C 1 316 ? 51.895 -22.221 -64.606 1.00 47.86 316 ASP C N 1
ATOM 5180 C CA . ASP C 1 316 ? 51.232 -21.122 -65.299 1.00 37.84 316 ASP C CA 1
ATOM 5181 C C . ASP C 1 316 ? 52.004 -19.823 -65.179 1.00 40.17 316 ASP C C 1
ATOM 5182 O O . ASP C 1 316 ? 51.989 -19.016 -66.117 1.00 53.54 316 ASP C O 1
ATOM 5187 N N . GLU C 1 317 ? 52.692 -19.598 -64.055 1.00 41.54 317 GLU C N 1
ATOM 5188 C CA . GLU C 1 317 ? 53.475 -18.366 -63.941 1.00 39.56 317 GLU C CA 1
ATOM 5189 C C . GLU C 1 317 ? 54.684 -18.407 -64.867 1.00 44.83 317 GLU C C 1
ATOM 5190 O O . GLU C 1 317 ? 55.011 -17.415 -65.536 1.00 59.28 317 GLU C O 1
ATOM 5196 N N . GLN C 1 318 ? 55.319 -19.572 -64.961 1.00 41.60 318 GLN C N 1
ATOM 5197 C CA . GLN C 1 318 ? 56.384 -19.782 -65.936 1.00 35.26 318 GLN C CA 1
ATOM 5198 C C . GLN C 1 318 ? 55.887 -19.611 -67.369 1.00 35.22 318 GLN C C 1
ATOM 5199 O O . GLN C 1 318 ? 56.526 -18.930 -68.184 1.00 34.90 318 GLN C O 1
ATOM 5205 N N . THR C 1 319 ? 54.756 -20.233 -67.701 1.00 47.46 319 THR C N 1
ATOM 5206 C CA . THR C 1 319 ? 54.152 -20.008 -69.019 1.00 47.99 319 THR C CA 1
ATOM 5207 C C . THR C 1 319 ? 53.934 -18.521 -69.276 1.00 38.84 319 THR C C 1
ATOM 5208 O O . THR C 1 319 ? 54.158 -18.013 -70.381 1.00 42.16 319 THR C O 1
ATOM 5212 N N . GLN C 1 320 ? 53.503 -17.805 -68.244 1.00 38.47 320 GLN C N 1
ATOM 5213 C CA . GLN C 1 320 ? 53.153 -16.398 -68.402 1.00 37.75 320 GLN C CA 1
ATOM 5214 C C . GLN C 1 320 ? 54.387 -15.553 -68.669 1.00 36.82 320 GLN C C 1
ATOM 5215 O O . GLN C 1 320 ? 54.284 -14.512 -69.318 1.00 44.19 320 GLN C O 1
ATOM 5221 N N . VAL C 1 321 ? 55.546 -15.964 -68.152 1.00 38.93 321 VAL C N 1
ATOM 5222 C CA . VAL C 1 321 ? 56.763 -15.231 -68.486 1.00 36.27 321 VAL C CA 1
ATOM 5223 C C . VAL C 1 321 ? 56.961 -15.191 -69.999 1.00 41.73 321 VAL C C 1
ATOM 5224 O O . VAL C 1 321 ? 57.179 -14.123 -70.604 1.00 62.75 321 VAL C O 1
ATOM 5228 N N . VAL C 1 322 ? 56.860 -16.357 -70.637 1.00 35.62 322 VAL C N 1
ATOM 5229 C CA . VAL C 1 322 ? 57.001 -16.453 -72.093 1.00 36.12 322 VAL C CA 1
ATOM 5230 C C . VAL C 1 322 ? 55.936 -15.626 -72.794 1.00 40.81 322 VAL C C 1
ATOM 5231 O O . VAL C 1 322 ? 56.223 -14.893 -73.749 1.00 38.79 322 VAL C O 1
ATOM 5235 N N . LEU C 1 323 ? 54.694 -15.708 -72.322 1.00 45.99 323 LEU C N 1
ATOM 5236 C CA . LEU C 1 323 ? 53.655 -14.918 -72.985 1.00 46.06 323 LEU C CA 1
ATOM 5237 C C . LEU C 1 323 ? 53.921 -13.420 -72.872 1.00 41.80 323 LEU C C 1
ATOM 5238 O O . LEU C 1 323 ? 53.737 -12.677 -73.841 1.00 42.58 323 LEU C O 1
ATOM 5243 N N . ASN C 1 324 ? 54.392 -12.965 -71.708 1.00 51.45 324 ASN C N 1
ATOM 5244 C CA . ASN C 1 324 ? 54.673 -11.547 -71.511 1.00 58.22 324 ASN C CA 1
ATOM 5245 C C . ASN C 1 324 ? 55.884 -11.078 -72.299 1.00 54.76 324 ASN C C 1
ATOM 5246 O O . ASN C 1 324 ? 56.010 -9.873 -72.570 1.00 69.38 324 ASN C O 1
ATOM 5251 N N . CYS C 1 325 ? 56.750 -11.991 -72.701 1.00 52.09 325 CYS C N 1
ATOM 5252 C CA . CYS C 1 325 ? 57.758 -11.526 -73.648 1.00 52.21 325 CYS C CA 1
ATOM 5253 C C . CYS C 1 325 ? 57.186 -11.349 -75.091 1.00 58.30 325 CYS C C 1
ATOM 5254 O O . CYS C 1 325 ? 57.949 -11.268 -76.072 1.00 57.06 325 CYS C O 1
ATOM 5257 N N . ASP C 1 326 ? 55.852 -11.324 -75.152 1.00 63.07 326 ASP C N 1
ATOM 5258 C CA . ASP C 1 326 ? 55.083 -11.109 -76.379 1.00 76.27 326 ASP C CA 1
ATOM 5259 C C . ASP C 1 326 ? 55.317 -12.254 -77.368 1.00 74.02 326 ASP C C 1
ATOM 5260 O O . ASP C 1 326 ? 55.530 -12.048 -78.565 1.00 72.65 326 ASP C O 1
ATOM 5265 N N . ALA C 1 327 ? 55.255 -13.482 -76.849 1.00 57.43 327 ALA C N 1
ATOM 5266 C CA . ALA C 1 327 ? 55.641 -14.638 -77.652 1.00 52.55 327 ALA C CA 1
ATOM 5267 C C . ALA C 1 327 ? 54.618 -14.954 -78.733 1.00 56.03 327 ALA C C 1
ATOM 5268 O O . ALA C 1 327 ? 54.994 -15.319 -79.854 1.00 51.24 327 ALA C O 1
ATOM 5270 N N . LEU C 1 328 ? 53.325 -14.804 -78.430 1.00 48.63 328 LEU C N 1
ATOM 5271 C CA . LEU C 1 328 ? 52.309 -15.275 -79.368 1.00 57.11 328 LEU C CA 1
ATOM 5272 C C . LEU C 1 328 ? 52.365 -14.529 -80.693 1.00 61.05 328 LEU C C 1
ATOM 5273 O O . LEU C 1 328 ? 51.988 -15.087 -81.732 1.00 69.01 328 LEU C O 1
ATOM 5278 N N . SER C 1 329 ? 52.860 -13.287 -80.686 1.00 56.74 329 SER C N 1
ATOM 5279 C CA . SER C 1 329 ? 52.902 -12.495 -81.909 1.00 57.09 329 SER C CA 1
ATOM 5280 C C . SER C 1 329 ? 53.796 -13.116 -82.977 1.00 51.82 329 SER C C 1
ATOM 5281 O O . SER C 1 329 ? 53.680 -12.753 -84.152 1.00 79.84 329 SER C O 1
ATOM 5284 N N . HIS C 1 330 ? 54.680 -14.043 -82.599 1.00 53.44 330 HIS C N 1
ATOM 5285 C CA . HIS C 1 330 ? 55.529 -14.709 -83.576 1.00 42.93 330 HIS C CA 1
ATOM 5286 C C . HIS C 1 330 ? 54.813 -15.841 -84.303 1.00 50.47 330 HIS C C 1
ATOM 5287 O O . HIS C 1 330 ? 55.274 -16.247 -85.374 1.00 52.19 330 HIS C O 1
ATOM 5294 N N . PHE C 1 331 ? 53.696 -16.352 -83.765 1.00 45.44 331 PHE C N 1
ATOM 5295 C CA . PHE C 1 331 ? 53.249 -17.635 -84.301 1.00 51.47 331 PHE C CA 1
ATOM 5296 C C . PHE C 1 331 ? 52.543 -17.657 -85.655 1.00 63.03 331 PHE C C 1
ATOM 5297 O O . PHE C 1 331 ? 52.606 -18.704 -86.314 1.00 49.63 331 PHE C O 1
ATOM 5305 N N . PRO C 1 332 ? 51.795 -16.628 -86.091 1.00 69.42 332 PRO C N 1
ATOM 5306 C CA . PRO C 1 332 ? 51.232 -16.737 -87.445 1.00 58.90 332 PRO C CA 1
ATOM 5307 C C . PRO C 1 332 ? 52.299 -17.125 -88.444 1.00 62.27 332 PRO C C 1
ATOM 5308 O O . PRO C 1 332 ? 52.128 -18.103 -89.188 1.00 52.81 332 PRO C O 1
ATOM 5312 N N . ALA C 1 333 ? 53.459 -16.463 -88.368 1.00 57.26 333 ALA C N 1
ATOM 5313 C CA . ALA C 1 333 ? 54.585 -16.820 -89.219 1.00 63.59 333 ALA C CA 1
ATOM 5314 C C . ALA C 1 333 ? 54.980 -18.274 -89.028 1.00 64.80 333 ALA C C 1
ATOM 5315 O O . ALA C 1 333 ? 55.431 -18.924 -89.980 1.00 66.16 333 ALA C O 1
ATOM 5317 N N . LEU C 1 334 ? 54.855 -18.792 -87.800 1.00 64.52 334 LEU C N 1
ATOM 5318 C CA . LEU C 1 334 ? 55.194 -20.188 -87.550 1.00 61.54 334 LEU C CA 1
ATOM 5319 C C . LEU C 1 334 ? 54.092 -21.149 -87.972 1.00 54.63 334 LEU C C 1
ATOM 5320 O O . LEU C 1 334 ? 54.391 -22.289 -88.346 1.00 58.33 334 LEU C O 1
ATOM 5325 N N . LEU C 1 335 ? 52.822 -20.731 -87.915 1.00 50.80 335 LEU C N 1
ATOM 5326 C CA . LEU C 1 335 ? 51.765 -21.678 -88.253 1.00 53.00 335 LEU C CA 1
ATOM 5327 C C . LEU C 1 335 ? 51.570 -21.821 -89.754 1.00 60.71 335 LEU C C 1
ATOM 5328 O O . LEU C 1 335 ? 50.984 -22.812 -90.201 1.00 57.23 335 LEU C O 1
ATOM 5333 N N . THR C 1 336 ? 52.066 -20.867 -90.533 1.00 49.16 336 THR C N 1
ATOM 5334 C CA . THR C 1 336 ? 52.019 -20.925 -91.981 1.00 50.80 336 THR C CA 1
ATOM 5335 C C . THR C 1 336 ? 53.403 -21.159 -92.564 1.00 51.13 336 THR C C 1
ATOM 5336 O O . THR C 1 336 ? 53.588 -21.037 -93.780 1.00 58.67 336 THR C O 1
ATOM 5340 N N . HIS C 1 337 ? 54.378 -21.476 -91.718 1.00 52.70 337 HIS C N 1
ATOM 5341 C CA . HIS C 1 337 ? 55.738 -21.715 -92.180 1.00 66.93 337 HIS C CA 1
ATOM 5342 C C . HIS C 1 337 ? 55.733 -22.923 -93.116 1.00 64.81 337 HIS C C 1
ATOM 5343 O O . HIS C 1 337 ? 55.031 -23.906 -92.848 1.00 76.63 337 HIS C O 1
ATOM 5350 N N . PRO C 1 338 ? 56.472 -22.880 -94.229 1.00 60.08 338 PRO C N 1
ATOM 5351 C CA . PRO C 1 338 ? 56.457 -24.042 -95.140 1.00 66.01 338 PRO C CA 1
ATOM 5352 C C . PRO C 1 338 ? 56.909 -25.355 -94.507 1.00 71.35 338 PRO C C 1
ATOM 5353 O O . PRO C 1 338 ? 56.359 -26.410 -94.852 1.00 77.93 338 PRO C O 1
ATOM 5357 N N . LYS C 1 339 ? 57.885 -25.340 -93.603 1.00 66.59 339 LYS C N 1
ATOM 5358 C CA . LYS C 1 339 ? 58.268 -26.578 -92.937 1.00 76.43 339 LYS C CA 1
ATOM 5359 C C . LYS C 1 339 ? 57.167 -27.058 -92.004 1.00 72.42 339 LYS C C 1
ATOM 5360 O O . LYS C 1 339 ? 56.652 -26.283 -91.190 1.00 82.76 339 LYS C O 1
ATOM 5366 N N . GLU C 1 340 ? 56.803 -28.342 -92.121 1.00 57.09 340 GLU C N 1
ATOM 5367 C CA . GLU C 1 340 ? 55.707 -28.853 -91.306 1.00 60.54 340 GLU C CA 1
ATOM 5368 C C . GLU C 1 340 ? 56.151 -29.128 -89.882 1.00 69.99 340 GLU C C 1
ATOM 5369 O O . GLU C 1 340 ? 55.326 -29.063 -88.970 1.00 71.78 340 GLU C O 1
ATOM 5375 N N . LYS C 1 341 ? 57.431 -29.449 -89.668 1.00 68.41 341 LYS C N 1
ATOM 5376 C CA . LYS C 1 341 ? 57.903 -29.637 -88.302 1.00 61.76 341 LYS C CA 1
ATOM 5377 C C . LYS C 1 341 ? 57.724 -28.359 -87.488 1.00 58.03 341 LYS C C 1
ATOM 5378 O O . LYS C 1 341 ? 57.426 -28.419 -86.288 1.00 65.88 341 LYS C O 1
ATOM 5384 N N . ILE C 1 342 ? 57.857 -27.195 -88.131 1.00 53.74 342 ILE C N 1
ATOM 5385 C CA . ILE C 1 342 ? 57.628 -25.939 -87.428 1.00 43.88 342 ILE C CA 1
ATOM 5386 C C . ILE C 1 342 ? 56.156 -25.802 -87.058 1.00 53.70 342 ILE C C 1
ATOM 5387 O O . ILE C 1 342 ? 55.823 -25.405 -85.939 1.00 58.21 342 ILE C O 1
ATOM 5392 N N . ASN C 1 343 ? 55.251 -26.107 -87.994 1.00 47.79 343 ASN C N 1
ATOM 5393 C CA . ASN C 1 343 ? 53.821 -26.091 -87.675 1.00 55.90 343 ASN C CA 1
ATOM 5394 C C . ASN C 1 343 ? 53.530 -27.011 -86.502 1.00 48.89 343 ASN C C 1
ATOM 5395 O O . ASN C 1 343 ? 52.767 -26.668 -85.596 1.00 43.19 343 ASN C O 1
ATOM 5400 N N . LYS C 1 344 ? 54.098 -28.211 -86.549 1.00 52.49 344 LYS C N 1
ATOM 5401 C CA . LYS C 1 344 ? 53.826 -29.245 -85.564 1.00 47.57 344 LYS C CA 1
ATOM 5402 C C . LYS C 1 344 ? 54.261 -28.791 -84.174 1.00 44.55 344 LYS C C 1
ATOM 5403 O O . LYS C 1 344 ? 53.475 -28.852 -83.208 1.00 41.66 344 LYS C O 1
ATOM 5409 N N . GLU C 1 345 ? 55.482 -28.255 -84.061 1.00 41.50 345 GLU C N 1
ATOM 5410 C CA . GLU C 1 345 ? 55.915 -27.767 -82.752 1.00 40.16 345 GLU C CA 1
ATOM 5411 C C . GLU C 1 345 ? 55.191 -26.502 -82.325 1.00 39.60 345 GLU C C 1
ATOM 5412 O O . GLU C 1 345 ? 54.961 -26.315 -81.114 1.00 38.76 345 GLU C O 1
ATOM 5418 N N . ALA C 1 346 ? 54.834 -25.626 -83.281 1.00 40.23 346 ALA C N 1
ATOM 5419 C CA . ALA C 1 346 ? 54.080 -24.428 -82.895 1.00 39.97 346 ALA C CA 1
ATOM 5420 C C . ALA C 1 346 ? 52.684 -24.761 -82.352 1.00 41.33 346 ALA C C 1
ATOM 5421 O O . ALA C 1 346 ? 52.222 -24.173 -81.360 1.00 41.29 346 ALA C O 1
ATOM 5423 N N . VAL C 1 347 ? 52.010 -25.726 -82.972 1.00 41.06 347 VAL C N 1
ATOM 5424 C CA . VAL C 1 347 ? 50.692 -26.109 -82.481 1.00 41.47 347 VAL C CA 1
ATOM 5425 C C . VAL C 1 347 ? 50.851 -26.856 -81.161 1.00 40.71 347 VAL C C 1
ATOM 5426 O O . VAL C 1 347 ? 49.991 -26.773 -80.282 1.00 50.11 347 VAL C O 1
ATOM 5430 N N . TRP C 1 348 ? 51.960 -27.585 -80.980 1.00 40.25 348 TRP C N 1
ATOM 5431 C CA . TRP C 1 348 ? 52.304 -28.118 -79.655 1.00 39.74 348 TRP C CA 1
ATOM 5432 C C . TRP C 1 348 ? 52.402 -27.019 -78.593 1.00 38.53 348 TRP C C 1
ATOM 5433 O O . TRP C 1 348 ? 51.822 -27.121 -77.504 1.00 40.58 348 TRP C O 1
ATOM 5444 N N . PHE C 1 349 ? 53.181 -25.984 -78.885 1.00 38.00 349 PHE C N 1
ATOM 5445 C CA . PHE C 1 349 ? 53.300 -24.822 -78.010 1.00 37.29 349 PHE C CA 1
ATOM 5446 C C . PHE C 1 349 ? 51.922 -24.294 -77.640 1.00 37.70 349 PHE C C 1
ATOM 5447 O O . PHE C 1 349 ? 51.590 -24.125 -76.464 1.00 37.42 349 PHE C O 1
ATOM 5455 N N . LEU C 1 350 ? 51.101 -24.051 -78.658 1.00 38.58 350 LEU C N 1
ATOM 5456 C CA . LEU C 1 350 ? 49.785 -23.463 -78.449 1.00 39.25 350 LEU C CA 1
ATOM 5457 C C . LEU C 1 350 ? 48.893 -24.386 -77.628 1.00 39.64 350 LEU C C 1
ATOM 5458 O O . LEU C 1 350 ? 48.045 -23.918 -76.854 1.00 46.30 350 LEU C O 1
ATOM 5463 N N . SER C 1 351 ? 49.028 -25.699 -77.831 1.00 43.16 351 SER C N 1
ATOM 5464 C CA . SER C 1 351 ? 48.244 -26.644 -77.051 1.00 44.57 351 SER C CA 1
ATOM 5465 C C . SER C 1 351 ? 48.600 -26.546 -75.578 1.00 50.09 351 SER C C 1
ATOM 5466 O O . SER C 1 351 ? 47.715 -26.573 -74.710 1.00 57.64 351 SER C O 1
ATOM 5469 N N . ASN C 1 352 ? 49.889 -26.414 -75.279 1.00 38.68 352 ASN C N 1
ATOM 5470 C CA . ASN C 1 352 ? 50.261 -26.179 -73.892 1.00 45.27 352 ASN C CA 1
ATOM 5471 C C . ASN C 1 352 ? 49.746 -24.841 -73.382 1.00 42.05 352 ASN C C 1
ATOM 5472 O O . ASN C 1 352 ? 49.410 -24.732 -72.201 1.00 49.10 352 ASN C O 1
ATOM 5477 N N . ILE C 1 353 ? 49.651 -23.825 -74.240 1.00 44.26 353 ILE C N 1
ATOM 5478 C CA . ILE C 1 353 ? 49.154 -22.536 -73.757 1.00 38.25 353 ILE C CA 1
ATOM 5479 C C . ILE C 1 353 ? 47.660 -22.623 -73.454 1.00 44.52 353 ILE C C 1
ATOM 5480 O O . ILE C 1 353 ? 47.188 -22.122 -72.427 1.00 39.75 353 ILE C O 1
ATOM 5485 N N . THR C 1 354 ? 46.889 -23.254 -74.344 1.00 45.19 354 THR C N 1
ATOM 5486 C CA . THR C 1 354 ? 45.468 -23.476 -74.091 1.00 48.84 354 THR C CA 1
ATOM 5487 C C . THR C 1 354 ? 45.243 -24.454 -72.948 1.00 54.85 354 THR C C 1
ATOM 5488 O O . THR C 1 354 ? 44.136 -24.509 -72.405 1.00 64.97 354 THR C O 1
ATOM 5492 N N . ALA C 1 355 ? 46.272 -25.204 -72.559 1.00 54.38 355 ALA C N 1
ATOM 5493 C CA . ALA C 1 355 ? 46.172 -26.063 -71.388 1.00 57.77 355 ALA C CA 1
ATOM 5494 C C . ALA C 1 355 ? 46.271 -25.282 -70.084 1.00 47.66 355 ALA C C 1
ATOM 5495 O O . ALA C 1 355 ? 46.123 -25.876 -69.013 1.00 48.88 355 ALA C O 1
ATOM 5497 N N . GLY C 1 356 ? 46.531 -23.977 -70.149 1.00 61.06 356 GLY C N 1
ATOM 5498 C CA . GLY C 1 356 ? 46.687 -23.150 -68.969 1.00 47.03 356 GLY C CA 1
ATOM 5499 C C . GLY C 1 356 ? 45.391 -22.633 -68.383 1.00 58.88 356 GLY C C 1
ATOM 5500 O O . GLY C 1 356 ? 44.379 -23.342 -68.341 1.00 61.28 356 GLY C O 1
ATOM 5501 N N . ASN C 1 357 ? 45.415 -21.376 -67.939 1.00 55.47 357 ASN C N 1
ATOM 5502 C CA . ASN C 1 357 ? 44.277 -20.730 -67.302 1.00 58.21 357 ASN C CA 1
ATOM 5503 C C . ASN C 1 357 ? 43.474 -19.948 -68.345 1.00 59.78 357 ASN C C 1
ATOM 5504 O O . ASN C 1 357 ? 43.763 -19.982 -69.545 1.00 68.17 357 ASN C O 1
ATOM 5509 N N . GLN C 1 358 ? 42.457 -19.218 -67.883 1.00 62.07 358 GLN C N 1
ATOM 5510 C CA . GLN C 1 358 ? 41.529 -18.588 -68.820 1.00 58.03 358 GLN C CA 1
ATOM 5511 C C . GLN C 1 358 ? 42.150 -17.379 -69.518 1.00 54.23 358 GLN C C 1
ATOM 5512 O O . GLN C 1 358 ? 41.862 -17.122 -70.693 1.00 74.17 358 GLN C O 1
ATOM 5518 N N . GLN C 1 359 ? 43.010 -16.628 -68.821 1.00 51.50 359 GLN C N 1
ATOM 5519 C CA . GLN C 1 359 ? 43.666 -15.481 -69.449 1.00 52.22 359 GLN C CA 1
ATOM 5520 C C . GLN C 1 359 ? 44.599 -15.929 -70.567 1.00 58.56 359 GLN C C 1
ATOM 5521 O O . GLN C 1 359 ? 44.720 -15.254 -71.596 1.00 53.33 359 GLN C O 1
ATOM 5527 N N . GLN C 1 360 ? 45.260 -17.072 -70.385 1.00 63.99 360 GLN C N 1
ATOM 5528 C CA . GLN C 1 360 ? 46.165 -17.600 -71.406 1.00 55.67 360 GLN C CA 1
ATOM 5529 C C . GLN C 1 360 ? 45.405 -18.149 -72.617 1.00 52.60 360 GLN C C 1
ATOM 5530 O O . GLN C 1 360 ? 45.801 -17.907 -73.769 1.00 48.00 360 GLN C O 1
ATOM 5536 N N . VAL C 1 361 ? 44.299 -18.865 -72.378 1.00 54.00 361 VAL C N 1
ATOM 5537 C CA . VAL C 1 361 ? 43.387 -19.219 -73.466 1.00 49.16 361 VAL C CA 1
ATOM 5538 C C . VAL C 1 361 ? 42.965 -17.962 -74.211 1.00 44.95 361 VAL C C 1
ATOM 5539 O O . VAL C 1 361 ? 42.895 -17.936 -75.448 1.00 46.68 361 VAL C O 1
ATOM 5543 N N . GLN C 1 362 ? 42.695 -16.892 -73.468 1.00 45.56 362 GLN C N 1
ATOM 5544 C CA . GLN C 1 362 ? 42.243 -15.661 -74.096 1.00 57.30 362 GLN C CA 1
ATOM 5545 C C . GLN C 1 362 ? 43.335 -15.009 -74.928 1.00 63.63 362 GLN C C 1
ATOM 5546 O O . GLN C 1 362 ? 43.048 -14.425 -75.972 1.00 74.78 362 GLN C O 1
ATOM 5552 N N . ALA C 1 363 ? 44.584 -15.062 -74.470 1.00 59.39 363 ALA C N 1
ATOM 5553 C CA . ALA C 1 363 ? 45.671 -14.515 -75.278 1.00 54.61 363 ALA C CA 1
ATOM 5554 C C . ALA C 1 363 ? 45.820 -15.292 -76.583 1.00 64.15 363 ALA C C 1
ATOM 5555 O O . ALA C 1 363 ? 45.996 -14.699 -77.663 1.00 66.70 363 ALA C O 1
ATOM 5557 N N . VAL C 1 364 ? 45.697 -16.622 -76.507 1.00 52.09 364 VAL C N 1
ATOM 5558 C CA . VAL C 1 364 ? 45.694 -17.438 -77.724 1.00 44.88 364 VAL C CA 1
ATOM 5559 C C . VAL C 1 364 ? 44.583 -16.984 -78.661 1.00 49.30 364 VAL C C 1
ATOM 5560 O O . VAL C 1 364 ? 44.791 -16.825 -79.870 1.00 74.38 364 VAL C O 1
ATOM 5564 N N . ILE C 1 365 ? 43.385 -16.765 -78.113 1.00 56.58 365 ILE C N 1
ATOM 5565 C CA . ILE C 1 365 ? 42.256 -16.337 -78.940 1.00 67.65 365 ILE C CA 1
ATOM 5566 C C . ILE C 1 365 ? 42.550 -14.982 -79.570 1.00 61.36 365 ILE C C 1
ATOM 5567 O O . ILE C 1 365 ? 42.388 -14.784 -80.781 1.00 68.33 365 ILE C O 1
ATOM 5572 N N . ASP C 1 366 ? 43.006 -14.035 -78.751 1.00 56.15 366 ASP C N 1
ATOM 5573 C CA . ASP C 1 366 ? 43.183 -12.651 -79.170 1.00 56.70 366 ASP C CA 1
ATOM 5574 C C . ASP C 1 366 ? 44.302 -12.479 -80.183 1.00 64.15 366 ASP C C 1
ATOM 5575 O O . ASP C 1 366 ? 44.354 -11.442 -80.851 1.00 94.54 366 ASP C O 1
ATOM 5580 N N . ALA C 1 367 ? 45.197 -13.456 -80.310 1.00 56.08 367 ALA C N 1
ATOM 5581 C CA . ALA C 1 367 ? 46.232 -13.387 -81.337 1.00 53.25 367 ALA C CA 1
ATOM 5582 C C . ALA C 1 367 ? 45.764 -13.860 -82.714 1.00 68.87 367 ALA C C 1
ATOM 5583 O O . ALA C 1 367 ? 46.605 -13.976 -83.612 1.00 76.66 367 ALA C O 1
ATOM 5585 N N . ASN C 1 368 ? 44.471 -14.153 -82.899 1.00 74.53 368 ASN C N 1
ATOM 5586 C CA . ASN C 1 368 ? 43.919 -14.700 -84.144 1.00 76.57 368 ASN C CA 1
ATOM 5587 C C . ASN C 1 368 ? 44.393 -16.120 -84.418 1.00 79.52 368 ASN C C 1
ATOM 5588 O O . ASN C 1 368 ? 44.320 -16.583 -85.561 1.00 85.39 368 ASN C O 1
ATOM 5593 N N . LEU C 1 369 ? 44.897 -16.833 -83.416 1.00 63.45 369 LEU C N 1
ATOM 5594 C CA . LEU C 1 369 ? 45.486 -18.133 -83.703 1.00 61.27 369 LEU C CA 1
ATOM 5595 C C . LEU C 1 369 ? 44.453 -19.250 -83.797 1.00 67.90 369 LEU C C 1
ATOM 5596 O O . LEU C 1 369 ? 44.776 -20.323 -84.317 1.00 78.06 369 LEU C O 1
ATOM 5601 N N . VAL C 1 370 ? 43.223 -19.020 -83.333 1.00 53.77 370 VAL C N 1
ATOM 5602 C CA . VAL C 1 370 ? 42.197 -20.063 -83.400 1.00 61.25 370 VAL C CA 1
ATOM 5603 C C . VAL C 1 370 ? 41.853 -20.442 -84.839 1.00 72.39 370 VAL C C 1
ATOM 5604 O O . VAL C 1 370 ? 41.780 -21.646 -85.135 1.00 65.21 370 VAL C O 1
ATOM 5608 N N . PRO C 1 371 ? 41.595 -19.497 -85.763 1.00 79.40 371 PRO C N 1
ATOM 5609 C CA . PRO C 1 371 ? 41.302 -19.922 -87.146 1.00 77.80 371 PRO C CA 1
ATOM 5610 C C . PRO C 1 371 ? 42.429 -20.700 -87.807 1.00 71.48 371 PRO C C 1
ATOM 5611 O O . PRO C 1 371 ? 42.153 -21.670 -88.521 1.00 72.29 371 PRO C O 1
ATOM 5615 N N . MET C 1 372 ? 43.693 -20.326 -87.585 1.00 63.25 372 MET C N 1
ATOM 5616 C CA . MET C 1 372 ? 44.787 -21.095 -88.175 1.00 60.60 372 MET C CA 1
ATOM 5617 C C . MET C 1 372 ? 44.947 -22.455 -87.506 1.00 66.44 372 MET C C 1
ATOM 5618 O O . MET C 1 372 ? 45.296 -23.433 -88.176 1.00 71.62 372 MET C O 1
ATOM 5623 N N . ILE C 1 373 ? 44.719 -22.545 -86.196 1.00 62.21 373 ILE C N 1
ATOM 5624 C CA . ILE C 1 373 ? 44.754 -23.855 -85.554 1.00 57.94 373 ILE C CA 1
ATOM 5625 C C . ILE C 1 373 ? 43.682 -24.759 -86.147 1.00 64.55 373 ILE C C 1
ATOM 5626 O O . ILE C 1 373 ? 43.925 -25.942 -86.419 1.00 65.18 373 ILE C O 1
ATOM 5631 N N . ILE C 1 374 ? 42.483 -24.214 -86.372 1.00 62.14 374 ILE C N 1
ATOM 5632 C CA . ILE C 1 374 ? 41.429 -24.993 -87.019 1.00 56.64 374 ILE C CA 1
ATOM 5633 C C . ILE C 1 374 ? 41.831 -25.347 -88.445 1.00 60.98 374 ILE C C 1
ATOM 5634 O O . ILE C 1 374 ? 41.518 -26.439 -88.940 1.00 64.75 374 ILE C O 1
ATOM 5639 N N . HIS C 1 375 ? 42.539 -24.441 -89.120 1.00 62.34 375 HIS C N 1
ATOM 5640 C CA . HIS C 1 375 ? 43.007 -24.706 -90.475 1.00 63.04 375 HIS C CA 1
ATOM 5641 C C . HIS C 1 375 ? 43.914 -25.929 -90.497 1.00 54.41 375 HIS C C 1
ATOM 5642 O O . HIS C 1 375 ? 43.730 -26.845 -91.306 1.00 55.81 375 HIS C O 1
ATOM 5649 N N . LEU C 1 376 ? 44.906 -25.950 -89.602 1.00 62.61 376 LEU C N 1
ATOM 5650 C CA . LEU C 1 376 ? 45.819 -27.083 -89.508 1.00 51.78 376 LEU C CA 1
ATOM 5651 C C . LEU C 1 376 ? 45.110 -28.354 -89.047 1.00 52.36 376 LEU C C 1
ATOM 5652 O O . LEU C 1 376 ? 45.499 -29.456 -89.454 1.00 58.80 376 LEU C O 1
ATOM 5657 N N . LEU C 1 377 ? 44.080 -28.224 -88.206 1.00 52.42 377 LEU C N 1
ATOM 5658 C CA . LEU C 1 377 ? 43.266 -29.378 -87.832 1.00 53.42 377 LEU C CA 1
ATOM 5659 C C . LEU C 1 377 ? 42.577 -29.978 -89.048 1.00 58.30 377 LEU C C 1
ATOM 5660 O O . LEU C 1 377 ? 42.484 -31.205 -89.180 1.00 56.72 377 LEU C O 1
ATOM 5665 N N . ASP C 1 378 ? 42.091 -29.128 -89.951 1.00 57.19 378 ASP C N 1
ATOM 5666 C CA . ASP C 1 378 ? 41.374 -29.636 -91.116 1.00 63.41 378 ASP C CA 1
ATOM 5667 C C . ASP C 1 378 ? 42.341 -30.206 -92.151 1.00 70.12 378 ASP C C 1
ATOM 5668 O O . ASP C 1 378 ? 42.264 -31.387 -92.506 1.00 79.10 378 ASP C O 1
ATOM 5673 N N . LYS C 1 379 ? 43.271 -29.379 -92.636 1.00 72.62 379 LYS C N 1
ATOM 5674 C CA . LYS C 1 379 ? 44.017 -29.673 -93.853 1.00 66.57 379 LYS C CA 1
ATOM 5675 C C . LYS C 1 379 ? 45.455 -30.138 -93.642 1.00 60.92 379 LYS C C 1
ATOM 5676 O O . LYS C 1 379 ? 46.117 -30.475 -94.630 1.00 69.75 379 LYS C O 1
ATOM 5682 N N . GLY C 1 380 ? 45.977 -30.150 -92.419 1.00 56.49 380 GLY C N 1
ATOM 5683 C CA . GLY C 1 380 ? 47.338 -30.611 -92.221 1.00 55.40 380 GLY C CA 1
ATOM 5684 C C . GLY C 1 380 ? 47.427 -32.122 -92.395 1.00 67.61 380 GLY C C 1
ATOM 5685 O O . GLY C 1 380 ? 46.447 -32.809 -92.682 1.00 80.36 380 GLY C O 1
ATOM 5686 N N . ASP C 1 381 ? 48.640 -32.649 -92.232 1.00 73.54 381 ASP C N 1
ATOM 5687 C CA . ASP C 1 381 ? 48.812 -34.097 -92.203 1.00 79.17 381 ASP C CA 1
ATOM 5688 C C . ASP C 1 381 ? 48.456 -34.595 -90.801 1.00 84.70 381 ASP C C 1
ATOM 5689 O O . ASP C 1 381 ? 47.992 -33.830 -89.951 1.00 71.11 381 ASP C O 1
ATOM 5694 N N . PHE C 1 382 ? 48.679 -35.883 -90.526 1.00 84.51 382 PHE C N 1
ATOM 5695 C CA . PHE C 1 382 ? 48.316 -36.402 -89.210 1.00 76.99 382 PHE C CA 1
ATOM 5696 C C . PHE C 1 382 ? 49.153 -35.792 -88.094 1.00 77.86 382 PHE C C 1
ATOM 5697 O O . PHE C 1 382 ? 48.627 -35.493 -87.016 1.00 66.55 382 PHE C O 1
ATOM 5705 N N . GLY C 1 383 ? 50.457 -35.637 -88.314 1.00 87.64 383 GLY C N 1
ATOM 5706 C CA . GLY C 1 383 ? 51.318 -35.183 -87.237 1.00 74.06 383 GLY C CA 1
ATOM 5707 C C . GLY C 1 383 ? 50.860 -33.857 -86.666 1.00 51.18 383 GLY C C 1
ATOM 5708 O O . GLY C 1 383 ? 50.855 -33.662 -85.450 1.00 51.98 383 GLY C O 1
ATOM 5709 N N . THR C 1 384 ? 50.449 -32.936 -87.539 1.00 65.33 384 THR C N 1
ATOM 5710 C CA . THR C 1 384 ? 49.966 -31.630 -87.105 1.00 48.37 384 THR C CA 1
ATOM 5711 C C . THR C 1 384 ? 48.541 -31.700 -86.559 1.00 60.25 384 THR C C 1
ATOM 5712 O O . THR C 1 384 ? 48.202 -30.994 -85.600 1.00 61.19 384 THR C O 1
ATOM 5716 N N . GLN C 1 385 ? 47.691 -32.528 -87.169 1.00 57.42 385 GLN C N 1
ATOM 5717 C CA . GLN C 1 385 ? 46.323 -32.680 -86.682 1.00 58.48 385 GLN C CA 1
ATOM 5718 C C . GLN C 1 385 ? 46.281 -33.219 -85.256 1.00 57.35 385 GLN C C 1
ATOM 5719 O O . GLN C 1 385 ? 45.358 -32.893 -84.501 1.00 50.65 385 GLN C O 1
ATOM 5725 N N . LYS C 1 386 ? 47.261 -34.045 -84.875 1.00 54.70 386 LYS C N 1
ATOM 5726 C CA . LYS C 1 386 ? 47.355 -34.496 -83.492 1.00 49.47 386 LYS C CA 1
ATOM 5727 C C . LYS C 1 386 ? 47.395 -33.314 -82.534 1.00 48.34 386 LYS C C 1
ATOM 5728 O O . LYS C 1 386 ? 46.602 -33.231 -81.583 1.00 55.32 386 LYS C O 1
ATOM 5734 N N . GLU C 1 387 ? 48.310 -32.379 -82.779 1.00 46.44 387 GLU C N 1
ATOM 5735 C CA . GLU C 1 387 ? 48.435 -31.225 -81.895 1.00 44.95 387 GLU C CA 1
ATOM 5736 C C . GLU C 1 387 ? 47.274 -30.263 -82.040 1.00 47.24 387 GLU C C 1
ATOM 5737 O O . GLU C 1 387 ? 46.887 -29.628 -81.061 1.00 52.50 387 GLU C O 1
ATOM 5743 N N . ALA C 1 388 ? 46.706 -30.132 -83.234 1.00 46.58 388 ALA C N 1
ATOM 5744 C CA . ALA C 1 388 ? 45.515 -29.302 -83.357 1.00 47.30 388 ALA C CA 1
ATOM 5745 C C . ALA C 1 388 ? 44.387 -29.842 -82.484 1.00 62.59 388 ALA C C 1
ATOM 5746 O O . ALA C 1 388 ? 43.717 -29.076 -81.774 1.00 57.66 388 ALA C O 1
ATOM 5748 N N . ALA C 1 389 ? 44.185 -31.164 -82.496 1.00 63.29 389 ALA C N 1
ATOM 5749 C CA . ALA C 1 389 ? 43.136 -31.779 -81.688 1.00 50.31 389 ALA C CA 1
ATOM 5750 C C . ALA C 1 389 ? 43.428 -31.635 -80.197 1.00 55.43 389 ALA C C 1
ATOM 5751 O O . ALA C 1 389 ? 42.522 -31.327 -79.406 1.00 58.65 389 ALA C O 1
ATOM 5753 N N . TRP C 1 390 ? 44.685 -31.851 -79.789 1.00 58.17 390 TRP C N 1
ATOM 5754 C CA . TRP C 1 390 ? 45.042 -31.588 -78.396 1.00 57.25 390 TRP C CA 1
ATOM 5755 C C . TRP C 1 390 ? 44.751 -30.152 -78.005 1.00 52.63 390 TRP C C 1
ATOM 5756 O O . TRP C 1 390 ? 44.233 -29.896 -76.914 1.00 63.71 390 TRP C O 1
ATOM 5767 N N . ALA C 1 391 ? 45.106 -29.200 -78.862 1.00 46.25 391 ALA C N 1
ATOM 5768 C CA . ALA C 1 391 ? 44.869 -27.798 -78.539 1.00 44.59 391 ALA C CA 1
ATOM 5769 C C . ALA C 1 391 ? 43.385 -27.524 -78.350 1.00 54.30 391 ALA C C 1
ATOM 5770 O O . ALA C 1 391 ? 42.983 -26.854 -77.390 1.00 54.09 391 ALA C O 1
ATOM 5772 N N . ILE C 1 392 ? 42.549 -28.069 -79.238 1.00 52.84 392 ILE C N 1
ATOM 5773 C CA . ILE C 1 392 ? 41.111 -27.819 -79.139 1.00 49.26 392 ILE C CA 1
ATOM 5774 C C . ILE C 1 392 ? 40.567 -28.394 -77.838 1.00 61.85 392 ILE C C 1
ATOM 5775 O O . ILE C 1 392 ? 39.814 -27.732 -77.114 1.00 63.58 392 ILE C O 1
ATOM 5780 N N . SER C 1 393 ? 40.933 -29.640 -77.526 1.00 55.12 393 SER C N 1
ATOM 5781 C CA . SER C 1 393 ? 40.431 -30.256 -76.301 1.00 50.70 393 SER C CA 1
ATOM 5782 C C . SER C 1 393 ? 40.924 -29.521 -75.060 1.00 59.24 393 SER C C 1
ATOM 5783 O O . SER C 1 393 ? 40.168 -29.344 -74.096 1.00 75.05 393 SER C O 1
ATOM 5786 N N . ASN C 1 394 ? 42.186 -29.087 -75.054 1.00 53.03 394 ASN C N 1
ATOM 5787 C CA . ASN C 1 394 ? 42.681 -28.389 -73.878 1.00 48.44 394 ASN C CA 1
ATOM 5788 C C . ASN C 1 394 ? 41.958 -27.064 -73.702 1.00 61.02 394 ASN C C 1
ATOM 5789 O O . ASN C 1 394 ? 41.729 -26.625 -72.569 1.00 69.68 394 ASN C O 1
ATOM 5794 N N . LEU C 1 395 ? 41.569 -26.426 -74.810 1.00 61.90 395 LEU C N 1
ATOM 5795 C CA . LEU C 1 395 ? 40.800 -25.193 -74.697 1.00 58.31 395 LEU C CA 1
ATOM 5796 C C . LEU C 1 395 ? 39.385 -25.470 -74.204 1.00 67.72 395 LEU C C 1
ATOM 5797 O O . LEU C 1 395 ? 38.829 -24.681 -73.434 1.00 78.85 395 LEU C O 1
ATOM 5802 N N . THR C 1 396 ? 38.784 -26.585 -74.631 1.00 74.68 396 THR C N 1
ATOM 5803 C CA . THR C 1 396 ? 37.452 -26.919 -74.129 1.00 82.75 396 THR C CA 1
ATOM 5804 C C . THR C 1 396 ? 37.495 -27.187 -72.632 1.00 86.78 396 THR C C 1
ATOM 5805 O O . THR C 1 396 ? 36.559 -26.841 -71.901 1.00 100.34 396 THR C O 1
ATOM 5809 N N . ILE C 1 397 ? 38.577 -27.807 -72.160 1.00 85.05 397 ILE C N 1
ATOM 5810 C CA . ILE C 1 397 ? 38.721 -28.067 -70.730 1.00 73.68 397 ILE C CA 1
ATOM 5811 C C . ILE C 1 397 ? 38.974 -26.777 -69.961 1.00 63.61 397 ILE C C 1
ATOM 5812 O O . ILE C 1 397 ? 38.384 -26.547 -68.901 1.00 61.22 397 ILE C O 1
ATOM 5817 N N . SER C 1 398 ? 39.835 -25.906 -70.481 1.00 71.22 398 SER C N 1
ATOM 5818 C CA . SER C 1 398 ? 40.311 -24.783 -69.690 1.00 72.92 398 SER C CA 1
ATOM 5819 C C . SER C 1 398 ? 39.483 -23.520 -69.878 1.00 84.57 398 SER C C 1
ATOM 5820 O O . SER C 1 398 ? 39.506 -22.643 -69.004 1.00 98.07 398 SER C O 1
ATOM 5823 N N . GLY C 1 399 ? 38.730 -23.422 -70.974 1.00 89.31 399 GLY C N 1
ATOM 5824 C CA . GLY C 1 399 ? 38.154 -22.164 -71.397 1.00 81.89 399 GLY C CA 1
ATOM 5825 C C . GLY C 1 399 ? 36.795 -21.899 -70.784 1.00 84.90 399 GLY C C 1
ATOM 5826 O O . GLY C 1 399 ? 36.217 -22.730 -70.083 1.00 71.45 399 GLY C O 1
ATOM 5827 N N . ARG C 1 400 ? 36.269 -20.713 -71.081 1.00 79.43 400 ARG C N 1
ATOM 5828 C CA . ARG C 1 400 ? 34.958 -20.342 -70.581 1.00 83.65 400 ARG C CA 1
ATOM 5829 C C . ARG C 1 400 ? 33.867 -20.658 -71.598 1.00 94.15 400 ARG C C 1
ATOM 5830 O O . ARG C 1 400 ? 34.100 -21.215 -72.675 1.00 101.37 400 ARG C O 1
ATOM 5838 N N . LYS C 1 401 ? 32.661 -20.221 -71.249 1.00 102.67 401 LYS C N 1
ATOM 5839 C CA . LYS C 1 401 ? 31.490 -20.333 -72.105 1.00 71.99 401 LYS C CA 1
ATOM 5840 C C . LYS C 1 401 ? 31.739 -19.637 -73.436 1.00 73.94 401 LYS C C 1
ATOM 5841 O O . LYS C 1 401 ? 31.714 -20.265 -74.501 1.00 95.71 401 LYS C O 1
ATOM 5847 N N . ASP C 1 402 ? 31.966 -18.324 -73.389 1.00 88.60 402 ASP C N 1
ATOM 5848 C CA . ASP C 1 402 ? 32.160 -17.547 -74.606 1.00 89.24 402 ASP C CA 1
ATOM 5849 C C . ASP C 1 402 ? 33.410 -17.971 -75.375 1.00 84.03 402 ASP C C 1
ATOM 5850 O O . ASP C 1 402 ? 33.461 -17.793 -76.595 1.00 90.45 402 ASP C O 1
ATOM 5855 N N . GLN C 1 403 ? 34.390 -18.589 -74.709 1.00 80.52 403 GLN C N 1
ATOM 5856 C CA . GLN C 1 403 ? 35.588 -19.063 -75.405 1.00 83.27 403 GLN C CA 1
ATOM 5857 C C . GLN C 1 403 ? 35.312 -20.312 -76.249 1.00 77.16 403 GLN C C 1
ATOM 5858 O O . GLN C 1 403 ? 35.655 -20.361 -77.443 1.00 87.17 403 GLN C O 1
ATOM 5864 N N . VAL C 1 404 ? 34.696 -21.337 -75.654 1.00 65.58 404 VAL C N 1
ATOM 5865 C CA . VAL C 1 404 ? 34.281 -22.493 -76.447 1.00 61.28 404 VAL C CA 1
ATOM 5866 C C . VAL C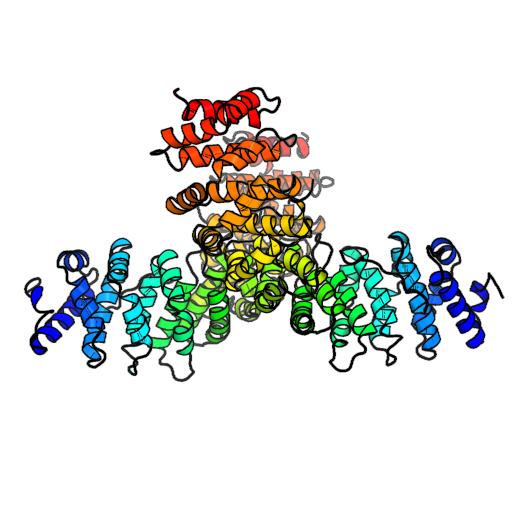 1 404 ? 33.270 -22.068 -77.507 1.00 79.41 404 VAL C C 1
ATOM 5867 O O . VAL C 1 404 ? 33.227 -22.630 -78.615 1.00 86.40 404 VAL C O 1
ATOM 5871 N N . ALA C 1 405 ? 32.465 -21.048 -77.201 1.00 77.59 405 ALA C N 1
ATOM 5872 C CA . ALA C 1 405 ? 31.559 -20.484 -78.196 1.00 78.36 405 ALA C CA 1
ATOM 5873 C C . ALA C 1 405 ? 32.322 -19.879 -79.368 1.00 85.53 405 ALA C C 1
ATOM 5874 O O . ALA C 1 405 ? 31.885 -19.989 -80.516 1.00 86.25 405 ALA C O 1
ATOM 5876 N N . TYR C 1 406 ? 33.440 -19.199 -79.095 1.00 79.90 406 TYR C N 1
ATOM 5877 C CA . TYR C 1 406 ? 34.283 -18.686 -80.175 1.00 75.51 406 TYR C CA 1
ATOM 5878 C C . TYR C 1 406 ? 34.816 -19.819 -81.043 1.00 77.94 406 TYR C C 1
ATOM 5879 O O . TYR C 1 406 ? 34.843 -19.709 -82.275 1.00 77.57 406 TYR C O 1
ATOM 5888 N N . LEU C 1 407 ? 35.244 -20.920 -80.419 1.00 73.15 407 LEU C N 1
ATOM 5889 C CA . LEU C 1 407 ? 35.658 -22.076 -81.221 1.00 75.86 407 LEU C CA 1
ATOM 5890 C C . LEU C 1 407 ? 34.534 -22.585 -82.117 1.00 88.80 407 LEU C C 1
ATOM 5891 O O . LEU C 1 407 ? 34.772 -22.936 -83.280 1.00 93.47 407 LEU C O 1
ATOM 5896 N N . ILE C 1 408 ? 33.308 -22.635 -81.602 1.00 83.19 408 ILE C N 1
ATOM 5897 C CA . ILE C 1 408 ? 32.190 -23.056 -82.447 1.00 92.13 408 ILE C CA 1
ATOM 5898 C C . ILE C 1 408 ? 31.954 -22.037 -83.563 1.00 90.67 408 ILE C C 1
ATOM 5899 O O . ILE C 1 408 ? 31.717 -22.403 -84.720 1.00 91.32 408 ILE C O 1
ATOM 5904 N N . GLN C 1 409 ? 32.024 -20.745 -83.229 1.00 102.93 409 GLN C N 1
ATOM 5905 C CA . GLN C 1 409 ? 31.894 -19.670 -84.209 1.00 101.90 409 GLN C CA 1
ATOM 5906 C C . GLN C 1 409 ? 32.923 -19.791 -85.324 1.00 90.55 409 GLN C C 1
ATOM 5907 O O . GLN C 1 409 ? 32.663 -19.376 -86.460 1.00 94.90 409 GLN C O 1
ATOM 5913 N N . GLN C 1 410 ? 34.084 -20.360 -85.027 1.00 87.73 410 GLN C N 1
ATOM 5914 C CA . GLN C 1 410 ? 35.088 -20.618 -86.046 1.00 89.09 410 GLN C CA 1
ATOM 5915 C C . GLN C 1 410 ? 34.924 -21.997 -86.670 1.00 91.16 410 GLN C C 1
ATOM 5916 O O . GLN C 1 410 ? 35.768 -22.409 -87.473 1.00 76.01 410 GLN C O 1
ATOM 5922 N N . ASN C 1 411 ? 33.848 -22.707 -86.323 1.00 107.95 411 ASN C N 1
ATOM 5923 C CA . ASN C 1 411 ? 33.469 -23.968 -86.957 1.00 106.87 411 ASN C CA 1
ATOM 5924 C C . ASN C 1 411 ? 34.561 -25.020 -86.769 1.00 99.97 411 ASN C C 1
ATOM 5925 O O . ASN C 1 411 ? 35.069 -25.619 -87.720 1.00 106.24 411 ASN C O 1
ATOM 5930 N N . VAL C 1 412 ? 34.908 -25.242 -85.501 1.00 84.77 412 VAL C N 1
ATOM 5931 C CA . VAL C 1 412 ? 35.874 -26.283 -85.179 1.00 80.91 412 VAL C CA 1
ATOM 5932 C C . VAL C 1 412 ? 35.201 -27.641 -85.264 1.00 84.89 412 VAL C C 1
ATOM 5933 O O . VAL C 1 412 ? 35.886 -28.668 -85.354 1.00 81.32 412 VAL C O 1
ATOM 5937 N N . ILE C 1 413 ? 33.865 -27.656 -85.256 1.00 77.81 413 ILE C N 1
ATOM 5938 C CA . ILE C 1 413 ? 33.137 -28.920 -85.185 1.00 77.90 413 ILE C CA 1
ATOM 5939 C C . ILE C 1 413 ? 33.439 -29.796 -86.395 1.00 78.01 413 ILE C C 1
ATOM 5940 O O . ILE C 1 413 ? 33.775 -30.974 -86.205 1.00 66.57 413 ILE C O 1
ATOM 5945 N N . PRO C 1 414 ? 33.340 -29.312 -87.638 1.00 86.13 414 PRO C N 1
ATOM 5946 C CA . PRO C 1 414 ? 33.515 -30.210 -88.792 1.00 74.79 414 PRO C CA 1
ATOM 5947 C C . PRO C 1 414 ? 34.911 -30.815 -88.849 1.00 76.12 414 PRO C C 1
ATOM 5948 O O . PRO C 1 414 ? 35.038 -32.051 -88.890 1.00 76.07 414 PRO C O 1
ATOM 5952 N N . PRO C 1 415 ? 35.990 -30.013 -88.864 1.00 74.78 415 PRO C N 1
ATOM 5953 C CA . PRO C 1 415 ? 37.312 -30.650 -88.911 1.00 62.92 415 PRO C CA 1
ATOM 5954 C C . PRO C 1 415 ? 37.618 -31.454 -87.669 1.00 74.69 415 PRO C C 1
ATOM 5955 O O . PRO C 1 415 ? 38.246 -32.513 -87.775 1.00 81.99 415 PRO C O 1
ATOM 5959 N N . PHE C 1 416 ? 37.159 -31.000 -86.502 1.00 81.79 416 PHE C N 1
ATOM 5960 C CA . PHE C 1 416 ? 37.429 -31.713 -85.262 1.00 78.24 416 PHE C CA 1
ATOM 5961 C C . PHE C 1 416 ? 36.765 -33.082 -85.296 1.00 73.62 416 PHE C C 1
ATOM 5962 O O . PHE C 1 416 ? 37.341 -34.076 -84.840 1.00 71.99 416 PHE C O 1
ATOM 5970 N N . CYS C 1 417 ? 35.565 -33.152 -85.879 1.00 69.05 417 CYS C N 1
ATOM 5971 C CA . CYS C 1 417 ? 34.851 -34.412 -86.036 1.00 79.49 417 CYS C CA 1
ATOM 5972 C C . CYS C 1 417 ? 35.501 -35.314 -87.076 1.00 89.94 417 CYS C C 1
ATOM 5973 O O . CYS C 1 417 ? 35.494 -36.539 -86.913 1.00 92.90 417 CYS C O 1
ATOM 5976 N N . ASN C 1 418 ? 36.060 -34.744 -88.151 1.00 90.08 418 ASN C N 1
ATOM 5977 C CA . ASN C 1 418 ? 36.653 -35.615 -89.167 1.00 95.12 418 ASN C CA 1
ATOM 5978 C C . ASN C 1 418 ? 37.751 -36.506 -88.602 1.00 93.52 418 ASN C C 1
ATOM 5979 O O . ASN C 1 418 ? 38.146 -37.470 -89.269 1.00 91.52 418 ASN C O 1
ATOM 5984 N N . LEU C 1 419 ? 38.245 -36.215 -87.396 1.00 72.85 419 LEU C N 1
ATOM 5985 C CA . LEU C 1 419 ? 39.299 -37.005 -86.777 1.00 78.56 419 LEU C CA 1
ATOM 5986 C C . LEU C 1 419 ? 38.816 -38.279 -86.093 1.00 87.30 419 LEU C C 1
ATOM 5987 O O . LEU C 1 419 ? 39.660 -39.100 -85.715 1.00 79.09 419 LEU C O 1
ATOM 5992 N N . LEU C 1 420 ? 37.505 -38.481 -85.925 1.00 85.99 420 LEU C N 1
ATOM 5993 C CA . LEU C 1 420 ? 37.060 -39.615 -85.120 1.00 90.74 420 LEU C CA 1
ATOM 5994 C C . LEU C 1 420 ? 37.449 -40.964 -85.719 1.00 99.66 420 LEU C C 1
ATOM 5995 O O . LEU C 1 420 ? 37.403 -41.974 -85.009 1.00 112.79 420 LEU C O 1
ATOM 6000 N N . THR C 1 421 ? 37.817 -41.010 -87.001 1.00 91.44 421 THR C N 1
ATOM 6001 C CA . THR C 1 421 ? 38.063 -42.266 -87.697 1.00 102.08 421 THR C CA 1
ATOM 6002 C C . THR C 1 421 ? 39.545 -42.563 -87.919 1.00 92.38 421 THR C C 1
ATOM 6003 O O . THR C 1 421 ? 39.880 -43.331 -88.828 1.00 85.88 421 THR C O 1
ATOM 6007 N N . VAL C 1 422 ? 40.443 -41.990 -87.115 1.00 90.81 422 VAL C N 1
ATOM 6008 C CA . VAL C 1 422 ? 41.870 -42.157 -87.373 1.00 95.87 422 VAL C CA 1
ATOM 6009 C C . VAL C 1 422 ? 42.367 -43.328 -86.531 1.00 96.83 422 VAL C C 1
ATOM 6010 O O . VAL C 1 422 ? 41.792 -43.658 -85.487 1.00 91.02 422 VAL C O 1
ATOM 6014 N N . LYS C 1 423 ? 43.435 -43.980 -87.005 1.00 91.72 423 LYS C N 1
ATOM 6015 C CA . LYS C 1 423 ? 43.945 -45.179 -86.346 1.00 87.32 423 LYS C CA 1
ATOM 6016 C C . LYS C 1 423 ? 44.451 -44.921 -84.928 1.00 93.97 423 LYS C C 1
ATOM 6017 O O . LYS C 1 423 ? 44.402 -45.827 -84.088 1.00 91.15 423 LYS C O 1
ATOM 6023 N N . ASP C 1 424 ? 44.942 -43.722 -84.629 1.00 93.93 424 ASP C N 1
ATOM 6024 C CA . ASP C 1 424 ? 45.521 -43.501 -83.310 1.00 90.01 424 ASP C CA 1
ATOM 6025 C C . ASP C 1 424 ? 44.406 -43.349 -82.277 1.00 91.27 424 ASP C C 1
ATOM 6026 O O . ASP C 1 424 ? 43.521 -42.497 -82.419 1.00 84.18 424 ASP C O 1
ATOM 6031 N N . ALA C 1 425 ? 44.473 -44.167 -81.222 1.00 81.60 425 ALA C N 1
ATOM 6032 C CA . ALA C 1 425 ? 43.413 -44.201 -80.218 1.00 81.34 425 ALA C CA 1
ATOM 6033 C C . ALA C 1 425 ? 43.426 -42.948 -79.353 1.00 94.50 425 ALA C C 1
ATOM 6034 O O . ALA C 1 425 ? 42.363 -42.448 -78.954 1.00 89.24 425 ALA C O 1
ATOM 6036 N N . GLN C 1 426 ? 44.617 -42.443 -79.025 1.00 97.51 426 GLN C N 1
ATOM 6037 C CA . GLN C 1 426 ? 44.690 -41.245 -78.198 1.00 85.06 426 GLN C CA 1
ATOM 6038 C C . GLN C 1 426 ? 43.931 -40.108 -78.859 1.00 75.49 426 GLN C C 1
ATOM 6039 O O . GLN C 1 426 ? 43.241 -39.341 -78.187 1.00 72.65 426 GLN C O 1
ATOM 6045 N N . VAL C 1 427 ? 44.063 -39.980 -80.181 1.00 81.56 427 VAL C N 1
ATOM 6046 C CA . VAL C 1 427 ? 43.473 -38.854 -80.895 1.00 84.25 427 VAL C CA 1
ATOM 6047 C C . VAL C 1 427 ? 41.950 -38.940 -80.891 1.00 76.04 427 VAL C C 1
ATOM 6048 O O . VAL C 1 427 ? 41.260 -37.940 -80.650 1.00 76.57 427 VAL C O 1
ATOM 6052 N N . VAL C 1 428 ? 41.398 -40.129 -81.155 1.00 82.12 428 VAL C N 1
ATOM 6053 C CA . VAL C 1 428 ? 39.944 -40.272 -81.128 1.00 82.62 428 VAL C CA 1
ATOM 6054 C C . VAL C 1 428 ? 39.426 -40.021 -79.720 1.00 83.99 428 VAL C C 1
ATOM 6055 O O . VAL C 1 428 ? 38.361 -39.425 -79.530 1.00 69.56 428 VAL C O 1
ATOM 6059 N N . GLN C 1 429 ? 40.191 -40.450 -78.713 1.00 92.61 429 GLN C N 1
ATOM 6060 C CA . GLN C 1 429 ? 39.833 -40.212 -77.319 1.00 90.84 429 GLN C CA 1
ATOM 6061 C C . GLN C 1 429 ? 39.834 -38.724 -76.974 1.00 75.47 429 GLN C C 1
ATOM 6062 O O . GLN C 1 429 ? 38.914 -38.229 -76.311 1.00 67.50 429 GLN C O 1
ATOM 6068 N N . VAL C 1 430 ? 40.855 -37.996 -77.430 1.00 84.46 430 VAL C N 1
ATOM 6069 C CA . VAL C 1 430 ? 40.954 -36.560 -77.171 1.00 74.37 430 VAL C CA 1
ATOM 6070 C C . VAL C 1 430 ? 39.804 -35.821 -77.843 1.00 81.10 430 VAL C C 1
ATOM 6071 O O . VAL C 1 430 ? 39.181 -34.926 -77.253 1.00 80.99 430 VAL C O 1
ATOM 6075 N N . VAL C 1 431 ? 39.496 -36.192 -79.086 1.00 84.42 431 VAL C N 1
ATOM 6076 C CA . VAL C 1 431 ? 38.410 -35.539 -79.806 1.00 82.27 431 VAL C CA 1
ATOM 6077 C C . VAL C 1 431 ? 37.058 -35.867 -79.178 1.00 88.01 431 VAL C C 1
ATOM 6078 O O . VAL C 1 431 ? 36.177 -35.005 -79.102 1.00 78.68 431 VAL C O 1
ATOM 6082 N N . LEU C 1 432 ? 36.866 -37.106 -78.713 1.00 86.36 432 LEU C N 1
ATOM 6083 C CA . LEU C 1 432 ? 35.636 -37.432 -77.993 1.00 75.04 432 LEU C CA 1
ATOM 6084 C C . LEU C 1 432 ? 35.517 -36.633 -76.705 1.00 78.44 432 LEU C C 1
ATOM 6085 O O . LEU C 1 432 ? 34.419 -36.203 -76.335 1.00 85.68 432 LEU C O 1
ATOM 6090 N N . ASP C 1 433 ? 36.628 -36.458 -75.986 1.00 74.61 433 ASP C N 1
ATOM 6091 C CA . ASP C 1 433 ? 36.604 -35.591 -74.813 1.00 87.36 433 ASP C CA 1
ATOM 6092 C C . ASP C 1 433 ? 36.160 -34.188 -75.194 1.00 85.61 433 ASP C C 1
ATOM 6093 O O . ASP C 1 433 ? 35.335 -33.578 -74.504 1.00 86.51 433 ASP C O 1
ATOM 6098 N N . GLY C 1 434 ? 36.704 -33.659 -76.291 1.00 90.37 434 GLY C N 1
ATOM 6099 C CA . GLY C 1 434 ? 36.303 -32.332 -76.733 1.00 91.68 434 GLY C CA 1
ATOM 6100 C C . GLY C 1 434 ? 34.822 -32.252 -77.050 1.00 85.21 434 GLY C C 1
ATOM 6101 O O . GLY C 1 434 ? 34.138 -31.314 -76.640 1.00 68.02 434 GLY C O 1
ATOM 6102 N N . LEU C 1 435 ? 34.307 -33.244 -77.780 1.00 85.34 435 LEU C N 1
ATOM 6103 C CA . LEU C 1 435 ? 32.878 -33.291 -78.087 1.00 94.58 435 LEU C CA 1
ATOM 6104 C C . LEU C 1 435 ? 32.042 -33.304 -76.811 1.00 91.96 435 LEU C C 1
ATOM 6105 O O . LEU C 1 435 ? 31.103 -32.509 -76.654 1.00 86.40 435 LEU C O 1
ATOM 6110 N N . SER C 1 436 ? 32.389 -34.197 -75.880 1.00 97.36 436 SER C N 1
ATOM 6111 C CA . SER C 1 436 ? 31.655 -34.315 -74.624 1.00 100.18 436 SER C CA 1
ATOM 6112 C C . SER C 1 436 ? 31.649 -33.000 -73.856 1.00 99.29 436 SER C C 1
ATOM 6113 O O . SER C 1 436 ? 30.601 -32.548 -73.383 1.00 111.05 436 SER C O 1
ATOM 6116 N N . ASN C 1 437 ? 32.819 -32.371 -73.717 1.00 92.22 437 ASN C N 1
ATOM 6117 C CA . ASN C 1 437 ? 32.905 -31.150 -72.923 1.00 91.09 437 ASN C CA 1
ATOM 6118 C C . ASN C 1 437 ? 32.254 -29.958 -73.613 1.00 99.35 437 ASN C C 1
ATOM 6119 O O . ASN C 1 437 ? 31.682 -29.102 -72.931 1.00 115.62 437 ASN C O 1
ATOM 6124 N N . ILE C 1 438 ? 32.314 -29.880 -74.945 1.00 96.78 438 ILE C N 1
ATOM 6125 C CA . ILE C 1 438 ? 31.633 -28.795 -75.644 1.00 94.15 438 ILE C CA 1
ATOM 6126 C C . ILE C 1 438 ? 30.131 -28.943 -75.475 1.00 98.63 438 ILE C C 1
ATOM 6127 O O . ILE C 1 438 ? 29.409 -27.958 -75.276 1.00 114.44 438 ILE C O 1
ATOM 6132 N N . LEU C 1 439 ? 29.635 -30.177 -75.562 1.00 96.79 439 LEU C N 1
ATOM 6133 C CA . LEU C 1 439 ? 28.233 -30.425 -75.256 1.00 117.62 439 LEU C CA 1
ATOM 6134 C C . LEU C 1 439 ? 27.915 -30.106 -73.796 1.00 131.62 439 LEU C C 1
ATOM 6135 O O . LEU C 1 439 ? 26.890 -29.478 -73.503 1.00 136.02 439 LEU C O 1
ATOM 6140 N N . LYS C 1 440 ? 28.779 -30.529 -72.864 1.00 127.93 440 LYS C N 1
ATOM 6141 C CA . LYS C 1 440 ? 28.575 -30.178 -71.457 1.00 119.65 440 LYS C CA 1
ATOM 6142 C C . LYS C 1 440 ? 28.737 -28.681 -71.226 1.00 127.42 440 LYS C C 1
ATOM 6143 O O . LYS C 1 440 ? 28.026 -28.098 -70.398 1.00 135.44 440 LYS C O 1
ATOM 6149 N N . MET C 1 441 ? 29.665 -28.042 -71.947 1.00 125.85 441 MET C N 1
ATOM 6150 C CA . MET C 1 441 ? 29.925 -26.620 -71.741 1.00 122.54 441 MET C CA 1
ATOM 6151 C C . MET C 1 441 ? 28.673 -25.799 -72.015 1.00 131.28 441 MET C C 1
ATOM 6152 O O . MET C 1 441 ? 28.345 -24.876 -71.259 1.00 136.54 441 MET C O 1
ATOM 6157 N N . ALA C 1 442 ? 27.964 -26.118 -73.093 1.00 148.73 442 ALA C N 1
ATOM 6158 C CA . ALA C 1 442 ? 26.697 -25.477 -73.428 1.00 146.29 442 ALA C CA 1
ATOM 6159 C C . ALA C 1 442 ? 25.636 -26.570 -73.526 1.00 167.17 442 ALA C C 1
ATOM 6160 O O . ALA C 1 442 ? 25.337 -27.066 -74.616 1.00 164.63 442 ALA C O 1
ATOM 6162 N N . GLU C 1 443 ? 25.068 -26.951 -72.377 1.00 177.85 443 GLU C N 1
ATOM 6163 C CA . GLU C 1 443 ? 23.997 -27.940 -72.387 1.00 182.67 443 GLU C CA 1
ATOM 6164 C C . GLU C 1 443 ? 22.652 -27.331 -72.753 1.00 187.04 443 GLU C C 1
ATOM 6165 O O . GLU C 1 443 ? 21.727 -28.068 -73.109 1.00 186.43 443 GLU C O 1
ATOM 6171 N N . ASP C 1 444 ? 22.507 -26.014 -72.624 1.00 187.05 444 ASP C N 1
ATOM 6172 C CA . ASP C 1 444 ? 21.253 -25.368 -72.988 1.00 185.80 444 ASP C CA 1
ATOM 6173 C C . ASP C 1 444 ? 21.110 -25.200 -74.497 1.00 184.86 444 ASP C C 1
ATOM 6174 O O . ASP C 1 444 ? 19.985 -25.206 -75.011 1.00 182.51 444 ASP C O 1
ATOM 6179 N N . GLU C 1 445 ? 22.222 -25.038 -75.215 1.00 176.38 445 GLU C N 1
ATOM 6180 C CA . GLU C 1 445 ? 22.228 -25.122 -76.670 1.00 156.37 445 GLU C CA 1
ATOM 6181 C C . GLU C 1 445 ? 22.526 -26.530 -77.167 1.00 154.09 445 GLU C C 1
ATOM 6182 O O . GLU C 1 445 ? 22.809 -26.706 -78.357 1.00 154.06 445 GLU C O 1
ATOM 6188 N N . ALA C 1 446 ? 22.477 -27.529 -76.278 1.00 159.19 446 ALA C N 1
ATOM 6189 C CA . ALA C 1 446 ? 22.931 -28.876 -76.617 1.00 146.08 446 ALA C CA 1
ATOM 6190 C C . ALA C 1 446 ? 22.214 -29.438 -77.837 1.00 138.57 446 ALA C C 1
ATOM 6191 O O . ALA C 1 446 ? 22.788 -30.258 -78.557 1.00 119.18 446 ALA C O 1
ATOM 6193 N N . GLU C 1 447 ? 20.965 -29.037 -78.080 1.00 158.22 447 GLU C N 1
ATOM 6194 C CA . GLU C 1 447 ? 20.299 -29.479 -79.301 1.00 151.11 447 GLU C CA 1
ATOM 6195 C C . GLU C 1 447 ? 20.952 -28.868 -80.536 1.00 159.72 447 GLU C C 1
ATOM 6196 O O . GLU C 1 447 ? 21.232 -29.573 -81.510 1.00 164.65 447 GLU C O 1
ATOM 6202 N N . THR C 1 448 ? 21.219 -27.561 -80.513 1.00 152.92 448 THR C N 1
ATOM 6203 C CA . THR C 1 448 ? 21.820 -26.931 -81.685 1.00 147.71 448 THR C CA 1
ATOM 6204 C C . THR C 1 448 ? 23.270 -27.368 -81.882 1.00 133.03 448 THR C C 1
ATOM 6205 O O . THR C 1 448 ? 23.703 -27.605 -83.018 1.00 127.73 448 THR C O 1
ATOM 6209 N N . ILE C 1 449 ? 24.019 -27.554 -80.794 1.00 137.07 449 ILE C N 1
ATOM 6210 C CA . ILE C 1 449 ? 25.382 -28.057 -80.939 1.00 127.51 449 ILE C CA 1
ATOM 6211 C C . ILE C 1 449 ? 25.370 -29.508 -81.395 1.00 128.41 449 ILE C C 1
ATOM 6212 O O . ILE C 1 449 ? 26.187 -29.915 -82.227 1.00 124.47 449 ILE C O 1
ATOM 6217 N N . GLY C 1 450 ? 24.468 -30.318 -80.841 1.00 139.21 450 GLY C N 1
ATOM 6218 C CA . GLY C 1 450 ? 24.329 -31.686 -81.308 1.00 121.51 450 GLY C CA 1
ATOM 6219 C C . GLY C 1 450 ? 23.962 -31.767 -82.776 1.00 108.18 450 GLY C C 1
ATOM 6220 O O . GLY C 1 450 ? 24.418 -32.660 -83.491 1.00 104.94 450 GLY C O 1
ATOM 6221 N N . ASN C 1 451 ? 23.119 -30.841 -83.242 1.00 111.52 451 ASN C N 1
ATOM 6222 C CA . ASN C 1 451 ? 22.797 -30.779 -84.662 1.00 119.93 451 ASN C CA 1
ATOM 6223 C C . ASN C 1 451 ? 24.024 -30.431 -85.490 1.00 111.79 451 ASN C C 1
ATOM 6224 O O . ASN C 1 451 ? 24.246 -31.019 -86.552 1.00 104.56 451 ASN C O 1
ATOM 6229 N N . LEU C 1 452 ? 24.827 -29.468 -85.035 1.00 113.63 452 LEU C N 1
ATOM 6230 C CA . LEU C 1 452 ? 26.057 -29.170 -85.767 1.00 106.98 452 LEU C CA 1
ATOM 6231 C C . LEU C 1 452 ? 27.041 -30.337 -85.725 1.00 99.65 452 LEU C C 1
ATOM 6232 O O . LEU C 1 452 ? 27.847 -30.494 -86.648 1.00 100.29 452 LEU C O 1
ATOM 6237 N N . ILE C 1 453 ? 27.013 -31.143 -84.663 1.00 101.23 453 ILE C N 1
ATOM 6238 C CA . ILE C 1 453 ? 27.824 -32.359 -84.620 1.00 96.64 453 ILE C CA 1
ATOM 6239 C C . ILE C 1 453 ? 27.351 -33.360 -85.666 1.00 109.35 453 ILE C C 1
ATOM 6240 O O . ILE C 1 453 ? 28.116 -33.789 -86.537 1.00 117.73 453 ILE C O 1
ATOM 6245 N N . GLU C 1 454 ? 26.075 -33.742 -85.591 1.00 118.73 454 GLU C N 1
ATOM 6246 C CA . GLU C 1 454 ? 25.547 -34.797 -86.449 1.00 120.31 454 GLU C CA 1
ATOM 6247 C C . GLU C 1 454 ? 25.446 -34.370 -87.908 1.00 122.73 454 GLU C C 1
ATOM 6248 O O . GLU C 1 454 ? 25.429 -35.235 -88.790 1.00 129.09 454 GLU C O 1
ATOM 6254 N N . GLU C 1 455 ? 25.409 -33.066 -88.183 1.00 115.98 455 GLU C N 1
ATOM 6255 C CA . GLU C 1 455 ? 25.281 -32.602 -89.560 1.00 114.23 455 GLU C CA 1
ATOM 6256 C C . GLU C 1 455 ? 26.524 -32.948 -90.376 1.00 112.66 455 GLU C C 1
ATOM 6257 O O . GLU C 1 455 ? 26.421 -33.445 -91.503 1.00 129.82 455 GLU C O 1
ATOM 6263 N N . CYS C 1 456 ? 27.711 -32.691 -89.822 1.00 106.59 456 CYS C N 1
ATOM 6264 C CA . CYS C 1 456 ? 28.966 -33.010 -90.489 1.00 105.28 456 CYS C CA 1
ATOM 6265 C C . CYS C 1 456 ? 29.409 -34.446 -90.233 1.00 121.66 456 CYS C C 1
ATOM 6266 O O . CYS C 1 456 ? 30.602 -34.752 -90.343 1.00 124.23 456 CYS C O 1
ATOM 6269 N N . GLY C 1 457 ? 28.469 -35.328 -89.898 1.00 126.92 457 GLY C N 1
ATOM 6270 C CA . GLY C 1 457 ? 28.747 -36.733 -89.690 1.00 126.36 457 GLY C CA 1
ATOM 6271 C C . GLY C 1 457 ? 29.327 -37.112 -88.345 1.00 139.51 457 GLY C C 1
ATOM 6272 O O . GLY C 1 457 ? 29.751 -38.262 -88.183 1.00 144.29 457 GLY C O 1
ATOM 6273 N N . GLY C 1 458 ? 29.357 -36.197 -87.372 1.00 136.04 458 GLY C N 1
ATOM 6274 C CA . GLY C 1 458 ? 29.954 -36.524 -86.084 1.00 125.87 458 GLY C CA 1
ATOM 6275 C C . GLY C 1 458 ? 29.180 -37.596 -85.338 1.00 131.08 458 GLY C C 1
ATOM 6276 O O . GLY C 1 458 ? 29.772 -38.487 -84.715 1.00 136.48 458 GLY C O 1
ATOM 6277 N N . LEU C 1 459 ? 27.846 -37.532 -85.403 1.00 120.30 459 LEU C N 1
ATOM 6278 C CA . LEU C 1 459 ? 27.017 -38.577 -84.809 1.00 126.66 459 LEU C CA 1
ATOM 6279 C C . LEU C 1 459 ? 27.396 -39.946 -85.338 1.00 127.94 459 LEU C C 1
ATOM 6280 O O . LEU C 1 459 ? 27.498 -40.913 -84.572 1.00 115.84 459 LEU C O 1
ATOM 6285 N N . GLU C 1 460 ? 27.621 -40.039 -86.649 1.00 136.28 460 GLU C N 1
ATOM 6286 C CA . GLU C 1 460 ? 27.884 -41.329 -87.269 1.00 133.99 460 GLU C CA 1
ATOM 6287 C C . GLU C 1 460 ? 29.160 -41.934 -86.710 1.00 123.04 460 GLU C C 1
ATOM 6288 O O . GLU C 1 460 ? 29.184 -43.087 -86.263 1.00 125.57 460 GLU C O 1
ATOM 6294 N N . LYS C 1 461 ? 30.216 -41.130 -86.663 1.00 120.83 461 LYS C N 1
ATOM 6295 C CA . LYS C 1 461 ? 31.513 -41.626 -86.235 1.00 128.13 461 LYS C CA 1
ATOM 6296 C C . LYS C 1 461 ? 31.510 -41.963 -84.749 1.00 131.00 461 LYS C C 1
ATOM 6297 O O . LYS C 1 461 ? 32.127 -42.950 -84.333 1.00 134.83 461 LYS C O 1
ATOM 6303 N N . ILE C 1 462 ? 30.781 -41.187 -83.941 1.00 125.61 462 ILE C N 1
ATOM 6304 C CA . ILE C 1 462 ? 30.661 -41.511 -82.518 1.00 120.58 462 ILE C CA 1
ATOM 6305 C C . ILE C 1 462 ? 29.940 -42.846 -82.333 1.00 118.27 462 ILE C C 1
ATOM 6306 O O . ILE C 1 462 ? 30.372 -43.716 -81.558 1.00 125.10 462 ILE C O 1
ATOM 6311 N N . GLU C 1 463 ? 28.843 -43.042 -83.069 1.00 106.48 463 GLU C N 1
ATOM 6312 C CA . GLU C 1 463 ? 28.069 -44.264 -82.897 1.00 118.07 463 GLU C CA 1
ATOM 6313 C C . GLU C 1 463 ? 28.801 -45.498 -83.424 1.00 131.25 463 GLU C C 1
ATOM 6314 O O . GLU C 1 463 ? 28.575 -46.601 -82.912 1.00 133.02 463 GLU C O 1
ATOM 6320 N N . GLN C 1 464 ? 29.668 -45.361 -84.437 1.00 132.80 464 GLN C N 1
ATOM 6321 C CA . GLN C 1 464 ? 30.493 -46.531 -84.761 1.00 139.61 464 GLN C CA 1
ATOM 6322 C C . GLN C 1 464 ? 31.640 -46.723 -83.771 1.00 136.86 464 GLN C C 1
ATOM 6323 O O . GLN C 1 464 ? 32.027 -47.863 -83.497 1.00 140.23 464 GLN C O 1
ATOM 6329 N N . LEU C 1 465 ? 32.220 -45.640 -83.239 1.00 126.24 465 LEU C N 1
ATOM 6330 C CA . LEU C 1 465 ? 33.241 -45.805 -82.206 1.00 126.68 465 LEU C CA 1
ATOM 6331 C C . LEU C 1 465 ? 32.686 -46.467 -80.959 1.00 135.94 465 LEU C C 1
ATOM 6332 O O . LEU C 1 465 ? 33.459 -46.940 -80.120 1.00 136.75 465 LEU C O 1
ATOM 6337 N N . GLN C 1 466 ? 31.367 -46.482 -80.802 1.00 141.94 466 GLN C N 1
ATOM 6338 C CA . GLN C 1 466 ? 30.789 -47.353 -79.782 1.00 138.99 466 GLN C CA 1
ATOM 6339 C C . GLN C 1 466 ? 31.128 -48.825 -80.009 1.00 136.73 466 GLN C C 1
ATOM 6340 O O . GLN C 1 466 ? 30.929 -49.636 -79.098 1.00 128.03 466 GLN C O 1
ATOM 6346 N N . ASN C 1 467 ? 31.616 -49.190 -81.198 1.00 148.99 467 ASN C N 1
ATOM 6347 C CA . ASN C 1 467 ? 32.023 -50.553 -81.523 1.00 162.47 467 ASN C CA 1
ATOM 6348 C C . ASN C 1 467 ? 33.539 -50.733 -81.453 1.00 163.07 467 ASN C C 1
ATOM 6349 O O . ASN C 1 467 ? 34.108 -51.492 -82.245 1.00 163.80 467 ASN C O 1
ATOM 6354 N N . HIS C 1 468 ? 34.206 -50.051 -80.525 1.00 144.10 468 HIS C N 1
ATOM 6355 C CA . HIS C 1 468 ? 35.659 -49.950 -80.526 1.00 143.91 468 HIS C CA 1
ATOM 6356 C C . HIS C 1 468 ? 36.271 -50.937 -79.529 1.00 133.46 468 HIS C C 1
ATOM 6357 O O . HIS C 1 468 ? 35.598 -51.451 -78.631 1.00 137.18 468 HIS C O 1
ATOM 6364 N N . GLU C 1 469 ? 37.574 -51.190 -79.693 1.00 130.83 469 GLU C N 1
ATOM 6365 C CA . GLU C 1 469 ? 38.273 -52.171 -78.868 1.00 122.63 469 GLU C CA 1
ATOM 6366 C C . GLU C 1 469 ? 38.776 -51.603 -77.546 1.00 126.07 469 GLU C C 1
ATOM 6367 O O . GLU C 1 469 ? 39.233 -52.373 -76.695 1.00 127.46 469 GLU C O 1
ATOM 6373 N N . ASN C 1 470 ? 38.715 -50.289 -77.359 1.00 129.21 470 ASN C N 1
ATOM 6374 C CA . ASN C 1 470 ? 39.152 -49.638 -76.133 1.00 119.77 470 ASN C CA 1
ATOM 6375 C C . ASN C 1 470 ? 37.931 -49.343 -75.274 1.00 124.68 470 ASN C C 1
ATOM 6376 O O . ASN C 1 470 ? 36.959 -48.758 -75.764 1.00 121.48 470 ASN C O 1
ATOM 6381 N N . GLU C 1 471 ? 37.977 -49.753 -74.001 1.00 133.47 471 GLU C N 1
ATOM 6382 C CA . GLU C 1 471 ? 36.861 -49.458 -73.105 1.00 146.54 471 GLU C CA 1
ATOM 6383 C C . GLU C 1 471 ? 36.610 -47.962 -73.031 1.00 151.51 471 GLU C C 1
ATOM 6384 O O . GLU C 1 471 ? 35.457 -47.510 -73.083 1.00 151.55 471 GLU C O 1
ATOM 6390 N N . ASP C 1 472 ? 37.687 -47.182 -72.928 1.00 146.62 472 ASP C N 1
ATOM 6391 C CA . ASP C 1 472 ? 37.566 -45.739 -72.768 1.00 132.42 472 ASP C CA 1
ATOM 6392 C C . ASP C 1 472 ? 36.744 -45.150 -73.904 1.00 121.25 472 ASP C C 1
ATOM 6393 O O . ASP C 1 472 ? 35.775 -44.413 -73.680 1.00 113.30 472 ASP C O 1
ATOM 6398 N N . ILE C 1 473 ? 37.068 -45.554 -75.131 1.00 115.73 473 ILE C N 1
ATOM 6399 C CA . ILE C 1 473 ? 36.494 -44.934 -76.317 1.00 114.70 473 ILE C CA 1
ATOM 6400 C C . ILE C 1 473 ? 35.002 -45.236 -76.428 1.00 126.67 473 ILE C C 1
ATOM 6401 O O . ILE C 1 473 ? 34.178 -44.316 -76.541 1.00 129.09 473 ILE C O 1
ATOM 6406 N N . TYR C 1 474 ? 34.617 -46.519 -76.370 1.00 132.58 474 TYR C N 1
ATOM 6407 C CA . TYR C 1 474 ? 33.206 -46.822 -76.597 1.00 134.65 474 TYR C CA 1
ATOM 6408 C C . TYR C 1 474 ? 32.363 -46.400 -75.401 1.00 125.82 474 TYR C C 1
ATOM 6409 O O . TYR C 1 474 ? 31.219 -45.958 -75.567 1.00 120.10 474 TYR C O 1
ATOM 6418 N N . LYS C 1 475 ? 32.914 -46.512 -74.189 1.00 124.42 475 LYS C N 1
ATOM 6419 C CA . LYS C 1 475 ? 32.177 -46.085 -73.007 1.00 127.18 475 LYS C CA 1
ATOM 6420 C C . LYS C 1 475 ? 31.892 -44.587 -73.058 1.00 123.67 475 LYS C C 1
ATOM 6421 O O . LYS C 1 475 ? 30.751 -44.148 -72.837 1.00 121.90 475 LYS C O 1
ATOM 6427 N N . LEU C 1 476 ? 32.900 -43.786 -73.423 1.00 133.82 476 LEU C N 1
ATOM 6428 C CA . LEU C 1 476 ? 32.667 -42.353 -73.550 1.00 130.41 476 LEU C CA 1
ATOM 6429 C C . LEU C 1 476 ? 31.663 -42.043 -74.657 1.00 130.13 476 LEU C C 1
ATOM 6430 O O . LEU C 1 476 ? 30.752 -41.235 -74.452 1.00 135.68 476 LEU C O 1
ATOM 6435 N N . ALA C 1 477 ? 31.784 -42.696 -75.820 1.00 125.40 477 ALA C N 1
ATOM 6436 C CA . ALA C 1 477 ? 30.882 -42.390 -76.934 1.00 119.67 477 ALA C CA 1
ATOM 6437 C C . ALA C 1 477 ? 29.431 -42.719 -76.585 1.00 120.97 477 ALA C C 1
ATOM 6438 O O . ALA C 1 477 ? 28.505 -41.956 -76.911 1.00 121.48 477 ALA C O 1
ATOM 6440 N N . TYR C 1 478 ? 29.223 -43.860 -75.928 1.00 122.90 478 TYR C N 1
ATOM 6441 C CA . TYR C 1 478 ? 27.910 -44.237 -75.423 1.00 126.23 478 TYR C CA 1
ATOM 6442 C C . TYR C 1 478 ? 27.377 -43.171 -74.471 1.00 126.04 478 TYR C C 1
ATOM 6443 O O . TYR C 1 478 ? 26.195 -42.794 -74.528 1.00 137.09 478 TYR C O 1
ATOM 6452 N N . GLU C 1 479 ? 28.261 -42.625 -73.634 1.00 111.26 479 GLU C N 1
ATOM 6453 C CA . GLU C 1 479 ? 27.860 -41.576 -72.702 1.00 120.81 479 GLU C CA 1
ATOM 6454 C C . GLU C 1 479 ? 27.440 -40.295 -73.438 1.00 130.77 479 GLU C C 1
ATOM 6455 O O . GLU C 1 479 ? 26.431 -39.665 -73.075 1.00 136.04 479 GLU C O 1
ATOM 6461 N N . ILE C 1 480 ? 28.177 -39.907 -74.491 1.00 132.60 480 ILE C N 1
ATOM 6462 C CA . ILE C 1 480 ? 27.799 -38.699 -75.236 1.00 135.90 480 ILE C CA 1
ATOM 6463 C C . ILE C 1 480 ? 26.441 -38.878 -75.902 1.00 131.64 480 ILE C C 1
ATOM 6464 O O . ILE C 1 480 ? 25.566 -38.001 -75.811 1.00 134.96 480 ILE C O 1
ATOM 6469 N N . ILE C 1 481 ? 26.227 -40.024 -76.563 1.00 125.58 481 ILE C N 1
ATOM 6470 C CA . ILE C 1 481 ? 24.956 -40.183 -77.269 1.00 129.18 481 ILE C CA 1
ATOM 6471 C C . ILE C 1 481 ? 23.805 -40.188 -76.280 1.00 146.93 481 ILE C C 1
ATOM 6472 O O . ILE C 1 481 ? 22.728 -39.651 -76.565 1.00 152.16 481 ILE C O 1
ATOM 6477 N N . ASP C 1 482 ? 24.006 -40.781 -75.099 1.00 162.51 482 ASP C N 1
ATOM 6478 C CA . ASP C 1 482 ? 22.915 -40.788 -74.134 1.00 171.63 482 ASP C CA 1
ATOM 6479 C C . ASP C 1 482 ? 22.600 -39.378 -73.654 1.00 166.08 482 ASP C C 1
ATOM 6480 O O . ASP C 1 482 ? 21.432 -38.973 -73.621 1.00 158.58 482 ASP C O 1
ATOM 6485 N N . GLN C 1 483 ? 23.624 -38.605 -73.286 1.00 151.44 483 GLN C N 1
ATOM 6486 C CA . GLN C 1 483 ? 23.322 -37.316 -72.673 1.00 155.18 483 GLN C CA 1
ATOM 6487 C C . GLN C 1 483 ? 22.751 -36.328 -73.689 1.00 158.23 483 GLN C C 1
ATOM 6488 O O . GLN C 1 483 ? 21.748 -35.658 -73.412 1.00 142.90 483 GLN C O 1
ATOM 6494 N N . PHE C 1 484 ? 23.353 -36.229 -74.877 1.00 170.76 484 PHE C N 1
ATOM 6495 C CA . PHE C 1 484 ? 23.050 -35.093 -75.743 1.00 168.41 484 PHE C CA 1
ATOM 6496 C C . PHE C 1 484 ? 22.283 -35.459 -77.002 1.00 172.93 484 PHE C C 1
ATOM 6497 O O . PHE C 1 484 ? 21.827 -34.560 -77.716 1.00 174.06 484 PHE C O 1
ATOM 6505 N N . PHE C 1 485 ? 22.097 -36.745 -77.272 1.00 154.36 485 PHE C N 1
ATOM 6506 C CA . PHE C 1 485 ? 21.393 -37.240 -78.451 1.00 147.84 485 PHE C CA 1
ATOM 6507 C C . PHE C 1 485 ? 20.265 -38.080 -77.862 1.00 160.15 485 PHE C C 1
ATOM 6508 O O . PHE C 1 485 ? 20.362 -39.304 -77.758 1.00 157.89 485 PHE C O 1
ATOM 6516 N N . SER C 1 486 ? 19.172 -37.400 -77.506 1.00 167.09 486 SER C N 1
ATOM 6517 C CA . SER C 1 486 ? 18.116 -38.011 -76.703 1.00 160.94 486 SER C CA 1
ATOM 6518 C C . SER C 1 486 ? 17.293 -39.029 -77.479 1.00 168.31 486 SER C C 1
ATOM 6519 O O . SER C 1 486 ? 16.761 -39.967 -76.875 1.00 172.66 486 SER C O 1
ATOM 6522 N N . SER C 1 487 ? 17.184 -38.868 -78.796 1.00 164.97 487 SER C N 1
ATOM 6523 C CA . SER C 1 487 ? 16.477 -39.813 -79.663 1.00 167.48 487 SER C CA 1
ATOM 6524 C C . SER C 1 487 ? 15.181 -40.368 -79.073 1.00 171.63 487 SER C C 1
ATOM 6525 O O . SER C 1 487 ? 14.295 -40.808 -79.805 1.00 149.13 487 SER C O 1
ATOM 6528 N N . ILE D 3 5 ? 46.011 -31.930 -58.140 1.00 112.65 290 ILE D N 1
ATOM 6529 C CA . ILE D 3 5 ? 45.264 -31.243 -59.186 1.00 139.82 290 ILE D CA 1
ATOM 6530 C C . ILE D 3 5 ? 43.961 -31.968 -59.498 1.00 161.59 290 ILE D C 1
ATOM 6531 O O . ILE D 3 5 ? 43.443 -32.724 -58.675 1.00 145.14 290 ILE D O 1
ATOM 6533 N N . GLU D 3 6 ? 43.429 -31.718 -60.694 1.00 178.34 291 GLU D N 1
ATOM 6534 C CA . GLU D 3 6 ? 42.225 -32.398 -61.150 1.00 171.13 291 GLU D CA 1
ATOM 6535 C C . GLU D 3 6 ? 42.281 -32.810 -62.615 1.00 171.43 291 GLU D C 1
ATOM 6536 O O . GLU D 3 6 ? 41.298 -33.365 -63.115 1.00 164.77 291 GLU D O 1
ATOM 6538 N N . GLU D 3 7 ? 43.380 -32.542 -63.318 1.00 168.95 292 GLU D N 1
ATOM 6539 C CA . GLU D 3 7 ? 43.606 -33.038 -64.670 1.00 155.51 292 GLU D CA 1
ATOM 6540 C C . GLU D 3 7 ? 45.112 -33.133 -64.887 1.00 158.12 292 GLU D C 1
ATOM 6541 O O . GLU D 3 7 ? 45.905 -32.694 -64.050 1.00 153.38 292 GLU D O 1
ATOM 6543 N N . LYS D 3 8 ? 45.509 -33.708 -66.028 1.00 155.57 293 LYS D N 1
ATOM 6544 C CA . LYS D 3 8 ? 46.923 -33.937 -66.313 1.00 147.75 293 LYS D CA 1
ATOM 6545 C C . LYS D 3 8 ? 47.397 -33.338 -67.633 1.00 136.41 293 LYS D C 1
ATOM 6546 O O . LYS D 3 8 ? 48.590 -33.431 -67.939 1.00 138.57 293 LYS D O 1
ATOM 6552 N N . ARG D 3 9 ? 46.517 -32.708 -68.412 1.00 123.65 294 ARG D N 1
ATOM 6553 C CA . ARG D 3 9 ? 46.776 -32.482 -69.838 1.00 100.33 294 ARG D CA 1
ATOM 6554 C C . ARG D 3 9 ? 47.571 -31.200 -70.084 1.00 98.04 294 ARG D C 1
ATOM 6555 O O . ARG D 3 9 ? 47.028 -30.160 -70.457 1.00 120.89 294 ARG D O 1
ATOM 6563 N N . LYS D 3 10 ? 48.891 -31.293 -69.897 1.00 76.42 295 LYS D N 1
ATOM 6564 C CA . LYS D 3 10 ? 49.824 -30.271 -70.375 1.00 58.01 295 LYS D CA 1
ATOM 6565 C C . LYS D 3 10 ? 51.153 -31.002 -70.558 1.00 61.14 295 LYS D C 1
ATOM 6566 O O . LYS D 3 10 ? 51.886 -31.203 -69.586 1.00 72.58 295 LYS D O 1
ATOM 6572 N N . ARG D 3 11 ? 51.459 -31.369 -71.798 1.00 76.75 296 ARG D N 1
ATOM 6573 C CA . ARG D 3 11 ? 52.301 -32.526 -72.065 1.00 83.61 296 ARG D CA 1
ATOM 6574 C C . ARG D 3 11 ? 53.638 -32.127 -72.686 1.00 58.55 296 ARG D C 1
ATOM 6575 O O . ARG D 3 11 ? 53.702 -31.275 -73.577 1.00 52.14 296 ARG D O 1
ATOM 6583 N N . THR D 3 12 ? 54.701 -32.764 -72.197 1.00 65.59 297 THR D N 1
ATOM 6584 C CA . THR D 3 12 ? 56.085 -32.363 -72.409 1.00 65.99 297 THR D CA 1
ATOM 6585 C C . THR D 3 12 ? 56.574 -32.816 -73.786 1.00 84.63 297 THR D C 1
ATOM 6586 O O . THR D 3 12 ? 55.842 -33.437 -74.559 1.00 95.20 297 THR D O 1
ATOM 6590 N N . TYR D 3 13 ? 57.829 -32.490 -74.120 1.00 120.26 298 TYR D N 1
ATOM 6591 C CA . TYR D 3 13 ? 58.338 -32.868 -75.436 1.00 119.95 298 TYR D CA 1
ATOM 6592 C C . TYR D 3 13 ? 58.736 -34.336 -75.519 1.00 122.57 298 TYR D C 1
ATOM 6593 O O . TYR D 3 13 ? 58.807 -34.886 -76.623 1.00 120.43 298 TYR D O 1
ATOM 6602 N N . GLU D 3 14 ? 59.016 -34.978 -74.386 1.00 153.03 299 GLU D N 1
ATOM 6603 C CA . GLU D 3 14 ? 59.181 -36.426 -74.397 1.00 148.98 299 GLU D CA 1
ATOM 6604 C C . GLU D 3 14 ? 57.858 -37.101 -74.727 1.00 151.68 299 GLU D C 1
ATOM 6605 O O . GLU D 3 14 ? 57.822 -38.111 -75.439 1.00 155.48 299 GLU D O 1
ATOM 6611 N N . THR D 3 15 ? 56.762 -36.549 -74.204 1.00 146.82 300 THR D N 1
ATOM 6612 C CA . THR D 3 15 ? 55.390 -36.940 -74.500 1.00 141.29 300 THR D CA 1
ATOM 6613 C C . THR D 3 15 ? 54.937 -36.443 -75.874 1.00 137.92 300 THR D C 1
ATOM 6614 O O . THR D 3 15 ? 53.835 -36.776 -76.326 1.00 128.40 300 THR D O 1
ATOM 6618 N N . PHE D 3 16 ? 55.770 -35.645 -76.543 1.00 129.23 301 PHE D N 1
ATOM 6619 C CA . PHE D 3 16 ? 55.534 -35.283 -77.934 1.00 120.19 301 PHE D CA 1
ATOM 6620 C C . PHE D 3 16 ? 55.893 -36.423 -78.880 1.00 125.38 301 PHE D C 1
ATOM 6621 O O . PHE D 3 16 ? 55.364 -36.488 -79.995 1.00 119.11 301 PHE D O 1
ATOM 6629 N N . LYS D 3 17 ? 56.788 -37.313 -78.458 1.00 133.16 302 LYS D N 1
ATOM 6630 C CA . LYS D 3 17 ? 57.275 -38.406 -79.282 1.00 127.44 302 LYS D CA 1
ATOM 6631 C C . LYS D 3 17 ? 56.645 -39.732 -78.855 1.00 129.38 302 LYS D C 1
ATOM 6632 O O . LYS D 3 17 ? 56.061 -39.862 -77.777 1.00 114.53 302 LYS D O 1
ATOM 6638 N N . SER D 3 18 ? 56.794 -40.739 -79.712 1.00 132.24 303 SER D N 1
ATOM 6639 C CA . SER D 3 18 ? 56.265 -42.071 -79.441 1.00 138.75 303 SER D CA 1
ATOM 6640 C C . SER D 3 18 ? 56.940 -43.113 -80.326 1.00 130.02 303 SER D C 1
ATOM 6641 O O . SER D 3 18 ? 57.278 -44.204 -79.867 1.00 116.69 303 SER D O 1
ATOM 6644 N N . GLU E 2 4 ? 70.154 -31.239 -80.868 1.00 107.83 433 GLU F N 1
ATOM 6645 C CA . GLU E 2 4 ? 70.462 -31.919 -82.121 1.00 127.54 433 GLU F CA 1
ATOM 6646 C C . GLU E 2 4 ? 71.958 -31.952 -82.430 1.00 134.32 433 GLU F C 1
ATOM 6647 O O . GLU E 2 4 ? 72.437 -32.875 -83.096 1.00 129.82 433 GLU F O 1
ATOM 6653 N N . VAL E 2 5 ? 72.709 -30.972 -81.922 1.00 131.65 434 VAL F N 1
ATOM 6654 C CA . VAL E 2 5 ? 74.147 -30.971 -82.158 1.00 132.22 434 VAL F CA 1
ATOM 6655 C C . VAL E 2 5 ? 74.747 -32.226 -81.540 1.00 124.28 434 VAL F C 1
ATOM 6656 O O . VAL E 2 5 ? 74.363 -32.652 -80.443 1.00 108.13 434 VAL F O 1
ATOM 6660 N N . GLN E 2 6 ? 75.671 -32.846 -82.267 1.00 130.68 435 GLN F N 1
ATOM 6661 C CA . GLN E 2 6 ? 76.134 -34.176 -81.902 1.00 107.57 435 GLN F CA 1
ATOM 6662 C C . GLN E 2 6 ? 76.984 -34.142 -80.636 1.00 99.93 435 GLN F C 1
ATOM 6663 O O . GLN E 2 6 ? 77.836 -33.268 -80.454 1.00 107.08 435 GLN F O 1
ATOM 6669 N N . ARG E 2 7 ? 76.721 -35.110 -79.754 1.00 104.71 436 ARG F N 1
ATOM 6670 C CA . ARG E 2 7 ? 77.279 -35.107 -78.403 1.00 104.54 436 ARG F CA 1
ATOM 6671 C C . ARG E 2 7 ? 78.765 -35.446 -78.395 1.00 108.08 436 ARG F C 1
ATOM 6672 O O . ARG E 2 7 ? 79.552 -34.790 -77.702 1.00 106.97 436 ARG F O 1
ATOM 6680 N N . LYS E 2 8 ? 79.172 -36.451 -79.162 1.00 111.80 437 LYS F N 1
ATOM 6681 C CA . LYS E 2 8 ? 80.577 -36.767 -79.367 1.00 102.13 437 LYS F CA 1
ATOM 6682 C C . LYS E 2 8 ? 80.922 -36.463 -80.817 1.00 99.83 437 LYS F C 1
ATOM 6683 O O . LYS E 2 8 ? 80.135 -36.754 -81.723 1.00 99.72 437 LYS F O 1
ATOM 6689 N N . ARG E 2 9 ? 82.088 -35.859 -81.031 1.00 114.49 438 ARG F N 1
ATOM 6690 C CA . ARG E 2 9 ? 82.430 -35.320 -82.344 1.00 120.99 438 ARG F CA 1
ATOM 6691 C C . ARG E 2 9 ? 83.937 -35.395 -82.533 1.00 132.33 438 ARG F C 1
ATOM 6692 O O . ARG E 2 9 ? 84.684 -34.781 -81.765 1.00 128.58 438 ARG F O 1
ATOM 6700 N N . GLN E 2 10 ? 84.383 -36.110 -83.564 1.00 143.26 439 GLN F N 1
ATOM 6701 C CA . GLN E 2 10 ? 85.808 -36.275 -83.819 1.00 142.85 439 GLN F CA 1
ATOM 6702 C C . GLN E 2 10 ? 86.338 -35.192 -84.753 1.00 142.89 439 GLN F C 1
ATOM 6703 O O . GLN E 2 10 ? 85.630 -34.701 -85.636 1.00 135.43 439 GLN F O 1
ATOM 6709 N N . LYS E 2 11 ? 87.607 -34.833 -84.557 1.00 139.68 440 LYS F N 1
ATOM 6710 C CA . LYS E 2 11 ? 88.232 -33.792 -85.361 1.00 138.61 440 LYS F CA 1
ATOM 6711 C C . LYS E 2 11 ? 88.835 -34.452 -86.593 1.00 146.45 440 LYS F C 1
ATOM 6712 O O . LYS E 2 11 ? 89.722 -35.306 -86.484 1.00 133.24 440 LYS F O 1
ATOM 6718 N N . LEU E 2 12 ? 88.345 -34.051 -87.757 1.00 158.74 441 LEU F N 1
ATOM 6719 C CA . LEU E 2 12 ? 88.652 -34.690 -89.026 1.00 152.88 441 LEU F CA 1
ATOM 6720 C C . LEU E 2 12 ? 89.709 -33.901 -89.793 1.00 155.53 441 LEU F C 1
ATOM 6721 O O . LEU E 2 12 ? 89.711 -32.666 -89.788 1.00 149.81 441 LEU F O 1
ATOM 6726 N N . MET E 2 13 ? 90.610 -34.635 -90.441 1.00 166.72 442 MET F N 1
ATOM 6727 C CA . MET E 2 13 ? 91.775 -34.039 -91.084 1.00 177.19 442 MET F CA 1
ATOM 6728 C C . MET E 2 13 ? 91.401 -33.277 -92.351 1.00 179.80 442 MET F C 1
ATOM 6729 O O . MET E 2 13 ? 90.549 -33.727 -93.123 1.00 176.93 442 MET F O 1
ATOM 6734 N N . PRO E 2 14 ? 92.047 -32.126 -92.607 1.00 184.29 443 PRO F N 1
ATOM 6735 C CA . PRO E 2 14 ? 91.820 -31.284 -93.786 1.00 182.88 443 PRO F CA 1
ATOM 6736 C C . PRO E 2 14 ? 92.105 -32.021 -95.091 1.00 166.80 443 PRO F C 1
ATOM 6737 O O . PRO E 2 14 ? 91.178 -32.184 -95.884 1.00 155.88 443 PRO F O 1
ATOM 6741 N N . GLU F 3 6 ? 57.336 -45.598 -57.556 1.00 149.53 291 GLU E N 1
ATOM 6742 C CA . GLU F 3 6 ? 57.998 -44.464 -56.924 1.00 159.78 291 GLU E CA 1
ATOM 6743 C C . GLU F 3 6 ? 57.138 -43.941 -55.764 1.00 169.14 291 GLU E C 1
ATOM 6744 O O . GLU F 3 6 ? 56.218 -43.150 -55.981 1.00 163.83 291 GLU E O 1
ATOM 6750 N N . GLU F 3 7 ? 57.431 -44.387 -54.538 1.00 178.04 292 GLU E N 1
ATOM 6751 C CA . GLU F 3 7 ? 56.668 -43.977 -53.360 1.00 174.43 292 GLU E CA 1
ATOM 6752 C C . GLU F 3 7 ? 57.034 -42.570 -52.894 1.00 172.73 292 GLU E C 1
ATOM 6753 O O . GLU F 3 7 ? 57.746 -41.817 -53.564 1.00 169.04 292 GLU E O 1
ATOM 6759 N N . LYS F 3 8 ? 56.552 -42.224 -51.696 1.00 167.89 293 LYS E N 1
ATOM 6760 C CA . LYS F 3 8 ? 56.708 -40.890 -51.134 1.00 155.11 293 LYS E CA 1
ATOM 6761 C C . LYS F 3 8 ? 58.177 -40.649 -50.807 1.00 151.70 293 LYS E C 1
ATOM 6762 O O . LYS F 3 8 ? 58.664 -40.998 -49.726 1.00 138.06 293 LYS E O 1
ATOM 6768 N N . ARG F 3 9 ? 58.888 -40.056 -51.769 1.00 146.94 294 ARG E N 1
ATOM 6769 C CA . ARG F 3 9 ? 60.340 -39.948 -51.723 1.00 147.37 294 ARG E CA 1
ATOM 6770 C C . ARG F 3 9 ? 60.830 -39.228 -50.474 1.00 141.31 294 ARG E C 1
ATOM 6771 O O . ARG F 3 9 ? 61.371 -39.858 -49.558 1.00 102.09 294 ARG E O 1
ATOM 6779 N N . LYS F 3 10 ? 60.594 -37.936 -50.392 1.00 135.91 295 LYS E N 1
ATOM 6780 C CA . LYS F 3 10 ? 60.904 -37.206 -49.187 1.00 85.70 295 LYS E CA 1
ATOM 6781 C C . LYS F 3 10 ? 59.597 -36.991 -48.441 1.00 76.08 295 LYS E C 1
ATOM 6782 O O . LYS F 3 10 ? 58.543 -37.502 -48.831 1.00 81.10 295 LYS E O 1
ATOM 6788 N N . ARG F 3 11 ? 59.651 -36.244 -47.352 1.00 82.02 296 ARG E N 1
ATOM 6789 C CA . ARG F 3 11 ? 58.481 -36.056 -46.505 1.00 75.51 296 ARG E CA 1
ATOM 6790 C C . ARG F 3 11 ? 58.333 -34.583 -46.162 1.00 68.54 296 ARG E C 1
ATOM 6791 O O . ARG F 3 11 ? 59.188 -34.001 -45.486 1.00 67.26 296 ARG E O 1
ATOM 6799 N N . THR F 3 12 ? 57.249 -33.989 -46.658 1.00 80.08 297 THR E N 1
ATOM 6800 C CA . THR F 3 12 ? 57.023 -32.560 -46.544 1.00 69.20 297 THR E CA 1
ATOM 6801 C C . THR F 3 12 ? 56.718 -32.189 -45.101 1.00 84.68 297 THR E C 1
ATOM 6802 O O . THR F 3 12 ? 56.406 -33.039 -44.261 1.00 92.53 297 THR E O 1
ATOM 6806 N N . TYR F 3 13 ? 56.834 -30.896 -44.807 1.00 89.64 298 TYR E N 1
ATOM 6807 C CA . TYR F 3 13 ? 56.716 -30.477 -43.417 1.00 91.47 298 TYR E CA 1
ATOM 6808 C C . TYR F 3 13 ? 55.306 -30.694 -42.881 1.00 99.65 298 TYR E C 1
ATOM 6809 O O . TYR F 3 13 ? 55.139 -31.136 -41.739 1.00 86.32 298 TYR E O 1
ATOM 6818 N N . GLU F 3 14 ? 54.279 -30.403 -43.687 1.00 113.23 299 GLU E N 1
ATOM 6819 C CA . GLU F 3 14 ? 52.913 -30.619 -43.217 1.00 107.79 299 GLU E CA 1
ATOM 6820 C C . GLU F 3 14 ? 52.643 -32.092 -42.941 1.00 109.15 299 GLU E C 1
ATOM 6821 O O . GLU F 3 14 ? 51.880 -32.417 -42.025 1.00 107.78 299 GLU E O 1
ATOM 6827 N N . THR F 3 15 ? 53.256 -32.994 -43.714 1.00 103.97 300 THR E N 1
ATOM 6828 C CA . THR F 3 15 ? 53.142 -34.420 -43.421 1.00 92.54 300 THR E CA 1
ATOM 6829 C C . THR F 3 15 ? 53.714 -34.753 -42.049 1.00 106.03 300 THR E C 1
ATOM 6830 O O . THR F 3 15 ? 53.236 -35.677 -41.377 1.00 112.91 300 THR E O 1
ATOM 6834 N N . PHE F 3 16 ? 54.701 -33.984 -41.599 1.00 104.88 301 PHE E N 1
ATOM 6835 C CA . PHE F 3 16 ? 55.331 -34.160 -40.297 1.00 99.67 301 PHE E CA 1
ATOM 6836 C C . PHE F 3 16 ? 54.463 -33.550 -39.194 1.00 100.89 301 PHE E C 1
ATOM 6837 O O . PHE F 3 16 ? 54.909 -32.710 -38.406 1.00 101.04 301 PHE E O 1
ATOM 6845 N N . LYS F 3 17 ? 53.200 -33.974 -39.159 1.00 101.85 302 LYS E N 1
ATOM 6846 C CA . LYS F 3 17 ? 52.238 -33.739 -38.089 1.00 107.24 302 LYS E CA 1
ATOM 6847 C C . LYS F 3 17 ? 51.028 -34.615 -38.378 1.00 116.25 302 LYS E C 1
ATOM 6848 O O . LYS F 3 17 ? 50.705 -34.877 -39.541 1.00 91.97 302 LYS E O 1
ATOM 6854 N N . SER F 3 18 ? 50.367 -35.069 -37.318 1.00 128.34 303 SER E N 1
ATOM 6855 C CA . SER F 3 18 ? 49.265 -36.017 -37.472 1.00 117.91 303 SER E CA 1
ATOM 6856 C C . SER F 3 18 ? 47.961 -35.327 -37.870 1.00 109.94 303 SER E C 1
ATOM 6857 O O . SER F 3 18 ? 47.208 -35.836 -38.702 1.00 107.43 303 SER E O 1
#

Foldseek 3Di:
DPPVLVVQLPDPPVVSNLVSLLVLLVQLPDDDDRPLVVVLVSPCQLSLLVQLQCLPCVSSNLSSLSSLLSQLLDDLVSVVSNVVSVNLVSLQVQLPRPDVSSVLSSLSSLLSQLLSAPVSLQVSVVSPNQPSLLVQDDPPHDPVSVLSSLSSLLSNQAHLVVGHDPVSLLSCLVSLLVQCPDDDPSSLLSSLSSLLSQLLNDDVSLVSNVVSVCLLSLLVQCQPPDVSSNVSSLSNLLSQLLHAQVSVVSNVVSVNLLSCVCQCPPPPVVSVLSSLSSLLSQLLHAAVSLVSCVVSVCLLSLLVCLAPPDPSNVLSSLSNLLSNLVHYALVSVVVSVVSPNQLSLLVCCPDPDPVSVLSSLNNLLSSLVSCVVCNVVSVVVCVVNVSLVSLVVQCVPPDPSRVVSSVVSCVPRPPD/DPDPDDDDDDD/DLPPLLPQCQDPPVVSNQVSLLVLLCQLPVDPDRPLVVCVVSPCLLSLLVQCQCLPDLVSNLSSLSSLLSQLLDDLVSVVVNVVSVNLVSLQVLCVHPDDSSVLSSLSSLLSQLQSAVVSLQVSVVVPNQVSLLVQDDPPHDVVSVLSSLSSLLSNQAHLVPGHDPVRLLVCLVVLLVQCVDDDPSSNLSSLSSLLRQLQNDQVSLVVNVVSVCLLSLLVQCPPDDVSSNVSSLSNLLSQLLHAQVSVVSNVVSVNLLSPVCQCPPPDVVSVLSSLSSLLSQLLHAAVSLVSCVVSVNLLSLLVCLQPNDVSNVQSSLSSLLSNLVHYALVSLVVSVVSVSQLSLLVQCPDPDPVSVLSSLSNLQSSCVRCVVCLQVSVCSNPVSPSLVSLVVLLVPPDCSRVVSSVVSCVRRVVD/DPDDPDDDVVSVDD/DPDPDDDDDDD/DPDDDADVVNVDD

InterPro domains:
  IPR000225 Armadillo [PF00514] (104-144)
  IPR000225 Armadillo [PF00514] (146-184)
  IPR000225 Armadillo [PF00514] (189-229)
  IPR000225 Armadillo [PF00514] (233-271)
  IPR000225 Armadillo [PF00514] (274-312)
  IPR000225 Armadillo [PF00514] (315-355)
  IPR000225 Armadillo [PF00514] (357-396)
  IPR000225 Armadillo [PF00514] (402-439)
  IPR000225 Armadillo [PS50176] (114-158)
  IPR000225 Armadillo [PS50176] (157-184)
  IPR000225 Armadillo [PS50176] (284-322)
  IPR000225 Armadillo [SM00185] (103-144)
  IPR000225 Armadillo [SM00185] (146-186)
  IPR000225 Armadillo [SM00185] (188-229)
  IPR000225 Armadillo [SM00185] (232-271)
  IPR000225 Armadillo [SM00185] (273-313)
  IPR000225 Armadillo [SM00185] (315-355)
  IPR000225 Armadillo [SM00185] (357-397)
  IPR000225 Armadillo [SM00185] (400-440)
  IPR002652 Importin-alpha, importin-beta-binding domain [PF01749] (11-93)

GO terms:
  GO:0061608 nuclear import signal receptor activity (F, IDA)
  GO:0005737 cytoplasm (C, IDA)
  GO:0008139 nuclear localization sequence binding (F, IDA)
  GO:0006607 NLS-bearing protein import into nucleus (P, IDA)
  GO:0006607 NLS-bearing protein import into nucleus (P, TAS)
  GO:0005654 nucleoplasm (C, TAS)
  GO:0005829 cytosol (C, TAS)
  GO:0005515 protein binding (F, IPI)
  GO:0005654 nucleoplasm (C, IDA)
  GO:0006606 protein import into nucleus (P, IDA)

Radius of gyration: 33.61 Å; Cα contacts (8 Å, |Δi|>4): 1251; chains: 6; bounding box: 98×94×72 Å

Secondary structure (DSSP, 8-state):
--S-HHHHTT-SSHHHHHHHHHHHHHHHHSSSS--HHHHHHTT-HHHHHHHTT-TT-HHHHHHHHHHHHHHTTS-HHHHHHHHHTT-HHHHHHHTT-S-HHHHHHHHHHHHHHHTT-HHHHHHHHHTT-HHHHHHT--TTS-HHHHHHHHHHHHHHT--SSSPPPHHHHHHHHHHHHHHTT-S-HHHHHHHHHHHHHHHHH-HHHHHHHHHTT-HHHHGGGGG-SSHHHHHHHHHHHHHHHTS-HHHHHHHHHTTGGGGHHHHHS-SSHHHHHHHHHHHHHHHTS-HHHHHHHHHTTHHHHHHHHHHHS-HHHHHHHHHHHHHHHHH--HHHHHHHHHTT-HHHHHHGGG-S-HHHHHHHHHHHHHHHHH-SSSHHHHHHHHHHTTHHHHHHHHTT-SSHHHHHHHHHHHHHH---/---SS-PPPP-/--STTTTGGG-SSHHHHHHHHHHHHHHHHSSSS--HHHHHHTTHHHHHHHHTT-TT-HHHHHHHHHHHHHHTTS-HHHHHHHHHTT-HHHHHHHTT-S-HHHHHHHHHHHHHHHTT-HHHHHHHHHTT-HHHHHHT-STT--HHHHHHHHHHHHHHH---SSPPPHHHHHHHHHHHHHHTT---HHHHHHHHHHHHHHHHT-HHHHHHHHHTT-HHHHGGGGG-SSHHHHHHHHHHHHHHHTS-HHHHHHHHHTT-GGGHHHHHT-SSHHHHHHHHHHHHHHHTS-HHHHHHHHHTTHHHHHHHHHHHS-HHHHHHHHHHHHHHHHH--HHHHHHHHHTT-HHHHHHGGG-S-HHHHHHHHHHHHHHHHHTSSSHHHHHHHHHHTTHHHHHHHHTT-S-HHHHHHHHHHHHHH---/--------SSTT--/----S--TTTS--/---SS-PPPP-

Organism: Homo sapiens (NCBI:txid9606)

Sequence (881 aa):
SLEAIVQNASSDNQGIQLSAVQAARKLLSSDRNPPIDDLIKSGILPILVHCLERDDNPSLQFEAAWALTNIASGTSEQTQAVVQSNAVPLFLRLLHSPHQNVCCEQAVWALGNIIGDGPQCRDYVISLGVVKPLLSFISPSIPITFLRNVTWVMVNLCRHKDPPPPMETIQEILPALCVLIHHTDVNILVDTVWALSYLTDAGNEQIQMVIDSGIVPHLVPLLSHQEVKVQTAALRAVGNIVTGTDEQTQVVLNCDALSHFPALLTHPKEKINKEAVWFLSNITAGNQQQVQAVIDANLVPMIIHLLDKGDFGTQKEAAWAISNLTISGRKDQVAYLIQQNVIPPFCNLLTVKDAQVVQVVLDGLSNILKMAEDEAETIGNLIEECGGLEKIEQLQNHENEDIYKLAYEIIDQFFSSEVQRKRQKLMPSLEAIVQNASSDNQGIQLSAVQAARKLLSSDRNPPIDDLIKSGILPILVHCLERDDNPSLQFEAAWALTNIASGTSEQTQAVVQSNAVPLFLRLLHSPHQNVCCEQAVWALGNIIGDGPQCRDYVISLGVVKPLLSFISPSIPITFLRNVTWVMVNLCRHKDPPPPMETIQEILPALCVLIHHTDVNILVDTVWALSYLTDAGNEQIQMVIDSGIVPHLVPLLSHQEVKVQTAALRAVGNIVTGTDEQTQVVLNCDALSHFPALLTHPKEKINKEAVWFLSNITAGNQQQVQAVIDANLVPMIIHLLDKGDFGTQKEAAWAISNLTISGRKDQVAYLIQQNVIPPFCNLLTVKDAQVVQVVLDGLSNILKMAEDEAETIGNLIEECGGLEKIEQLQNHENEDIYKLAYEIIDQFFSSIEEKRKRTYETFKSEVQRKRQKLMPEEKRKRTYETFKS

B-factor: mean 92.09, std 43.35, range [33.94, 247.12]

Nearest PDB structures (foldseek):
  6wx8-assembly1_A  TM=9.848E-01  e=3.066E-50  Homo sapiens
  6p6e-assembly1_A  TM=9.743E-01  e=2.952E-36  Mus musculus
  6d7m-assembly1_B  TM=9.728E-01  e=7.510E-35  Mus musculus
  4bqk-assembly1_A  TM=9.214E-01  e=1.553E-33  Oryza sativa
  3tj3-assembly2_B  TM=9.471E-01  e=2.304E-32  Homo sapiens

Solvent-accessible surface area: 38830 Å² total; per-residue (Å²): 134,174,128,61,15,48,134,40,1,73,30,152,86,80,43,75,19,39,70,4,0,56,22,0,23,94,86,0,4,78,63,222,133,26,54,11,76,96,15,42,167,41,35,2,16,71,43,0,14,107,2,0,79,61,86,102,18,39,52,0,4,32,11,0,0,14,0,0,0,0,1,1,22,20,79,68,148,18,0,58,20,0,16,140,34,95,0,0,55,30,0,18,126,3,6,133,23,127,80,120,72,0,8,31,0,0,2,21,0,1,0,0,0,0,0,34,6,19,133,10,0,43,80,0,23,85,68,43,1,5,118,23,1,24,81,35,38,43,150,101,27,48,66,86,13,6,75,7,0,2,6,1,1,1,0,0,2,26,52,107,118,71,37,2,44,9,118,4,0,77,40,1,5,82,12,2,31,98,3,6,112,62,128,28,61,59,0,9,13,10,1,0,12,0,0,3,49,0,2,35,22,22,56,36,11,3,0,3,0,14,28,37,37,0,0,71,79,0,0,70,21,2,56,36,153,77,45,85,0,33,14,0,0,2,30,0,0,0,3,0,0,32,9,37,54,31,0,0,48,27,0,17,114,30,89,0,14,70,31,0,35,65,10,5,107,36,124,104,86,98,4,10,73,4,0,0,0,0,0,0,0,0,1,20,12,67,82,130,1,0,50,31,0,11,99,27,93,0,4,50,60,5,14,111,25,0,68,157,23,66,66,16,2,31,53,2,0,0,38,1,5,6,20,7,10,114,25,16,79,172,80,2,5,57,63,1,49,148,61,92,0,6,39,12,0,0,79,10,0,93,39,184,20,39,115,0,2,54,12,0,0,53,0,2,10,43,5,4,95,66,26,119,139,96,17,148,77,16,6,87,59,2,87,137,34,27,0,29,112,34,4,83,106,19,59,114,62,168,46,104,66,0,96,129,41,0,127,67,4,29,87,110,36,37,121,137,138,27,111,130,37,54,53,34,129,58,170,124,159,121,73,48,77,152,63,5,70,32,151,93,97,48,81,26,59,72,4,0,59,23,8,39,112,57,1,3,70,79,231,124,8,51,16,85,90,12,56,170,51,36,16,28,74,52,3,15,122,6,1,85,53,129,115,34,45,63,4,7,33,14,0,1,21,0,3,0,2,1,2,19,22,80,72,147,24,3,69,25,1,15,141,28,93,0,1,57,36,1,23,171,8,8,120,31,130,75,106,71,3,9,20,1,0,2,25,2,2,0,0,3,0,0,31,5,13,116,7,0,46,87,0,16,89,66,45,3,4,145,35,4,34,75,49,41,50,149,104,27,56,68,100,13,9,91,5,0,0,4,2,0,0,0,2,3,21,41,103,116,62,22,4,46,8,115,5,1,70,33,3,2,78,7,0,33,89,6,8,111,50,127,31,72,50,0,11,14,6,0,0,28,0,0,2,55,0,2,39,26,20,54,25,6,2,0,0,0,14,44,36,40,0,1,68,77,0,0,71,20,0,57,66,165,58,46,132,0,17,36,0,0,0,40,0,0,0,3,0,0,26,10,49,57,54,0,0,60,34,0,16,109,29,86,0,14,79,34,0,48,57,0,3,93,35,124,112,92,152,4,9,47,15,0,0,0,0,0,0,0,0,2,19,10,55,75,128,2,0,53,35,0,15,100,29,100,0,3,54,42,5,14,113,21,1,68,157,24,61,74,20,3,26,44,3,0,0,31,2,4,0,2,5,1,70,23,6,76,140,85,3,4,55,61,0,25,139,57,81,0,6,49,9,2,0,76,5,0,91,48,208,47,40,107,1,1,59,6,0,0,36,0,5,4,41,8,0,82,50,26,105,134,92,13,137,77,16,3,66,68,2,74,142,41,20,0,42,86,49,0,64,102,18,41,130,56,171,40,106,77,0,96,127,37,0,134,68,0,36,86,91,19,30,105,155,153,109,73,178,47,47,18,49,42,94,80,40,139,168,150,36,106,136,38,58,53,48,138,49,177,202,159,121,170,19,13,62,57,58,66,30,155,164